Protein 4PYS (pdb70)

Solvent-accessible surface area: 36591 Å² total

Organism: Bacteroides fragilis (strain ATCC 25285 / DSM 2151 / CCUG 4856 / JCM 11019 / LMG 10263 / NCTC 9343 / Onslow / VPI 2553 / EN-2) (NCBI:txid272559)

Sequence (951 aa):
GQIIPTPGKIERADGRLRLQGKIRYAEESPGSFIRLFYEKLVPESAVEWCKEEVNSHISWKKDVTLPTEGYRIRVTPERIIVEAADDAGFIYAIQSLRQWNTGEERGLIFPCVEITDFPRVKWRSFLDSGRQYQKVSTIKKYIDASLKNYFHWHLTEGLGWRIEIKRYPFLTRIGAFVGQGPEQQGFYSQEEVKEIIGYAADRGITVVPEIDPGHAEAALNAYPRLGCFNVAVKVPQNIFCAGKDSTLIFLKNVLDEVCRFPSAYIHLGGDPKGNWDKCPDCRSRIEKEKLKDSHDLQLWFSARADYLKQKGRKAIFWGDVIYKDGYSLPDNVVIQWWNWRGHRDLALKNAVRHNYPVICGTNYYTYLNFPLTPWKGYTQARTFDLEDVYLRNPSYRPREENPLILGSSALWTDDGVTESIDRRVFPRILALAEQWHSSGNPENFDEFYGKVLSKQLWFEQQGYSFGPALKEDAGTNYKWDGQIIPTPGKIERADGRLRLQGKIRYAEESPGSFIRLFYEKLVPESAVEWCKEEVNSHISWKKDVTLPTEGYRIRVTPERIIVEAADDAGFIYAIQSLRQWNTGEERGLIFPCVEITDFPRVKWRSFLDSGRQYQKVSTIKKYIDASLKNYFHWHLTEGLGWRIEIKRRYPFLTRIGAFVGQGPEQQGFYSQEEVKEIIGYAADRGITVVPEIDPGHAEAALNAYPRLGCNVAVKVNIFCAGKDSTLIFLKNVLDEVCRFPSAYIHLGGDEAPKCPDCRSRIEKEKLSHDLQLWFSARADYLKQKGRKAIFWGDVIYKDYSLPDNVVIQWWNWRGHRDLALKNAVRRHNYPVICGTNYYTYLNFPLTPWKGYTQARTFDLEEDVYLRNPSYRPREENPLILGSSALWTDDGVTESIDRRVFPRILALAEQWHSGNPENFDEFYGKVLSSKQLWFEQQGYSFGPALKEDAGTNYKWD

B-factor: mean 38.21, std 19.2, range [13.07, 127.75]

Nearest PDB structures (foldseek):
  4pys-assembly1_A  TM=1.001E+00  e=7.896E-101  Bacteroides fragilis NCTC 9343
  4pys-assembly2_B  TM=9.765E-01  e=1.147E-92  Bacteroides fragilis NCTC 9343
  2gjx-assembly1_B  TM=8.199E-01  e=4.582E-27  Homo sapiens
  2gjx-assembly2_C  TM=8.052E-01  e=5.149E-27  Homo sapiens
  3lmy-assembly1_A-2  TM=8.024E-01  e=1.100E-26  Homo sapiens

CATH classification: 3.30.379.10 (+1 more: 3.20.20.80)

Radius of gyration: 35.49 Å; Cα contacts (8 Å, |Δi|>4): 2015; chains: 2; bounding box: 105×66×89 Å

Foldseek 3Di:
DPAALHFQDKFFDADKAFDDAAFEEEPDDLVQQVVVCCVQANPPVRYDYDPDPVPGQEYEEEDCVADVLKWKWFGDNRHIYIYYNDNSVVLLVSRRLSVQFPPPDPHGMHGGMITTGFFLFQDEEEAACALANDDLVLLLLVLVSLLRAEYEYEQAALLARAEAQPVQRLLQVQLQDLHDDPRSHHHQYVVSVVVVCSSNSNSRYQYAYEAELPRCNSVCCSPVPQALDNDHGRRPVGGGQLLDPVNLVVVLSRVVVVVCSVDLEYEHALADCPRLQPRPSNVVVCVVVVFDDSLLSSVVSQQSCVSSVVVNHAYEYELNSQLDDTDAHDQSYAYEYEACVVPNCSSVVRCVVNVHAYEDQYLQPQALQQDQADDVPRHPSRHDAQCRCQPPGPLLDLPDDDVSHRHYHYYHCPPHNHSVRLQSCPPNVNSSSSSSHHPDDDDPVRVVVVCVVCVVVVVVSPGDYHAHHSVSCPDDRDPD/DLAALHFQDKFFDADKAFDDAAFEEEPDDLVQQCVLCCVQANPPVRYDYDPDPVPGQEYEEEDCVADALKWKWFGDNRHIYIYDNDSSVVLLVSRRLSSQFPVPDPHGMHGGMITIGFFLFQDEEEAACAQFNDDLVLVLLVLLSLLRAEYEYEQAALLARAEAQPVQRLNQVQLQDLHDDPRSHHHAYPVSVVVSCSSSSNSRYQYAYEDELPRCNSVCCSPVVLALNDHGRSHGGQLLDVVNVVVVLSRVVVVVCSVDLEYEHELADHDDHDSQVVVCVVVVHVLLSSLVSQQVCVSSVVVNHAYEYELNNQLDDRDHDQSYAYEDEACLVVNCSSVVRCVVVVHAYEDQYQFPQALLQDQADDVPRHNSNHDFQCRLQPPRSQLDLPDDDVSHRHYHYYHCPPHNHSVRLQSCPPNVNSSSSSSYHDDDDDPVVVVVVCVVCVVVVVVSPGDYHDHHSVRCPDDRDPD

InterPro domains:
  IPR015882 Beta-hexosaminidase, bacterial type, N-terminal [PF02838] (23-138)
  IPR015883 Beta-hexosaminidase, catalytic domain [PF00728] (143-475)
  IPR017853 Glycoside hydrolase superfamily [SSF51445] (143-489)
  IPR025705 Beta-hexosaminidase [PR00738] (101-121)
  IPR025705 Beta-hexosaminidase [PR00738] (136-153)
  IPR025705 Beta-hexosaminidase [PR00738] (165-186)
  IPR025705 Beta-hexosaminidase [PR00738] (224-241)
  IPR025705 Beta-hexosaminidase [PR00738] (271-289)
  IPR025705 Beta-hexosaminidase [PR00738] (293-306)
  IPR025705 Beta-hexosaminidase [PR00738] (440-456)
  IPR025705 Beta-hexosaminidase [PR00738] (458-475)
  IPR025705 Beta-hexosaminidase [PTHR22600] (88-505)
  IPR029018 Beta-hexosaminidase-like, domain 2 [G3DSA:3.30.379.10] (14-140)
  IPR029018 Beta-hexosaminidase-like, domain 2 [SSF55545] (23-141)

Secondary structure (DSSP, 8-state):
-------SEEEEEEEEEEE-SSB--BSS--TTTHHHHHHHT--GGGB---SSGGG-SEEEEE-TTSPTT-EEEEE-SS-EEEEESSHHHHHHHHHHHHHHS--SSSSEEEEEEEEEE--SSS--B--B-SSS---HHHHHHHH------EEEEE-EETTEE-B--TT-THHHHTTTS---STT----B-HHHHHHHHHHHHTTT-EEEEE----S-HHHHHH-GGGSSSS---PPP-----TT-HHHHHHHHHHHHHHH----SEEE------TTGGG-HHHHHHHHHTT--SHHHHHHHHHH--HHHHHTT-EEEEEGGGGSS--SPPPTTEEEEE--HHHHTTHHHHHHHHTT--EEE--HHHHBTTS-SS-BTTB-GGG---HHHHHHH-TT---S---TTB----B---TTT-----HHHHTTHHHHHHH----S----HHHHHHHHHHHHHHHHHTT-----SSHHHH-SS----/-------SEEEEEEEEEEE-SSB--BSS--HHHHHHHHHHTS-GGGB---SSGGG-SEEEEE-TTSPTT-EEEEE-SS-EEEEESSHHHHHHHHHHHHHHS--SSSSEEEEEEEEEE--SSS--B--B-SSS---HHHHHHHH------EEEEE-EETTEE-B--TT-THHHHTTTS---STT----B-HHHHHHHHHHHHTTT-EEEEE----S-HHHHHH-GGG------------TT-HHHHHHHHHHHHHHH----SEEE---------TTGGGHHHHTT--HHHHHHHHH--HHHHHTT-EEEEEGGGGS------TTEEEEE--HHHHTTHHHHHHHHTT--EEE--HHHHBTTS-SS-BTTB-GGG---HHHHHHH-TT--TT---TTB----B---TTT-----HHHHTTHHHHHHH----SS---HHHHHHHHHHHHHHHHHTT-----SSHHHHTTT----

Structure (mmCIF, N/CA/C/O backbone):
data_4PYS
#
_entry.id   4PYS
#
_cell.length_a   96.820
_cell.length_b   96.820
_cell.length_c   315.967
_cell.angle_alpha   90.00
_cell.angle_beta   90.00
_cell.angle_gamma   90.00
#
_symmetry.space_group_name_H-M   'P 41 21 2'
#
loop_
_entity.id
_entity.type
_entity.pdbx_description
1 polymer beta-N-acetylhexosaminidase
2 non-polymer 'ZINC ION'
3 non-polymer GLYCEROL
4 non-polymer 'FORMIC ACID'
5 water water
#
loop_
_atom_site.group_PDB
_atom_site.id
_atom_site.type_symbol
_atom_site.label_atom_id
_atom_site.label_alt_id
_atom_site.label_comp_id
_atom_site.label_asym_id
_atom_site.label_entity_id
_atom_site.label_seq_id
_atom_site.pdbx_PDB_ins_code
_atom_site.Cartn_x
_atom_site.Cartn_y
_atom_site.Cartn_z
_atom_site.occupancy
_atom_site.B_iso_or_equiv
_atom_site.auth_seq_id
_atom_site.auth_comp_id
_atom_site.auth_asym_id
_atom_site.auth_atom_id
_atom_site.pdbx_PDB_model_num
ATOM 1 N N . GLY A 1 8 ? 50.858 -27.976 18.036 1.00 47.24 20 GLY A N 1
ATOM 2 C CA . GLY A 1 8 ? 52.210 -27.606 18.407 1.00 59.33 20 GLY A CA 1
ATOM 3 C C . GLY A 1 8 ? 52.958 -28.818 18.912 1.00 71.85 20 GLY A C 1
ATOM 4 O O . GLY A 1 8 ? 53.479 -29.618 18.132 1.00 74.64 20 GLY A O 1
ATOM 5 N N . GLN A 1 9 ? 53.008 -28.954 20.230 1.00 73.47 21 GLN A N 1
ATOM 6 C CA . GLN A 1 9 ? 53.567 -30.148 20.839 1.00 58.03 21 GLN A CA 1
ATOM 7 C C . GLN A 1 9 ? 52.472 -31.192 21.069 1.00 32.33 21 GLN A C 1
ATOM 8 O O . GLN A 1 9 ? 52.325 -32.129 20.287 1.00 37.99 21 GLN A O 1
ATOM 14 N N . ILE A 1 10 ? 51.692 -31.029 22.133 1.00 25.71 22 ILE A N 1
ATOM 15 C CA . ILE A 1 10 ? 50.759 -32.071 22.538 1.00 24.71 22 ILE A CA 1
ATOM 16 C C . ILE A 1 10 ? 49.410 -31.536 22.986 1.00 24.29 22 ILE A C 1
ATOM 17 O O . ILE A 1 10 ? 49.271 -30.373 23.381 1.00 24.51 22 ILE A O 1
ATOM 22 N N . ILE A 1 11 ? 48.417 -32.411 22.938 1.00 21.48 23 ILE A N 1
ATOM 23 C CA . ILE A 1 11 ? 47.075 -32.085 23.401 1.00 18.46 23 ILE A CA 1
ATOM 24 C C . ILE A 1 11 ? 46.702 -33.046 24.531 1.00 20.92 23 ILE A C 1
ATOM 25 O O . ILE A 1 11 ? 46.915 -34.258 24.401 1.00 22.08 23 ILE A O 1
ATOM 38 N N . PRO A 1 13 ? 43.374 -34.127 27.128 1.00 16.62 25 PRO A N 1
ATOM 39 C CA . PRO A 1 13 ? 43.728 -35.550 27.078 1.00 19.54 25 PRO A CA 1
ATOM 40 C C . PRO A 1 13 ? 44.132 -35.972 25.663 1.00 21.93 25 PRO A C 1
ATOM 41 O O . PRO A 1 13 ? 43.796 -35.297 24.685 1.00 19.47 25 PRO A O 1
ATOM 45 N N . THR A 1 14 ? 44.859 -37.073 25.571 1.00 19.14 26 THR A N 1
ATOM 46 C CA . THR A 1 14 ? 45.480 -37.512 24.311 1.00 19.53 26 THR A CA 1
ATOM 47 C C . THR A 1 14 ? 44.428 -37.837 23.272 1.00 22.55 26 THR A C 1
ATOM 48 O O . THR A 1 14 ? 43.520 -38.629 23.551 1.00 21.97 26 THR A O 1
ATOM 52 N N . PRO A 1 15 ? 44.534 -37.231 22.071 1.00 20.52 27 PRO A N 1
ATOM 53 C CA . PRO A 1 15 ? 43.574 -37.572 21.009 1.00 17.78 27 PRO A CA 1
ATOM 54 C C . PRO A 1 15 ? 43.767 -38.999 20.525 1.00 20.74 27 PRO A C 1
ATOM 55 O O . PRO A 1 15 ? 44.877 -39.549 20.614 1.00 21.36 27 PRO A O 1
ATOM 59 N N . GLY A 1 16 ? 42.699 -39.583 19.993 1.00 23.98 28 GLY A N 1
ATOM 60 C CA . GLY A 1 16 ? 42.744 -40.951 19.515 1.00 23.83 28 GLY A CA 1
ATOM 61 C C . GLY A 1 16 ? 43.706 -41.139 18.367 1.00 27.11 28 GLY A C 1
ATOM 62 O O . GLY A 1 16 ? 44.414 -42.148 18.308 1.00 25.41 28 GLY A O 1
ATOM 63 N N . LYS A 1 17 ? 43.749 -40.183 17.445 1.00 22.93 29 LYS A N 1
ATOM 64 C CA . LYS A 1 17 ? 44.704 -40.280 16.343 1.00 23.08 29 LYS A CA 1
ATOM 65 C C . LYS A 1 17 ? 45.234 -38.918 15.940 1.00 30.46 29 LYS A C 1
ATOM 66 O O . LYS A 1 17 ? 44.459 -37.987 15.715 1.00 28.86 29 LYS A O 1
ATOM 72 N N . ILE A 1 18 ? 46.559 -38.803 15.858 1.00 27.52 30 ILE A N 1
ATOM 73 C CA . ILE A 1 18 ? 47.201 -37.571 15.411 1.00 23.92 30 ILE A CA 1
ATOM 74 C C . ILE A 1 18 ? 48.210 -37.910 14.344 1.00 32.30 30 ILE A C 1
ATOM 75 O O . ILE A 1 18 ? 49.125 -38.695 14.589 1.00 34.08 30 ILE A O 1
ATOM 80 N N . GLU A 1 19 ? 48.052 -37.320 13.165 1.00 29.04 31 GLU A N 1
ATOM 81 C CA . GLU A 1 19 ? 48.988 -37.562 12.063 1.00 34.68 31 GLU A CA 1
ATOM 82 C C . GLU A 1 19 ? 49.602 -36.251 11.598 1.00 36.12 31 GLU A C 1
ATOM 83 O O . GLU A 1 19 ? 48.943 -35.466 10.914 1.00 33.93 31 GLU A O 1
ATOM 89 N N . ARG A 1 20 ? 50.857 -36.017 11.972 1.00 41.89 32 ARG A N 1
ATOM 90 C CA . ARG A 1 20 ? 51.563 -34.795 11.599 1.00 46.56 32 ARG A CA 1
ATOM 91 C C . ARG A 1 20 ? 51.812 -34.739 10.099 1.00 43.59 32 ARG A C 1
ATOM 92 O O . ARG A 1 20 ? 52.024 -35.768 9.455 1.00 44.56 32 ARG A O 1
ATOM 100 N N . ALA A 1 21 ? 51.775 -33.535 9.540 1.00 42.35 33 ALA A N 1
ATOM 101 C CA . ALA A 1 21 ? 52.186 -33.328 8.152 1.00 40.29 33 ALA A CA 1
ATOM 102 C C . ALA A 1 21 ? 53.187 -32.182 8.093 1.00 38.99 33 ALA A C 1
ATOM 103 O O . ALA A 1 21 ? 53.347 -31.436 9.058 1.00 42.54 33 ALA A O 1
ATOM 105 N N . ASP A 1 22 ? 53.868 -32.042 6.963 1.00 49.79 34 ASP A N 1
ATOM 106 C CA . ASP A 1 22 ? 54.856 -30.979 6.823 1.00 50.85 34 ASP A CA 1
ATOM 107 C C . ASP A 1 22 ? 54.207 -29.594 6.829 1.00 45.38 34 ASP A C 1
ATOM 108 O O . ASP A 1 22 ? 53.107 -29.404 6.306 1.00 47.56 34 ASP A O 1
ATOM 110 N N . GLY A 1 23 ? 54.893 -28.631 7.433 1.00 47.98 35 GLY A N 1
ATOM 111 C CA . GLY A 1 23 ? 54.479 -27.247 7.338 1.00 50.16 35 GLY A CA 1
ATOM 112 C C . GLY A 1 23 ? 53.670 -26.753 8.515 1.00 46.75 35 GLY A C 1
ATOM 113 O O . GLY A 1 23 ? 53.458 -27.467 9.502 1.00 42.65 35 GLY A O 1
ATOM 114 N N . ARG A 1 24 ? 53.221 -25.510 8.408 1.00 40.13 36 ARG A N 1
ATOM 115 C CA . ARG A 1 24 ? 52.390 -24.917 9.446 1.00 34.94 36 ARG A CA 1
ATOM 116 C C . ARG A 1 24 ? 51.510 -23.852 8.826 1.00 40.56 36 ARG A C 1
ATOM 117 O O . ARG A 1 24 ? 51.820 -23.320 7.755 1.00 45.74 36 ARG A O 1
ATOM 125 N N . LEU A 1 25 ? 50.404 -23.556 9.494 1.00 35.62 37 LEU A N 1
ATOM 126 C CA . LEU A 1 25 ? 49.492 -22.516 9.043 1.00 33.18 37 LEU A CA 1
ATOM 127 C C . LEU A 1 25 ? 49.525 -21.375 10.040 1.00 38.27 37 LEU A C 1
ATOM 128 O O . LEU A 1 25 ? 49.239 -21.571 11.222 1.00 35.30 37 LEU A O 1
ATOM 133 N N . ARG A 1 26 ? 49.882 -20.185 9.571 1.00 38.82 38 ARG A N 1
ATOM 134 C CA . ARG A 1 26 ? 49.868 -19.013 10.438 1.00 41.10 38 ARG A CA 1
ATOM 135 C C . ARG A 1 26 ? 48.625 -18.180 10.161 1.00 40.65 38 ARG A C 1
ATOM 136 O O . ARG A 1 26 ? 48.355 -17.816 9.015 1.00 45.50 38 ARG A O 1
ATOM 144 N N . LEU A 1 27 ? 47.866 -17.896 11.215 1.00 42.21 39 LEU A N 1
ATOM 145 C CA . LEU A 1 27 ? 46.690 -17.045 11.109 1.00 43.73 39 LEU A CA 1
ATOM 146 C C . LEU A 1 27 ? 46.887 -15.789 11.940 1.00 50.23 39 LEU A C 1
ATOM 147 O O . LEU A 1 27 ? 46.809 -15.825 13.171 1.00 52.66 39 LEU A O 1
ATOM 152 N N . GLN A 1 28 ? 47.142 -14.684 11.253 1.00 51.75 40 GLN A N 1
ATOM 153 C CA . GLN A 1 28 ? 47.253 -13.381 11.895 1.00 61.00 40 GLN A CA 1
ATOM 154 C C . GLN A 1 28 ? 46.432 -12.372 11.103 1.00 64.54 40 GLN A C 1
ATOM 155 O O . GLN A 1 28 ? 46.403 -12.412 9.873 1.00 72.80 40 GLN A O 1
ATOM 157 N N . GLY A 1 29 ? 45.755 -11.476 11.810 1.00 63.21 41 GLY A N 1
ATOM 158 C CA . GLY A 1 29 ? 44.916 -10.486 11.161 1.00 62.09 41 GLY A CA 1
ATOM 159 C C . GLY A 1 29 ? 43.461 -10.899 11.125 1.00 55.45 41 GLY A C 1
ATOM 160 O O . GLY A 1 29 ? 42.997 -11.635 11.995 1.00 55.23 41 GLY A O 1
ATOM 161 N N . LYS A 1 30 ? 42.738 -10.417 10.119 1.00 51.40 42 LYS A N 1
ATOM 162 C CA . LYS A 1 30 ? 41.337 -10.783 9.951 1.00 53.01 42 LYS A CA 1
ATOM 163 C C . LYS A 1 30 ? 41.230 -12.219 9.448 1.00 49.41 42 LYS A C 1
ATOM 164 O O . LYS A 1 30 ? 41.819 -12.581 8.431 1.00 54.66 42 LYS A O 1
ATOM 169 N N . ILE A 1 31 ? 40.478 -13.035 10.172 1.00 40.54 43 ILE A N 1
ATOM 170 C CA . ILE A 1 31 ? 40.362 -14.444 9.838 1.00 39.52 43 ILE A CA 1
ATOM 171 C C . ILE A 1 31 ? 38.996 -14.747 9.248 1.00 43.62 43 ILE A C 1
ATOM 172 O O . ILE A 1 31 ? 37.965 -14.544 9.891 1.00 43.03 43 ILE A O 1
ATOM 177 N N . ARG A 1 32 ? 39.000 -15.207 8.002 1.00 40.61 44 ARG A N 1
ATOM 178 C CA . ARG A 1 32 ? 37.767 -15.527 7.306 1.00 33.59 44 ARG A CA 1
ATOM 179 C C . ARG A 1 32 ? 37.308 -16.930 7.680 1.00 35.02 44 ARG A C 1
ATOM 180 O O . ARG A 1 32 ? 38.104 -17.874 7.689 1.00 36.72 44 ARG A O 1
ATOM 196 N N . TYR A 1 34 ? 33.926 -19.972 7.625 1.00 32.21 46 TYR A N 1
ATOM 197 C CA . TYR A 1 34 ? 32.702 -20.464 7.011 1.00 33.34 46 TYR A CA 1
ATOM 198 C C . TYR A 1 34 ? 32.096 -21.519 7.919 1.00 30.13 46 TYR A C 1
ATOM 199 O O . TYR A 1 34 ? 32.815 -22.381 8.442 1.00 29.12 46 TYR A O 1
ATOM 208 N N . ALA A 1 35 ? 30.781 -21.468 8.114 1.00 33.37 47 ALA A N 1
ATOM 209 C CA . ALA A 1 35 ? 30.106 -22.539 8.855 1.00 32.02 47 ALA A CA 1
ATOM 210 C C . ALA A 1 35 ? 28.933 -23.084 8.055 1.00 32.56 47 ALA A C 1
ATOM 211 O O . ALA A 1 35 ? 28.152 -22.325 7.481 1.00 35.86 47 ALA A O 1
ATOM 213 N N . GLU A 1 36 ? 28.821 -24.409 8.020 1.00 30.66 48 GLU A N 1
ATOM 214 C CA . GLU A 1 36 ? 27.778 -25.076 7.246 1.00 32.97 48 GLU A CA 1
ATOM 215 C C . GLU A 1 36 ? 26.414 -24.806 7.868 1.00 38.02 48 GLU A C 1
ATOM 216 O O . GLU A 1 36 ? 25.437 -24.516 7.174 1.00 40.21 48 GLU A O 1
ATOM 222 N N . GLU A 1 37 ? 26.361 -24.919 9.190 1.00 35.82 49 GLU A N 1
ATOM 223 C CA . GLU A 1 37 ? 25.161 -24.611 9.959 1.00 45.85 49 GLU A CA 1
ATOM 224 C C . GLU A 1 37 ? 25.466 -23.449 10.898 1.00 44.36 49 GLU A C 1
ATOM 225 O O . GLU A 1 37 ? 26.629 -23.099 11.095 1.00 36.96 49 GLU A O 1
ATOM 231 N N . SER A 1 38 ? 24.422 -22.860 11.477 1.00 46.76 50 SER A N 1
ATOM 232 C CA . SER A 1 38 ? 24.587 -21.816 12.488 1.00 46.23 50 SER A CA 1
ATOM 233 C C . SER A 1 38 ? 25.585 -22.226 13.566 1.00 42.28 50 SER A C 1
ATOM 234 O O . SER A 1 38 ? 25.425 -23.266 14.214 1.00 48.30 50 SER A O 1
ATOM 237 N N . PRO A 1 39 ? 26.639 -21.418 13.743 1.00 34.43 51 PRO A N 1
ATOM 238 C CA . PRO A 1 39 ? 27.729 -21.708 14.676 1.00 36.25 51 PRO A CA 1
ATOM 239 C C . PRO A 1 39 ? 27.433 -21.192 16.077 1.00 41.79 51 PRO A C 1
ATOM 240 O O . PRO A 1 39 ? 28.310 -21.243 16.941 1.00 34.58 51 PRO A O 1
ATOM 244 N N . GLY A 1 40 ? 26.210 -20.713 16.291 1.00 41.91 52 GLY A N 1
ATOM 245 C CA . GLY A 1 40 ? 25.831 -20.065 17.537 1.00 39.93 52 GLY A CA 1
ATOM 246 C C . GLY A 1 40 ? 26.152 -20.788 18.837 1.00 40.39 52 GLY A C 1
ATOM 247 O O . GLY A 1 40 ? 26.415 -20.152 19.860 1.00 42.72 52 GLY A O 1
ATOM 248 N N . SER A 1 41 ? 26.145 -22.115 18.814 1.00 39.78 53 SER A N 1
ATOM 249 C CA . SER A 1 41 ? 26.281 -22.883 20.049 1.00 49.09 53 SER A CA 1
ATOM 250 C C . SER A 1 41 ? 27.726 -23.027 20.531 1.00 46.57 53 SER A C 1
ATOM 251 O O . SER A 1 41 ? 27.975 -23.148 21.730 1.00 50.99 53 SER A O 1
ATOM 254 N N . PHE A 1 42 ? 28.676 -23.042 19.598 1.00 38.40 54 PHE A N 1
ATOM 255 C CA . PHE A 1 42 ? 30.077 -23.237 19.966 1.00 41.60 54 PHE A CA 1
ATOM 256 C C . PHE A 1 42 ? 30.924 -21.987 19.791 1.00 44.51 54 PHE A C 1
ATOM 257 O O . PHE A 1 42 ? 32.048 -21.911 20.292 1.00 42.29 54 PHE A O 1
ATOM 265 N N . ILE A 1 43 ? 30.383 -20.996 19.097 1.00 39.20 55 ILE A N 1
ATOM 266 C CA . ILE A 1 43 ? 31.203 -19.881 18.654 1.00 43.06 55 ILE A CA 1
ATOM 267 C C . ILE A 1 43 ? 31.643 -18.921 19.770 1.00 45.52 55 ILE A C 1
ATOM 268 O O . ILE A 1 43 ? 32.691 -18.286 19.659 1.00 39.33 55 ILE A O 1
ATOM 273 N N . ARG A 1 44 ? 30.859 -18.811 20.840 1.00 38.73 56 ARG A N 1
ATOM 274 C CA . ARG A 1 44 ? 31.256 -17.955 21.953 1.00 35.63 56 ARG A CA 1
ATOM 275 C C . ARG A 1 44 ? 32.557 -18.456 22.595 1.00 31.83 56 ARG A C 1
ATOM 276 O O . ARG A 1 44 ? 33.398 -17.657 23.024 1.00 36.44 56 ARG A O 1
ATOM 284 N N . LEU A 1 45 ? 32.734 -19.773 22.630 1.00 26.19 57 LEU A N 1
ATOM 285 C CA . LEU A 1 45 ? 33.966 -20.352 23.174 1.00 25.83 57 LEU A CA 1
ATOM 286 C C . LEU A 1 45 ? 35.156 -20.051 22.268 1.00 28.86 57 LEU A C 1
ATOM 287 O O . LEU A 1 45 ? 36.257 -19.754 22.743 1.00 25.36 57 LEU A O 1
ATOM 292 N N . PHE A 1 46 ? 34.932 -20.135 20.961 1.00 28.43 58 PHE A N 1
ATOM 293 C CA . PHE A 1 46 ? 35.975 -19.814 19.995 1.00 26.88 58 PHE A CA 1
ATOM 294 C C . PHE A 1 46 ? 36.416 -18.357 20.140 1.00 23.73 58 PHE A C 1
ATOM 295 O O . PHE A 1 46 ? 37.616 -18.057 20.142 1.00 26.28 58 PHE A O 1
ATOM 303 N N . TYR A 1 47 ? 35.453 -17.445 20.254 1.00 25.75 59 TYR A N 1
ATOM 304 C CA . TYR A 1 47 ? 35.780 -16.024 20.388 1.00 30.15 59 TYR A CA 1
ATOM 305 C C . TYR A 1 47 ? 36.551 -15.753 21.680 1.00 31.00 59 TYR A C 1
ATOM 306 O O . TYR A 1 47 ? 37.423 -14.887 21.741 1.00 29.71 59 TYR A O 1
ATOM 315 N N . GLU A 1 48 ? 36.223 -16.502 22.719 1.00 25.59 60 GLU A N 1
ATOM 316 C CA . GLU A 1 48 ? 36.850 -16.307 24.016 1.00 29.09 60 GLU A CA 1
ATOM 317 C C . GLU A 1 48 ? 38.273 -16.870 24.089 1.00 30.80 60 GLU A C 1
ATOM 318 O O . GLU A 1 48 ? 39.144 -16.292 24.747 1.00 31.27 60 GLU A O 1
ATOM 324 N N . LYS A 1 49 ? 38.514 -17.988 23.412 1.00 23.19 61 LYS A N 1
ATOM 325 C CA . LYS A 1 49 ? 39.748 -18.745 23.632 1.00 25.74 61 LYS A CA 1
ATOM 326 C C . LYS A 1 49 ? 40.756 -18.644 22.490 1.00 32.21 61 LYS A C 1
ATOM 327 O O . LYS A 1 49 ? 41.953 -18.846 22.702 1.00 31.82 61 LYS A O 1
ATOM 333 N N . LEU A 1 50 ? 40.280 -18.325 21.287 1.00 25.32 62 LEU A N 1
ATOM 334 C CA . LEU A 1 50 ? 41.137 -18.377 20.097 1.00 24.87 62 LEU A CA 1
ATOM 335 C C . LEU A 1 50 ? 41.240 -17.057 19.327 1.00 33.63 62 LEU A C 1
ATOM 336 O O . LEU A 1 50 ? 42.320 -16.468 19.238 1.00 34.42 62 LEU A O 1
ATOM 341 N N . VAL A 1 51 ? 40.124 -16.606 18.758 1.00 29.97 63 VAL A N 1
ATOM 342 C CA . VAL A 1 51 ? 40.112 -15.386 17.943 1.00 33.54 63 VAL A CA 1
ATOM 343 C C . VAL A 1 51 ? 38.902 -14.546 18.311 1.00 31.44 63 VAL A C 1
ATOM 344 O O . VAL A 1 51 ? 37.772 -15.019 18.189 1.00 35.38 63 VAL A O 1
ATOM 348 N N . PRO A 1 52 ? 39.130 -13.292 18.736 1.00 36.34 64 PRO A N 1
ATOM 349 C CA . PRO A 1 52 ? 38.030 -12.388 19.093 1.00 34.79 64 PRO A CA 1
ATOM 350 C C . PRO A 1 52 ? 37.100 -12.169 17.908 1.00 37.52 64 PRO A C 1
ATOM 351 O O . PRO A 1 52 ? 37.584 -12.089 16.779 1.00 34.03 64 PRO A O 1
ATOM 355 N N . GLU A 1 53 ? 35.802 -12.037 18.159 1.00 37.00 65 GLU A N 1
ATOM 356 C CA . GLU A 1 53 ? 34.836 -11.787 17.090 1.00 40.29 65 GLU A CA 1
ATOM 357 C C . GLU A 1 53 ? 35.224 -10.599 16.197 1.00 42.01 65 GLU A C 1
ATOM 358 O O . GLU A 1 53 ? 34.922 -10.588 15.000 1.00 43.83 65 GLU A O 1
ATOM 364 N N . SER A 1 54 ? 35.914 -9.613 16.767 1.00 39.91 66 SER A N 1
ATOM 365 C CA . SER A 1 54 ? 36.302 -8.421 16.013 1.00 47.08 66 SER A CA 1
ATOM 366 C C . SER A 1 54 ? 37.275 -8.755 14.883 1.00 48.03 66 SER A C 1
ATOM 367 O O . SER A 1 54 ? 37.405 -7.994 13.924 1.00 45.71 66 SER A O 1
ATOM 370 N N . ALA A 1 55 ? 37.957 -9.892 15.004 1.00 42.81 67 ALA A N 1
ATOM 371 C CA . ALA A 1 55 ? 38.947 -10.305 14.011 1.00 46.11 67 ALA A CA 1
ATOM 372 C C . ALA A 1 55 ? 38.400 -11.345 13.033 1.00 45.79 67 ALA A C 1
ATOM 373 O O . ALA A 1 55 ? 39.111 -11.779 12.121 1.00 47.53 67 ALA A O 1
ATOM 375 N N . VAL A 1 56 ? 37.145 -11.743 13.227 1.00 37.87 68 VAL A N 1
ATOM 376 C CA . VAL A 1 56 ? 36.513 -12.762 12.386 1.00 38.68 68 VAL A CA 1
ATOM 377 C C . VAL A 1 56 ? 35.629 -12.156 11.289 1.00 39.93 68 VAL A C 1
ATOM 378 O O . VAL A 1 56 ? 34.834 -11.252 11.550 1.00 41.11 68 VAL A O 1
ATOM 382 N N . GLU A 1 57 ? 35.796 -12.643 10.059 1.00 38.71 69 GLU A N 1
ATOM 383 C CA . GLU A 1 57 ? 34.931 -12.276 8.936 1.00 41.76 69 GLU A CA 1
ATOM 384 C C . GLU A 1 57 ? 34.183 -13.527 8.495 1.00 43.27 69 GLU A C 1
ATOM 385 O O . GLU A 1 57 ? 34.812 -14.493 8.070 1.00 45.94 69 GLU A O 1
ATOM 391 N N . TRP A 1 58 ? 32.857 -13.523 8.579 1.00 46.96 70 TRP A N 1
ATOM 392 C CA . TRP A 1 58 ? 32.091 -14.688 8.135 1.00 45.36 70 TRP A CA 1
ATOM 393 C C . TRP A 1 58 ? 31.866 -14.675 6.626 1.00 49.48 70 TRP A C 1
ATOM 394 O O . TRP A 1 58 ? 31.330 -13.716 6.070 1.00 46.92 70 TRP A O 1
ATOM 405 N N . CYS A 1 59 ? 32.307 -15.748 5.975 1.00 46.96 71 CYS A N 1
ATOM 406 C CA . CYS A 1 59 ? 32.272 -15.862 4.518 1.00 52.40 71 CYS A CA 1
ATOM 407 C C . CYS A 1 59 ? 31.077 -16.667 4.047 1.00 52.75 71 CYS A C 1
ATOM 408 O O . CYS A 1 59 ? 30.654 -17.616 4.712 1.00 57.29 71 CYS A O 1
ATOM 411 N N . LYS A 1 60 ? 30.547 -16.303 2.886 1.00 52.18 72 LYS A N 1
ATOM 412 C CA . LYS A 1 60 ? 29.480 -17.085 2.280 1.00 57.72 72 LYS A CA 1
ATOM 413 C C . LYS A 1 60 ? 30.065 -18.267 1.507 1.00 52.60 72 LYS A C 1
ATOM 414 O O . LYS A 1 60 ? 29.466 -19.343 1.457 1.00 54.13 72 LYS A O 1
ATOM 418 N N . GLU A 1 61 ? 31.235 -18.060 0.907 1.00 51.12 73 GLU A N 1
ATOM 419 C CA . GLU A 1 61 ? 31.899 -19.104 0.126 1.00 53.49 73 GLU A CA 1
ATOM 420 C C . GLU A 1 61 ? 33.016 -19.771 0.919 1.00 49.93 73 GLU A C 1
ATOM 421 O O . GLU A 1 61 ? 33.980 -19.112 1.315 1.00 53.43 73 GLU A O 1
ATOM 427 N N . GLU A 1 62 ? 32.889 -21.076 1.147 1.00 43.50 74 GLU A N 1
ATOM 428 C CA . GLU A 1 62 ? 33.864 -21.804 1.958 1.00 40.54 74 GLU A CA 1
ATOM 429 C C . GLU A 1 62 ? 35.288 -21.698 1.413 1.00 37.65 74 GLU A C 1
ATOM 430 O O . GLU A 1 62 ? 36.251 -21.619 2.183 1.00 39.76 74 GLU A O 1
ATOM 436 N N . VAL A 1 63 ? 35.415 -21.691 0.088 1.00 40.56 75 VAL A N 1
ATOM 437 C CA . VAL A 1 63 ? 36.726 -21.731 -0.549 1.00 47.59 75 VAL A CA 1
ATOM 438 C C . VAL A 1 63 ? 37.592 -20.532 -0.134 1.00 52.70 75 VAL A C 1
ATOM 439 O O . VAL A 1 63 ? 38.819 -20.635 -0.063 1.00 50.73 75 VAL A O 1
ATOM 443 N N . ASN A 1 64 ? 36.943 -19.412 0.178 1.00 46.84 76 ASN A N 1
ATOM 444 C CA . ASN A 1 64 ? 37.650 -18.198 0.580 1.00 44.19 76 ASN A CA 1
ATOM 445 C C . ASN A 1 64 ? 37.955 -18.105 2.069 1.00 47.50 76 ASN A C 1
ATOM 446 O O . ASN A 1 64 ? 38.586 -17.145 2.517 1.00 52.84 76 ASN A O 1
ATOM 451 N N . SER A 1 65 ? 37.501 -19.090 2.834 1.00 38.16 77 SER A N 1
ATOM 452 C CA . SER A 1 65 ? 37.702 -19.078 4.281 1.00 36.11 77 SER A CA 1
ATOM 453 C C . SER A 1 65 ? 39.047 -19.695 4.686 1.00 36.95 77 SER A C 1
ATOM 454 O O . SER A 1 65 ? 39.623 -20.494 3.943 1.00 43.87 77 SER A O 1
ATOM 457 N N . HIS A 1 66 ? 39.548 -19.282 5.848 1.00 35.34 78 HIS A N 1
ATOM 458 C CA . HIS A 1 66 ? 40.747 -19.841 6.472 1.00 33.96 78 HIS A CA 1
ATOM 459 C C . HIS A 1 66 ? 40.364 -21.015 7.364 1.00 32.23 78 HIS A C 1
ATOM 460 O O . HIS A 1 66 ? 41.149 -21.945 7.568 1.00 34.49 78 HIS A O 1
ATOM 467 N N . ILE A 1 67 ? 39.172 -20.937 7.944 1.00 30.08 79 ILE A N 1
ATOM 468 C CA . ILE A 1 67 ? 38.672 -21.996 8.815 1.00 25.26 79 ILE A CA 1
ATOM 469 C C . ILE A 1 67 ? 37.234 -22.304 8.448 1.00 33.63 79 ILE A C 1
ATOM 470 O O . ILE A 1 67 ? 36.417 -21.394 8.350 1.00 32.00 79 ILE A O 1
ATOM 475 N N . SER A 1 68 ? 36.919 -23.576 8.221 1.00 28.69 80 SER A N 1
ATOM 476 C CA . SER A 1 68 ? 35.527 -23.954 8.010 1.00 31.89 80 SER A CA 1
ATOM 477 C C . SER A 1 68 ? 35.057 -24.958 9.050 1.00 28.14 80 SER A C 1
ATOM 478 O O . SER A 1 68 ? 35.834 -25.770 9.566 1.00 27.65 80 SER A O 1
ATOM 481 N N . TRP A 1 69 ? 33.778 -24.865 9.376 1.00 24.03 81 TRP A N 1
ATOM 482 C CA . TRP A 1 69 ? 33.175 -25.678 10.421 1.00 23.95 81 TRP A CA 1
ATOM 483 C C . TRP A 1 69 ? 32.090 -26.499 9.749 1.00 28.77 81 TRP A C 1
ATOM 484 O O . TRP A 1 69 ? 31.061 -25.956 9.340 1.00 29.30 81 TRP A O 1
ATOM 495 N N . LYS A 1 70 ? 32.335 -27.798 9.595 1.00 24.92 82 LYS A N 1
ATOM 496 C CA . LYS A 1 70 ? 31.473 -28.632 8.764 1.00 24.47 82 LYS A CA 1
ATOM 497 C C . LYS A 1 70 ? 30.910 -29.805 9.548 1.00 26.01 82 LYS A C 1
ATOM 498 O O . LYS A 1 70 ? 31.540 -30.305 10.463 1.00 28.46 82 LYS A O 1
ATOM 504 N N . LYS A 1 71 ? 29.721 -30.251 9.177 1.00 26.69 83 LYS A N 1
ATOM 505 C CA . LYS A 1 71 ? 29.150 -31.415 9.822 1.00 25.98 83 LYS A CA 1
ATOM 506 C C . LYS A 1 71 ? 29.621 -32.685 9.110 1.00 26.82 83 LYS A C 1
ATOM 507 O O . LYS A 1 71 ? 29.647 -32.746 7.874 1.00 31.06 83 LYS A O 1
ATOM 512 N N . ASP A 1 72 ? 30.007 -33.687 9.891 1.00 29.62 84 ASP A N 1
ATOM 513 C CA . ASP A 1 72 ? 30.262 -35.012 9.343 1.00 28.74 84 ASP A CA 1
ATOM 514 C C . ASP A 1 72 ? 29.417 -36.003 10.137 1.00 25.01 84 ASP A C 1
ATOM 515 O O . ASP A 1 72 ? 29.770 -36.355 11.273 1.00 27.36 84 ASP A O 1
ATOM 520 N N . VAL A 1 73 ? 28.314 -36.445 9.536 1.00 28.00 85 VAL A N 1
ATOM 521 C CA . VAL A 1 73 ? 27.377 -37.347 10.205 1.00 31.69 85 VAL A CA 1
ATOM 522 C C . VAL A 1 73 ? 27.954 -38.733 10.476 1.00 33.89 85 VAL A C 1
ATOM 523 O O . VAL A 1 73 ? 27.347 -39.509 11.209 1.00 32.02 85 VAL A O 1
ATOM 527 N N . THR A 1 74 ? 29.118 -39.043 9.901 1.00 27.71 86 THR A N 1
ATOM 528 C CA . THR A 1 74 ? 29.707 -40.369 10.093 1.00 28.28 86 THR A CA 1
ATOM 529 C C . THR A 1 74 ? 30.585 -40.442 11.341 1.00 27.72 86 THR A C 1
ATOM 530 O O . THR A 1 74 ? 31.038 -41.520 11.707 1.00 28.48 86 THR A O 1
ATOM 534 N N . LEU A 1 75 ? 30.817 -39.305 11.992 1.00 23.25 87 LEU A N 1
ATOM 535 C CA . LEU A 1 75 ? 31.608 -39.278 13.216 1.00 21.52 87 LEU A CA 1
ATOM 536 C C . LEU A 1 75 ? 30.734 -39.753 14.377 1.00 25.30 87 LEU A C 1
ATOM 537 O O . LEU A 1 75 ? 29.510 -39.626 14.325 1.00 27.29 87 LEU A O 1
ATOM 542 N N . PRO A 1 76 ? 31.357 -40.322 15.419 1.00 27.16 88 PRO A N 1
ATOM 543 C CA . PRO A 1 76 ? 30.606 -40.708 16.619 1.00 27.83 88 PRO A CA 1
ATOM 544 C C . PRO A 1 76 ? 30.150 -39.472 17.364 1.00 29.92 88 PRO A C 1
ATOM 545 O O . PRO A 1 76 ? 30.681 -38.379 17.132 1.00 24.73 88 PRO A O 1
ATOM 549 N N . THR A 1 77 ? 29.195 -39.650 18.269 1.00 27.08 89 THR A N 1
ATOM 550 C CA . THR A 1 77 ? 28.768 -38.579 19.157 1.00 24.54 89 THR A CA 1
ATOM 551 C C . THR A 1 77 ? 29.975 -37.998 19.874 1.00 21.71 89 THR A C 1
ATOM 552 O O . THR A 1 77 ? 30.866 -38.740 20.311 1.00 24.89 89 THR A O 1
ATOM 556 N N . GLU A 1 78 ? 29.991 -36.674 19.960 1.00 19.09 90 GLU A N 1
ATOM 557 C CA . GLU A 1 78 ? 31.064 -35.899 20.574 1.00 19.08 90 GLU A CA 1
ATOM 558 C C . GLU A 1 78 ? 32.408 -35.976 19.846 1.00 19.45 90 GLU A C 1
ATOM 559 O O . GLU A 1 78 ? 33.408 -35.450 20.343 1.00 21.54 90 GLU A O 1
ATOM 565 N N . GLY A 1 79 ? 32.440 -36.616 18.683 1.00 21.10 91 GLY A N 1
ATOM 566 C CA . GLY A 1 79 ? 33.699 -36.764 17.963 1.00 19.70 91 GLY A CA 1
ATOM 567 C C . GLY A 1 79 ? 33.979 -35.604 17.029 1.00 23.93 91 GLY A C 1
ATOM 568 O O . GLY A 1 79 ? 33.070 -34.873 16.649 1.00 20.10 91 GLY A O 1
ATOM 569 N N . TYR A 1 80 ? 35.240 -35.429 16.646 1.00 19.14 92 TYR A N 1
ATOM 570 C CA . TYR A 1 80 ? 35.571 -34.376 15.693 1.00 20.87 92 TYR A CA 1
ATOM 571 C C . TYR A 1 80 ? 36.764 -34.791 14.850 1.00 21.20 92 TYR A C 1
ATOM 572 O O . TYR A 1 80 ? 37.469 -35.757 15.176 1.00 20.27 92 TYR A O 1
ATOM 581 N N . ARG A 1 81 ? 36.980 -34.063 13.761 1.00 18.85 93 ARG A N 1
ATOM 582 C CA . ARG A 1 81 ? 38.193 -34.214 12.976 1.00 20.65 93 ARG A CA 1
ATOM 583 C C . ARG A 1 81 ? 38.701 -32.812 12.689 1.00 26.54 93 ARG A C 1
ATOM 584 O O . ARG A 1 81 ? 37.913 -31.905 12.390 1.00 27.04 93 ARG A O 1
ATOM 592 N N . ILE A 1 82 ? 40.010 -32.629 12.816 1.00 20.40 94 ILE A N 1
ATOM 593 C CA . ILE A 1 82 ? 40.642 -31.363 12.457 1.00 19.46 94 ILE A CA 1
ATOM 594 C C . ILE A 1 82 ? 41.666 -31.651 11.384 1.00 21.13 94 ILE A C 1
ATOM 595 O O . ILE A 1 82 ? 42.495 -32.542 11.563 1.00 24.43 94 ILE A O 1
ATOM 600 N N . ARG A 1 83 ? 41.612 -30.927 10.267 1.00 23.18 95 ARG A N 1
ATOM 601 C CA . ARG A 1 83 ? 42.690 -30.984 9.283 1.00 24.16 95 ARG A CA 1
ATOM 602 C C . ARG A 1 83 ? 43.270 -29.597 9.139 1.00 25.90 95 ARG A C 1
ATOM 603 O O . ARG A 1 83 ? 42.563 -28.664 8.749 1.00 27.43 95 ARG A O 1
ATOM 611 N N . VAL A 1 84 ? 44.546 -29.455 9.485 1.00 27.91 96 VAL A N 1
ATOM 612 C CA . VAL A 1 84 ? 45.273 -28.212 9.243 1.00 24.98 96 VAL A CA 1
ATOM 613 C C . VAL A 1 84 ? 46.175 -28.430 8.040 1.00 30.15 96 VAL A C 1
ATOM 614 O O . VAL A 1 84 ? 47.026 -29.321 8.063 1.00 29.39 96 VAL A O 1
ATOM 618 N N . THR A 1 85 ? 45.971 -27.640 6.983 1.00 29.56 97 THR A N 1
ATOM 619 C CA . THR A 1 85 ? 46.825 -27.682 5.801 1.00 32.15 97 THR A CA 1
ATOM 620 C C . THR A 1 85 ? 47.542 -26.338 5.718 1.00 36.29 97 THR A C 1
ATOM 621 O O . THR A 1 85 ? 47.233 -25.436 6.502 1.00 34.02 97 THR A O 1
ATOM 625 N N . PRO A 1 86 ? 48.520 -26.195 4.799 1.00 41.35 98 PRO A N 1
ATOM 626 C CA . PRO A 1 86 ? 49.154 -24.878 4.664 1.00 42.88 98 PRO A CA 1
ATOM 627 C C . PRO A 1 86 ? 48.200 -23.779 4.180 1.00 40.74 98 PRO A C 1
ATOM 628 O O . PRO A 1 86 ? 48.568 -22.609 4.230 1.00 46.05 98 PRO A O 1
ATOM 632 N N . GLU A 1 87 ? 47.002 -24.147 3.727 1.00 41.35 99 GLU A N 1
ATOM 633 C CA . GLU A 1 87 ? 46.043 -23.162 3.223 1.00 41.13 99 GLU A CA 1
ATOM 634 C C . GLU A 1 87 ? 44.859 -22.879 4.147 1.00 38.02 99 GLU A C 1
ATOM 635 O O . GLU A 1 87 ? 44.333 -21.768 4.156 1.00 40.70 99 GLU A O 1
ATOM 637 N N . ARG A 1 88 ? 44.433 -23.870 4.925 1.00 37.05 100 ARG A N 1
ATOM 638 C CA . ARG A 1 88 ? 43.206 -23.714 5.702 1.00 29.31 100 ARG A CA 1
ATOM 639 C C . ARG A 1 88 ? 43.095 -24.736 6.821 1.00 30.51 100 ARG A C 1
ATOM 640 O O . ARG A 1 88 ? 43.891 -25.672 6.905 1.00 32.41 100 ARG A O 1
ATOM 648 N N . ILE A 1 89 ? 42.106 -24.527 7.688 1.00 27.95 101 ILE A N 1
ATOM 649 C CA . ILE A 1 89 ? 41.709 -25.521 8.668 1.00 25.37 101 ILE A CA 1
ATOM 650 C C . ILE A 1 89 ? 40.299 -25.962 8.337 1.00 27.82 101 ILE A C 1
ATOM 651 O O . ILE A 1 89 ? 39.427 -25.132 8.073 1.00 33.23 101 ILE A O 1
ATOM 656 N N . ILE A 1 90 ? 40.086 -27.268 8.319 1.00 25.41 102 ILE A N 1
ATOM 657 C CA . ILE A 1 90 ? 38.741 -27.806 8.205 1.00 25.99 102 ILE A CA 1
ATOM 658 C C . ILE A 1 90 ? 38.426 -28.539 9.485 1.00 25.36 102 ILE A C 1
ATOM 659 O O . ILE A 1 90 ? 39.116 -29.499 9.843 1.00 25.22 102 ILE A O 1
ATOM 664 N N . VAL A 1 91 ? 37.394 -28.080 10.182 1.00 25.69 103 VAL A N 1
ATOM 665 C CA . VAL A 1 91 ? 36.964 -28.730 11.411 1.00 22.21 103 VAL A CA 1
ATOM 666 C C . VAL A 1 91 ? 35.642 -29.418 11.131 1.00 25.16 103 VAL A C 1
ATOM 667 O O . VAL A 1 91 ? 34.702 -28.793 10.637 1.00 26.40 103 VAL A O 1
ATOM 671 N N . GLU A 1 92 ? 35.570 -30.708 11.433 1.00 20.93 104 GLU A N 1
ATOM 672 C CA . GLU A 1 92 ? 34.328 -31.452 11.248 1.00 22.10 104 GLU A CA 1
ATOM 673 C C . GLU A 1 92 ? 33.866 -32.043 12.565 1.00 20.09 104 GLU A C 1
ATOM 674 O O . GLU A 1 92 ? 34.692 -32.447 13.381 1.00 22.65 104 GLU A O 1
ATOM 680 N N . ALA A 1 93 ? 32.549 -32.107 12.759 1.00 20.47 105 ALA A N 1
ATOM 681 C CA . ALA A 1 93 ? 31.982 -32.722 13.960 1.00 20.25 105 ALA A CA 1
ATOM 682 C C . ALA A 1 93 ? 30.606 -33.279 13.655 1.00 25.06 105 ALA A C 1
ATOM 683 O O . ALA A 1 93 ? 29.956 -32.841 12.711 1.00 24.06 105 ALA A O 1
ATOM 685 N N . ALA A 1 94 ? 30.142 -34.248 14.443 1.00 24.19 106 ALA A N 1
ATOM 686 C CA . ALA A 1 94 ? 28.778 -34.743 14.233 1.00 31.44 106 ALA A CA 1
ATOM 687 C C . ALA A 1 94 ? 27.751 -33.918 14.996 1.00 28.18 106 ALA A C 1
ATOM 688 O O . ALA A 1 94 ? 26.563 -33.937 14.674 1.00 31.43 106 ALA A O 1
ATOM 690 N N . ASP A 1 95 ? 28.208 -33.198 16.012 1.00 26.20 107 ASP A N 1
ATOM 691 C CA . ASP A 1 95 ? 27.302 -32.422 16.861 1.00 29.16 107 ASP A CA 1
ATOM 692 C C . ASP A 1 95 ? 28.053 -31.257 17.493 1.00 29.58 107 ASP A C 1
ATOM 693 O O . ASP A 1 95 ? 29.268 -31.141 17.344 1.00 23.87 107 ASP A O 1
ATOM 698 N N . ASP A 1 96 ? 27.347 -30.386 18.209 1.00 27.22 108 ASP A N 1
ATOM 699 C CA . ASP A 1 96 ? 28.010 -29.216 18.787 1.00 24.51 108 ASP A CA 1
ATOM 700 C C . ASP A 1 96 ? 29.107 -29.571 19.786 1.00 22.09 108 ASP A C 1
ATOM 701 O O . ASP A 1 96 ? 30.103 -28.866 19.883 1.00 23.34 108 ASP A O 1
ATOM 706 N N . ALA A 1 97 ? 28.929 -30.654 20.539 1.00 19.52 109 ALA A N 1
ATOM 707 C CA . ALA A 1 97 ? 29.959 -31.086 21.491 1.00 21.06 109 ALA A CA 1
ATOM 708 C C . ALA A 1 97 ? 31.289 -31.326 20.786 1.00 22.22 109 ALA A C 1
ATOM 709 O O . ALA A 1 97 ? 32.353 -30.925 21.271 1.00 19.47 109 ALA A O 1
ATOM 711 N N . GLY A 1 98 ? 31.227 -31.990 19.639 1.00 20.54 110 GLY A N 1
ATOM 712 C CA . GLY A 1 98 ? 32.422 -32.216 18.842 1.00 19.66 110 GLY A CA 1
ATOM 713 C C . GLY A 1 98 ? 33.142 -30.935 18.475 1.00 20.89 110 GLY A C 1
ATOM 714 O O . GLY A 1 98 ? 34.363 -30.873 18.546 1.00 19.10 110 GLY A O 1
ATOM 715 N N . PHE A 1 99 ? 32.395 -29.898 18.091 1.00 19.33 111 PHE A N 1
ATOM 716 C CA . PHE A 1 99 ? 33.026 -28.627 17.740 1.00 20.24 111 PHE A CA 1
ATOM 717 C C . PHE A 1 99 ? 33.700 -27.998 18.953 1.00 21.58 111 PHE A C 1
ATOM 718 O O . PHE A 1 99 ? 34.768 -27.398 18.851 1.00 18.77 111 PHE A O 1
ATOM 726 N N . ILE A 1 100 ? 33.068 -28.122 20.107 1.00 19.91 112 ILE A N 1
ATOM 727 C CA . ILE A 1 100 ? 33.657 -27.584 21.328 1.00 17.66 112 ILE A CA 1
ATOM 728 C C . ILE A 1 100 ? 34.960 -28.300 21.670 1.00 17.17 112 ILE A C 1
ATOM 729 O O . ILE A 1 100 ? 35.969 -27.670 22.015 1.00 18.26 112 ILE A O 1
ATOM 734 N N . TYR A 1 101 ? 34.961 -29.616 21.530 1.00 17.06 113 TYR A N 1
ATOM 735 C CA . TYR A 1 101 ? 36.172 -30.359 21.829 1.00 16.79 113 TYR A CA 1
ATOM 736 C C . TYR A 1 101 ? 37.254 -30.089 20.792 1.00 19.45 113 TYR A C 1
ATOM 737 O O . TYR A 1 101 ? 38.435 -30.027 21.137 1.00 17.22 113 TYR A O 1
ATOM 746 N N . ALA A 1 102 ? 36.866 -29.902 19.531 1.00 18.95 114 ALA A N 1
ATOM 747 C CA . ALA A 1 102 ? 37.845 -29.472 18.523 1.00 18.99 114 ALA A CA 1
ATOM 748 C C . ALA A 1 102 ? 38.477 -28.137 18.905 1.00 19.25 114 ALA A C 1
ATOM 749 O O . ALA A 1 102 ? 39.679 -27.937 18.734 1.00 18.08 114 ALA A O 1
ATOM 751 N N . ILE A 1 103 ? 37.661 -27.212 19.412 1.00 17.74 115 ILE A N 1
ATOM 752 C CA . ILE A 1 103 ? 38.173 -25.923 19.856 1.00 15.15 115 ILE A CA 1
ATOM 753 C C . ILE A 1 103 ? 39.151 -26.107 21.004 1.00 19.47 115 ILE A C 1
ATOM 754 O O . ILE A 1 103 ? 40.185 -25.454 21.036 1.00 19.73 115 ILE A O 1
ATOM 759 N N . GLN A 1 104 ? 38.845 -27.006 21.933 1.00 18.94 116 GLN A N 1
ATOM 760 C CA . GLN A 1 104 ? 39.767 -27.245 23.043 1.00 19.83 116 GLN A CA 1
ATOM 761 C C . GLN A 1 104 ? 41.097 -27.804 22.524 1.00 20.77 116 GLN A C 1
ATOM 762 O O . GLN A 1 104 ? 42.160 -27.464 23.032 1.00 20.57 116 GLN A O 1
ATOM 768 N N . SER A 1 105 ? 41.046 -28.664 21.511 1.00 18.77 117 SER A N 1
ATOM 769 C CA . SER A 1 105 ? 42.292 -29.160 20.923 1.00 17.66 117 SER A CA 1
ATOM 770 C C . SER A 1 105 ? 43.076 -28.060 20.192 1.00 20.41 117 SER A C 1
ATOM 771 O O . SER A 1 105 ? 44.304 -27.996 20.303 1.00 22.51 117 SER A O 1
ATOM 774 N N . LEU A 1 106 ? 42.378 -27.204 19.449 1.00 20.42 118 LEU A N 1
ATOM 775 C CA . LEU A 1 106 ? 43.040 -26.102 18.746 1.00 19.59 118 LEU A CA 1
ATOM 776 C C . LEU A 1 106 ? 43.743 -25.177 19.738 1.00 20.76 118 LEU A C 1
ATOM 777 O O . LEU A 1 106 ? 44.832 -24.666 19.458 1.00 20.62 118 LEU A O 1
ATOM 782 N N . ARG A 1 107 ? 43.126 -24.956 20.900 1.00 20.74 119 ARG A N 1
ATOM 783 C CA . ARG A 1 107 ? 43.745 -24.135 21.948 1.00 22.75 119 ARG A CA 1
ATOM 784 C C . ARG A 1 107 ? 45.134 -24.635 22.303 1.00 23.93 119 ARG A C 1
ATOM 785 O O . ARG A 1 107 ? 46.068 -23.844 22.464 1.00 23.45 119 ARG A O 1
ATOM 793 N N . GLN A 1 108 ? 45.258 -25.955 22.451 1.00 20.51 120 GLN A N 1
ATOM 794 C CA . GLN A 1 108 ? 46.524 -26.568 22.836 1.00 21.45 120 GLN A CA 1
ATOM 795 C C . GLN A 1 108 ? 47.458 -26.816 21.660 1.00 22.88 120 GLN A C 1
ATOM 796 O O . GLN A 1 108 ? 48.659 -26.988 21.851 1.00 24.63 120 GLN A O 1
ATOM 802 N N . TRP A 1 109 ? 46.914 -26.834 20.448 1.00 24.00 121 TRP A N 1
ATOM 803 C CA . TRP A 1 109 ? 47.717 -27.134 19.275 1.00 19.65 121 TRP A CA 1
ATOM 804 C C . TRP A 1 109 ? 48.446 -25.887 18.760 1.00 26.47 121 TRP A C 1
ATOM 805 O O . TRP A 1 109 ? 49.495 -25.991 18.135 1.00 28.55 121 TRP A O 1
ATOM 816 N N . ASN A 1 110 ? 47.881 -24.713 19.028 1.00 23.28 122 ASN A N 1
ATOM 817 C CA . ASN A 1 110 ? 48.548 -23.450 18.724 1.00 24.36 122 ASN A CA 1
ATOM 818 C C . ASN A 1 110 ? 49.931 -23.418 19.382 1.00 29.57 122 ASN A C 1
ATOM 819 O O . ASN A 1 110 ? 50.051 -23.705 20.578 1.00 27.54 122 ASN A O 1
ATOM 824 N N . THR A 1 111 ? 50.975 -23.089 18.619 1.00 30.12 123 THR A N 1
ATOM 825 C CA . THR A 1 111 ? 52.331 -23.134 19.171 1.00 40.19 123 THR A CA 1
ATOM 826 C C . THR A 1 111 ? 52.572 -22.034 20.204 1.00 54.03 123 THR A C 1
ATOM 827 O O . THR A 1 111 ? 53.353 -22.211 21.145 1.00 51.77 123 THR A O 1
ATOM 831 N N . GLY A 1 112 ? 51.912 -20.893 20.020 1.00 54.08 124 GLY A N 1
ATOM 832 C CA . GLY A 1 112 ? 52.136 -19.745 20.883 1.00 54.95 124 GLY A CA 1
ATOM 833 C C . GLY A 1 112 ? 53.513 -19.137 20.662 1.00 61.45 124 GLY A C 1
ATOM 834 O O . GLY A 1 112 ? 54.016 -18.396 21.506 1.00 67.54 124 GLY A O 1
ATOM 835 N N . GLU A 1 113 ? 54.123 -19.460 19.523 1.00 63.17 125 GLU A N 1
ATOM 836 C CA . GLU A 1 113 ? 55.446 -18.943 19.167 1.00 72.35 125 GLU A CA 1
ATOM 837 C C . GLU A 1 113 ? 55.395 -17.455 18.852 1.00 80.70 125 GLU A C 1
ATOM 838 O O . GLU A 1 113 ? 56.387 -16.739 19.016 1.00 84.46 125 GLU A O 1
ATOM 844 N N . GLU A 1 114 ? 54.241 -17.002 18.372 1.00 78.58 126 GLU A N 1
ATOM 845 C CA . GLU A 1 114 ? 54.072 -15.618 17.953 1.00 77.95 126 GLU A CA 1
ATOM 846 C C . GLU A 1 114 ? 52.704 -15.085 18.356 1.00 75.05 126 GLU A C 1
ATOM 847 O O . GLU A 1 114 ? 51.916 -15.779 19.006 1.00 63.51 126 GLU A O 1
ATOM 853 N N . ARG A 1 115 ? 52.438 -13.840 17.970 1.00 78.19 127 ARG A N 1
ATOM 854 C CA . ARG A 1 115 ? 51.106 -13.266 18.080 1.00 76.30 127 ARG A CA 1
ATOM 855 C C . ARG A 1 115 ? 50.210 -13.983 17.082 1.00 71.27 127 ARG A C 1
ATOM 856 O O . ARG A 1 115 ? 50.694 -14.555 16.102 1.00 70.16 127 ARG A O 1
ATOM 858 N N . GLY A 1 116 ? 48.906 -13.953 17.326 1.00 65.55 128 GLY A N 1
ATOM 859 C CA . GLY A 1 116 ? 47.978 -14.688 16.492 1.00 60.44 128 GLY A CA 1
ATOM 860 C C . GLY A 1 116 ? 48.114 -16.181 16.716 1.00 56.46 128 GLY A C 1
ATOM 861 O O . GLY A 1 116 ? 48.535 -16.627 17.786 1.00 60.54 128 GLY A O 1
ATOM 862 N N . LEU A 1 117 ? 47.768 -16.957 15.696 1.00 46.15 129 LEU A N 1
ATOM 863 C CA . LEU A 1 117 ? 47.737 -18.405 15.815 1.00 36.86 129 LEU A CA 1
ATOM 864 C C . LEU A 1 117 ? 48.718 -19.057 14.846 1.00 35.83 129 LEU A C 1
ATOM 865 O O . LEU A 1 117 ? 48.888 -18.598 13.714 1.00 37.89 129 LEU A O 1
ATOM 870 N N . ILE A 1 118 ? 49.381 -20.113 15.306 1.00 32.31 130 ILE A N 1
ATOM 871 C CA . ILE A 1 118 ? 50.278 -20.886 14.454 1.00 30.77 130 ILE A CA 1
ATOM 872 C C . ILE A 1 118 ? 49.976 -22.348 14.689 1.00 33.86 130 ILE A C 1
ATOM 873 O O . ILE A 1 118 ? 50.123 -22.842 15.814 1.00 32.98 130 ILE A O 1
ATOM 878 N N . PHE A 1 119 ? 49.535 -23.030 13.635 1.00 30.61 131 PHE A N 1
ATOM 879 C CA . PHE A 1 119 ? 49.116 -24.422 13.747 1.00 30.38 131 PHE A CA 1
ATOM 880 C C . PHE A 1 119 ? 49.947 -25.320 12.846 1.00 31.27 131 PHE A C 1
ATOM 881 O O . PHE A 1 119 ? 49.889 -25.195 11.621 1.00 32.86 131 PHE A O 1
ATOM 889 N N . PRO A 1 120 ? 50.719 -26.239 13.444 1.00 31.77 132 PRO A N 1
ATOM 890 C CA . PRO A 1 120 ? 51.457 -27.189 12.600 1.00 32.75 132 PRO A CA 1
ATOM 891 C C . PRO A 1 120 ? 50.471 -28.032 11.817 1.00 32.00 132 PRO A C 1
ATOM 892 O O . PRO A 1 120 ? 49.409 -28.365 12.344 1.00 27.70 132 PRO A O 1
ATOM 896 N N . CYS A 1 121 ? 50.788 -28.351 10.571 1.00 29.23 133 CYS A N 1
ATOM 897 C CA . CYS A 1 121 ? 49.868 -29.142 9.765 1.00 32.88 133 CYS A CA 1
ATOM 898 C C . CYS A 1 121 ? 49.662 -30.517 10.391 1.00 34.89 133 CYS A C 1
ATOM 899 O O . CYS A 1 121 ? 50.591 -31.099 10.964 1.00 30.80 133 CYS A O 1
ATOM 902 N N . VAL A 1 122 ? 48.437 -31.024 10.302 1.00 29.88 134 VAL A N 1
ATOM 903 C CA . VAL A 1 122 ? 48.062 -32.211 11.061 1.00 30.94 134 VAL A CA 1
ATOM 904 C C . VAL A 1 122 ? 46.683 -32.693 10.635 1.00 29.70 134 VAL A C 1
ATOM 905 O O . VAL A 1 122 ? 45.885 -31.927 10.089 1.00 28.31 134 VAL A O 1
ATOM 909 N N . GLU A 1 123 ? 46.418 -33.977 10.845 1.00 26.46 135 GLU A N 1
ATOM 910 C CA . GLU A 1 123 ? 45.046 -34.456 10.883 1.00 24.16 135 GLU A CA 1
ATOM 911 C C . GLU A 1 123 ? 44.813 -35.137 12.223 1.00 25.86 135 GLU A C 1
ATOM 912 O O . GLU A 1 123 ? 45.537 -36.064 12.599 1.00 27.29 135 GLU A O 1
ATOM 918 N N . ILE A 1 124 ? 43.819 -34.649 12.952 1.00 22.69 136 ILE A N 1
ATOM 919 C CA . ILE A 1 124 ? 43.463 -35.200 14.251 1.00 20.51 136 ILE A CA 1
ATOM 920 C C . ILE A 1 124 ? 42.053 -35.754 14.140 1.00 24.52 136 ILE A C 1
ATOM 921 O O . ILE A 1 124 ? 41.154 -35.061 13.658 1.00 23.90 136 ILE A O 1
ATOM 926 N N . THR A 1 125 ? 41.871 -37.007 14.553 1.00 22.82 137 THR A N 1
ATOM 927 C CA . THR A 1 125 ? 40.552 -37.628 14.583 1.00 22.17 137 THR A CA 1
ATOM 928 C C . THR A 1 125 ? 40.352 -38.119 15.998 1.00 20.78 137 THR A C 1
ATOM 929 O O . THR A 1 125 ? 41.218 -38.830 16.536 1.00 20.98 137 THR A O 1
ATOM 933 N N . ASP A 1 126 ? 39.234 -37.756 16.621 1.00 20.21 138 ASP A N 1
ATOM 934 C CA . ASP A 1 126 ? 39.176 -37.885 18.079 1.00 19.02 138 ASP A CA 1
ATOM 935 C C . ASP A 1 126 ? 37.725 -38.039 18.563 1.00 21.77 138 ASP A C 1
ATOM 936 O O . ASP A 1 126 ? 36.795 -37.474 17.981 1.00 23.02 138 ASP A O 1
ATOM 941 N N . PHE A 1 127 ? 37.538 -38.845 19.605 1.00 19.26 139 PHE A N 1
ATOM 942 C CA . PHE A 1 127 ? 36.228 -39.072 20.200 1.00 17.73 139 PHE A CA 1
ATOM 943 C C . PHE A 1 127 ? 36.418 -39.745 21.564 1.00 18.61 139 PHE A C 1
ATOM 944 O O . PHE A 1 127 ? 37.443 -40.421 21.785 1.00 18.82 139 PHE A O 1
ATOM 952 N N . PRO A 1 128 ? 35.437 -39.583 22.476 1.00 19.34 140 PRO A N 1
ATOM 953 C CA . PRO A 1 128 ? 35.634 -40.045 23.862 1.00 17.40 140 PRO A CA 1
ATOM 954 C C . PRO A 1 128 ? 35.464 -41.531 24.069 1.00 19.79 140 PRO A C 1
ATOM 955 O O . PRO A 1 128 ? 34.613 -42.181 23.429 1.00 18.92 140 PRO A O 1
ATOM 959 N N . ARG A 1 129 ? 36.269 -42.068 24.978 1.00 17.58 141 ARG A N 1
ATOM 960 C CA . ARG A 1 129 ? 36.185 -43.470 25.328 1.00 17.25 141 ARG A CA 1
ATOM 961 C C . ARG A 1 129 ? 34.867 -43.807 26.002 1.00 17.70 141 ARG A C 1
ATOM 962 O O . ARG A 1 129 ? 34.261 -44.855 25.691 1.00 19.35 141 ARG A O 1
ATOM 970 N N . VAL A 1 130 ? 34.415 -42.940 26.911 1.00 18.36 142 VAL A N 1
ATOM 971 C CA . VAL A 1 130 ? 33.151 -43.175 27.626 1.00 18.38 142 VAL A CA 1
ATOM 972 C C . VAL A 1 130 ? 32.216 -41.979 27.549 1.00 17.29 142 VAL A C 1
ATOM 973 O O . VAL A 1 130 ? 32.663 -40.852 27.355 1.00 18.24 142 VAL A O 1
ATOM 977 N N . LYS A 1 131 ? 30.919 -42.245 27.738 1.00 17.98 143 LYS A N 1
ATOM 978 C CA . LYS A 1 131 ? 29.869 -41.249 27.495 1.00 20.14 143 LYS A CA 1
ATOM 979 C C . LYS A 1 131 ? 29.667 -40.298 28.662 1.00 21.11 143 LYS A C 1
ATOM 980 O O . LYS A 1 131 ? 29.162 -39.179 28.483 1.00 22.16 143 LYS A O 1
ATOM 984 N N . TRP A 1 132 ? 30.034 -40.741 29.860 1.00 17.15 144 TRP A N 1
ATOM 985 C CA . TRP A 1 132 ? 29.876 -39.903 31.048 1.00 15.13 144 TRP A CA 1
ATOM 986 C C . TRP A 1 132 ? 31.250 -39.540 31.587 1.00 17.75 144 TRP A C 1
ATOM 987 O O . TRP A 1 132 ? 32.019 -40.428 31.967 1.00 16.32 144 TRP A O 1
ATOM 998 N N . ARG A 1 133 ? 31.553 -38.243 31.623 1.00 17.44 145 ARG A N 1
ATOM 999 C CA . ARG A 1 133 ? 32.867 -37.742 32.055 1.00 17.04 145 ARG A CA 1
ATOM 1000 C C . ARG A 1 133 ? 32.608 -36.512 32.914 1.00 16.41 145 ARG A C 1
ATOM 1001 O O . ARG A 1 133 ? 32.310 -35.438 32.376 1.00 17.74 145 ARG A O 1
ATOM 1009 N N . SER A 1 134 ? 32.685 -36.649 34.244 1.00 16.78 146 SER A N 1
ATOM 1010 C CA . SER A 1 134 ? 32.237 -35.540 35.110 1.00 15.41 146 SER A CA 1
ATOM 1011 C C . SER A 1 134 ? 33.241 -35.128 36.169 1.00 16.03 146 SER A C 1
ATOM 1012 O O . SER A 1 134 ? 34.118 -35.906 36.561 1.00 18.81 146 SER A O 1
ATOM 1015 N N . PHE A 1 135 ? 33.084 -33.885 36.625 1.00 18.56 147 PHE A N 1
ATOM 1016 C CA . PHE A 1 135 ? 33.820 -33.375 37.775 1.00 17.48 147 PHE A CA 1
ATOM 1017 C C . PHE A 1 135 ? 32.775 -32.839 38.734 1.00 17.59 147 PHE A C 1
ATOM 1018 O O . PHE A 1 135 ? 31.865 -32.128 38.313 1.00 16.15 147 PHE A O 1
ATOM 1034 N N . LEU A 1 137 ? 32.005 -30.623 42.297 1.00 18.78 149 LEU A N 1
ATOM 1035 C CA . LEU A 1 137 ? 32.516 -29.694 43.307 1.00 20.90 149 LEU A CA 1
ATOM 1036 C C . LEU A 1 137 ? 31.519 -29.618 44.447 1.00 22.86 149 LEU A C 1
ATOM 1037 O O . LEU A 1 137 ? 30.312 -29.500 44.214 1.00 20.03 149 LEU A O 1
ATOM 1042 N N . ASP A 1 138 ? 32.034 -29.711 45.668 1.00 23.01 150 ASP A N 1
ATOM 1043 C CA . ASP A 1 138 ? 31.236 -29.617 46.887 1.00 26.24 150 ASP A CA 1
ATOM 1044 C C . ASP A 1 138 ? 31.051 -28.145 47.226 1.00 27.41 150 ASP A C 1
ATOM 1045 O O . ASP A 1 138 ? 31.946 -27.513 47.797 1.00 24.53 150 ASP A O 1
ATOM 1050 N N . SER A 1 139 ? 29.893 -27.608 46.844 1.00 21.20 151 SER A N 1
ATOM 1051 C CA . SER A 1 139 ? 29.482 -26.257 47.205 1.00 21.75 151 SER A CA 1
ATOM 1052 C C . SER A 1 139 ? 28.487 -26.308 48.357 1.00 26.78 151 SER A C 1
ATOM 1053 O O . SER A 1 139 ? 27.786 -25.341 48.605 1.00 31.66 151 SER A O 1
ATOM 1056 N N . GLY A 1 140 ? 28.398 -27.437 49.052 1.00 25.06 152 GLY A N 1
ATOM 1057 C CA . GLY A 1 140 ? 27.532 -27.502 50.222 1.00 25.90 152 GLY A CA 1
ATOM 1058 C C . GLY A 1 140 ? 28.295 -27.090 51.475 1.00 26.40 152 GLY A C 1
ATOM 1059 O O . GLY A 1 140 ? 27.871 -26.201 52.224 1.00 27.19 152 GLY A O 1
ATOM 1060 N N . ARG A 1 141 ? 29.440 -27.728 51.703 1.00 25.89 153 ARG A N 1
ATOM 1061 C CA . ARG A 1 141 ? 30.235 -27.442 52.906 1.00 26.98 153 ARG A CA 1
ATOM 1062 C C . ARG A 1 141 ? 30.935 -26.093 52.838 1.00 28.15 153 ARG A C 1
ATOM 1063 O O . ARG A 1 141 ? 31.226 -25.469 53.872 1.00 30.28 153 ARG A O 1
ATOM 1071 N N . GLN A 1 142 ? 31.231 -25.668 51.618 1.00 27.01 154 GLN A N 1
ATOM 1072 C CA . GLN A 1 142 ? 31.924 -24.411 51.375 1.00 28.71 154 GLN A CA 1
ATOM 1073 C C . GLN A 1 142 ? 31.189 -23.666 50.272 1.00 29.08 154 GLN A C 1
ATOM 1074 O O . GLN A 1 142 ? 30.637 -24.280 49.367 1.00 33.07 154 GLN A O 1
ATOM 1080 N N . TYR A 1 143 ? 31.166 -22.342 50.356 1.00 23.95 155 TYR A N 1
ATOM 1081 C CA . TYR A 1 143 ? 30.643 -21.521 49.268 1.00 22.83 155 TYR A CA 1
ATOM 1082 C C . TYR A 1 143 ? 31.800 -21.046 48.398 1.00 26.32 155 TYR A C 1
ATOM 1083 O O . TYR A 1 143 ? 32.791 -20.531 48.919 1.00 27.27 155 TYR A O 1
ATOM 1092 N N . GLN A 1 144 ? 31.693 -21.252 47.085 1.00 25.91 156 GLN A N 1
ATOM 1093 C CA . GLN A 1 144 ? 32.644 -20.661 46.149 1.00 25.89 156 GLN A CA 1
ATOM 1094 C C . GLN A 1 144 ? 31.938 -19.588 45.341 1.00 23.62 156 GLN A C 1
ATOM 1095 O O . GLN A 1 144 ? 30.786 -19.780 44.920 1.00 27.65 156 GLN A O 1
ATOM 1101 N N . LYS A 1 145 ? 32.616 -18.471 45.091 1.00 24.12 157 LYS A N 1
ATOM 1102 C CA . LYS A 1 145 ? 31.981 -17.415 44.302 1.00 28.26 157 LYS A CA 1
ATOM 1103 C C . LYS A 1 145 ? 31.674 -17.863 42.882 1.00 29.18 157 LYS A C 1
ATOM 1104 O O . LYS A 1 145 ? 32.240 -18.842 42.388 1.00 24.94 157 LYS A O 1
ATOM 1110 N N . VAL A 1 146 ? 30.752 -17.159 42.238 1.00 26.76 158 VAL A N 1
ATOM 1111 C CA . VAL A 1 146 ? 30.311 -17.548 40.900 1.00 25.69 158 VAL A CA 1
ATOM 1112 C C . VAL A 1 146 ? 31.479 -17.656 39.922 1.00 26.16 158 VAL A C 1
ATOM 1113 O O . VAL A 1 146 ? 31.530 -18.593 39.122 1.00 22.26 158 VAL A O 1
ATOM 1117 N N . SER A 1 147 ? 32.427 -16.723 39.994 1.00 28.36 159 SER A N 1
ATOM 1118 C CA . SER A 1 147 ? 33.573 -16.777 39.073 1.00 28.32 159 SER A CA 1
ATOM 1119 C C . SER A 1 147 ? 34.409 -18.040 39.281 1.00 27.91 159 SER A C 1
ATOM 1120 O O . SER A 1 147 ? 35.056 -18.529 38.353 1.00 25.62 159 SER A O 1
ATOM 1123 N N . THR A 1 148 ? 34.391 -18.571 40.501 1.00 21.87 160 THR A N 1
ATOM 1124 C CA . THR A 1 148 ? 35.120 -19.802 40.814 1.00 22.09 160 THR A CA 1
ATOM 1125 C C . THR A 1 148 ? 34.371 -21.036 40.326 1.00 22.03 160 THR A C 1
ATOM 1126 O O . THR A 1 148 ? 34.983 -21.978 39.818 1.00 21.64 160 THR A O 1
ATOM 1130 N N . ILE A 1 149 ? 33.046 -21.038 40.460 1.00 19.45 161 ILE A N 1
ATOM 1131 C CA . ILE A 1 149 ? 32.256 -22.093 39.832 1.00 18.41 161 ILE A CA 1
ATOM 1132 C C . ILE A 1 149 ? 32.542 -22.111 38.326 1.00 21.36 161 ILE A C 1
ATOM 1133 O O . ILE A 1 149 ? 32.775 -23.171 37.735 1.00 18.98 161 ILE A O 1
ATOM 1138 N N . LYS A 1 150 ? 32.558 -20.935 37.702 1.00 21.56 162 LYS A N 1
ATOM 1139 C CA . LYS A 1 150 ? 32.856 -20.860 36.264 1.00 20.41 162 LYS A CA 1
ATOM 1140 C C . LYS A 1 150 ? 34.240 -21.406 35.932 1.00 20.50 162 LYS A C 1
ATOM 1141 O O . LYS A 1 150 ? 34.413 -22.081 34.920 1.00 20.75 162 LYS A O 1
ATOM 1147 N N . LYS A 1 151 ? 35.217 -21.127 36.789 1.00 20.18 163 LYS A N 1
ATOM 1148 C CA . LYS A 1 151 ? 36.586 -21.603 36.575 1.00 21.86 163 LYS A CA 1
ATOM 1149 C C . LYS A 1 151 ? 36.645 -23.119 36.459 1.00 18.28 163 LYS A C 1
ATOM 1150 O O . LYS A 1 151 ? 37.373 -23.661 35.621 1.00 17.29 163 LYS A O 1
ATOM 1156 N N . TYR A 1 152 ? 35.870 -23.813 37.284 1.00 19.26 164 TYR A N 1
ATOM 1157 C CA . TYR A 1 152 ? 35.919 -25.277 37.250 1.00 18.49 164 TYR A CA 1
ATOM 1158 C C . TYR A 1 152 ? 35.036 -25.884 36.173 1.00 19.76 164 TYR A C 1
ATOM 1159 O O . TYR A 1 152 ? 35.319 -26.980 35.670 1.00 19.10 164 TYR A O 1
ATOM 1168 N N . ILE A 1 153 ? 33.988 -25.166 35.782 1.00 18.71 165 ILE A N 1
ATOM 1169 C CA . ILE A 1 153 ? 33.231 -25.559 34.594 1.00 18.82 165 ILE A CA 1
ATOM 1170 C C . ILE A 1 153 ? 34.129 -25.405 33.362 1.00 19.10 165 ILE A C 1
ATOM 1171 O O . ILE A 1 153 ? 34.185 -26.282 32.489 1.00 18.67 165 ILE A O 1
ATOM 1176 N N . ASP A 1 154 ? 34.850 -24.290 33.304 1.00 16.74 166 ASP A N 1
ATOM 1177 C CA . ASP A 1 154 ? 35.787 -24.061 32.207 1.00 17.71 166 ASP A CA 1
ATOM 1178 C C . ASP A 1 154 ? 36.864 -25.145 32.196 1.00 21.13 166 ASP A C 1
ATOM 1179 O O . ASP A 1 154 ? 37.257 -25.636 31.128 1.00 19.97 166 ASP A O 1
ATOM 1192 N N . ALA A 1 156 ? 36.527 -28.226 33.270 1.00 18.28 168 ALA A N 1
ATOM 1193 C CA . ALA A 1 156 ? 35.916 -29.480 32.837 1.00 18.10 168 ALA A CA 1
ATOM 1194 C C . ALA A 1 156 ? 35.880 -29.522 31.317 1.00 21.37 168 ALA A C 1
ATOM 1195 O O . ALA A 1 156 ? 36.240 -30.522 30.707 1.00 16.77 168 ALA A O 1
ATOM 1197 N N . SER A 1 157 ? 35.478 -28.416 30.706 1.00 18.78 169 SER A N 1
ATOM 1198 C CA . SER A 1 157 ? 35.419 -28.332 29.240 1.00 17.49 169 SER A CA 1
ATOM 1199 C C . SER A 1 157 ? 36.806 -28.454 28.631 1.00 18.39 169 SER A C 1
ATOM 1200 O O . SER A 1 157 ? 36.998 -29.142 27.622 1.00 19.67 169 SER A O 1
ATOM 1211 N N . LEU A 1 159 ? 39.235 -30.084 29.639 1.00 15.77 171 LEU A N 1
ATOM 1212 C CA . LEU A 1 159 ? 39.731 -31.450 29.754 1.00 14.34 171 LEU A CA 1
ATOM 1213 C C . LEU A 1 159 ? 38.794 -32.425 29.041 1.00 17.97 171 LEU A C 1
ATOM 1214 O O . LEU A 1 159 ? 38.900 -33.646 29.213 1.00 16.06 171 LEU A O 1
ATOM 1219 N N . LYS A 1 160 ? 37.897 -31.863 28.233 1.00 16.01 172 LYS A N 1
ATOM 1220 C CA . LYS A 1 160 ? 36.931 -32.619 27.423 1.00 16.53 172 LYS A CA 1
ATOM 1221 C C . LYS A 1 160 ? 35.913 -33.450 28.221 1.00 15.81 172 LYS A C 1
ATOM 1222 O O . LYS A 1 160 ? 35.379 -34.431 27.721 1.00 15.56 172 LYS A O 1
ATOM 1236 N N . ASN A 1 162 ? 32.098 -33.690 30.082 1.00 15.56 174 ASN A N 1
ATOM 1237 C CA . ASN A 1 162 ? 30.802 -33.205 29.627 1.00 15.31 174 ASN A CA 1
ATOM 1238 C C . ASN A 1 162 ? 29.774 -32.920 30.709 1.00 18.92 174 ASN A C 1
ATOM 1239 O O . ASN A 1 162 ? 28.692 -32.417 30.397 1.00 18.53 174 ASN A O 1
ATOM 1244 N N . TYR A 1 163 ? 30.093 -33.222 31.966 1.00 16.76 175 TYR A N 1
ATOM 1245 C CA . TYR A 1 163 ? 29.166 -32.901 33.053 1.00 16.87 175 TYR A CA 1
ATOM 1246 C C . TYR A 1 163 ? 29.895 -32.227 34.194 1.00 18.91 175 TYR A C 1
ATOM 1247 O O . TYR A 1 163 ? 31.002 -32.614 34.552 1.00 19.79 175 TYR A O 1
ATOM 1256 N N . PHE A 1 164 ? 29.248 -31.230 34.783 1.00 18.79 176 PHE A N 1
ATOM 1257 C CA . PHE A 1 164 ? 29.737 -30.634 36.015 1.00 17.67 176 PHE A CA 1
ATOM 1258 C C . PHE A 1 164 ? 28.688 -30.968 37.060 1.00 22.95 176 PHE A C 1
ATOM 1259 O O . PHE A 1 164 ? 27.533 -30.539 36.958 1.00 21.73 176 PHE A O 1
ATOM 1267 N N . HIS A 1 165 ? 29.087 -31.757 38.050 1.00 18.78 177 HIS A N 1
ATOM 1268 C CA . HIS A 1 165 ? 28.174 -32.230 39.094 1.00 16.15 177 HIS A CA 1
ATOM 1269 C C . HIS A 1 165 ? 28.280 -31.237 40.246 1.00 19.47 177 HIS A C 1
ATOM 1270 O O . HIS A 1 165 ? 29.347 -31.073 40.832 1.00 19.77 177 HIS A O 1
ATOM 1277 N N . TRP A 1 166 ? 27.185 -30.537 40.538 1.00 20.38 178 TRP A N 1
ATOM 1278 C CA . TRP A 1 166 ? 27.220 -29.424 41.481 1.00 20.60 178 TRP A CA 1
ATOM 1279 C C . TRP A 1 166 ? 26.532 -29.850 42.780 1.00 22.98 178 TRP A C 1
ATOM 1280 O O . TRP A 1 166 ? 25.310 -29.947 42.837 1.00 23.24 178 TRP A O 1
ATOM 1291 N N . HIS A 1 167 ? 27.332 -30.136 43.803 1.00 20.90 179 HIS A N 1
ATOM 1292 C CA . HIS A 1 167 ? 26.832 -30.641 45.075 1.00 21.09 179 HIS A CA 1
ATOM 1293 C C . HIS A 1 167 ? 26.423 -29.412 45.873 1.00 23.50 179 HIS A C 1
ATOM 1294 O O . HIS A 1 167 ? 27.268 -28.745 46.470 1.00 26.28 179 HIS A O 1
ATOM 1301 N N . LEU A 1 168 ? 25.124 -29.113 45.864 1.00 24.13 180 LEU A N 1
ATOM 1302 C CA . LEU A 1 168 ? 24.596 -27.825 46.306 1.00 21.90 180 LEU A CA 1
ATOM 1303 C C . LEU A 1 168 ? 24.018 -27.808 47.710 1.00 25.94 180 LEU A C 1
ATOM 1304 O O . LEU A 1 168 ? 23.750 -26.736 48.250 1.00 31.57 180 LEU A O 1
ATOM 1309 N N . THR A 1 169 ? 23.783 -28.978 48.297 1.00 24.95 181 THR A N 1
ATOM 1310 C CA . THR A 1 169 ? 23.132 -29.017 49.603 1.00 27.90 181 THR A CA 1
ATOM 1311 C C . THR A 1 169 ? 23.868 -29.966 50.516 1.00 31.34 181 THR A C 1
ATOM 1312 O O . THR A 1 169 ? 24.305 -31.036 50.095 1.00 30.82 181 THR A O 1
ATOM 1316 N N . GLU A 1 170 ? 24.001 -29.558 51.770 1.00 32.41 182 GLU A N 1
ATOM 1317 C CA . GLU A 1 170 ? 24.728 -30.321 52.773 1.00 30.65 182 GLU A CA 1
ATOM 1318 C C . GLU A 1 170 ? 24.180 -29.906 54.118 1.00 37.36 182 GLU A C 1
ATOM 1319 O O . GLU A 1 170 ? 23.450 -28.908 54.210 1.00 34.14 182 GLU A O 1
ATOM 1325 N N . GLY A 1 171 ? 24.536 -30.645 55.167 1.00 36.83 183 GLY A N 1
ATOM 1326 C CA . GLY A 1 171 ? 24.137 -30.262 56.514 1.00 35.49 183 GLY A CA 1
ATOM 1327 C C . GLY A 1 171 ? 24.670 -28.874 56.845 1.00 42.02 183 GLY A C 1
ATOM 1328 O O . GLY A 1 171 ? 24.026 -28.096 57.541 1.00 42.94 183 GLY A O 1
ATOM 1329 N N . LEU A 1 172 ? 25.845 -28.563 56.302 1.00 40.01 184 LEU A N 1
ATOM 1330 C CA . LEU A 1 172 ? 26.527 -27.304 56.580 1.00 41.29 184 LEU A CA 1
ATOM 1331 C C . LEU A 1 172 ? 26.132 -26.173 55.648 1.00 39.88 184 LEU A C 1
ATOM 1332 O O . LEU A 1 172 ? 26.686 -25.078 55.745 1.00 36.68 184 LEU A O 1
ATOM 1337 N N . GLY A 1 173 ? 25.211 -26.428 54.721 1.00 36.06 185 GLY A N 1
ATOM 1338 C CA . GLY A 1 173 ? 24.824 -25.390 53.784 1.00 32.37 185 GLY A CA 1
ATOM 1339 C C . GLY A 1 173 ? 23.861 -25.840 52.708 1.00 36.44 185 GLY A C 1
ATOM 1340 O O . GLY A 1 173 ? 24.130 -26.792 51.972 1.00 32.99 185 GLY A O 1
ATOM 1341 N N . TRP A 1 174 ? 22.729 -25.152 52.625 1.00 31.38 186 TRP A N 1
ATOM 1342 C CA . TRP A 1 174 ? 21.828 -25.311 51.494 1.00 31.12 186 TRP A CA 1
ATOM 1343 C C . TRP A 1 174 ? 22.060 -24.095 50.615 1.00 30.24 186 TRP A C 1
ATOM 1344 O O . TRP A 1 174 ? 21.770 -22.978 51.030 1.00 33.36 186 TRP A O 1
ATOM 1355 N N . ARG A 1 175 ? 22.581 -24.293 49.410 1.00 27.16 187 ARG A N 1
ATOM 1356 C CA . ARG A 1 175 ? 22.997 -23.141 48.614 1.00 27.60 187 ARG A CA 1
ATOM 1357 C C . ARG A 1 175 ? 22.215 -22.909 47.333 1.00 28.07 187 ARG A C 1
ATOM 1358 O O . ARG A 1 175 ? 22.586 -22.037 46.542 1.00 31.30 187 ARG A O 1
ATOM 1366 N N . ILE A 1 176 ? 21.129 -23.657 47.122 1.00 29.73 188 ILE A N 1
ATOM 1367 C CA . ILE A 1 176 ? 20.347 -23.467 45.903 1.00 26.51 188 ILE A CA 1
ATOM 1368 C C . ILE A 1 176 ? 19.046 -22.748 46.242 1.00 32.19 188 ILE A C 1
ATOM 1369 O O . ILE A 1 176 ? 18.263 -23.224 47.066 1.00 31.52 188 ILE A O 1
ATOM 1374 N N . GLU A 1 177 ? 18.848 -21.570 45.655 1.00 28.87 189 GLU A N 1
ATOM 1375 C CA . GLU A 1 177 ? 17.650 -20.782 45.947 1.00 30.94 189 GLU A CA 1
ATOM 1376 C C . GLU A 1 177 ? 16.394 -21.460 45.413 1.00 31.80 189 GLU A C 1
ATOM 1377 O O . GLU A 1 177 ? 16.333 -21.839 44.236 1.00 31.21 189 GLU A O 1
ATOM 1383 N N . ILE A 1 178 ? 15.403 -21.605 46.292 1.00 33.49 190 ILE A N 1
ATOM 1384 C CA . ILE A 1 178 ? 14.098 -22.161 45.952 1.00 37.75 190 ILE A CA 1
ATOM 1385 C C . ILE A 1 178 ? 13.083 -21.092 46.332 1.00 37.19 190 ILE A C 1
ATOM 1386 O O . ILE A 1 178 ? 12.918 -20.795 47.514 1.00 38.29 190 ILE A O 1
ATOM 1391 N N . LYS A 1 179 ? 12.426 -20.500 45.335 1.00 38.10 191 LYS A N 1
ATOM 1392 C CA . LYS A 1 179 ? 11.556 -19.348 45.567 1.00 40.46 191 LYS A CA 1
ATOM 1393 C C . LYS A 1 179 ? 10.390 -19.683 46.491 1.00 42.62 191 LYS A C 1
ATOM 1394 O O . LYS A 1 179 ? 9.960 -18.849 47.295 1.00 44.43 191 LYS A O 1
ATOM 1400 N N . ARG A 1 180 ? 9.888 -20.906 46.371 1.00 42.55 192 ARG A N 1
ATOM 1401 C CA . ARG A 1 180 ? 8.725 -21.328 47.148 1.00 44.75 192 ARG A CA 1
ATOM 1402 C C . ARG A 1 180 ? 9.057 -21.445 48.631 1.00 44.93 192 ARG A C 1
ATOM 1403 O O . ARG A 1 180 ? 8.186 -21.294 49.481 1.00 47.14 192 ARG A O 1
ATOM 1411 N N . TYR A 1 181 ? 10.324 -21.723 48.927 1.00 42.74 193 TYR A N 1
ATOM 1412 C CA . TYR A 1 181 ? 10.768 -21.877 50.303 1.00 42.81 193 TYR A CA 1
ATOM 1413 C C . TYR A 1 181 ? 12.022 -21.039 50.540 1.00 41.47 193 TYR A C 1
ATOM 1414 O O . TYR A 1 181 ? 13.143 -21.566 50.542 1.00 39.42 193 TYR A O 1
ATOM 1423 N N . PRO A 1 182 ? 11.831 -19.722 50.724 1.00 42.80 194 PRO A N 1
ATOM 1424 C CA . PRO A 1 182 ? 12.919 -18.744 50.841 1.00 41.93 194 PRO A CA 1
ATOM 1425 C C . PRO A 1 182 ? 13.888 -19.041 51.979 1.00 41.11 194 PRO A C 1
ATOM 1426 O O . PRO A 1 182 ? 15.066 -18.716 51.847 1.00 41.25 194 PRO A O 1
ATOM 1430 N N . PHE A 1 183 ? 13.418 -19.655 53.058 1.00 42.21 195 PHE A N 1
ATOM 1431 C CA . PHE A 1 183 ? 14.271 -19.901 54.216 1.00 41.80 195 PHE A CA 1
ATOM 1432 C C . PHE A 1 183 ? 15.385 -20.911 53.936 1.00 44.97 195 PHE A C 1
ATOM 1433 O O . PHE A 1 183 ? 16.377 -20.947 54.662 1.00 38.73 195 PHE A O 1
ATOM 1441 N N . LEU A 1 184 ? 15.218 -21.740 52.908 1.00 38.22 196 LEU A N 1
ATOM 1442 C CA . LEU A 1 184 ? 16.239 -22.745 52.603 1.00 36.09 196 LEU A CA 1
ATOM 1443 C C . LEU A 1 184 ? 17.589 -22.068 52.384 1.00 34.62 196 LEU A C 1
ATOM 1444 O O . LEU A 1 184 ? 18.607 -22.566 52.845 1.00 36.24 196 LEU A O 1
ATOM 1449 N N . THR A 1 185 ? 17.591 -20.920 51.709 1.00 37.63 197 THR A N 1
ATOM 1450 C CA . THR A 1 185 ? 18.833 -20.166 51.514 1.00 36.29 197 THR A CA 1
ATOM 1451 C C . THR A 1 185 ? 19.013 -19.061 52.548 1.00 39.58 197 THR A C 1
ATOM 1452 O O . THR A 1 185 ? 20.110 -18.876 53.069 1.00 38.46 197 THR A O 1
ATOM 1456 N N . ARG A 1 186 ? 17.941 -18.332 52.856 1.00 37.56 198 ARG A N 1
ATOM 1457 C CA . ARG A 1 186 ? 18.054 -17.204 53.770 1.00 38.65 198 ARG A CA 1
ATOM 1458 C C . ARG A 1 186 ? 18.544 -17.628 55.152 1.00 42.25 198 ARG A C 1
ATOM 1459 O O . ARG A 1 186 ? 19.233 -16.870 55.838 1.00 45.93 198 ARG A O 1
ATOM 1467 N N . ILE A 1 187 ? 18.191 -18.841 55.555 1.00 39.82 199 ILE A N 1
ATOM 1468 C CA . ILE A 1 187 ? 18.680 -19.396 56.808 1.00 39.14 199 ILE A CA 1
ATOM 1469 C C . ILE A 1 187 ? 19.739 -20.456 56.524 1.00 44.21 199 ILE A C 1
ATOM 1470 O O . ILE A 1 187 ? 20.834 -20.434 57.091 1.00 42.20 199 ILE A O 1
ATOM 1475 N N . GLY A 1 188 ? 19.413 -21.376 55.620 1.00 39.68 200 GLY A N 1
ATOM 1476 C CA . GLY A 1 188 ? 20.227 -22.561 55.422 1.00 34.27 200 GLY A CA 1
ATOM 1477 C C . GLY A 1 188 ? 21.584 -22.350 54.778 1.00 35.10 200 GLY A C 1
ATOM 1478 O O . GLY A 1 188 ? 22.444 -23.221 54.868 1.00 36.36 200 GLY A O 1
ATOM 1479 N N . ALA A 1 189 ? 21.794 -21.207 54.132 1.00 33.23 201 ALA A N 1
ATOM 1480 C CA . ALA A 1 189 ? 23.095 -20.938 53.505 1.00 31.88 201 ALA A CA 1
ATOM 1481 C C . ALA A 1 189 ? 24.050 -20.177 54.424 1.00 35.18 201 ALA A C 1
ATOM 1482 O O . ALA A 1 189 ? 25.145 -19.782 54.005 1.00 35.07 201 ALA A O 1
ATOM 1484 N N . PHE A 1 190 ? 23.634 -19.980 55.671 1.00 34.49 202 PHE A N 1
ATOM 1485 C CA . PHE A 1 190 ? 24.387 -19.150 56.616 1.00 37.36 202 PHE A CA 1
ATOM 1486 C C . PHE A 1 190 ? 24.576 -19.853 57.960 1.00 40.81 202 PHE A C 1
ATOM 1487 O O . PHE A 1 190 ? 24.971 -19.238 58.944 1.00 43.32 202 PHE A O 1
ATOM 1495 N N . VAL A 1 191 ? 24.307 -21.154 57.988 1.00 38.19 203 VAL A N 1
ATOM 1496 C CA . VAL A 1 191 ? 24.458 -21.926 59.214 1.00 43.92 203 VAL A CA 1
ATOM 1497 C C . VAL A 1 191 ? 25.928 -22.225 59.516 1.00 42.27 203 VAL A C 1
ATOM 1498 O O . VAL A 1 191 ? 26.315 -22.343 60.674 1.00 42.43 203 VAL A O 1
ATOM 1502 N N . GLY A 1 192 ? 26.740 -22.331 58.468 1.00 39.10 204 GLY A N 1
ATOM 1503 C CA . GLY A 1 192 ? 28.172 -22.544 58.624 1.00 39.44 204 GLY A CA 1
ATOM 1504 C C . GLY A 1 192 ? 28.893 -21.310 59.133 1.00 40.83 204 GLY A C 1
ATOM 1505 O O . GLY A 1 192 ? 28.657 -20.198 58.654 1.00 42.80 204 GLY A O 1
ATOM 1506 N N . GLN A 1 193 ? 29.791 -21.511 60.094 1.00 39.94 205 GLN A N 1
ATOM 1507 C CA . GLN A 1 193 ? 30.435 -20.402 60.786 1.00 40.69 205 GLN A CA 1
ATOM 1508 C C . GLN A 1 193 ? 31.899 -20.207 60.404 1.00 43.46 205 GLN A C 1
ATOM 1509 O O . GLN A 1 193 ? 32.552 -19.283 60.891 1.00 41.81 205 GLN A O 1
ATOM 1515 N N . GLY A 1 194 ? 32.426 -21.080 59.557 1.00 42.84 206 GLY A N 1
ATOM 1516 C CA . GLY A 1 194 ? 33.833 -21.000 59.211 1.00 40.87 206 GLY A CA 1
ATOM 1517 C C . GLY A 1 194 ? 34.087 -20.157 57.979 1.00 39.82 206 GLY A C 1
ATOM 1518 O O . GLY A 1 194 ? 33.142 -19.682 57.348 1.00 37.45 206 GLY A O 1
ATOM 1519 N N . PRO A 1 195 ? 35.370 -19.974 57.629 1.00 37.34 207 PRO A N 1
ATOM 1520 C CA . PRO A 1 195 ? 35.790 -19.193 56.464 1.00 38.11 207 PRO A CA 1
ATOM 1521 C C . PRO A 1 195 ? 35.090 -19.654 55.203 1.00 35.24 207 PRO A C 1
ATOM 1522 O O . PRO A 1 195 ? 35.094 -20.852 54.905 1.00 34.28 207 PRO A O 1
ATOM 1526 N N . GLU A 1 196 ? 34.504 -18.708 54.478 1.00 29.98 208 GLU A N 1
ATOM 1527 C CA . GLU A 1 196 ? 33.845 -18.990 53.208 1.00 29.21 208 GLU A CA 1
ATOM 1528 C C . GLU A 1 196 ? 32.709 -20.011 53.316 1.00 29.81 208 GLU A C 1
ATOM 1529 O O . GLU A 1 196 ? 32.447 -20.735 52.365 1.00 29.44 208 GLU A O 1
ATOM 1535 N N . GLN A 1 197 ? 32.018 -20.062 54.457 1.00 29.89 209 GLN A N 1
ATOM 1536 C CA . GLN A 1 197 ? 30.905 -21.008 54.581 1.00 35.45 209 GLN A CA 1
ATOM 1537 C C . GLN A 1 197 ? 29.524 -20.357 54.432 1.00 35.35 209 GLN A C 1
ATOM 1538 O O . GLN A 1 197 ? 28.500 -21.023 54.600 1.00 34.05 209 GLN A O 1
ATOM 1544 N N . GLN A 1 198 ? 29.498 -19.071 54.087 1.00 31.89 210 GLN A N 1
ATOM 1545 C CA . GLN A 1 198 ? 28.236 -18.332 53.986 1.00 34.01 210 GLN A CA 1
ATOM 1546 C C . GLN A 1 198 ? 27.958 -17.911 52.546 1.00 35.82 210 GLN A C 1
ATOM 1547 O O . GLN A 1 198 ? 28.849 -17.421 51.853 1.00 34.77 210 GLN A O 1
ATOM 1553 N N . GLY A 1 199 ? 26.724 -18.116 52.090 1.00 36.23 211 GLY A N 1
ATOM 1554 C CA . GLY A 1 199 ? 26.324 -17.630 50.781 1.00 31.21 211 GLY A CA 1
ATOM 1555 C C . GLY A 1 199 ? 25.575 -18.660 49.966 1.00 32.96 211 GLY A C 1
ATOM 1556 O O . GLY A 1 199 ? 25.658 -19.855 50.250 1.00 29.45 211 GLY A O 1
ATOM 1557 N N . PHE A 1 200 ? 24.859 -18.205 48.941 1.00 30.56 212 PHE A N 1
ATOM 1558 C CA . PHE A 1 200 ? 24.098 -19.125 48.097 1.00 31.00 212 PHE A CA 1
ATOM 1559 C C . PHE A 1 200 ? 24.056 -18.648 46.660 1.00 31.95 212 PHE A C 1
ATOM 1560 O O . PHE A 1 200 ? 24.463 -17.522 46.353 1.00 32.35 212 PHE A O 1
ATOM 1568 N N . TYR A 1 201 ? 23.550 -19.511 45.787 1.00 25.76 213 TYR A N 1
ATOM 1569 C CA . TYR A 1 201 ? 23.394 -19.197 44.377 1.00 29.34 213 TYR A CA 1
ATOM 1570 C C . TYR A 1 201 ? 21.924 -18.882 44.109 1.00 33.94 213 TYR A C 1
ATOM 1571 O O . TYR A 1 201 ? 21.047 -19.727 44.312 1.00 32.22 213 TYR A O 1
ATOM 1580 N N . SER A 1 202 ? 21.656 -17.647 43.700 1.00 30.30 214 SER A N 1
ATOM 1581 C CA . SER A 1 202 ? 20.288 -17.225 43.409 1.00 33.89 214 SER A CA 1
ATOM 1582 C C . SER A 1 202 ? 19.865 -17.868 42.099 1.00 34.15 214 SER A C 1
ATOM 1583 O O . SER A 1 202 ? 20.705 -18.383 41.360 1.00 29.53 214 SER A O 1
ATOM 1586 N N . GLN A 1 203 ? 18.571 -17.840 41.793 1.00 30.73 215 GLN A N 1
ATOM 1587 C CA . GLN A 1 203 ? 18.121 -18.450 40.550 1.00 34.53 215 GLN A CA 1
ATOM 1588 C C . GLN A 1 203 ? 18.718 -17.726 39.339 1.00 30.33 215 GLN A C 1
ATOM 1589 O O . GLN A 1 203 ? 19.013 -18.356 38.323 1.00 31.96 215 GLN A O 1
ATOM 1595 N N . GLU A 1 204 ? 18.928 -16.415 39.475 1.00 32.60 216 GLU A N 1
ATOM 1596 C CA . GLU A 1 204 ? 19.570 -15.614 38.427 1.00 31.55 216 GLU A CA 1
ATOM 1597 C C . GLU A 1 204 ? 21.010 -16.052 38.176 1.00 31.98 216 GLU A C 1
ATOM 1598 O O . GLU A 1 204 ? 21.432 -16.206 37.030 1.00 34.01 216 GLU A O 1
ATOM 1604 N N . GLU A 1 205 ? 21.767 -16.233 39.252 1.00 31.25 217 GLU A N 1
ATOM 1605 C CA . GLU A 1 205 ? 23.138 -16.743 39.143 1.00 30.84 217 GLU A CA 1
ATOM 1606 C C . GLU A 1 205 ? 23.196 -18.141 38.517 1.00 32.42 217 GLU A C 1
ATOM 1607 O O . GLU A 1 205 ? 24.091 -18.442 37.720 1.00 29.38 217 GLU A O 1
ATOM 1613 N N . VAL A 1 206 ? 22.249 -19.001 38.878 1.00 29.53 218 VAL A N 1
ATOM 1614 C CA . VAL A 1 206 ? 22.182 -20.331 38.286 1.00 27.96 218 VAL A CA 1
ATOM 1615 C C . VAL A 1 206 ? 21.943 -20.230 36.787 1.00 29.90 218 VAL A C 1
ATOM 1616 O O . VAL A 1 206 ? 22.568 -20.945 36.013 1.00 28.21 218 VAL A O 1
ATOM 1620 N N . LYS A 1 207 ? 21.054 -19.324 36.381 1.00 31.51 219 LYS A N 1
ATOM 1621 C CA . LYS A 1 207 ? 20.792 -19.113 34.960 1.00 33.01 219 LYS A CA 1
ATOM 1622 C C . LYS A 1 207 ? 22.071 -18.700 34.230 1.00 35.04 219 LYS A C 1
ATOM 1623 O O . LYS A 1 207 ? 22.346 -19.186 33.133 1.00 34.40 219 LYS A O 1
ATOM 1629 N N . GLU A 1 208 ? 22.845 -17.809 34.845 1.00 35.84 220 GLU A N 1
ATOM 1630 C CA . GLU A 1 208 ? 24.127 -17.370 34.283 1.00 30.17 220 GLU A CA 1
ATOM 1631 C C . GLU A 1 208 ? 25.082 -18.557 34.141 1.00 29.95 220 GLU A C 1
ATOM 1632 O O . GLU A 1 208 ? 25.716 -18.744 33.102 1.00 30.98 220 GLU A O 1
ATOM 1638 N N . ILE A 1 209 ? 25.181 -19.354 35.198 1.00 25.19 221 ILE A N 1
ATOM 1639 C CA . ILE A 1 209 ? 26.057 -20.530 35.206 1.00 21.16 221 ILE A CA 1
ATOM 1640 C C . ILE A 1 209 ? 25.652 -21.573 34.170 1.00 29.20 221 ILE A C 1
ATOM 1641 O O . ILE A 1 209 ? 26.505 -22.139 33.470 1.00 26.78 221 ILE A O 1
ATOM 1646 N N . ILE A 1 210 ? 24.350 -21.819 34.046 1.00 28.19 222 ILE A N 1
ATOM 1647 C CA . ILE A 1 210 ? 23.868 -22.763 33.039 1.00 26.91 222 ILE A CA 1
ATOM 1648 C C . ILE A 1 210 ? 24.221 -22.305 31.625 1.00 27.47 222 ILE A C 1
ATOM 1649 O O . ILE A 1 210 ? 24.604 -23.117 30.784 1.00 28.03 222 ILE A O 1
ATOM 1654 N N . GLY A 1 211 ? 24.083 -21.006 31.365 1.00 28.76 223 GLY A N 1
ATOM 1655 C CA . GLY A 1 211 ? 24.396 -20.465 30.054 1.00 31.88 223 GLY A CA 1
ATOM 1656 C C . GLY A 1 211 ? 25.885 -20.554 29.776 1.00 29.52 223 GLY A C 1
ATOM 1657 O O . GLY A 1 211 ? 26.305 -20.928 28.677 1.00 33.83 223 GLY A O 1
ATOM 1658 N N . TYR A 1 212 ? 26.690 -20.222 30.778 1.00 28.00 224 TYR A N 1
ATOM 1659 C CA . TYR A 1 212 ? 28.151 -20.301 30.658 1.00 28.06 224 TYR A CA 1
ATOM 1660 C C . TYR A 1 212 ? 28.596 -21.723 30.345 1.00 27.74 224 TYR A C 1
ATOM 1661 O O . TYR A 1 212 ? 29.450 -21.969 29.479 1.00 23.71 224 TYR A O 1
ATOM 1670 N N . ALA A 1 213 ? 28.003 -22.673 31.053 1.00 24.31 225 ALA A N 1
ATOM 1671 C CA . ALA A 1 213 ? 28.342 -24.074 30.858 1.00 24.48 225 ALA A CA 1
ATOM 1672 C C . ALA A 1 213 ? 27.937 -24.542 29.463 1.00 25.65 225 ALA A C 1
ATOM 1673 O O . ALA A 1 213 ? 28.704 -25.222 28.792 1.00 22.68 225 ALA A O 1
ATOM 1675 N N . ALA A 1 214 ? 26.732 -24.178 29.034 1.00 26.76 226 ALA A N 1
ATOM 1676 C CA . ALA A 1 214 ? 26.235 -24.594 27.722 1.00 29.95 226 ALA A CA 1
ATOM 1677 C C . ALA A 1 214 ? 27.164 -24.130 26.601 1.00 29.45 226 ALA A C 1
ATOM 1678 O O . ALA A 1 214 ? 27.383 -24.861 25.634 1.00 32.26 226 ALA A O 1
ATOM 1680 N N . ASP A 1 215 ? 27.721 -22.926 26.747 1.00 25.29 227 ASP A N 1
ATOM 1681 C CA . ASP A 1 215 ? 28.634 -22.375 25.746 1.00 28.35 227 ASP A CA 1
ATOM 1682 C C . ASP A 1 215 ? 29.912 -23.184 25.629 1.00 28.73 227 ASP A C 1
ATOM 1683 O O . ASP A 1 215 ? 30.649 -23.054 24.650 1.00 32.52 227 ASP A O 1
ATOM 1688 N N . ARG A 1 216 ? 30.200 -24.006 26.628 1.00 26.20 228 ARG A N 1
ATOM 1689 C CA . ARG A 1 216 ? 31.399 -24.832 26.553 1.00 22.67 228 ARG A CA 1
ATOM 1690 C C . ARG A 1 216 ? 31.114 -26.329 26.693 1.00 23.98 228 ARG A C 1
ATOM 1691 O O . ARG A 1 216 ? 31.969 -27.107 27.114 1.00 22.46 228 ARG A O 1
ATOM 1699 N N . GLY A 1 217 ? 29.905 -26.734 26.307 1.00 32.69 229 GLY A N 1
ATOM 1700 C CA . GLY A 1 217 ? 29.575 -28.144 26.181 1.00 31.59 229 GLY A CA 1
ATOM 1701 C C . GLY A 1 217 ? 29.383 -28.900 27.482 1.00 29.63 229 GLY A C 1
ATOM 1702 O O . GLY A 1 217 ? 29.482 -30.130 27.510 1.00 28.25 229 GLY A O 1
ATOM 1703 N N . ILE A 1 218 ? 29.104 -28.168 28.557 1.00 27.97 230 ILE A N 1
ATOM 1704 C CA . ILE A 1 218 ? 28.972 -28.782 29.880 1.00 25.92 230 ILE A CA 1
ATOM 1705 C C . ILE A 1 218 ? 27.519 -28.784 30.334 1.00 25.41 230 ILE A C 1
ATOM 1706 O O . ILE A 1 218 ? 26.867 -27.744 30.314 1.00 26.23 230 ILE A O 1
ATOM 1711 N N . THR A 1 219 ? 27.023 -29.953 30.737 1.00 24.42 231 THR A N 1
ATOM 1712 C CA . THR A 1 219 ? 25.694 -30.071 31.335 1.00 24.01 231 THR A CA 1
ATOM 1713 C C . THR A 1 219 ? 25.869 -30.021 32.847 1.00 24.80 231 THR A C 1
ATOM 1714 O O . THR A 1 219 ? 26.692 -30.747 33.401 1.00 22.00 231 THR A O 1
ATOM 1718 N N . VAL A 1 220 ? 25.125 -29.148 33.512 1.00 22.72 232 VAL A N 1
ATOM 1719 C CA . VAL A 1 220 ? 25.260 -28.998 34.965 1.00 22.85 232 VAL A CA 1
ATOM 1720 C C . VAL A 1 220 ? 24.248 -29.898 35.671 1.00 24.61 232 VAL A C 1
ATOM 1721 O O . VAL A 1 220 ? 23.048 -29.721 35.523 1.00 24.76 232 VAL A O 1
ATOM 1725 N N . VAL A 1 221 ? 24.753 -30.872 36.420 1.00 23.97 233 VAL A N 1
ATOM 1726 C CA . VAL A 1 221 ? 23.920 -31.847 37.117 1.00 21.19 233 VAL A CA 1
ATOM 1727 C C . VAL A 1 221 ? 23.813 -31.406 38.576 1.00 22.63 233 VAL A C 1
ATOM 1728 O O . VAL A 1 221 ? 24.782 -31.480 39.314 1.00 21.56 233 VAL A O 1
ATOM 1732 N N . PRO A 1 222 ? 22.632 -30.931 38.993 1.00 23.15 234 PRO A N 1
ATOM 1733 C CA . PRO A 1 222 ? 22.520 -30.517 40.396 1.00 24.21 234 PRO A CA 1
ATOM 1734 C C . PRO A 1 222 ? 22.355 -31.720 41.315 1.00 25.99 234 PRO A C 1
ATOM 1735 O O . PRO A 1 222 ? 21.737 -32.719 40.913 1.00 23.51 234 PRO A O 1
ATOM 1739 N N . GLU A 1 223 ? 22.885 -31.628 42.530 1.00 23.94 235 GLU A N 1
ATOM 1740 C CA . GLU A 1 223 ? 22.592 -32.643 43.546 1.00 24.52 235 GLU A CA 1
ATOM 1741 C C . GLU A 1 223 ? 21.824 -32.012 44.709 1.00 24.71 235 GLU A C 1
ATOM 1742 O O . GLU A 1 223 ? 22.315 -31.093 45.366 1.00 27.04 235 GLU A O 1
ATOM 1748 N N . ILE A 1 224 ? 20.620 -32.516 44.938 1.00 25.36 236 ILE A N 1
ATOM 1749 C CA . ILE A 1 224 ? 19.812 -32.106 46.077 1.00 27.35 236 ILE A CA 1
ATOM 1750 C C . ILE A 1 224 ? 19.752 -33.317 46.992 1.00 29.56 236 ILE A C 1
ATOM 1751 O O . ILE A 1 224 ? 19.071 -34.297 46.684 1.00 28.71 236 ILE A O 1
ATOM 1756 N N . ASP A 1 225 ? 20.465 -33.253 48.111 1.00 29.66 237 ASP A N 1
ATOM 1757 C CA . ASP A 1 225 ? 20.577 -34.400 49.004 1.00 33.47 237 ASP A CA 1
ATOM 1758 C C . ASP A 1 225 ? 19.339 -34.646 49.843 1.00 41.58 237 ASP A C 1
ATOM 1759 O O . ASP A 1 225 ? 18.822 -33.745 50.501 1.00 39.29 237 ASP A O 1
ATOM 1772 N N . PRO A 1 227 ? 17.446 -38.370 51.904 1.00 43.80 239 PRO A N 1
ATOM 1773 C CA . PRO A 1 227 ? 16.811 -37.653 53.018 1.00 43.92 239 PRO A CA 1
ATOM 1774 C C . PRO A 1 227 ? 17.831 -37.095 54.005 1.00 45.14 239 PRO A C 1
ATOM 1775 O O . PRO A 1 227 ? 17.464 -36.301 54.874 1.00 48.94 239 PRO A O 1
ATOM 1779 N N . GLY A 1 228 ? 19.091 -37.501 53.868 1.00 45.05 240 GLY A N 1
ATOM 1780 C CA . GLY A 1 228 ? 20.141 -37.058 54.771 1.00 46.71 240 GLY A CA 1
ATOM 1781 C C . GLY A 1 228 ? 20.738 -35.737 54.325 1.00 45.54 240 GLY A C 1
ATOM 1782 O O . GLY A 1 228 ? 20.264 -35.143 53.355 1.00 42.42 240 GLY A O 1
ATOM 1783 N N . HIS A 1 229 ? 21.772 -35.278 55.030 1.00 45.62 241 HIS A N 1
ATOM 1784 C CA . HIS A 1 229 ? 22.382 -33.973 54.762 1.00 45.09 241 HIS A CA 1
ATOM 1785 C C . HIS A 1 229 ? 21.337 -32.855 54.757 1.00 46.09 241 HIS A C 1
ATOM 1786 O O . HIS A 1 229 ? 21.351 -31.975 53.897 1.00 50.89 241 HIS A O 1
ATOM 1793 N N . ALA A 1 230 ? 20.435 -32.902 55.731 1.00 48.91 242 ALA A N 1
ATOM 1794 C CA . ALA A 1 230 ? 19.268 -32.026 55.739 1.00 53.08 242 ALA A CA 1
ATOM 1795 C C . ALA A 1 230 ? 19.315 -30.962 56.832 1.00 53.75 242 ALA A C 1
ATOM 1796 O O . ALA A 1 230 ? 18.432 -30.108 56.894 1.00 52.29 242 ALA A O 1
ATOM 1798 N N . GLU A 1 231 ? 20.331 -31.025 57.691 1.00 50.06 243 GLU A N 1
ATOM 1799 C CA . GLU A 1 231 ? 20.419 -30.146 58.860 1.00 53.36 243 GLU A CA 1
ATOM 1800 C C . GLU A 1 231 ? 20.153 -28.663 58.558 1.00 52.22 243 GLU A C 1
ATOM 1801 O O . GLU A 1 231 ? 19.397 -28.002 59.274 1.00 54.34 243 GLU A O 1
ATOM 1807 N N . ALA A 1 232 ? 20.768 -28.151 57.495 1.00 49.23 244 ALA A N 1
ATOM 1808 C CA . ALA A 1 232 ? 20.587 -26.755 57.102 1.00 48.41 244 ALA A CA 1
ATOM 1809 C C . ALA A 1 232 ? 19.146 -26.492 56.668 1.00 50.46 244 ALA A C 1
ATOM 1810 O O . ALA A 1 232 ? 18.575 -25.446 56.972 1.00 48.56 244 ALA A O 1
ATOM 1812 N N . ALA A 1 233 ? 18.577 -27.443 55.935 1.00 45.07 245 ALA A N 1
ATOM 1813 C CA . ALA A 1 233 ? 17.187 -27.347 55.499 1.00 45.51 245 ALA A CA 1
ATOM 1814 C C . ALA A 1 233 ? 16.247 -27.412 56.691 1.00 47.55 245 ALA A C 1
ATOM 1815 O O . ALA A 1 233 ? 15.211 -26.741 56.715 1.00 48.25 245 ALA A O 1
ATOM 1817 N N . LEU A 1 234 ? 16.604 -28.228 57.679 1.00 49.91 246 LEU A N 1
ATOM 1818 C CA . LEU A 1 234 ? 15.782 -28.377 58.877 1.00 53.53 246 LEU A CA 1
ATOM 1819 C C . LEU A 1 234 ? 15.822 -27.128 59.748 1.00 56.26 246 LEU A C 1
ATOM 1820 O O . LEU A 1 234 ? 14.876 -26.846 60.485 1.00 58.89 246 LEU A O 1
ATOM 1825 N N . ASN A 1 235 ? 16.921 -26.385 59.663 1.00 55.97 247 ASN A N 1
ATOM 1826 C CA . ASN A 1 235 ? 17.019 -25.090 60.335 1.00 58.58 247 ASN A CA 1
ATOM 1827 C C . ASN A 1 235 ? 16.049 -24.103 59.714 1.00 57.51 247 ASN A C 1
ATOM 1828 O O . ASN A 1 235 ? 15.457 -23.268 60.397 1.00 60.35 247 ASN A O 1
ATOM 1833 N N . ALA A 1 236 ? 15.901 -24.209 58.400 1.00 53.74 248 ALA A N 1
ATOM 1834 C CA . ALA A 1 236 ? 14.968 -23.383 57.662 1.00 55.09 248 ALA A CA 1
ATOM 1835 C C . ALA A 1 236 ? 13.528 -23.779 57.991 1.00 54.11 248 ALA A C 1
ATOM 1836 O O . ALA A 1 236 ? 12.697 -22.922 58.294 1.00 56.18 248 ALA A O 1
ATOM 1838 N N . TYR A 1 237 ? 13.253 -25.081 57.940 1.00 53.25 249 TYR A N 1
ATOM 1839 C CA . TYR A 1 237 ? 11.900 -25.613 58.102 1.00 54.37 249 TYR A CA 1
ATOM 1840 C C . TYR A 1 237 ? 11.862 -26.847 59.007 1.00 56.31 249 TYR A C 1
ATOM 1841 O O . TYR A 1 237 ? 11.824 -27.974 58.517 1.00 54.79 249 TYR A O 1
ATOM 1850 N N . PRO A 1 238 ? 11.857 -26.635 60.334 1.00 60.14 250 PRO A N 1
ATOM 1851 C CA . PRO A 1 238 ? 11.922 -27.726 61.316 1.00 62.86 250 PRO A CA 1
ATOM 1852 C C . PRO A 1 238 ? 10.776 -28.729 61.181 1.00 67.27 250 PRO A C 1
ATOM 1853 O O . PRO A 1 238 ? 10.914 -29.873 61.615 1.00 71.19 250 PRO A O 1
ATOM 1857 N N . ARG A 1 239 ? 9.663 -28.301 60.590 1.00 69.51 251 ARG A N 1
ATOM 1858 C CA . ARG A 1 239 ? 8.504 -29.170 60.390 1.00 63.16 251 ARG A CA 1
ATOM 1859 C C . ARG A 1 239 ? 8.741 -30.234 59.313 1.00 60.08 251 ARG A C 1
ATOM 1860 O O . ARG A 1 239 ? 7.937 -31.150 59.143 1.00 71.93 251 ARG A O 1
ATOM 1868 N N . LEU A 1 240 ? 9.845 -30.099 58.585 1.00 56.89 252 LEU A N 1
ATOM 1869 C CA . LEU A 1 240 ? 10.265 -31.116 57.630 1.00 54.27 252 LEU A CA 1
ATOM 1870 C C . LEU A 1 240 ? 10.833 -32.321 58.357 1.00 66.92 252 LEU A C 1
ATOM 1871 O O . LEU A 1 240 ? 10.926 -33.416 57.795 1.00 66.10 252 LEU A O 1
ATOM 1876 N N . GLY A 1 241 ? 11.251 -32.098 59.597 1.00 67.75 253 GLY A N 1
ATOM 1877 C CA . GLY A 1 241 ? 11.702 -33.176 60.450 1.00 71.52 253 GLY A CA 1
ATOM 1878 C C . GLY A 1 241 ? 10.496 -33.854 61.061 1.00 76.86 253 GLY A C 1
ATOM 1879 O O . GLY A 1 241 ? 9.358 -33.460 60.804 1.00 70.27 253 GLY A O 1
ATOM 1880 N N . CYS A 1 242 ? 10.745 -34.871 61.876 1.00 89.31 254 CYS A N 1
ATOM 1881 C CA . CYS A 1 242 ? 9.672 -35.639 62.499 1.00 100.64 254 CYS A CA 1
ATOM 1882 C C . CYS A 1 242 ? 8.807 -34.776 63.415 1.00 108.15 254 CYS A C 1
ATOM 1883 O O . CYS A 1 242 ? 7.628 -35.068 63.632 1.00 110.19 254 CYS A O 1
ATOM 1886 N N . PHE A 1 243 ? 9.401 -33.714 63.954 1.00 110.25 255 PHE A N 1
ATOM 1887 C CA . PHE A 1 243 ? 8.684 -32.781 64.817 1.00 111.01 255 PHE A CA 1
ATOM 1888 C C . PHE A 1 243 ? 9.167 -31.350 64.588 1.00 104.17 255 PHE A C 1
ATOM 1889 O O . PHE A 1 243 ? 10.291 -31.130 64.133 1.00 104.21 255 PHE A O 1
ATOM 1897 N N . ASN A 1 244 ? 8.312 -30.382 64.906 1.00 97.72 256 ASN A N 1
ATOM 1898 C CA . ASN A 1 244 ? 8.687 -28.972 64.855 1.00 91.19 256 ASN A CA 1
ATOM 1899 C C . ASN A 1 244 ? 9.713 -28.649 65.944 1.00 94.72 256 ASN A C 1
ATOM 1900 O O . ASN A 1 244 ? 9.416 -27.926 66.897 1.00 98.37 256 ASN A O 1
ATOM 1905 N N . VAL A 1 245 ? 10.917 -29.201 65.798 1.00 94.63 257 VAL A N 1
ATOM 1906 C CA . VAL A 1 245 ? 11.987 -29.012 66.775 1.00 98.52 257 VAL A CA 1
ATOM 1907 C C . VAL A 1 245 ? 13.215 -28.371 66.132 1.00 97.05 257 VAL A C 1
ATOM 1908 O O . VAL A 1 245 ? 13.394 -28.434 64.915 1.00 92.53 257 VAL A O 1
ATOM 1912 N N . ALA A 1 246 ? 14.061 -27.759 66.956 1.00 99.84 258 ALA A N 1
ATOM 1913 C CA . ALA A 1 246 ? 15.277 -27.116 66.464 1.00 97.29 258 ALA A CA 1
ATOM 1914 C C . ALA A 1 246 ? 16.404 -28.131 66.272 1.00 97.90 258 ALA A C 1
ATOM 1915 O O . ALA A 1 246 ? 16.383 -29.211 66.862 1.00 100.62 258 ALA A O 1
ATOM 1917 N N . VAL A 1 247 ? 17.389 -27.776 65.451 1.00 95.22 259 VAL A N 1
ATOM 1918 C CA . VAL A 1 247 ? 18.422 -28.726 65.048 1.00 95.55 259 VAL A CA 1
ATOM 1919 C C . VAL A 1 247 ? 19.799 -28.080 64.894 1.00 99.22 259 VAL A C 1
ATOM 1920 O O . VAL A 1 247 ? 19.990 -27.210 64.044 1.00 95.85 259 VAL A O 1
ATOM 1922 N N . LYS A 1 248 ? 20.755 -28.517 65.709 1.00 103.53 260 LYS A N 1
ATOM 1923 C CA . LYS A 1 248 ? 22.130 -28.030 65.608 1.00 102.88 260 LYS A CA 1
ATOM 1924 C C . LYS A 1 248 ? 22.774 -28.436 64.280 1.00 100.93 260 LYS A C 1
ATOM 1925 O O . LYS A 1 248 ? 22.545 -29.539 63.779 1.00 101.33 260 LYS A O 1
ATOM 1927 N N . VAL A 1 249 ? 23.568 -27.533 63.710 1.00 99.48 261 VAL A N 1
ATOM 1928 C CA . VAL A 1 249 ? 24.278 -27.807 62.461 1.00 95.11 261 VAL A CA 1
ATOM 1929 C C . VAL A 1 249 ? 25.727 -28.205 62.749 1.00 99.68 261 VAL A C 1
ATOM 1930 O O . VAL A 1 249 ? 26.470 -27.443 63.371 1.00 93.96 261 VAL A O 1
ATOM 1934 N N . PRO A 1 250 ? 26.127 -29.407 62.298 1.00 107.25 262 PRO A N 1
ATOM 1935 C CA . PRO A 1 250 ? 27.455 -29.981 62.552 1.00 110.35 262 PRO A CA 1
ATOM 1936 C C . PRO A 1 250 ? 28.542 -29.421 61.630 1.00 104.44 262 PRO A C 1
ATOM 1937 O O . PRO A 1 250 ? 28.459 -29.589 60.413 1.00 98.08 262 PRO A O 1
ATOM 1941 N N . GLN A 1 251 ? 29.550 -28.771 62.208 1.00 101.41 263 GLN A N 1
ATOM 1942 C CA . GLN A 1 251 ? 30.639 -28.197 61.417 1.00 95.62 263 GLN A CA 1
ATOM 1943 C C . GLN A 1 251 ? 31.650 -29.267 61.004 1.00 90.57 263 GLN A C 1
ATOM 1944 O O . GLN A 1 251 ? 31.443 -30.460 61.238 1.00 89.54 263 GLN A O 1
ATOM 1950 N N . ASN A 1 257 ? 19.561 -36.032 62.310 1.00 86.89 269 ASN A N 1
ATOM 1951 C CA . ASN A 1 257 ? 18.414 -35.258 61.852 1.00 81.72 269 ASN A CA 1
ATOM 1952 C C . ASN A 1 257 ? 18.313 -35.210 60.337 1.00 74.48 269 ASN A C 1
ATOM 1953 O O . ASN A 1 257 ? 19.108 -34.549 59.671 1.00 73.51 269 ASN A O 1
ATOM 1958 N N . ILE A 1 258 ? 17.324 -35.916 59.802 1.00 70.05 270 ILE A N 1
ATOM 1959 C CA . ILE A 1 258 ? 17.121 -36.004 58.363 1.00 63.81 270 ILE A CA 1
ATOM 1960 C C . ILE A 1 258 ? 15.666 -35.687 58.025 1.00 58.02 270 ILE A C 1
ATOM 1961 O O . ILE A 1 258 ? 14.831 -35.549 58.924 1.00 57.79 270 ILE A O 1
ATOM 1966 N N . PHE A 1 259 ? 15.366 -35.552 56.736 1.00 51.83 271 PHE A N 1
ATOM 1967 C CA . PHE A 1 259 ? 13.986 -35.347 56.306 1.00 52.52 271 PHE A CA 1
ATOM 1968 C C . PHE A 1 259 ? 13.140 -36.545 56.728 1.00 56.56 271 PHE A C 1
ATOM 1969 O O . PHE A 1 259 ? 13.558 -37.691 56.574 1.00 54.48 271 PHE A O 1
ATOM 1977 N N . CYS A 1 260 ? 11.958 -36.278 57.269 1.00 60.80 272 CYS A N 1
ATOM 1978 C CA . CYS A 1 260 ? 11.069 -37.348 57.700 1.00 65.98 272 CYS A CA 1
ATOM 1979 C C . CYS A 1 260 ? 10.320 -37.956 56.511 1.00 69.50 272 CYS A C 1
ATOM 1980 O O . CYS A 1 260 ? 9.449 -37.314 55.928 1.00 71.68 272 CYS A O 1
ATOM 1983 N N . ALA A 1 261 ? 10.649 -39.195 56.154 1.00 68.85 273 ALA A N 1
ATOM 1984 C CA . ALA A 1 261 ? 9.961 -39.872 55.055 1.00 70.18 273 ALA A CA 1
ATOM 1985 C C . ALA A 1 261 ? 8.512 -40.203 55.418 1.00 70.98 273 ALA A C 1
ATOM 1986 O O . ALA A 1 261 ? 7.692 -40.485 54.545 1.00 69.72 273 ALA A O 1
ATOM 1988 N N . GLY A 1 262 ? 8.204 -40.164 56.710 1.00 70.81 274 GLY A N 1
ATOM 1989 C CA . GLY A 1 262 ? 6.879 -40.510 57.189 1.00 77.98 274 GLY A CA 1
ATOM 1990 C C . GLY A 1 262 ? 5.815 -39.458 56.937 1.00 79.37 274 GLY A C 1
ATOM 1991 O O . GLY A 1 262 ? 4.619 -39.766 56.912 1.00 82.70 274 GLY A O 1
ATOM 1992 N N . LYS A 1 263 ? 6.241 -38.214 56.752 1.00 69.47 275 LYS A N 1
ATOM 1993 C CA . LYS A 1 263 ? 5.296 -37.121 56.549 1.00 70.52 275 LYS A CA 1
ATOM 1994 C C . LYS A 1 263 ? 5.068 -36.854 55.069 1.00 64.67 275 LYS A C 1
ATOM 1995 O O . LYS A 1 263 ? 6.014 -36.578 54.335 1.00 56.60 275 LYS A O 1
ATOM 2001 N N . ASP A 1 264 ? 3.811 -36.936 54.636 1.00 62.74 276 ASP A N 1
ATOM 2002 C CA . ASP A 1 264 ? 3.457 -36.624 53.255 1.00 61.47 276 ASP A CA 1
ATOM 2003 C C . ASP A 1 264 ? 3.828 -35.178 52.931 1.00 57.64 276 ASP A C 1
ATOM 2004 O O . ASP A 1 264 ? 4.200 -34.861 51.802 1.00 53.73 276 ASP A O 1
ATOM 2009 N N . SER A 1 265 ? 3.732 -34.306 53.933 1.00 58.89 277 SER A N 1
ATOM 2010 C CA . SER A 1 265 ? 4.146 -32.915 53.775 1.00 60.97 277 SER A CA 1
ATOM 2011 C C . SER A 1 265 ? 5.630 -32.808 53.426 1.00 60.05 277 SER A C 1
ATOM 2012 O O . SER A 1 265 ? 6.038 -31.918 52.678 1.00 57.21 277 SER A O 1
ATOM 2015 N N . THR A 1 266 ? 6.437 -33.726 53.951 1.00 52.51 278 THR A N 1
ATOM 2016 C CA . THR A 1 266 ? 7.859 -33.739 53.618 1.00 50.33 278 THR A CA 1
ATOM 2017 C C . THR A 1 266 ? 8.072 -34.143 52.161 1.00 47.10 278 THR A C 1
ATOM 2018 O O . THR A 1 266 ? 8.804 -33.481 51.430 1.00 44.40 278 THR A O 1
ATOM 2022 N N . LEU A 1 267 ? 7.422 -35.221 51.737 1.00 48.30 279 LEU A N 1
ATOM 2023 C CA . LEU A 1 267 ? 7.509 -35.645 50.340 1.00 46.41 279 LEU A CA 1
ATOM 2024 C C . LEU A 1 267 ? 7.016 -34.549 49.401 1.00 45.09 279 LEU A C 1
ATOM 2025 O O . LEU A 1 267 ? 7.673 -34.227 48.413 1.00 42.62 279 LEU A O 1
ATOM 2030 N N . ILE A 1 268 ? 5.860 -33.973 49.727 1.00 51.15 280 ILE A N 1
ATOM 2031 C CA . ILE A 1 268 ? 5.316 -32.860 48.958 1.00 48.44 280 ILE A CA 1
ATOM 2032 C C . ILE A 1 268 ? 6.284 -31.671 48.910 1.00 44.40 280 ILE A C 1
ATOM 2033 O O . ILE A 1 268 ? 6.484 -31.070 47.852 1.00 42.90 280 ILE A O 1
ATOM 2038 N N . PHE A 1 269 ? 6.896 -31.352 50.047 1.00 44.54 281 PHE A N 1
ATOM 2039 C CA . PHE A 1 269 ? 7.909 -30.304 50.110 1.00 42.80 281 PHE A CA 1
ATOM 2040 C C . PHE A 1 269 ? 9.046 -30.598 49.139 1.00 45.10 281 PHE A C 1
ATOM 2041 O O . PHE A 1 269 ? 9.453 -29.739 48.353 1.00 38.42 281 PHE A O 1
ATOM 2049 N N . LEU A 1 270 ? 9.567 -31.815 49.205 1.00 39.46 282 LEU A N 1
ATOM 2050 C CA . LEU A 1 270 ? 10.731 -32.166 48.402 1.00 37.02 282 LEU A CA 1
ATOM 2051 C C . LEU A 1 270 ? 10.378 -32.220 46.912 1.00 37.04 282 LEU A C 1
ATOM 2052 O O . LEU A 1 270 ? 11.189 -31.850 46.059 1.00 34.04 282 LEU A O 1
ATOM 2057 N N . LYS A 1 271 ? 9.160 -32.652 46.604 1.00 37.69 283 LYS A N 1
ATOM 2058 C CA . LYS A 1 271 ? 8.677 -32.610 45.227 1.00 38.58 283 LYS A CA 1
ATOM 2059 C C . LYS A 1 271 ? 8.599 -31.168 44.715 1.00 37.37 283 LYS A C 1
ATOM 2060 O O . LYS A 1 271 ? 9.015 -30.881 43.590 1.00 36.67 283 LYS A O 1
ATOM 2066 N N . ASN A 1 272 ? 8.077 -30.265 45.544 1.00 40.69 284 ASN A N 1
ATOM 2067 C CA . ASN A 1 272 ? 8.037 -28.847 45.190 1.00 38.46 284 ASN A CA 1
ATOM 2068 C C . ASN A 1 272 ? 9.437 -28.298 44.916 1.00 37.32 284 ASN A C 1
ATOM 2069 O O . ASN A 1 272 ? 9.635 -27.505 43.990 1.00 36.23 284 ASN A O 1
ATOM 2074 N N . VAL A 1 273 ? 10.408 -28.727 45.719 1.00 34.98 285 VAL A N 1
ATOM 2075 C CA . VAL A 1 273 ? 11.797 -28.323 45.502 1.00 33.04 285 VAL A CA 1
ATOM 2076 C C . VAL A 1 273 ? 12.297 -28.843 44.153 1.00 33.61 285 VAL A C 1
ATOM 2077 O O . VAL A 1 273 ? 12.909 -28.109 43.382 1.00 33.44 285 VAL A O 1
ATOM 2081 N N . LEU A 1 274 ? 12.023 -30.107 43.861 1.00 34.14 286 LEU A N 1
ATOM 2082 C CA . LEU A 1 274 ? 12.477 -30.686 42.600 1.00 32.91 286 LEU A CA 1
ATOM 2083 C C . LEU A 1 274 ? 11.785 -30.046 41.393 1.00 31.85 286 LEU A C 1
ATOM 2084 O O . LEU A 1 274 ? 12.361 -29.988 40.300 1.00 34.81 286 LEU A O 1
ATOM 2089 N N . ASP A 1 275 ? 10.558 -29.572 41.589 1.00 33.18 287 ASP A N 1
ATOM 2090 C CA . ASP A 1 275 ? 9.860 -28.826 40.545 1.00 37.13 287 ASP A CA 1
ATOM 2091 C C . ASP A 1 275 ? 10.717 -27.633 40.114 1.00 35.70 287 ASP A C 1
ATOM 2092 O O . ASP A 1 275 ? 10.940 -27.420 38.923 1.00 40.27 287 ASP A O 1
ATOM 2097 N N . GLU A 1 276 ? 11.223 -26.875 41.086 1.00 33.37 288 GLU A N 1
ATOM 2098 C CA . GLU A 1 276 ? 12.033 -25.703 40.770 1.00 33.09 288 GLU A CA 1
ATOM 2099 C C . GLU A 1 276 ? 13.402 -26.086 40.233 1.00 30.94 288 GLU A C 1
ATOM 2100 O O . GLU A 1 276 ? 13.893 -25.477 39.277 1.00 34.23 288 GLU A O 1
ATOM 2106 N N . VAL A 1 277 ? 14.008 -27.101 40.840 1.00 29.37 289 VAL A N 1
ATOM 2107 C CA . VAL A 1 277 ? 15.284 -27.616 40.351 1.00 28.33 289 VAL A CA 1
ATOM 2108 C C . VAL A 1 277 ? 15.189 -28.033 38.882 1.00 32.81 289 VAL A C 1
ATOM 2109 O O . VAL A 1 277 ? 16.087 -27.753 38.088 1.00 31.40 289 VAL A O 1
ATOM 2113 N N . CYS A 1 278 ? 14.095 -28.682 38.505 1.00 29.46 290 CYS A N 1
ATOM 2114 C CA . CYS A 1 278 ? 13.943 -29.095 37.114 1.00 36.02 290 CYS A CA 1
ATOM 2115 C C . CYS A 1 278 ? 13.703 -27.921 36.156 1.00 39.77 290 CYS A C 1
ATOM 2116 O O . CYS A 1 278 ? 14.103 -27.978 34.991 1.00 42.32 290 CYS A O 1
ATOM 2119 N N . ARG A 1 279 ? 13.075 -26.854 36.647 1.00 35.65 291 ARG A N 1
ATOM 2120 C CA . ARG A 1 279 ? 12.882 -25.659 35.830 1.00 37.14 291 ARG A CA 1
ATOM 2121 C C . ARG A 1 279 ? 14.210 -24.966 35.555 1.00 42.06 291 ARG A C 1
ATOM 2122 O O . ARG A 1 279 ? 14.427 -24.440 34.460 1.00 46.04 291 ARG A O 1
ATOM 2138 N N . PHE A 1 281 ? 17.451 -26.351 35.982 1.00 30.90 293 PHE A N 1
ATOM 2139 C CA . PHE A 1 281 ? 18.507 -27.202 35.444 1.00 26.37 293 PHE A CA 1
ATOM 2140 C C . PHE A 1 281 ? 17.930 -28.117 34.372 1.00 33.61 293 PHE A C 1
ATOM 2141 O O . PHE A 1 281 ? 17.244 -29.086 34.690 1.00 33.11 293 PHE A O 1
ATOM 2149 N N . PRO A 1 282 ? 18.211 -27.822 33.094 1.00 34.61 294 PRO A N 1
ATOM 2150 C CA . PRO A 1 282 ? 17.653 -28.651 32.017 1.00 36.62 294 PRO A CA 1
ATOM 2151 C C . PRO A 1 282 ? 18.280 -30.043 31.914 1.00 34.17 294 PRO A C 1
ATOM 2152 O O . PRO A 1 282 ? 17.800 -30.860 31.116 1.00 35.86 294 PRO A O 1
ATOM 2156 N N . SER A 1 283 ? 19.326 -30.301 32.698 1.00 26.89 295 SER A N 1
ATOM 2157 C CA . SER A 1 283 ? 20.009 -31.605 32.732 1.00 26.16 295 SER A CA 1
ATOM 2158 C C . SER A 1 283 ? 19.051 -32.799 32.760 1.00 30.87 295 SER A C 1
ATOM 2159 O O . SER A 1 283 ? 18.129 -32.844 33.563 1.00 31.54 295 SER A O 1
ATOM 2162 N N . ALA A 1 284 ? 19.286 -33.765 31.879 1.00 27.02 296 ALA A N 1
ATOM 2163 C CA . ALA A 1 284 ? 18.511 -34.998 31.861 1.00 30.71 296 ALA A CA 1
ATOM 2164 C C . ALA A 1 284 ? 18.691 -35.795 33.156 1.00 30.14 296 ALA A C 1
ATOM 2165 O O . ALA A 1 284 ? 17.851 -36.647 33.496 1.00 33.71 296 ALA A O 1
ATOM 2167 N N . TYR A 1 285 ? 19.789 -35.518 33.858 1.00 27.60 297 TYR A N 1
ATOM 2168 C CA . TYR A 1 285 ? 20.132 -36.204 35.098 1.00 26.20 297 TYR A CA 1
ATOM 2169 C C . TYR A 1 285 ? 20.043 -35.282 36.313 1.00 23.90 297 TYR A C 1
ATOM 2170 O O . TYR A 1 285 ? 20.600 -34.177 36.316 1.00 27.17 297 TYR A O 1
ATOM 2179 N N . ILE A 1 286 ? 19.378 -35.753 37.361 1.00 27.47 298 ILE A N 1
ATOM 2180 C CA . ILE A 1 286 ? 19.349 -35.020 38.633 1.00 23.89 298 ILE A CA 1
ATOM 2181 C C . ILE A 1 286 ? 19.848 -35.964 39.712 1.00 24.31 298 ILE A C 1
ATOM 2182 O O . ILE A 1 286 ? 19.381 -37.105 39.793 1.00 27.67 298 ILE A O 1
ATOM 2187 N N . HIS A 1 287 ? 20.778 -35.501 40.542 1.00 23.74 299 HIS A N 1
ATOM 2188 C CA . HIS A 1 287 ? 21.376 -36.355 41.563 1.00 24.64 299 HIS A CA 1
ATOM 2189 C C . HIS A 1 287 ? 20.601 -36.139 42.863 1.00 26.53 299 HIS A C 1
ATOM 2190 O O . HIS A 1 287 ? 20.420 -35.001 43.287 1.00 25.16 299 HIS A O 1
ATOM 2197 N N . LEU A 1 288 ? 20.139 -37.217 43.485 1.00 28.43 300 LEU A N 1
ATOM 2198 C CA . LEU A 1 288 ? 19.354 -37.094 44.715 1.00 28.67 300 LEU A CA 1
ATOM 2199 C C . LEU A 1 288 ? 20.118 -37.592 45.941 1.00 30.47 300 LEU A C 1
ATOM 2200 O O . LEU A 1 288 ? 19.529 -37.796 47.003 1.00 32.79 300 LEU A O 1
ATOM 2205 N N . GLY A 1 289 ? 21.428 -37.770 45.806 1.00 29.99 301 GLY A N 1
ATOM 2206 C CA . GLY A 1 289 ? 22.227 -38.284 46.908 1.00 33.92 301 GLY A CA 1
ATOM 2207 C C . GLY A 1 289 ? 21.809 -39.678 47.334 1.00 43.60 301 GLY A C 1
ATOM 2208 O O . GLY A 1 289 ? 21.996 -40.644 46.606 1.00 35.02 301 GLY A O 1
ATOM 2209 N N . GLY A 1 290 ? 21.236 -39.793 48.524 1.00 57.38 302 GLY A N 1
ATOM 2210 C CA . GLY A 1 290 ? 20.709 -41.070 48.963 1.00 68.16 302 GLY A CA 1
ATOM 2211 C C . GLY A 1 290 ? 21.669 -41.902 49.790 1.00 74.70 302 GLY A C 1
ATOM 2212 O O . GLY A 1 290 ? 21.318 -42.994 50.236 1.00 86.37 302 GLY A O 1
ATOM 2213 N N . ASP A 1 291 ? 22.878 -41.394 50.002 1.00 65.04 303 ASP A N 1
ATOM 2214 C CA . ASP A 1 291 ? 23.846 -42.065 50.865 1.00 67.41 303 ASP A CA 1
ATOM 2215 C C . ASP A 1 291 ? 23.290 -42.262 52.277 1.00 74.13 303 ASP A C 1
ATOM 2216 O O . ASP A 1 291 ? 22.270 -41.675 52.649 1.00 75.25 303 ASP A O 1
ATOM 2221 N N . PRO A 1 294 ? 21.952 -42.642 58.220 1.00 85.44 306 PRO A N 1
ATOM 2222 C CA . PRO A 1 294 ? 21.780 -42.278 59.627 1.00 93.42 306 PRO A CA 1
ATOM 2223 C C . PRO A 1 294 ? 20.317 -42.397 60.046 1.00 96.09 306 PRO A C 1
ATOM 2224 O O . PRO A 1 294 ? 19.561 -41.435 59.898 1.00 92.13 306 PRO A O 1
ATOM 2228 N N . LYS A 1 295 ? 19.931 -43.559 60.570 1.00 99.77 307 LYS A N 1
ATOM 2229 C CA . LYS A 1 295 ? 18.524 -43.851 60.847 1.00 99.93 307 LYS A CA 1
ATOM 2230 C C . LYS A 1 295 ? 18.100 -43.601 62.291 1.00 103.23 307 LYS A C 1
ATOM 2231 O O . LYS A 1 295 ? 17.092 -44.144 62.746 1.00 110.16 307 LYS A O 1
ATOM 2237 N N . GLY A 1 296 ? 18.860 -42.766 62.995 1.00 100.88 308 GLY A N 1
ATOM 2238 C CA . GLY A 1 296 ? 18.594 -42.465 64.392 1.00 106.93 308 GLY A CA 1
ATOM 2239 C C . GLY A 1 296 ? 17.205 -41.910 64.652 1.00 109.29 308 GLY A C 1
ATOM 2240 O O . GLY A 1 296 ? 16.496 -42.387 65.541 1.00 109.20 308 GLY A O 1
ATOM 2241 N N . ASN A 1 297 ? 16.815 -40.905 63.870 1.00 112.58 309 ASN A N 1
ATOM 2242 C CA . ASN A 1 297 ? 15.502 -40.275 64.007 1.00 116.12 309 ASN A CA 1
ATOM 2243 C C . ASN A 1 297 ? 14.360 -41.122 63.435 1.00 118.43 309 ASN A C 1
ATOM 2244 O O . ASN A 1 297 ? 13.245 -41.104 63.961 1.00 120.35 309 ASN A O 1
ATOM 2246 N N . TRP A 1 298 ? 14.648 -41.858 62.361 1.00 116.70 310 TRP A N 1
ATOM 2247 C CA . TRP A 1 298 ? 13.662 -42.729 61.713 1.00 114.62 310 TRP A CA 1
ATOM 2248 C C . TRP A 1 298 ? 13.205 -43.880 62.602 1.00 114.50 310 TRP A C 1
ATOM 2249 O O . TRP A 1 298 ? 12.006 -44.129 62.744 1.00 115.37 310 TRP A O 1
ATOM 2260 N N . ASP A 1 299 ? 14.171 -44.569 63.202 1.00 111.65 311 ASP A N 1
ATOM 2261 C CA . ASP A 1 299 ? 13.910 -45.746 64.027 1.00 111.56 311 ASP A CA 1
ATOM 2262 C C . ASP A 1 299 ? 12.956 -45.490 65.199 1.00 114.96 311 ASP A C 1
ATOM 2263 O O . ASP A 1 299 ? 12.470 -46.435 65.825 1.00 120.99 311 ASP A O 1
ATOM 2265 N N . LYS A 1 300 ? 12.686 -44.219 65.491 1.00 112.94 312 LYS A N 1
ATOM 2266 C CA . LYS A 1 300 ? 11.830 -43.864 66.621 1.00 118.70 312 LYS A CA 1
ATOM 2267 C C . LYS A 1 300 ? 10.660 -42.948 66.246 1.00 117.17 312 LYS A C 1
ATOM 2268 O O . LYS A 1 300 ? 9.790 -42.677 67.075 1.00 120.65 312 LYS A O 1
ATOM 2270 N N . CYS A 1 301 ? 10.641 -42.474 65.003 1.00 111.75 313 CYS A N 1
ATOM 2271 C CA . CYS A 1 301 ? 9.578 -41.582 64.541 1.00 110.31 313 CYS A CA 1
ATOM 2272 C C . CYS A 1 301 ? 8.258 -42.314 64.303 1.00 115.59 313 CYS A C 1
ATOM 2273 O O . CYS A 1 301 ? 8.207 -43.260 63.517 1.00 117.44 313 CYS A O 1
ATOM 2276 N N . PRO A 1 302 ? 7.183 -41.872 64.981 1.00 94.15 314 PRO A N 1
ATOM 2277 C CA . PRO A 1 302 ? 5.852 -42.450 64.764 1.00 97.68 314 PRO A CA 1
ATOM 2278 C C . PRO A 1 302 ? 5.418 -42.363 63.301 1.00 98.92 314 PRO A C 1
ATOM 2279 O O . PRO A 1 302 ? 4.701 -43.245 62.837 1.00 101.96 314 PRO A O 1
ATOM 2283 N N . ASP A 1 303 ? 5.857 -41.325 62.591 1.00 95.63 315 ASP A N 1
ATOM 2284 C CA . ASP A 1 303 ? 5.497 -41.149 61.185 1.00 92.03 315 ASP A CA 1
ATOM 2285 C C . ASP A 1 303 ? 6.295 -42.073 60.258 1.00 92.52 315 ASP A C 1
ATOM 2286 O O . ASP A 1 303 ? 5.769 -42.547 59.252 1.00 96.41 315 ASP A O 1
ATOM 2291 N N . CYS A 1 304 ? 7.554 -42.338 60.598 1.00 89.74 316 CYS A N 1
ATOM 2292 C CA . CYS A 1 304 ? 8.379 -43.253 59.804 1.00 84.99 316 CYS A CA 1
ATOM 2293 C C . CYS A 1 304 ? 8.030 -44.726 60.045 1.00 87.80 316 CYS A C 1
ATOM 2294 O O . CYS A 1 304 ? 8.053 -45.536 59.119 1.00 88.54 316 CYS A O 1
ATOM 2297 N N . ARG A 1 305 ? 7.705 -45.066 61.289 1.00 87.60 317 ARG A N 1
ATOM 2298 C CA . ARG A 1 305 ? 7.294 -46.424 61.628 1.00 86.54 317 ARG A CA 1
ATOM 2299 C C . ARG A 1 305 ? 5.897 -46.717 61.083 1.00 91.75 317 ARG A C 1
ATOM 2300 O O . ARG A 1 305 ? 5.584 -47.853 60.721 1.00 95.05 317 ARG A O 1
ATOM 2302 N N . SER A 1 306 ? 5.060 -45.685 61.028 1.00 91.24 318 SER A N 1
ATOM 2303 C CA . SER A 1 306 ? 3.724 -45.809 60.451 1.00 91.99 318 SER A CA 1
ATOM 2304 C C . SER A 1 306 ? 3.813 -46.054 58.946 1.00 84.18 318 SER A C 1
ATOM 2305 O O . SER A 1 306 ? 3.070 -46.865 58.389 1.00 82.46 318 SER A O 1
ATOM 2308 N N . ARG A 1 307 ? 4.733 -45.352 58.294 1.00 76.53 319 ARG A N 1
ATOM 2309 C CA . ARG A 1 307 ? 4.926 -45.498 56.856 1.00 75.04 319 ARG A CA 1
ATOM 2310 C C . ARG A 1 307 ? 5.397 -46.905 56.494 1.00 80.46 319 ARG A C 1
ATOM 2311 O O . ARG A 1 307 ? 4.976 -47.464 55.482 1.00 83.75 319 ARG A O 1
ATOM 2319 N N . ILE A 1 308 ? 6.275 -47.466 57.322 1.00 81.54 320 ILE A N 1
ATOM 2320 C CA . ILE A 1 308 ? 6.771 -48.826 57.119 1.00 81.14 320 ILE A CA 1
ATOM 2321 C C . ILE A 1 308 ? 5.606 -49.814 57.140 1.00 82.99 320 ILE A C 1
ATOM 2322 O O . ILE A 1 308 ? 5.534 -50.726 56.316 1.00 81.20 320 ILE A O 1
ATOM 2327 N N . GLU A 1 309 ? 4.689 -49.603 58.080 1.00 89.05 321 GLU A N 1
ATOM 2328 C CA . GLU A 1 309 ? 3.483 -50.416 58.201 1.00 97.24 321 GLU A CA 1
ATOM 2329 C C . GLU A 1 309 ? 2.616 -50.376 56.943 1.00 97.93 321 GLU A C 1
ATOM 2330 O O . GLU A 1 309 ? 2.308 -51.415 56.355 1.00 101.58 321 GLU A O 1
ATOM 2336 N N . LYS A 1 310 ? 2.221 -49.168 56.547 1.00 93.54 322 LYS A N 1
ATOM 2337 C CA . LYS A 1 310 ? 1.293 -48.961 55.436 1.00 91.67 322 LYS A CA 1
ATOM 2338 C C . LYS A 1 310 ? 1.829 -49.459 54.091 1.00 87.10 322 LYS A C 1
ATOM 2339 O O . LYS A 1 310 ? 1.066 -49.931 53.244 1.00 84.43 322 LYS A O 1
ATOM 2343 N N . GLU A 1 311 ? 3.141 -49.357 53.901 1.00 83.08 323 GLU A N 1
ATOM 2344 C CA . GLU A 1 311 ? 3.750 -49.686 52.617 1.00 80.06 323 GLU A CA 1
ATOM 2345 C C . GLU A 1 311 ? 4.320 -51.104 52.569 1.00 80.06 323 GLU A C 1
ATOM 2346 O O . GLU A 1 311 ? 4.910 -51.501 51.564 1.00 79.79 323 GLU A O 1
ATOM 2352 N N . LYS A 1 312 ? 4.136 -51.858 53.653 1.00 86.14 324 LYS A N 1
ATOM 2353 C CA . LYS A 1 312 ? 4.650 -53.226 53.762 1.00 86.48 324 LYS A CA 1
ATOM 2354 C C . LYS A 1 312 ? 6.168 -53.292 53.578 1.00 82.48 324 LYS A C 1
ATOM 2355 O O . LYS A 1 312 ? 6.684 -54.127 52.832 1.00 83.17 324 LYS A O 1
ATOM 2358 N N . LEU A 1 313 ? 6.873 -52.400 54.266 1.00 78.00 325 LEU A N 1
ATOM 2359 C CA . LEU A 1 313 ? 8.328 -52.351 54.202 1.00 73.00 325 LEU A CA 1
ATOM 2360 C C . LEU A 1 313 ? 8.955 -53.170 55.324 1.00 78.80 325 LEU A C 1
ATOM 2361 O O . LEU A 1 313 ? 8.306 -53.460 56.330 1.00 80.17 325 LEU A O 1
ATOM 2366 N N . LYS A 1 314 ? 10.220 -53.537 55.152 1.00 84.37 326 LYS A N 1
ATOM 2367 C CA . LYS A 1 314 ? 10.919 -54.328 56.159 1.00 91.31 326 LYS A CA 1
ATOM 2368 C C . LYS A 1 314 ? 11.385 -53.482 57.341 1.00 89.88 326 LYS A C 1
ATOM 2369 O O . LYS A 1 314 ? 11.071 -53.782 58.498 1.00 90.32 326 LYS A O 1
ATOM 2375 N N . ASP A 1 315 ? 12.126 -52.419 57.040 1.00 80.56 327 ASP A N 1
ATOM 2376 C CA . ASP A 1 315 ? 12.812 -51.648 58.071 1.00 78.80 327 ASP A CA 1
ATOM 2377 C C . ASP A 1 315 ? 13.147 -50.221 57.630 1.00 78.03 327 ASP A C 1
ATOM 2378 O O . ASP A 1 315 ? 12.703 -49.766 56.573 1.00 75.16 327 ASP A O 1
ATOM 2383 N N . SER A 1 316 ? 13.947 -49.533 58.446 1.00 76.64 328 SER A N 1
ATOM 2384 C CA . SER A 1 316 ? 14.374 -48.158 58.172 1.00 73.88 328 SER A CA 1
ATOM 2385 C C . SER A 1 316 ? 15.093 -48.026 56.833 1.00 72.36 328 SER A C 1
ATOM 2386 O O . SER A 1 316 ? 14.880 -47.062 56.095 1.00 70.97 328 SER A O 1
ATOM 2389 N N . HIS A 1 317 ? 15.949 -48.996 56.527 1.00 68.45 329 HIS A N 1
ATOM 2390 C CA . HIS A 1 317 ? 16.672 -48.991 55.261 1.00 68.24 329 HIS A CA 1
ATOM 2391 C C . HIS A 1 317 ? 15.713 -49.095 54.085 1.00 68.66 329 HIS A C 1
ATOM 2392 O O . HIS A 1 317 ? 15.845 -48.370 53.096 1.00 64.02 329 HIS A O 1
ATOM 2399 N N . ASP A 1 318 ? 14.753 -50.009 54.201 1.00 69.94 330 ASP A N 1
ATOM 2400 C CA . ASP A 1 318 ? 13.766 -50.233 53.153 1.00 71.73 330 ASP A CA 1
ATOM 2401 C C . ASP A 1 318 ? 12.914 -48.979 52.962 1.00 68.34 330 ASP A C 1
ATOM 2402 O O . ASP A 1 318 ? 12.472 -48.677 51.850 1.00 67.30 330 ASP A O 1
ATOM 2407 N N . LEU A 1 319 ? 12.695 -48.251 54.054 1.00 59.06 331 LEU A N 1
ATOM 2408 C CA . LEU A 1 319 ? 12.002 -46.971 53.998 1.00 60.54 331 LEU A CA 1
ATOM 2409 C C . LEU A 1 319 ? 12.766 -45.969 53.135 1.00 60.96 331 LEU A C 1
ATOM 2410 O O . LEU A 1 319 ? 12.167 -45.203 52.374 1.00 59.79 331 LEU A O 1
ATOM 2415 N N . GLN A 1 320 ? 14.089 -45.969 53.256 1.00 57.62 332 GLN A N 1
ATOM 2416 C CA . GLN A 1 320 ? 14.902 -45.041 52.482 1.00 54.06 332 GLN A CA 1
ATOM 2417 C C . GLN A 1 320 ? 14.793 -45.378 50.997 1.00 51.82 332 GLN A C 1
ATOM 2418 O O . GLN A 1 320 ? 14.726 -44.486 50.153 1.00 52.50 332 GLN A O 1
ATOM 2424 N N . LEU A 1 321 ? 14.757 -46.672 50.689 1.00 52.37 333 LEU A N 1
ATOM 2425 C CA . LEU A 1 321 ? 14.533 -47.136 49.322 1.00 54.00 333 LEU A CA 1
ATOM 2426 C C . LEU A 1 321 ? 13.166 -46.691 48.799 1.00 54.17 333 LEU A C 1
ATOM 2427 O O . LEU A 1 321 ? 13.056 -46.188 47.678 1.00 51.66 333 LEU A O 1
ATOM 2432 N N . TRP A 1 322 ? 12.132 -46.891 49.610 1.00 52.53 334 TRP A N 1
ATOM 2433 C CA . TRP A 1 322 ? 10.782 -46.456 49.257 1.00 56.78 334 TRP A CA 1
ATOM 2434 C C . TRP A 1 322 ? 10.763 -44.959 48.980 1.00 59.48 334 TRP A C 1
ATOM 2435 O O . TRP A 1 322 ? 10.220 -44.510 47.971 1.00 56.35 334 TRP A O 1
ATOM 2446 N N . PHE A 1 323 ? 11.368 -44.196 49.884 1.00 55.79 335 PHE A N 1
ATOM 2447 C CA . PHE A 1 323 ? 11.485 -42.757 49.722 1.00 53.42 335 PHE A CA 1
ATOM 2448 C C . PHE A 1 323 ? 12.240 -42.392 48.439 1.00 46.86 335 PHE A C 1
ATOM 2449 O O . PHE A 1 323 ? 11.799 -41.540 47.666 1.00 41.62 335 PHE A O 1
ATOM 2457 N N . SER A 1 324 ? 13.385 -43.030 48.224 1.00 40.40 336 SER A N 1
ATOM 2458 C CA . SER A 1 324 ? 14.174 -42.786 47.027 1.00 40.42 336 SER A CA 1
ATOM 2459 C C . SER A 1 324 ? 13.364 -43.142 45.790 1.00 42.24 336 SER A C 1
ATOM 2460 O O . SER A 1 324 ? 13.427 -42.459 44.772 1.00 38.62 336 SER A O 1
ATOM 2463 N N . ALA A 1 325 ? 12.590 -44.212 45.891 1.00 40.74 337 ALA A N 1
ATOM 2464 C CA . ALA A 1 325 ? 11.743 -44.643 44.787 1.00 44.10 337 ALA A CA 1
ATOM 2465 C C . ALA A 1 325 ? 10.681 -43.595 44.442 1.00 42.57 337 ALA A C 1
ATOM 2466 O O . ALA A 1 325 ? 10.436 -43.320 43.267 1.00 43.25 337 ALA A O 1
ATOM 2468 N N . ARG A 1 326 ? 10.051 -43.017 45.462 1.00 43.69 338 ARG A N 1
ATOM 2469 C CA . ARG A 1 326 ? 9.024 -42.000 45.239 1.00 46.83 338 ARG A CA 1
ATOM 2470 C C . ARG A 1 326 ? 9.595 -40.767 44.537 1.00 42.15 338 ARG A C 1
ATOM 2471 O O . ARG A 1 326 ? 8.960 -40.201 43.644 1.00 42.44 338 ARG A O 1
ATOM 2487 N N . ALA A 1 328 ? 12.443 -40.635 42.712 1.00 36.43 340 ALA A N 1
ATOM 2488 C CA . ALA A 1 328 ? 12.873 -41.023 41.380 1.00 35.53 340 ALA A CA 1
ATOM 2489 C C . ALA A 1 328 ? 11.660 -41.143 40.457 1.00 37.32 340 ALA A C 1
ATOM 2490 O O . ALA A 1 328 ? 11.718 -40.754 39.291 1.00 42.59 340 ALA A O 1
ATOM 2492 N N . ASP A 1 329 ? 10.557 -41.675 40.977 1.00 39.75 341 ASP A N 1
ATOM 2493 C CA . ASP A 1 329 ? 9.348 -41.776 40.165 1.00 41.77 341 ASP A CA 1
ATOM 2494 C C . ASP A 1 329 ? 8.845 -40.393 39.780 1.00 47.00 341 ASP A C 1
ATOM 2495 O O . ASP A 1 329 ? 8.355 -40.189 38.668 1.00 42.09 341 ASP A O 1
ATOM 2500 N N . TYR A 1 330 ? 8.975 -39.443 40.700 1.00 44.12 342 TYR A N 1
ATOM 2501 C CA . TYR A 1 330 ? 8.591 -38.070 40.418 1.00 45.88 342 TYR A CA 1
ATOM 2502 C C . TYR A 1 330 ? 9.445 -37.499 39.288 1.00 38.55 342 TYR A C 1
ATOM 2503 O O . TYR A 1 330 ? 8.928 -36.864 38.361 1.00 39.00 342 TYR A O 1
ATOM 2512 N N . LEU A 1 331 ? 10.752 -37.722 39.379 1.00 36.44 343 LEU A N 1
ATOM 2513 C CA . LEU A 1 331 ? 11.666 -37.274 38.339 1.00 34.53 343 LEU A CA 1
ATOM 2514 C C . LEU A 1 331 ? 11.325 -37.964 37.020 1.00 41.37 343 LEU A C 1
ATOM 2515 O O . LEU A 1 331 ? 11.386 -37.346 35.956 1.00 40.63 343 LEU A O 1
ATOM 2520 N N . LYS A 1 332 ? 10.936 -39.234 37.102 1.00 37.65 344 LYS A N 1
ATOM 2521 C CA . LYS A 1 332 ? 10.571 -39.995 35.910 1.00 45.25 344 LYS A CA 1
ATOM 2522 C C . LYS A 1 332 ? 9.407 -39.352 35.157 1.00 48.11 344 LYS A C 1
ATOM 2523 O O . LYS A 1 332 ? 9.440 -39.251 33.929 1.00 52.20 344 LYS A O 1
ATOM 2529 N N . GLN A 1 333 ? 8.391 -38.899 35.885 1.00 41.02 345 GLN A N 1
ATOM 2530 C CA . GLN A 1 333 ? 7.236 -38.269 35.239 1.00 42.84 345 GLN A CA 1
ATOM 2531 C C . GLN A 1 333 ? 7.598 -36.882 34.701 1.00 46.09 345 GLN A C 1
ATOM 2532 O O . GLN A 1 333 ? 6.857 -36.298 33.918 1.00 50.74 345 GLN A O 1
ATOM 2538 N N . LYS A 1 334 ? 8.757 -36.373 35.111 1.00 47.20 346 LYS A N 1
ATOM 2539 C CA . LYS A 1 334 ? 9.294 -35.126 34.572 1.00 45.88 346 LYS A CA 1
ATOM 2540 C C . LYS A 1 334 ? 10.279 -35.371 33.434 1.00 48.27 346 LYS A C 1
ATOM 2541 O O . LYS A 1 334 ? 10.845 -34.428 32.879 1.00 48.24 346 LYS A O 1
ATOM 2547 N N . GLY A 1 335 ? 10.498 -36.638 33.099 1.00 46.40 347 GLY A N 1
ATOM 2548 C CA . GLY A 1 335 ? 11.414 -36.978 32.023 1.00 40.75 347 GLY A CA 1
ATOM 2549 C C . GLY A 1 335 ? 12.881 -36.918 32.400 1.00 40.37 347 GLY A C 1
ATOM 2550 O O . GLY A 1 335 ? 13.743 -36.825 31.523 1.00 40.50 347 GLY A O 1
ATOM 2551 N N . ARG A 1 336 ? 13.181 -36.983 33.695 1.00 32.62 348 ARG A N 1
ATOM 2552 C CA . ARG A 1 336 ? 14.574 -36.973 34.137 1.00 30.93 348 ARG A CA 1
ATOM 2553 C C . ARG A 1 336 ? 14.983 -38.331 34.694 1.00 31.39 348 ARG A C 1
ATOM 2554 O O . ARG A 1 336 ? 14.131 -39.155 35.056 1.00 35.02 348 ARG A O 1
ATOM 2562 N N . LYS A 1 337 ? 16.287 -38.561 34.726 1.00 29.76 349 LYS A N 1
ATOM 2563 C CA . LYS A 1 337 ? 16.870 -39.718 35.391 1.00 33.60 349 LYS A CA 1
ATOM 2564 C C . LYS A 1 337 ? 17.348 -39.299 36.775 1.00 34.40 349 LYS A C 1
ATOM 2565 O O . LYS A 1 337 ? 17.714 -38.142 36.987 1.00 34.90 349 LYS A O 1
ATOM 2571 N N . ALA A 1 338 ? 17.332 -40.235 37.718 1.00 31.70 350 ALA A N 1
ATOM 2572 C CA . ALA A 1 338 ? 17.704 -39.932 39.098 1.00 29.96 350 ALA A CA 1
ATOM 2573 C C . ALA A 1 338 ? 18.985 -40.658 39.468 1.00 28.08 350 ALA A C 1
ATOM 2574 O O . ALA A 1 338 ? 19.048 -41.889 39.378 1.00 30.52 350 ALA A O 1
ATOM 2576 N N . ILE A 1 339 ? 20.008 -39.914 39.890 1.00 25.48 351 ILE A N 1
ATOM 2577 C CA . ILE A 1 339 ? 21.255 -40.545 40.306 1.00 23.52 351 ILE A CA 1
ATOM 2578 C C . ILE A 1 339 ? 21.283 -40.647 41.827 1.00 28.40 351 ILE A C 1
ATOM 2579 O O . ILE A 1 339 ? 20.925 -39.693 42.517 1.00 27.22 351 ILE A O 1
ATOM 2584 N N . PHE A 1 340 ? 21.709 -41.799 42.341 1.00 25.81 352 PHE A N 1
ATOM 2585 C CA . PHE A 1 340 ? 21.853 -41.997 43.782 1.00 28.10 352 PHE A CA 1
ATOM 2586 C C . PHE A 1 340 ? 23.256 -42.496 44.068 1.00 32.01 352 PHE A C 1
ATOM 2587 O O . PHE A 1 340 ? 23.825 -43.216 43.254 1.00 23.72 352 PHE A O 1
ATOM 2595 N N . TRP A 1 341 ? 23.814 -42.142 45.222 1.00 27.60 353 TRP A N 1
ATOM 2596 C CA . TRP A 1 341 ? 25.064 -42.771 45.654 1.00 29.74 353 TRP A CA 1
ATOM 2597 C C . TRP A 1 341 ? 24.835 -44.267 45.880 1.00 29.05 353 TRP A C 1
ATOM 2598 O O . TRP A 1 341 ? 23.742 -44.678 46.259 1.00 31.84 353 TRP A O 1
ATOM 2609 N N . GLY A 1 342 ? 25.865 -45.080 45.649 1.00 26.54 354 GLY A N 1
ATOM 2610 C CA . GLY A 1 342 ? 25.705 -46.527 45.667 1.00 33.72 354 GLY A CA 1
ATOM 2611 C C . GLY A 1 342 ? 25.297 -47.174 46.987 1.00 36.57 354 GLY A C 1
ATOM 2612 O O . GLY A 1 342 ? 24.834 -48.320 46.979 1.00 39.29 354 GLY A O 1
ATOM 2613 N N . ASP A 1 343 ? 25.472 -46.467 48.109 1.00 34.59 355 ASP A N 1
ATOM 2614 C CA . ASP A 1 343 ? 25.047 -46.966 49.434 1.00 38.71 355 ASP A CA 1
ATOM 2615 C C . ASP A 1 343 ? 23.647 -47.537 49.399 1.00 49.29 355 ASP A C 1
ATOM 2616 O O . ASP A 1 343 ? 23.337 -48.535 50.059 1.00 48.82 355 ASP A O 1
ATOM 2621 N N . VAL A 1 344 ? 22.797 -46.839 48.656 1.00 50.87 356 VAL A N 1
ATOM 2622 C CA . VAL A 1 344 ? 21.364 -47.108 48.572 1.00 54.28 356 VAL A CA 1
ATOM 2623 C C . VAL A 1 344 ? 21.057 -48.575 48.309 1.00 53.24 356 VAL A C 1
ATOM 2624 O O . VAL A 1 344 ? 20.069 -49.123 48.820 1.00 52.15 356 VAL A O 1
ATOM 2628 N N . ILE A 1 345 ? 21.930 -49.210 47.532 1.00 48.18 357 ILE A N 1
ATOM 2629 C CA . ILE A 1 345 ? 21.683 -50.555 47.035 1.00 51.37 357 ILE A CA 1
ATOM 2630 C C . ILE A 1 345 ? 22.684 -51.598 47.544 1.00 45.55 357 ILE A C 1
ATOM 2631 O O . ILE A 1 345 ? 22.880 -52.646 46.915 1.00 47.58 357 ILE A O 1
ATOM 2636 N N . TYR A 1 346 ? 23.304 -51.319 48.689 1.00 42.88 358 TYR A N 1
ATOM 2637 C CA . TYR A 1 346 ? 24.158 -52.312 49.339 1.00 44.68 358 TYR A CA 1
ATOM 2638 C C . TYR A 1 346 ? 23.310 -53.516 49.709 1.00 42.86 358 TYR A C 1
ATOM 2639 O O . TYR A 1 346 ? 23.742 -54.660 49.569 1.00 45.22 358 TYR A O 1
ATOM 2648 N N . LYS A 1 347 ? 22.092 -53.244 50.168 1.00 47.64 359 LYS A N 1
ATOM 2649 C CA . LYS A 1 347 ? 21.151 -54.295 50.535 1.00 50.10 359 LYS A CA 1
ATOM 2650 C C . LYS A 1 347 ? 19.935 -54.256 49.619 1.00 52.68 359 LYS A C 1
ATOM 2651 O O . LYS A 1 347 ? 19.424 -53.183 49.294 1.00 59.95 359 LYS A O 1
ATOM 2654 N N . ASP A 1 348 ? 19.477 -55.429 49.200 1.00 59.42 360 ASP A N 1
ATOM 2655 C CA . ASP A 1 348 ? 18.284 -55.526 48.369 1.00 68.50 360 ASP A CA 1
ATOM 2656 C C . ASP A 1 348 ? 17.057 -55.080 49.159 1.00 73.54 360 ASP A C 1
ATOM 2657 O O . ASP A 1 348 ? 17.086 -55.019 50.388 1.00 68.60 360 ASP A O 1
ATOM 2662 N N . GLY A 1 349 ? 15.981 -54.759 48.452 1.00 75.44 361 GLY A N 1
ATOM 2663 C CA . GLY A 1 349 ? 14.755 -54.341 49.104 1.00 78.31 361 GLY A CA 1
ATOM 2664 C C . GLY A 1 349 ? 13.794 -53.741 48.106 1.00 76.16 361 GLY A C 1
ATOM 2665 O O . GLY A 1 349 ? 13.721 -54.201 46.963 1.00 71.48 361 GLY A O 1
ATOM 2666 N N . TYR A 1 350 ? 13.062 -52.717 48.540 1.00 77.89 362 TYR A N 1
ATOM 2667 C CA . TYR A 1 350 ? 12.110 -52.019 47.683 1.00 74.00 362 TYR A CA 1
ATOM 2668 C C . TYR A 1 350 ? 12.790 -51.631 46.379 1.00 71.74 362 TYR A C 1
ATOM 2669 O O . TYR A 1 350 ? 13.855 -51.014 46.386 1.00 64.68 362 TYR A O 1
ATOM 2678 N N . SER A 1 351 ? 12.191 -52.017 45.259 1.00 73.79 363 SER A N 1
ATOM 2679 C CA . SER A 1 351 ? 12.865 -51.846 43.981 1.00 74.18 363 SER A CA 1
ATOM 2680 C C . SER A 1 351 ? 12.738 -50.438 43.413 1.00 68.03 363 SER A C 1
ATOM 2681 O O . SER A 1 351 ? 11.660 -49.840 43.403 1.00 70.02 363 SER A O 1
ATOM 2684 N N . LEU A 1 352 ? 13.866 -49.925 42.941 1.00 63.35 364 LEU A N 1
ATOM 2685 C CA . LEU A 1 352 ? 13.948 -48.588 42.383 1.00 52.23 364 LEU A CA 1
ATOM 2686 C C . LEU A 1 352 ? 13.515 -48.595 40.923 1.00 54.46 364 LEU A C 1
ATOM 2687 O O . LEU A 1 352 ? 13.770 -49.563 40.206 1.00 57.15 364 LEU A O 1
ATOM 2692 N N . PRO A 1 353 ? 12.852 -47.513 40.480 1.00 50.99 365 PRO A N 1
ATOM 2693 C CA . PRO A 1 353 ? 12.320 -47.408 39.112 1.00 49.53 365 PRO A CA 1
ATOM 2694 C C . PRO A 1 353 ? 13.408 -47.377 38.035 1.00 46.72 365 PRO A C 1
ATOM 2695 O O . PRO A 1 353 ? 14.589 -47.220 38.353 1.00 42.36 365 PRO A O 1
ATOM 2699 N N . ASP A 1 354 ? 13.008 -47.517 36.772 1.00 45.86 366 ASP A N 1
ATOM 2700 C CA . ASP A 1 354 ? 13.969 -47.715 35.676 1.00 42.67 366 ASP A CA 1
ATOM 2701 C C . ASP A 1 354 ? 14.699 -46.463 35.191 1.00 44.01 366 ASP A C 1
ATOM 2702 O O . ASP A 1 354 ? 15.474 -46.531 34.237 1.00 41.20 366 ASP A O 1
ATOM 2707 N N . ASN A 1 355 ? 14.461 -45.322 35.831 1.00 42.45 367 ASN A N 1
ATOM 2708 C CA . ASN A 1 355 ? 15.238 -44.121 35.502 1.00 33.40 367 ASN A CA 1
ATOM 2709 C C . ASN A 1 355 ? 16.378 -43.860 36.485 1.00 31.48 367 ASN A C 1
ATOM 2710 O O . ASN A 1 355 ? 16.988 -42.787 36.470 1.00 36.39 367 ASN A O 1
ATOM 2715 N N . VAL A 1 356 ? 16.659 -44.843 37.335 1.00 33.20 368 VAL A N 1
ATOM 2716 C CA . VAL A 1 356 ? 17.694 -44.708 38.362 1.00 32.98 368 VAL A CA 1
ATOM 2717 C C . VAL A 1 356 ? 19.097 -45.003 37.825 1.00 34.12 368 VAL A C 1
ATOM 2718 O O . VAL A 1 356 ? 19.295 -45.964 37.085 1.00 36.35 368 VAL A O 1
ATOM 2722 N N . VAL A 1 357 ? 20.058 -44.157 38.198 1.00 26.95 369 VAL A N 1
ATOM 2723 C CA . VAL A 1 357 ? 21.473 -44.349 37.883 1.00 26.37 369 VAL A CA 1
ATOM 2724 C C . VAL A 1 357 ? 22.217 -44.407 39.217 1.00 26.53 369 VAL A C 1
ATOM 2725 O O . VAL A 1 357 ? 21.868 -43.680 40.156 1.00 28.98 369 VAL A O 1
ATOM 2729 N N . ILE A 1 358 ? 23.213 -45.284 39.309 1.00 26.35 370 ILE A N 1
ATOM 2730 C CA . ILE A 1 358 ? 23.974 -45.479 40.544 1.00 25.73 370 ILE A CA 1
ATOM 2731 C C . ILE A 1 358 ? 25.394 -44.921 40.437 1.00 26.44 370 ILE A C 1
ATOM 2732 O O . ILE A 1 358 ? 26.131 -45.259 39.510 1.00 26.41 370 ILE A O 1
ATOM 2737 N N . GLN A 1 359 ? 25.787 -44.076 41.386 1.00 21.90 371 GLN A N 1
ATOM 2738 C CA . GLN A 1 359 ? 27.149 -43.558 41.397 1.00 20.72 371 GLN A CA 1
ATOM 2739 C C . GLN A 1 359 ? 27.960 -44.349 42.413 1.00 28.64 371 GLN A C 1
ATOM 2740 O O . GLN A 1 359 ? 27.746 -44.243 43.621 1.00 25.27 371 GLN A O 1
ATOM 2746 N N . TRP A 1 360 ? 28.857 -45.179 41.892 1.00 24.38 372 TRP A N 1
ATOM 2747 C CA . TRP A 1 360 ? 29.647 -46.122 42.678 1.00 26.94 372 TRP A CA 1
ATOM 2748 C C . TRP A 1 360 ? 30.843 -45.384 43.261 1.00 23.36 372 TRP A C 1
ATOM 2749 O O . TRP A 1 360 ? 31.636 -44.811 42.512 1.00 21.71 372 TRP A O 1
ATOM 2760 N N . TRP A 1 361 ? 30.974 -45.374 44.588 1.00 23.07 373 TRP A N 1
ATOM 2761 C CA . TRP A 1 361 ? 31.986 -44.504 45.207 1.00 19.92 373 TRP A CA 1
ATOM 2762 C C . TRP A 1 361 ? 32.849 -45.118 46.318 1.00 23.10 373 TRP A C 1
ATOM 2763 O O . TRP A 1 361 ? 34.020 -44.759 46.450 1.00 25.47 373 TRP A O 1
ATOM 2774 N N . ASN A 1 362 ? 32.291 -46.003 47.140 1.00 24.95 374 ASN A N 1
ATOM 2775 C CA . ASN A 1 362 ? 33.052 -46.434 48.315 1.00 24.57 374 ASN A CA 1
ATOM 2776 C C . ASN A 1 362 ? 33.873 -47.707 48.106 1.00 29.31 374 ASN A C 1
ATOM 2777 O O . ASN A 1 362 ? 33.572 -48.751 48.681 1.00 30.14 374 ASN A O 1
ATOM 2782 N N . TRP A 1 363 ? 34.918 -47.602 47.287 1.00 26.77 375 TRP A N 1
ATOM 2783 C CA . TRP A 1 363 ? 35.851 -48.709 47.079 1.00 25.87 375 TRP A CA 1
ATOM 2784 C C . TRP A 1 363 ? 36.545 -49.084 48.382 1.00 28.78 375 TRP A C 1
ATOM 2785 O O . TRP A 1 363 ? 36.630 -50.266 48.738 1.00 31.96 375 TRP A O 1
ATOM 2796 N N . ARG A 1 364 ? 37.037 -48.073 49.093 1.00 28.83 376 ARG A N 1
ATOM 2797 C CA . ARG A 1 364 ? 37.818 -48.305 50.310 1.00 35.38 376 ARG A CA 1
ATOM 2798 C C . ARG A 1 364 ? 37.044 -49.117 51.340 1.00 41.06 376 ARG A C 1
ATOM 2799 O O . ARG A 1 364 ? 37.584 -50.046 51.948 1.00 39.71 376 ARG A O 1
ATOM 2807 N N . GLY A 1 365 ? 35.765 -48.794 51.509 1.00 35.08 377 GLY A N 1
ATOM 2808 C CA . GLY A 1 365 ? 34.943 -49.490 52.479 1.00 36.16 377 GLY A CA 1
ATOM 2809 C C . GLY A 1 365 ? 34.253 -50.741 51.968 1.00 40.91 377 GLY A C 1
ATOM 2810 O O . GLY A 1 365 ? 34.068 -51.697 52.722 1.00 38.86 377 GLY A O 1
ATOM 2811 N N . HIS A 1 366 ? 33.868 -50.752 50.697 1.00 36.20 378 HIS A N 1
ATOM 2812 C CA . HIS A 1 366 ? 33.021 -51.833 50.199 1.00 34.53 378 HIS A CA 1
ATOM 2813 C C . HIS A 1 366 ? 33.405 -52.381 48.824 1.00 35.22 378 HIS A C 1
ATOM 2814 O O . HIS A 1 366 ? 32.636 -53.145 48.227 1.00 35.65 378 HIS A O 1
ATOM 2821 N N . ARG A 1 367 ? 34.591 -52.005 48.341 1.00 34.08 379 ARG A N 1
ATOM 2822 C CA . ARG A 1 367 ? 35.091 -52.447 47.034 1.00 33.36 379 ARG A CA 1
ATOM 2823 C C . ARG A 1 367 ? 34.056 -52.222 45.929 1.00 32.66 379 ARG A C 1
ATOM 2824 O O . ARG A 1 367 ? 33.565 -51.104 45.752 1.00 29.35 379 ARG A O 1
ATOM 2832 N N . ASP A 1 368 ? 33.693 -53.279 45.208 1.00 34.46 380 ASP A N 1
ATOM 2833 C CA . ASP A 1 368 ? 32.769 -53.130 44.082 1.00 34.47 380 ASP A CA 1
ATOM 2834 C C . ASP A 1 368 ? 31.327 -53.551 44.389 1.00 35.61 380 ASP A C 1
ATOM 2835 O O . ASP A 1 368 ? 30.567 -53.857 43.467 1.00 35.73 380 ASP A O 1
ATOM 2840 N N . LEU A 1 369 ? 30.947 -53.548 45.668 1.00 35.95 381 LEU A N 1
ATOM 2841 C CA . LEU A 1 369 ? 29.598 -53.963 46.065 1.00 39.39 381 LEU A CA 1
ATOM 2842 C C . LEU A 1 369 ? 28.497 -53.229 45.292 1.00 41.37 381 LEU A C 1
ATOM 2843 O O . LEU A 1 369 ? 27.567 -53.854 44.792 1.00 39.65 381 LEU A O 1
ATOM 2848 N N . ALA A 1 370 ? 28.605 -51.908 45.184 1.00 36.00 382 ALA A N 1
ATOM 2849 C CA . ALA A 1 370 ? 27.560 -51.134 44.511 1.00 36.89 382 ALA A CA 1
ATOM 2850 C C . ALA A 1 370 ? 27.522 -51.434 43.022 1.00 35.84 382 ALA A C 1
ATOM 2851 O O . ALA A 1 370 ? 26.448 -51.511 42.416 1.00 36.78 382 ALA A O 1
ATOM 2853 N N . LEU A 1 371 ? 28.700 -51.572 42.431 1.00 31.46 383 LEU A N 1
ATOM 2854 C CA . LEU A 1 371 ? 28.805 -51.949 41.033 1.00 33.66 383 LEU A CA 1
ATOM 2855 C C . LEU A 1 371 ? 28.122 -53.296 40.810 1.00 41.23 383 LEU A C 1
ATOM 2856 O O . LEU A 1 371 ? 27.340 -53.460 39.875 1.00 36.15 383 LEU A O 1
ATOM 2861 N N . LYS A 1 372 ? 28.414 -54.262 41.677 1.00 42.14 384 LYS A N 1
ATOM 2862 C CA . LYS A 1 372 ? 27.826 -55.596 41.546 1.00 42.57 384 LYS A CA 1
ATOM 2863 C C . LYS A 1 372 ? 26.302 -55.605 41.706 1.00 44.88 384 LYS A C 1
ATOM 2864 O O . LYS A 1 372 ? 25.600 -56.298 40.970 1.00 41.94 384 LYS A O 1
ATOM 2870 N N . ASN A 1 373 ? 25.781 -54.841 42.659 1.00 41.37 385 ASN A N 1
ATOM 2871 C CA . ASN A 1 373 ? 24.333 -54.828 42.874 1.00 36.93 385 ASN A CA 1
ATOM 2872 C C . ASN A 1 373 ? 23.589 -54.024 41.812 1.00 37.35 385 ASN A C 1
ATOM 2873 O O . ASN A 1 373 ? 22.447 -54.330 41.472 1.00 43.16 385 ASN A O 1
ATOM 2878 N N . ALA A 1 374 ? 24.244 -52.996 41.284 1.00 35.44 386 ALA A N 1
ATOM 2879 C CA . ALA A 1 374 ? 23.669 -52.235 40.183 1.00 33.63 386 ALA A CA 1
ATOM 2880 C C . ALA A 1 374 ? 23.497 -53.107 38.935 1.00 42.37 386 ALA A C 1
ATOM 2881 O O . ALA A 1 374 ? 22.468 -53.028 38.266 1.00 39.38 386 ALA A O 1
ATOM 2883 N N . VAL A 1 375 ? 24.487 -53.941 38.618 1.00 40.17 387 VAL A N 1
ATOM 2884 C CA . VAL A 1 375 ? 24.338 -54.837 37.468 1.00 48.86 387 VAL A CA 1
ATOM 2885 C C . VAL A 1 375 ? 23.237 -55.891 37.688 1.00 49.18 387 VAL A C 1
ATOM 2886 O O . VAL A 1 375 ? 22.492 -56.204 36.760 1.00 57.07 387 VAL A O 1
ATOM 2890 N N . ARG A 1 376 ? 23.119 -56.414 38.912 1.00 50.23 388 ARG A N 1
ATOM 2891 C CA . ARG A 1 376 ? 22.083 -57.401 39.244 1.00 52.30 388 ARG A CA 1
ATOM 2892 C C . ARG A 1 376 ? 20.690 -56.833 39.028 1.00 49.27 388 ARG A C 1
ATOM 2893 O O . ARG A 1 376 ? 19.758 -57.563 38.706 1.00 54.17 388 ARG A O 1
ATOM 2901 N N . HIS A 1 377 ? 20.556 -55.526 39.225 1.00 42.90 389 HIS A N 1
ATOM 2902 C CA . HIS A 1 377 ? 19.259 -54.859 39.158 1.00 46.53 389 HIS A CA 1
ATOM 2903 C C . HIS A 1 377 ? 19.086 -54.064 37.868 1.00 42.66 389 HIS A C 1
ATOM 2904 O O . HIS A 1 377 ? 18.093 -53.352 37.703 1.00 47.66 389 HIS A O 1
ATOM 2911 N N . ASN A 1 378 ? 20.066 -54.171 36.974 1.00 40.30 390 ASN A N 1
ATOM 2912 C CA . ASN A 1 378 ? 20.033 -53.476 35.684 1.00 46.22 390 ASN A CA 1
ATOM 2913 C C . ASN A 1 378 ? 20.063 -51.940 35.787 1.00 47.54 390 ASN A C 1
ATOM 2914 O O . ASN A 1 378 ? 19.462 -51.254 34.959 1.00 43.32 390 ASN A O 1
ATOM 2919 N N . TYR A 1 379 ? 20.747 -51.407 36.803 1.00 39.74 391 TYR A N 1
ATOM 2920 C CA . TYR A 1 379 ? 20.910 -49.960 36.946 1.00 35.44 391 TYR A CA 1
ATOM 2921 C C . TYR A 1 379 ? 22.199 -49.530 36.259 1.00 33.10 391 TYR A C 1
ATOM 2922 O O . TYR A 1 379 ? 23.249 -50.127 36.493 1.00 34.85 391 TYR A O 1
ATOM 2931 N N . PRO A 1 380 ? 22.137 -48.474 35.430 1.00 29.82 392 PRO A N 1
ATOM 2932 C CA . PRO A 1 380 ? 23.375 -47.885 34.891 1.00 29.34 392 PRO A CA 1
ATOM 2933 C C . PRO A 1 380 ? 24.256 -47.343 36.011 1.00 30.80 392 PRO A C 1
ATOM 2934 O O . PRO A 1 380 ? 23.734 -46.957 37.062 1.00 29.81 392 PRO A O 1
ATOM 2938 N N . VAL A 1 381 ? 25.564 -47.291 35.774 1.00 25.28 393 VAL A N 1
ATOM 2939 C CA . VAL A 1 381 ? 26.542 -46.965 36.813 1.00 24.46 393 VAL A CA 1
ATOM 2940 C C . VAL A 1 381 ? 27.514 -45.896 36.359 1.00 26.13 393 VAL A C 1
ATOM 2941 O O . VAL A 1 381 ? 28.017 -45.945 35.229 1.00 23.96 393 VAL A O 1
ATOM 2945 N N . ILE A 1 382 ? 27.794 -44.943 37.249 1.00 21.54 394 ILE A N 1
ATOM 2946 C CA . ILE A 1 382 ? 28.907 -44.014 37.075 1.00 18.96 394 ILE A CA 1
ATOM 2947 C C . ILE A 1 382 ? 30.022 -44.440 38.025 1.00 23.91 394 ILE A C 1
ATOM 2948 O O . ILE A 1 382 ? 29.772 -44.642 39.221 1.00 21.37 394 ILE A O 1
ATOM 2953 N N . CYS A 1 383 ? 31.237 -44.612 37.499 1.00 19.87 395 CYS A N 1
ATOM 2954 C CA . CYS A 1 383 ? 32.354 -45.080 38.317 1.00 19.39 395 CYS A CA 1
ATOM 2955 C C . CYS A 1 383 ? 33.076 -43.902 38.939 1.00 19.48 395 CYS A C 1
ATOM 2956 O O . CYS A 1 383 ? 33.812 -43.188 38.255 1.00 20.23 395 CYS A O 1
ATOM 2959 N N . GLY A 1 384 ? 32.872 -43.699 40.243 1.00 21.20 396 GLY A N 1
ATOM 2960 C CA . GLY A 1 384 ? 33.466 -42.564 40.932 1.00 20.57 396 GLY A CA 1
ATOM 2961 C C . GLY A 1 384 ? 34.056 -42.955 42.271 1.00 21.33 396 GLY A C 1
ATOM 2962 O O . GLY A 1 384 ? 33.763 -42.337 43.295 1.00 21.05 396 GLY A O 1
ATOM 2963 N N . THR A 1 385 ? 34.910 -43.972 42.259 1.00 19.87 397 THR A N 1
ATOM 2964 C CA . THR A 1 385 ? 35.410 -44.548 43.506 1.00 20.51 397 THR A CA 1
ATOM 2965 C C . THR A 1 385 ? 36.399 -43.636 44.216 1.00 21.98 397 THR A C 1
ATOM 2966 O O . THR A 1 385 ? 37.216 -42.958 43.571 1.00 20.09 397 THR A O 1
ATOM 2970 N N . ASN A 1 386 ? 36.318 -43.612 45.546 1.00 19.81 398 ASN A N 1
ATOM 2971 C CA . ASN A 1 386 ? 37.192 -42.755 46.332 1.00 22.52 398 ASN A CA 1
ATOM 2972 C C . ASN A 1 386 ? 38.667 -43.005 46.048 1.00 21.14 398 ASN A C 1
ATOM 2973 O O . ASN A 1 386 ? 39.410 -42.059 45.766 1.00 20.88 398 ASN A O 1
ATOM 2978 N N . TYR A 1 387 ? 39.087 -44.266 46.103 1.00 21.74 399 TYR A N 1
ATOM 2979 C CA . TYR A 1 387 ? 40.317 -44.668 45.412 1.00 20.38 399 TYR A CA 1
ATOM 2980 C C . TYR A 1 387 ? 39.926 -44.857 43.943 1.00 18.03 399 TYR A C 1
ATOM 2981 O O . TYR A 1 387 ? 39.138 -45.762 43.657 1.00 20.19 399 TYR A O 1
ATOM 2990 N N . TYR A 1 388 ? 40.427 -44.048 43.002 1.00 17.87 400 TYR A N 1
ATOM 2991 C CA . TYR A 1 388 ? 41.290 -42.891 43.239 1.00 16.32 400 TYR A CA 1
ATOM 2992 C C . TYR A 1 388 ? 40.773 -41.701 42.441 1.00 20.03 400 TYR A C 1
ATOM 2993 O O . TYR A 1 388 ? 41.509 -41.080 41.652 1.00 17.52 400 TYR A O 1
ATOM 3002 N N . THR A 1 389 ? 39.496 -41.381 42.639 1.00 19.88 401 THR A N 1
ATOM 3003 C CA . THR A 1 389 ? 38.903 -40.236 41.968 1.00 17.30 401 THR A CA 1
ATOM 3004 C C . THR A 1 389 ? 38.554 -39.111 42.928 1.00 18.19 401 THR A C 1
ATOM 3005 O O . THR A 1 389 ? 38.104 -38.052 42.482 1.00 17.72 401 THR A O 1
ATOM 3009 N N . TYR A 1 390 ? 38.738 -39.329 44.237 1.00 19.28 402 TYR A N 1
ATOM 3010 C CA . TYR A 1 390 ? 38.471 -38.277 45.222 1.00 20.79 402 TYR A CA 1
ATOM 3011 C C . TYR A 1 390 ? 39.687 -37.379 45.410 1.00 21.35 402 TYR A C 1
ATOM 3012 O O . TYR A 1 390 ? 40.579 -37.669 46.213 1.00 20.78 402 TYR A O 1
ATOM 3021 N N . LEU A 1 391 ? 39.710 -36.282 44.664 1.00 18.61 403 LEU A N 1
ATOM 3022 C CA . LEU A 1 391 ? 40.861 -35.380 44.649 1.00 18.30 403 LEU A CA 1
ATOM 3023 C C . LEU A 1 391 ? 41.027 -34.608 45.948 1.00 21.75 403 LEU A C 1
ATOM 3024 O O . LEU A 1 391 ? 42.061 -33.969 46.169 1.00 21.79 403 LEU A O 1
ATOM 3029 N N . ASN A 1 392 ? 40.012 -34.649 46.815 1.00 19.30 404 ASN A N 1
ATOM 3030 C CA . ASN A 1 392 ? 40.179 -34.100 48.155 1.00 21.13 404 ASN A CA 1
ATOM 3031 C C . ASN A 1 392 ? 41.143 -34.925 49.015 1.00 23.09 404 ASN A C 1
ATOM 3032 O O . ASN A 1 392 ? 41.652 -34.435 50.030 1.00 25.81 404 ASN A O 1
ATOM 3037 N N . PHE A 1 393 ? 41.401 -36.173 48.632 1.00 23.30 405 PHE A N 1
ATOM 3038 C CA . PHE A 1 393 ? 42.408 -36.955 49.352 1.00 21.11 405 PHE A CA 1
ATOM 3039 C C . PHE A 1 393 ? 43.743 -36.316 48.988 1.00 21.41 405 PHE A C 1
ATOM 3040 O O . PHE A 1 393 ? 44.082 -36.225 47.804 1.00 25.26 405 PHE A O 1
ATOM 3048 N N . PRO A 1 394 ? 44.495 -35.856 49.989 1.00 23.34 406 PRO A N 1
ATOM 3049 C CA . PRO A 1 394 ? 45.783 -35.213 49.699 1.00 28.11 406 PRO A CA 1
ATOM 3050 C C . PRO A 1 394 ? 46.852 -36.263 49.406 1.00 30.72 406 PRO A C 1
ATOM 3051 O O . PRO A 1 394 ? 46.551 -37.448 49.479 1.00 27.46 406 PRO A O 1
ATOM 3055 N N . LEU A 1 395 ? 48.066 -35.845 49.057 1.00 27.35 407 LEU A N 1
ATOM 3056 C CA . LEU A 1 395 ? 49.144 -36.807 48.808 1.00 28.14 407 LEU A CA 1
ATOM 3057 C C . LEU A 1 395 ? 49.826 -37.260 50.099 1.00 31.22 407 LEU A C 1
ATOM 3058 O O . LEU A 1 395 ? 50.472 -38.315 50.127 1.00 27.83 407 LEU A O 1
ATOM 3063 N N . THR A 1 396 ? 49.703 -36.449 51.151 1.00 28.45 408 THR A N 1
ATOM 3064 C CA . THR A 1 396 ? 50.261 -36.766 52.470 1.00 29.07 408 THR A CA 1
ATOM 3065 C C . THR A 1 396 ? 49.201 -36.350 53.489 1.00 36.57 408 THR A C 1
ATOM 3066 O O . THR A 1 396 ? 48.350 -35.526 53.172 1.00 32.06 408 THR A O 1
ATOM 3070 N N . PRO A 1 397 ? 49.229 -36.931 54.702 1.00 39.56 409 PRO A N 1
ATOM 3071 C CA . PRO A 1 397 ? 48.142 -36.698 55.665 1.00 38.15 409 PRO A CA 1
ATOM 3072 C C . PRO A 1 397 ? 47.887 -35.229 56.013 1.00 35.97 409 PRO A C 1
ATOM 3073 O O . PRO A 1 397 ? 48.823 -34.433 56.119 1.00 34.54 409 PRO A O 1
ATOM 3077 N N . TRP A 1 398 ? 46.614 -34.894 56.202 1.00 37.29 410 TRP A N 1
ATOM 3078 C CA . TRP A 1 398 ? 46.194 -33.535 56.503 1.00 33.46 410 TRP A CA 1
ATOM 3079 C C . TRP A 1 398 ? 44.851 -33.586 57.210 1.00 30.72 410 TRP A C 1
ATOM 3080 O O . TRP A 1 398 ? 43.870 -34.066 56.647 1.00 33.02 410 TRP A O 1
ATOM 3091 N N . LYS A 1 399 ? 44.817 -33.103 58.447 1.00 33.57 411 LYS A N 1
ATOM 3092 C CA . LYS A 1 399 ? 43.593 -33.093 59.255 1.00 40.11 411 LYS A CA 1
ATOM 3093 C C . LYS A 1 399 ? 42.901 -34.456 59.304 1.00 35.17 411 LYS A C 1
ATOM 3094 O O . LYS A 1 399 ? 43.500 -35.438 59.736 1.00 36.83 411 LYS A O 1
ATOM 3100 N N . GLY A 1 400 ? 41.653 -34.514 58.849 1.00 38.49 412 GLY A N 1
ATOM 3101 C CA . GLY A 1 400 ? 40.885 -35.747 58.904 1.00 38.91 412 GLY A CA 1
ATOM 3102 C C . GLY A 1 400 ? 41.333 -36.818 57.921 1.00 40.74 412 GLY A C 1
ATOM 3103 O O . GLY A 1 400 ? 40.895 -37.967 58.010 1.00 35.17 412 GLY A O 1
ATOM 3104 N N . TYR A 1 401 ? 42.198 -36.450 56.980 1.00 33.32 413 TYR A N 1
ATOM 3105 C CA . TYR A 1 401 ? 42.732 -37.420 56.028 1.00 31.01 413 TYR A CA 1
ATOM 3106 C C . TYR A 1 401 ? 44.019 -38.069 56.558 1.00 38.40 413 TYR A C 1
ATOM 3107 O O . TYR A 1 401 ? 45.082 -37.442 56.581 1.00 37.56 413 TYR A O 1
ATOM 3116 N N . THR A 1 402 ? 43.918 -39.319 57.005 1.00 34.83 414 THR A N 1
ATOM 3117 C CA . THR A 1 402 ? 45.101 -40.066 57.435 1.00 35.41 414 THR A CA 1
ATOM 3118 C C . THR A 1 402 ? 45.769 -40.673 56.209 1.00 35.63 414 THR A C 1
ATOM 3119 O O . THR A 1 402 ? 45.335 -40.441 55.086 1.00 32.59 414 THR A O 1
ATOM 3123 N N . GLN A 1 403 ? 46.819 -41.457 56.430 1.00 37.42 415 GLN A N 1
ATOM 3124 C CA . GLN A 1 403 ? 47.515 -42.137 55.338 1.00 37.47 415 GLN A CA 1
ATOM 3125 C C . GLN A 1 403 ? 46.563 -42.935 54.448 1.00 35.57 415 GLN A C 1
ATOM 3126 O O . GLN A 1 403 ? 46.738 -43.005 53.228 1.00 34.19 415 GLN A O 1
ATOM 3132 N N . ALA A 1 404 ? 45.546 -43.529 55.062 1.00 37.57 416 ALA A N 1
ATOM 3133 C CA . ALA A 1 404 ? 44.575 -44.347 54.332 1.00 36.17 416 ALA A CA 1
ATOM 3134 C C . ALA A 1 404 ? 43.772 -43.573 53.279 1.00 34.42 416 ALA A C 1
ATOM 3135 O O . ALA A 1 404 ? 43.261 -44.167 52.322 1.00 34.38 416 ALA A O 1
ATOM 3137 N N . ARG A 1 405 ? 43.638 -42.261 53.457 1.00 28.71 417 ARG A N 1
ATOM 3138 C CA . ARG A 1 405 ? 42.938 -41.448 52.464 1.00 25.94 417 ARG A CA 1
ATOM 3139 C C . ARG A 1 405 ? 43.893 -40.459 51.810 1.00 28.22 417 ARG A C 1
ATOM 3140 O O . ARG A 1 405 ? 43.673 -39.248 51.820 1.00 25.92 417 ARG A O 1
ATOM 3148 N N . THR A 1 406 ? 44.968 -41.007 51.253 1.00 26.78 418 THR A N 1
ATOM 3149 C CA . THR A 1 406 ? 45.913 -40.250 50.446 1.00 24.60 418 THR A CA 1
ATOM 3150 C C . THR A 1 406 ? 46.229 -41.077 49.213 1.00 26.12 418 THR A C 1
ATOM 3151 O O . THR A 1 406 ? 46.129 -42.310 49.253 1.00 28.04 418 THR A O 1
ATOM 3155 N N . PHE A 1 407 ? 46.611 -40.404 48.131 1.00 22.14 419 PHE A N 1
ATOM 3156 C CA . PHE A 1 407 ? 47.135 -41.078 46.936 1.00 23.31 419 PHE A CA 1
ATOM 3157 C C . PHE A 1 407 ? 47.814 -40.090 45.992 1.00 27.21 419 PHE A C 1
ATOM 3158 O O . PHE A 1 407 ? 47.586 -38.881 46.085 1.00 23.72 419 PHE A O 1
ATOM 3166 N N . ASP A 1 408 ? 48.641 -40.593 45.077 1.00 22.65 420 ASP A N 1
ATOM 3167 C CA . ASP A 1 408 ? 49.317 -39.686 44.161 1.00 17.98 420 ASP A CA 1
ATOM 3168 C C . ASP A 1 408 ? 49.043 -39.990 42.692 1.00 20.87 420 ASP A C 1
ATOM 3169 O O . ASP A 1 408 ? 48.151 -40.778 42.359 1.00 20.84 420 ASP A O 1
ATOM 3174 N N . LEU A 1 409 ? 49.804 -39.358 41.808 1.00 19.23 421 LEU A N 1
ATOM 3175 C CA . LEU A 1 409 ? 49.536 -39.465 40.376 1.00 18.65 421 LEU A CA 1
ATOM 3176 C C . LEU A 1 409 ? 49.757 -40.886 39.849 1.00 17.56 421 LEU A C 1
ATOM 3177 O O . LEU A 1 409 ? 49.031 -41.340 38.944 1.00 18.38 421 LEU A O 1
ATOM 3182 N N . GLU A 1 410 ? 50.741 -41.590 40.409 1.00 19.41 422 GLU A N 1
ATOM 3183 C CA . GLU A 1 410 ? 50.954 -42.995 40.055 1.00 19.93 422 GLU A CA 1
ATOM 3184 C C . GLU A 1 410 ? 49.776 -43.865 40.463 1.00 22.77 422 GLU A C 1
ATOM 3185 O O . GLU A 1 410 ? 49.377 -44.753 39.712 1.00 20.96 422 GLU A O 1
ATOM 3191 N N . ASP A 1 411 ? 49.218 -43.631 41.652 1.00 21.26 423 ASP A N 1
ATOM 3192 C CA . ASP A 1 411 ? 48.086 -44.437 42.094 1.00 22.56 423 ASP A CA 1
ATOM 3193 C C . ASP A 1 411 ? 46.905 -44.253 41.150 1.00 20.32 423 ASP A C 1
ATOM 3194 O O . ASP A 1 411 ? 46.288 -45.233 40.718 1.00 21.75 423 ASP A O 1
ATOM 3199 N N . VAL A 1 412 ? 46.579 -43.008 40.820 1.00 17.78 424 VAL A N 1
ATOM 3200 C CA . VAL A 1 412 ? 45.399 -42.799 39.983 1.00 17.49 424 VAL A CA 1
ATOM 3201 C C . VAL A 1 412 ? 45.650 -43.354 38.579 1.00 20.28 424 VAL A C 1
ATOM 3202 O O . VAL A 1 412 ? 44.792 -44.025 38.010 1.00 19.45 424 VAL A O 1
ATOM 3206 N N . TYR A 1 413 ? 46.845 -43.139 38.040 1.00 18.72 425 TYR A N 1
ATOM 3207 C CA . TYR A 1 413 ? 47.113 -43.603 36.679 1.00 18.63 425 TYR A CA 1
ATOM 3208 C C . TYR A 1 413 ? 47.185 -45.124 36.552 1.00 20.73 425 TYR A C 1
ATOM 3209 O O . TYR A 1 413 ? 46.669 -45.701 35.587 1.00 21.07 425 TYR A O 1
ATOM 3218 N N . LEU A 1 414 ? 47.793 -45.780 37.535 1.00 19.47 426 LEU A N 1
ATOM 3219 C CA . LEU A 1 414 ? 48.121 -47.197 37.399 1.00 17.47 426 LEU A CA 1
ATOM 3220 C C . LEU A 1 414 ? 47.122 -48.134 38.075 1.00 23.78 426 LEU A C 1
ATOM 3221 O O . LEU A 1 414 ? 47.065 -49.306 37.723 1.00 21.84 426 LEU A O 1
ATOM 3226 N N . ARG A 1 415 ? 46.359 -47.642 39.056 1.00 18.35 427 ARG A N 1
ATOM 3227 C CA . ARG A 1 415 ? 45.615 -48.565 39.922 1.00 17.12 427 ARG A CA 1
ATOM 3228 C C . ARG A 1 415 ? 44.185 -48.104 40.246 1.00 24.96 427 ARG A C 1
ATOM 3229 O O . ARG A 1 415 ? 43.637 -48.463 41.284 1.00 21.28 427 ARG A O 1
ATOM 3237 N N . ASN A 1 416 ? 43.578 -47.345 39.341 1.00 20.22 428 ASN A N 1
ATOM 3238 C CA . ASN A 1 416 ? 42.244 -46.769 39.590 1.00 17.91 428 ASN A CA 1
ATOM 3239 C C . ASN A 1 416 ? 41.137 -47.776 39.312 1.00 21.69 428 ASN A C 1
ATOM 3240 O O . ASN A 1 416 ? 40.938 -48.169 38.166 1.00 21.61 428 ASN A O 1
ATOM 3245 N N . PRO A 1 417 ? 40.392 -48.182 40.355 1.00 20.05 429 PRO A N 1
ATOM 3246 C CA . PRO A 1 417 ? 39.285 -49.124 40.154 1.00 23.93 429 PRO A CA 1
ATOM 3247 C C . PRO A 1 417 ? 38.221 -48.589 39.196 1.00 22.07 429 PRO A C 1
ATOM 3248 O O . PRO A 1 417 ? 37.500 -49.388 38.588 1.00 23.34 429 PRO A O 1
ATOM 3252 N N . SER A 1 418 ? 38.127 -47.266 39.072 1.00 19.08 430 SER A N 1
ATOM 3253 C CA . SER A 1 418 ? 37.114 -46.658 38.212 1.00 20.98 430 SER A CA 1
ATOM 3254 C C . SER A 1 418 ? 37.503 -46.643 36.733 1.00 21.44 430 SER A C 1
ATOM 3255 O O . SER A 1 418 ? 36.669 -46.367 35.874 1.00 20.04 430 SER A O 1
ATOM 3258 N N . TYR A 1 419 ? 38.758 -46.957 36.436 1.00 19.83 431 TYR A N 1
ATOM 3259 C CA . TYR A 1 419 ? 39.212 -47.036 35.048 1.00 19.65 431 TYR A CA 1
ATOM 3260 C C . TYR A 1 419 ? 39.116 -48.472 34.558 1.00 21.42 431 TYR A C 1
ATOM 3261 O O . TYR A 1 419 ? 39.867 -49.351 35.005 1.00 21.70 431 TYR A O 1
ATOM 3270 N N . ARG A 1 420 ? 38.165 -48.721 33.655 1.00 21.82 432 ARG A N 1
ATOM 3271 C CA . ARG A 1 420 ? 37.879 -50.074 33.194 1.00 23.14 432 ARG A CA 1
ATOM 3272 C C . ARG A 1 420 ? 37.875 -50.098 31.663 1.00 24.03 432 ARG A C 1
ATOM 3273 O O . ARG A 1 420 ? 36.814 -50.135 31.034 1.00 26.59 432 ARG A O 1
ATOM 3281 N N . PRO A 1 421 ? 39.070 -50.073 31.056 1.00 25.77 433 PRO A N 1
ATOM 3282 C CA . PRO A 1 421 ? 39.174 -49.909 29.598 1.00 21.74 433 PRO A CA 1
ATOM 3283 C C . PRO A 1 421 ? 38.555 -51.050 28.773 1.00 33.66 433 PRO A C 1
ATOM 3284 O O . PRO A 1 421 ? 38.303 -50.860 27.581 1.00 43.27 433 PRO A O 1
ATOM 3288 N N . ARG A 1 422 ? 38.312 -52.207 29.379 1.00 30.33 434 ARG A N 1
ATOM 3289 C CA . ARG A 1 422 ? 37.667 -53.297 28.645 1.00 36.11 434 ARG A CA 1
ATOM 3290 C C . ARG A 1 422 ? 36.191 -52.996 28.392 1.00 52.32 434 ARG A C 1
ATOM 3291 O O . ARG A 1 422 ? 35.467 -52.628 29.325 1.00 46.34 434 ARG A O 1
ATOM 3299 N N . GLU A 1 423 ? 35.779 -53.163 27.128 1.00 62.80 435 GLU A N 1
ATOM 3300 C CA . GLU A 1 423 ? 34.464 -52.758 26.590 1.00 67.99 435 GLU A CA 1
ATOM 3301 C C . GLU A 1 423 ? 33.316 -52.794 27.592 1.00 67.31 435 GLU A C 1
ATOM 3302 O O . GLU A 1 423 ? 32.914 -51.749 28.117 1.00 73.74 435 GLU A O 1
ATOM 3304 N N . GLU A 1 424 ? 32.775 -53.993 27.809 1.00 67.77 436 GLU A N 1
ATOM 3305 C CA . GLU A 1 424 ? 31.909 -54.270 28.951 1.00 62.38 436 GLU A CA 1
ATOM 3306 C C . GLU A 1 424 ? 30.446 -53.812 28.766 1.00 60.40 436 GLU A C 1
ATOM 3307 O O . GLU A 1 424 ? 30.111 -53.095 27.819 1.00 62.03 436 GLU A O 1
ATOM 3313 N N . ASN A 1 425 ? 29.587 -54.313 29.650 1.00 48.11 437 ASN A N 1
ATOM 3314 C CA . ASN A 1 425 ? 28.218 -53.858 29.869 1.00 47.79 437 ASN A CA 1
ATOM 3315 C C . ASN A 1 425 ? 27.980 -52.377 29.583 1.00 40.08 437 ASN A C 1
ATOM 3316 O O . ASN A 1 425 ? 28.594 -51.523 30.210 1.00 40.82 437 ASN A O 1
ATOM 3321 N N . PRO A 1 426 ? 27.071 -52.065 28.641 1.00 44.17 438 PRO A N 1
ATOM 3322 C CA . PRO A 1 426 ? 26.744 -50.664 28.332 1.00 40.99 438 PRO A CA 1
ATOM 3323 C C . PRO A 1 426 ? 26.087 -49.939 29.507 1.00 37.04 438 PRO A C 1
ATOM 3324 O O . PRO A 1 426 ? 25.948 -48.713 29.461 1.00 40.83 438 PRO A O 1
ATOM 3328 N N . LEU A 1 427 ? 25.697 -50.686 30.539 1.00 34.81 439 LEU A N 1
ATOM 3329 C CA . LEU A 1 427 ? 25.237 -50.094 31.796 1.00 33.76 439 LEU A CA 1
ATOM 3330 C C . LEU A 1 427 ? 26.303 -49.193 32.432 1.00 29.71 439 LEU A C 1
ATOM 3331 O O . LEU A 1 427 ? 25.972 -48.236 33.143 1.00 32.04 439 LEU A O 1
ATOM 3336 N N . ILE A 1 428 ? 27.575 -49.498 32.201 1.00 30.52 440 ILE A N 1
ATOM 3337 C CA . ILE A 1 428 ? 28.649 -48.657 32.733 1.00 27.68 440 ILE A CA 1
ATOM 3338 C C . ILE A 1 428 ? 28.807 -47.398 31.880 1.00 27.17 440 ILE A C 1
ATOM 3339 O O . ILE A 1 428 ? 29.290 -47.461 30.747 1.00 28.81 440 ILE A O 1
ATOM 3344 N N . LEU A 1 429 ? 28.413 -46.258 32.439 1.00 24.50 441 LEU A N 1
ATOM 3345 C CA . LEU A 1 429 ? 28.286 -45.027 31.670 1.00 24.13 441 LEU A CA 1
ATOM 3346 C C . LEU A 1 429 ? 29.603 -44.296 31.509 1.00 26.85 441 LEU A C 1
ATOM 3347 O O . LEU A 1 429 ? 29.857 -43.684 30.465 1.00 21.18 441 LEU A O 1
ATOM 3352 N N . GLY A 1 430 ? 30.431 -44.332 32.546 1.00 19.28 442 GLY A N 1
ATOM 3353 C CA . GLY A 1 430 ? 31.690 -43.616 32.504 1.00 16.46 442 GLY A CA 1
ATOM 3354 C C . GLY A 1 430 ? 32.239 -43.414 33.896 1.00 23.67 442 GLY A C 1
ATOM 3355 O O . GLY A 1 430 ? 32.006 -44.242 34.785 1.00 21.94 442 GLY A O 1
ATOM 3364 N N . SER A 1 432 ? 33.584 -40.491 37.133 1.00 15.16 444 SER A N 1
ATOM 3365 C CA . SER A 1 432 ? 33.517 -39.164 37.739 1.00 17.18 444 SER A CA 1
ATOM 3366 C C . SER A 1 432 ? 34.793 -38.869 38.507 1.00 19.35 444 SER A C 1
ATOM 3367 O O . SER A 1 432 ? 35.577 -39.776 38.803 1.00 21.35 444 SER A O 1
ATOM 3370 N N . SER A 1 433 ? 34.993 -37.590 38.804 1.00 17.39 445 SER A N 1
ATOM 3371 C CA . SER A 1 433 ? 36.087 -37.134 39.649 1.00 17.58 445 SER A CA 1
ATOM 3372 C C . SER A 1 433 ? 35.424 -36.170 40.620 1.00 20.82 445 SER A C 1
ATOM 3373 O O . SER A 1 433 ? 34.389 -35.578 40.291 1.00 20.55 445 SER A O 1
ATOM 3376 N N . ALA A 1 434 ? 35.985 -36.018 41.817 1.00 19.80 446 ALA A N 1
ATOM 3377 C CA . ALA A 1 434 ? 35.316 -35.192 42.815 1.00 22.82 446 ALA A CA 1
ATOM 3378 C C . ALA A 1 434 ? 36.271 -34.394 43.671 1.00 22.26 446 ALA A C 1
ATOM 3379 O O . ALA A 1 434 ? 37.393 -34.826 43.966 1.00 20.28 446 ALA A O 1
ATOM 3381 N N . LEU A 1 435 ? 35.797 -33.232 44.098 1.00 19.18 447 LEU A N 1
ATOM 3382 C CA . LEU A 1 435 ? 36.538 -32.436 45.062 1.00 19.20 447 LEU A CA 1
ATOM 3383 C C . LEU A 1 435 ? 35.593 -32.085 46.202 1.00 19.92 447 LEU A C 1
ATOM 3384 O O . LEU A 1 435 ? 34.820 -31.124 46.103 1.00 21.36 447 LEU A O 1
ATOM 3389 N N . TRP A 1 436 ? 35.642 -32.871 47.276 1.00 19.60 448 TRP A N 1
ATOM 3390 C CA . TRP A 1 436 ? 34.839 -32.610 48.465 1.00 23.24 448 TRP A CA 1
ATOM 3391 C C . TRP A 1 436 ? 35.561 -31.578 49.311 1.00 24.65 448 TRP A C 1
ATOM 3392 O O . TRP A 1 436 ? 36.782 -31.599 49.412 1.00 24.74 448 TRP A O 1
ATOM 3403 N N . THR A 1 437 ? 34.811 -30.675 49.927 1.00 21.51 449 THR A N 1
ATOM 3404 C CA . THR A 1 437 ? 35.443 -29.587 50.675 1.00 25.40 449 THR A CA 1
ATOM 3405 C C . THR A 1 437 ? 35.423 -29.761 52.198 1.00 25.20 449 THR A C 1
ATOM 3406 O O . THR A 1 437 ? 35.528 -28.781 52.948 1.00 27.77 449 THR A O 1
ATOM 3410 N N . ASP A 1 438 ? 35.324 -31.013 52.653 1.00 26.37 450 ASP A N 1
ATOM 3411 C CA . ASP A 1 438 ? 35.453 -31.341 54.081 1.00 29.88 450 ASP A CA 1
ATOM 3412 C C . ASP A 1 438 ? 36.721 -30.728 54.676 1.00 29.33 450 ASP A C 1
ATOM 3413 O O . ASP A 1 438 ? 37.751 -30.627 53.989 1.00 29.92 450 ASP A O 1
ATOM 3418 N N . ASP A 1 439 ? 36.646 -30.362 55.949 1.00 32.74 451 ASP A N 1
ATOM 3419 C CA . ASP A 1 439 ? 37.794 -29.856 56.713 1.00 35.40 451 ASP A CA 1
ATOM 3420 C C . ASP A 1 439 ? 38.224 -28.444 56.311 1.00 36.00 451 ASP A C 1
ATOM 3421 O O . ASP A 1 439 ? 39.377 -28.067 56.515 1.00 33.41 451 ASP A O 1
ATOM 3426 N N . GLY A 1 440 ? 37.304 -27.669 55.744 1.00 32.23 452 GLY A N 1
ATOM 3427 C CA . GLY A 1 440 ? 37.568 -26.261 55.488 1.00 35.89 452 GLY A CA 1
ATOM 3428 C C . GLY A 1 440 ? 38.451 -25.968 54.287 1.00 32.82 452 GLY A C 1
ATOM 3429 O O . GLY A 1 440 ? 39.331 -25.110 54.362 1.00 32.80 452 GLY A O 1
ATOM 3430 N N . VAL A 1 441 ? 38.216 -26.672 53.183 1.00 28.86 453 VAL A N 1
ATOM 3431 C CA . VAL A 1 441 ? 38.926 -26.396 51.937 1.00 29.12 453 VAL A CA 1
ATOM 3432 C C . VAL A 1 441 ? 38.340 -25.150 51.270 1.00 25.71 453 VAL A C 1
ATOM 3433 O O . VAL A 1 441 ? 37.279 -25.203 50.651 1.00 30.75 453 VAL A O 1
ATOM 3437 N N . THR A 1 442 ? 39.032 -24.026 51.418 1.00 27.20 454 THR A N 1
ATOM 3438 C CA . THR A 1 442 ? 38.588 -22.760 50.857 1.00 25.55 454 THR A CA 1
ATOM 3439 C C . THR A 1 442 ? 39.021 -22.694 49.397 1.00 29.27 454 THR A C 1
ATOM 3440 O O . THR A 1 442 ? 39.711 -23.591 48.916 1.00 26.22 454 THR A O 1
ATOM 3444 N N . GLU A 1 443 ? 38.623 -21.641 48.692 1.00 26.65 455 GLU A N 1
ATOM 3445 C CA . GLU A 1 443 ? 38.881 -21.563 47.247 1.00 33.25 455 GLU A CA 1
ATOM 3446 C C . GLU A 1 443 ? 40.374 -21.630 46.905 1.00 25.43 455 GLU A C 1
ATOM 3447 O O . GLU A 1 443 ? 40.764 -22.243 45.901 1.00 27.32 455 GLU A O 1
ATOM 3453 N N . SER A 1 444 ? 41.195 -20.980 47.725 1.00 28.89 456 SER A N 1
ATOM 3454 C CA . SER A 1 444 ? 42.643 -20.918 47.472 1.00 34.16 456 SER A CA 1
ATOM 3455 C C . SER A 1 444 ? 43.331 -22.274 47.642 1.00 35.73 456 SER A C 1
ATOM 3456 O O . SER A 1 444 ? 44.518 -22.428 47.311 1.00 28.21 456 SER A O 1
ATOM 3467 N N . ILE A 1 446 ? 41.888 -25.239 46.508 1.00 22.19 458 ILE A N 1
ATOM 3468 C CA . ILE A 1 446 ? 41.348 -26.223 45.577 1.00 21.60 458 ILE A CA 1
ATOM 3469 C C . ILE A 1 446 ? 42.358 -26.732 44.539 1.00 21.89 458 ILE A C 1
ATOM 3470 O O . ILE A 1 446 ? 42.519 -27.944 44.379 1.00 19.01 458 ILE A O 1
ATOM 3475 N N . ASP A 1 447 ? 43.029 -25.826 43.829 1.00 25.06 459 ASP A N 1
ATOM 3476 C CA . ASP A 1 447 ? 43.876 -26.247 42.703 1.00 21.21 459 ASP A CA 1
ATOM 3477 C C . ASP A 1 447 ? 44.987 -27.229 43.095 1.00 24.63 459 ASP A C 1
ATOM 3478 O O . ASP A 1 447 ? 45.297 -28.143 42.334 1.00 22.91 459 ASP A O 1
ATOM 3483 N N . ARG A 1 448 ? 45.583 -27.054 44.273 1.00 24.72 460 ARG A N 1
ATOM 3484 C CA . ARG A 1 448 ? 46.724 -27.903 44.642 1.00 22.47 460 ARG A CA 1
ATOM 3485 C C . ARG A 1 448 ? 46.289 -29.341 44.900 1.00 22.30 460 ARG A C 1
ATOM 3486 O O . ARG A 1 448 ? 47.109 -30.262 44.888 1.00 24.05 460 ARG A O 1
ATOM 3494 N N . ARG A 1 449 ? 44.986 -29.538 45.105 1.00 20.38 461 ARG A N 1
ATOM 3495 C CA . ARG A 1 449 ? 44.410 -30.876 45.229 1.00 21.55 461 ARG A CA 1
ATOM 3496 C C . ARG A 1 449 ? 43.976 -31.423 43.867 1.00 20.03 461 ARG A C 1
ATOM 3497 O O . ARG A 1 449 ? 44.170 -32.601 43.547 1.00 18.17 461 ARG A O 1
ATOM 3505 N N . VAL A 1 450 ? 43.374 -30.560 43.062 1.00 16.73 462 VAL A N 1
ATOM 3506 C CA . VAL A 1 450 ? 42.816 -30.979 41.783 1.00 17.13 462 VAL A CA 1
ATOM 3507 C C . VAL A 1 450 ? 43.897 -31.322 40.751 1.00 20.14 462 VAL A C 1
ATOM 3508 O O . VAL A 1 450 ? 43.803 -32.355 40.079 1.00 17.46 462 VAL A O 1
ATOM 3512 N N . PHE A 1 451 ? 44.917 -30.467 40.639 1.00 20.25 463 PHE A N 1
ATOM 3513 C CA . PHE A 1 451 ? 46.009 -30.672 39.666 1.00 19.42 463 PHE A CA 1
ATOM 3514 C C . PHE A 1 451 ? 47.279 -31.158 40.336 1.00 18.30 463 PHE A C 1
ATOM 3515 O O . PHE A 1 451 ? 47.658 -30.635 41.379 1.00 19.54 463 PHE A O 1
ATOM 3523 N N . PRO A 1 452 ? 48.006 -32.093 39.695 1.00 17.95 464 PRO A N 1
ATOM 3524 C CA . PRO A 1 452 ? 47.780 -32.630 38.351 1.00 16.02 464 PRO A CA 1
ATOM 3525 C C . PRO A 1 452 ? 46.945 -33.900 38.300 1.00 18.36 464 PRO A C 1
ATOM 3526 O O . PRO A 1 452 ? 46.760 -34.414 37.216 1.00 16.56 464 PRO A O 1
ATOM 3530 N N . ARG A 1 453 ? 46.459 -34.418 39.419 1.00 18.91 465 ARG A N 1
ATOM 3531 C CA . ARG A 1 453 ? 45.809 -35.727 39.353 1.00 18.72 465 ARG A CA 1
ATOM 3532 C C . ARG A 1 453 ? 44.554 -35.763 38.483 1.00 19.67 465 ARG A C 1
ATOM 3533 O O . ARG A 1 453 ? 44.222 -36.800 37.904 1.00 16.66 465 ARG A O 1
ATOM 3541 N N . ILE A 1 454 ? 43.863 -34.639 38.349 1.00 15.75 466 ILE A N 1
ATOM 3542 C CA . ILE A 1 454 ? 42.690 -34.633 37.452 1.00 15.35 466 ILE A CA 1
ATOM 3543 C C . ILE A 1 454 ? 43.066 -34.924 35.992 1.00 18.92 466 ILE A C 1
ATOM 3544 O O . ILE A 1 454 ? 42.242 -35.385 35.200 1.00 18.46 466 ILE A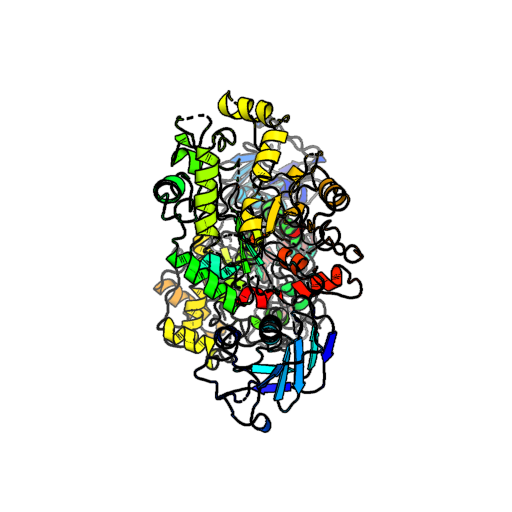 O 1
ATOM 3549 N N . LEU A 1 455 ? 44.321 -34.676 35.627 1.00 15.92 467 LEU A N 1
ATOM 3550 C CA . LEU A 1 455 ? 44.714 -34.919 34.250 1.00 15.00 467 LEU A CA 1
ATOM 3551 C C . LEU A 1 455 ? 44.722 -36.414 33.964 1.00 17.78 467 LEU A C 1
ATOM 3552 O O . LEU A 1 455 ? 44.453 -36.838 32.842 1.00 16.19 467 LEU A O 1
ATOM 3557 N N . ALA A 1 456 ? 45.050 -37.212 34.973 1.00 15.49 468 ALA A N 1
ATOM 3558 C CA . ALA A 1 456 ? 45.054 -38.662 34.791 1.00 16.14 468 ALA A CA 1
ATOM 3559 C C . ALA A 1 456 ? 43.622 -39.156 34.667 1.00 16.76 468 ALA A C 1
ATOM 3560 O O . ALA A 1 456 ? 43.327 -40.040 33.865 1.00 16.74 468 ALA A O 1
ATOM 3562 N N . LEU A 1 457 ? 42.727 -38.567 35.453 1.00 15.76 469 LEU A N 1
ATOM 3563 C CA . LEU A 1 457 ? 41.306 -38.916 35.361 1.00 15.57 469 LEU A CA 1
ATOM 3564 C C . LEU A 1 457 ? 40.734 -38.514 34.007 1.00 14.91 469 LEU A C 1
ATOM 3565 O O . LEU A 1 457 ? 40.018 -39.298 33.376 1.00 15.76 469 LEU A O 1
ATOM 3570 N N . ALA A 1 458 ? 41.053 -37.312 33.537 1.00 14.99 470 ALA A N 1
ATOM 3571 C CA . ALA A 1 458 ? 40.587 -36.871 32.212 1.00 17.02 470 ALA A CA 1
ATOM 3572 C C . ALA A 1 458 ? 41.111 -37.759 31.108 1.00 16.31 470 ALA A C 1
ATOM 3573 O O . ALA A 1 458 ? 40.413 -38.030 30.135 1.00 15.79 470 ALA A O 1
ATOM 3575 N N . GLU A 1 459 ? 42.352 -38.213 31.246 1.00 15.72 471 GLU A N 1
ATOM 3576 C CA . GLU A 1 459 ? 42.942 -39.113 30.245 1.00 15.50 471 GLU A CA 1
ATOM 3577 C C . GLU A 1 459 ? 42.186 -40.445 30.226 1.00 18.30 471 GLU A C 1
ATOM 3578 O O . GLU A 1 459 ? 41.864 -40.993 29.162 1.00 16.85 471 GLU A O 1
ATOM 3584 N N . GLN A 1 460 ? 41.900 -40.975 31.408 1.00 15.36 472 GLN A N 1
ATOM 3585 C CA . GLN A 1 460 ? 41.175 -42.246 31.507 1.00 16.60 472 GLN A CA 1
ATOM 3586 C C . GLN A 1 460 ? 39.756 -42.126 30.961 1.00 17.50 472 GLN A C 1
ATOM 3587 O O . GLN A 1 460 ? 39.234 -43.067 30.355 1.00 20.20 472 GLN A O 1
ATOM 3601 N N . TRP A 1 462 ? 38.699 -39.877 28.580 1.00 17.27 474 TRP A N 1
ATOM 3602 C CA . TRP A 1 462 ? 38.615 -39.534 27.154 1.00 16.01 474 TRP A CA 1
ATOM 3603 C C . TRP A 1 462 ? 39.417 -40.446 26.220 1.00 16.99 474 TRP A C 1
ATOM 3604 O O . TRP A 1 462 ? 38.899 -40.942 25.210 1.00 18.61 474 TRP A O 1
ATOM 3615 N N . HIS A 1 463 ? 40.691 -40.645 26.537 1.00 17.32 475 HIS A N 1
ATOM 3616 C CA . HIS A 1 463 ? 41.606 -41.334 25.619 1.00 15.99 475 HIS A CA 1
ATOM 3617 C C . HIS A 1 463 ? 41.195 -42.794 25.416 1.00 18.91 475 HIS A C 1
ATOM 3618 O O . HIS A 1 463 ? 40.781 -43.468 26.363 1.00 20.67 475 HIS A O 1
ATOM 3625 N N . SER A 1 464 ? 41.287 -43.261 24.179 1.00 20.95 476 SER A N 1
ATOM 3626 C CA A SER A 1 464 ? 41.049 -44.660 23.831 0.54 23.92 476 SER A CA 1
ATOM 3627 C CA B SER A 1 464 ? 41.028 -44.665 23.865 0.46 24.03 476 SER A CA 1
ATOM 3628 C C . SER A 1 464 ? 41.947 -45.567 24.678 1.00 26.30 476 SER A C 1
ATOM 3629 O O . SER A 1 464 ? 43.020 -45.146 25.125 1.00 25.08 476 SER A O 1
ATOM 3634 N N . GLY A 1 465 ? 41.526 -46.813 24.881 1.00 23.45 477 GLY A N 1
ATOM 3635 C CA . GLY A 1 465 ? 42.321 -47.749 25.662 1.00 29.61 477 GLY A CA 1
ATOM 3636 C C . GLY A 1 465 ? 43.499 -48.300 24.873 1.00 26.46 477 GLY A C 1
ATOM 3637 O O . GLY A 1 465 ? 43.558 -49.506 24.614 1.00 26.76 477 GLY A O 1
ATOM 3638 N N . ASN A 1 466 ? 44.398 -47.403 24.454 1.00 24.50 478 ASN A N 1
ATOM 3639 C CA . ASN A 1 466 ? 45.636 -47.756 23.750 1.00 27.38 478 ASN A CA 1
ATOM 3640 C C . ASN A 1 466 ? 46.796 -47.619 24.727 1.00 18.97 478 ASN A C 1
ATOM 3641 O O . ASN A 1 466 ? 46.703 -46.876 25.694 1.00 20.72 478 ASN A O 1
ATOM 3646 N N . PRO A 1 467 ? 47.895 -48.342 24.474 1.00 18.88 479 PRO A N 1
ATOM 3647 C CA . PRO A 1 467 ? 49.014 -48.292 25.418 1.00 18.60 479 PRO A CA 1
ATOM 3648 C C . PRO A 1 467 ? 49.592 -46.886 25.614 1.00 23.23 479 PRO A C 1
ATOM 3649 O O . PRO A 1 467 ? 49.823 -46.155 24.646 1.00 22.42 479 PRO A O 1
ATOM 3653 N N . GLU A 1 468 ? 49.819 -46.536 26.875 1.00 19.28 480 GLU A N 1
ATOM 3654 C CA . GLU A 1 468 ? 50.482 -45.300 27.262 1.00 18.28 480 GLU A CA 1
ATOM 3655 C C . GLU A 1 468 ? 50.970 -45.490 28.691 1.00 23.17 480 GLU A C 1
ATOM 3656 O O . GLU A 1 468 ? 50.163 -45.518 29.625 1.00 20.20 480 GLU A O 1
ATOM 3662 N N . ASN A 1 469 ? 52.277 -45.629 28.882 1.00 20.05 481 ASN A N 1
ATOM 3663 C CA . ASN A 1 469 ? 52.765 -45.919 30.228 1.00 19.19 481 ASN A CA 1
ATOM 3664 C C . ASN A 1 469 ? 52.882 -44.645 31.061 1.00 18.77 481 ASN A C 1
ATOM 3665 O O . ASN A 1 469 ? 52.665 -43.536 30.548 1.00 18.80 481 ASN A O 1
ATOM 3670 N N . PHE A 1 470 ? 53.162 -44.806 32.348 1.00 18.56 482 PHE A N 1
ATOM 3671 C CA . PHE A 1 470 ? 53.135 -43.667 33.248 1.00 20.12 482 PHE A CA 1
ATOM 3672 C C . PHE A 1 470 ? 54.232 -42.688 32.880 1.00 20.99 482 PHE A C 1
ATOM 3673 O O . PHE A 1 470 ? 54.056 -41.474 33.007 1.00 20.67 482 PHE A O 1
ATOM 3681 N N . ASP A 1 471 ? 55.381 -43.211 32.462 1.00 20.34 483 ASP A N 1
ATOM 3682 C CA . ASP A 1 471 ? 56.506 -42.337 32.161 1.00 23.08 483 ASP A CA 1
ATOM 3683 C C . ASP A 1 471 ? 56.131 -41.419 31.002 1.00 21.58 483 ASP A C 1
ATOM 3684 O O . ASP A 1 471 ? 56.428 -40.223 31.031 1.00 21.62 483 ASP A O 1
ATOM 3689 N N . GLU A 1 472 ? 55.464 -41.966 29.985 1.00 19.98 484 GLU A N 1
ATOM 3690 C CA . GLU A 1 472 ? 55.038 -41.132 28.863 1.00 20.14 484 GLU A CA 1
ATOM 3691 C C . GLU A 1 472 ? 53.972 -40.122 29.269 1.00 22.10 484 GLU A C 1
ATOM 3692 O O . GLU A 1 472 ? 54.037 -38.943 28.890 1.00 19.43 484 GLU A O 1
ATOM 3698 N N . PHE A 1 473 ? 52.990 -40.587 30.033 1.00 16.67 485 PHE A N 1
ATOM 3699 C CA . PHE A 1 473 ? 51.919 -39.719 30.492 1.00 18.08 485 PHE A CA 1
ATOM 3700 C C . PHE A 1 473 ? 52.450 -38.595 31.384 1.00 19.43 485 PHE A C 1
ATOM 3701 O O . PHE A 1 473 ? 52.092 -37.433 31.207 1.00 17.58 485 PHE A O 1
ATOM 3709 N N . TYR A 1 474 ? 53.307 -38.939 32.336 1.00 17.90 486 TYR A N 1
ATOM 3710 C CA . TYR A 1 474 ? 53.868 -37.937 33.244 1.00 19.27 486 TYR A CA 1
ATOM 3711 C C . TYR A 1 474 ? 54.720 -36.912 32.478 1.00 22.27 486 TYR A C 1
ATOM 3712 O O . TYR A 1 474 ? 54.723 -35.718 32.800 1.00 19.54 486 TYR A O 1
ATOM 3721 N N . GLY A 1 475 ? 55.439 -37.368 31.455 1.00 22.49 487 GLY A N 1
ATOM 3722 C CA . GLY A 1 475 ? 56.209 -36.457 30.623 1.00 22.76 487 GLY A CA 1
ATOM 3723 C C . GLY A 1 475 ? 55.312 -35.432 29.946 1.00 24.01 487 GLY A C 1
ATOM 3724 O O . GLY A 1 475 ? 55.678 -34.259 29.816 1.00 20.65 487 GLY A O 1
ATOM 3725 N N . LYS A 1 476 ? 54.129 -35.868 29.521 1.00 19.96 488 LYS A N 1
ATOM 3726 C CA . LYS A 1 476 ? 53.164 -34.970 28.893 1.00 18.79 488 LYS A CA 1
ATOM 3727 C C . LYS A 1 476 ? 52.634 -33.964 29.904 1.00 19.49 488 LYS A C 1
ATOM 3728 O O . LYS A 1 476 ? 52.527 -32.778 29.597 1.00 19.09 488 LYS A O 1
ATOM 3734 N N . VAL A 1 477 ? 52.300 -34.445 31.102 1.00 18.17 489 VAL A N 1
ATOM 3735 C CA . VAL A 1 477 ? 51.861 -33.565 32.193 1.00 20.40 489 VAL A CA 1
ATOM 3736 C C . VAL A 1 477 ? 52.881 -32.456 32.436 1.00 22.65 489 VAL A C 1
ATOM 3737 O O . VAL A 1 477 ? 52.542 -31.268 32.485 1.00 21.72 489 VAL A O 1
ATOM 3741 N N . LEU A 1 478 ? 54.143 -32.831 32.563 1.00 18.19 490 LEU A N 1
ATOM 3742 C CA . LEU A 1 478 ? 55.166 -31.828 32.846 1.00 18.75 490 LEU A CA 1
ATOM 3743 C C . LEU A 1 478 ? 55.356 -30.853 31.679 1.00 23.01 490 LEU A C 1
ATOM 3744 O O . LEU A 1 478 ? 55.621 -29.668 31.893 1.00 23.45 490 LEU A O 1
ATOM 3749 N N . SER A 1 479 ? 55.219 -31.349 30.450 1.00 20.23 491 SER A N 1
ATOM 3750 C CA . SER A 1 479 ? 55.409 -30.527 29.259 1.00 23.20 491 SER A CA 1
ATOM 3751 C C . SER A 1 479 ? 54.274 -29.532 29.046 1.00 22.51 491 SER A C 1
ATOM 3752 O O . SER A 1 479 ? 54.471 -28.485 28.419 1.00 24.05 491 SER A O 1
ATOM 3755 N N . LYS A 1 480 ? 53.095 -29.868 29.553 1.00 20.16 492 LYS A N 1
ATOM 3756 C CA . LYS A 1 480 ? 51.929 -29.018 29.371 1.00 20.08 492 LYS A CA 1
ATOM 3757 C C . LYS A 1 480 ? 51.686 -28.131 30.593 1.00 20.87 492 LYS A C 1
ATOM 3758 O O . LYS A 1 480 ? 50.839 -27.233 30.548 1.00 18.70 492 LYS A O 1
ATOM 3764 N N . GLN A 1 481 ? 52.425 -28.376 31.673 1.00 21.25 493 GLN A N 1
ATOM 3765 C CA . GLN A 1 481 ? 52.145 -27.724 32.954 1.00 24.98 493 GLN A CA 1
ATOM 3766 C C . GLN A 1 481 ? 52.063 -26.201 32.882 1.00 19.29 493 GLN A C 1
ATOM 3767 O O . GLN A 1 481 ? 51.099 -25.610 33.388 1.00 22.01 493 GLN A O 1
ATOM 3773 N N . LEU A 1 482 ? 53.064 -25.548 32.291 1.00 20.69 494 LEU A N 1
ATOM 3774 C CA . LEU A 1 482 ? 53.045 -24.090 32.281 1.00 22.48 494 LEU A CA 1
ATOM 3775 C C . LEU A 1 482 ? 51.856 -23.558 31.468 1.00 24.06 494 LEU A C 1
ATOM 3776 O O . LEU A 1 482 ? 51.256 -22.544 31.836 1.00 25.90 494 LEU A O 1
ATOM 3781 N N . TRP A 1 483 ? 51.496 -24.242 30.383 1.00 24.99 495 TRP A N 1
ATOM 3782 C CA . TRP A 1 483 ? 50.308 -23.831 29.624 1.00 23.56 495 TRP A CA 1
ATOM 3783 C C . TRP A 1 483 ? 49.052 -23.885 30.497 1.00 20.01 495 TRP A C 1
ATOM 3784 O O . TRP A 1 483 ? 48.238 -22.964 30.475 1.00 22.08 495 TRP A O 1
ATOM 3795 N N . PHE A 1 484 ? 48.903 -24.951 31.280 1.00 18.49 496 PHE A N 1
ATOM 3796 C CA . PHE A 1 484 ? 47.751 -25.050 32.161 1.00 21.60 496 PHE A CA 1
ATOM 3797 C C . PHE A 1 484 ? 47.799 -23.956 33.210 1.00 24.83 496 PHE A C 1
ATOM 3798 O O . PHE A 1 484 ? 46.770 -23.387 33.575 1.00 23.21 496 PHE A O 1
ATOM 3806 N N . GLU A 1 485 ? 48.990 -23.655 33.705 1.00 20.96 497 GLU A N 1
ATOM 3807 C CA . GLU A 1 485 ? 49.109 -22.591 34.696 1.00 21.50 497 GLU A CA 1
ATOM 3808 C C . GLU A 1 485 ? 48.715 -21.246 34.113 1.00 27.15 497 GLU A C 1
ATOM 3809 O O . GLU A 1 485 ? 48.107 -20.423 34.798 1.00 27.63 497 GLU A O 1
ATOM 3815 N N . GLN A 1 486 ? 49.030 -21.032 32.838 1.00 22.61 498 GLN A N 1
ATOM 3816 C CA . GLN A 1 486 ? 48.673 -19.777 32.182 1.00 23.26 498 GLN A CA 1
ATOM 3817 C C . GLN A 1 486 ? 47.165 -19.655 31.978 1.00 23.89 498 GLN A C 1
ATOM 3818 O O . GLN A 1 486 ? 46.671 -18.550 31.735 1.00 27.98 498 GLN A O 1
ATOM 3824 N N . GLN A 1 487 ? 46.446 -20.774 32.060 1.00 21.87 499 GLN A N 1
ATOM 3825 C CA . GLN A 1 487 ? 44.985 -20.735 31.972 1.00 24.55 499 GLN A CA 1
ATOM 3826 C C . GLN A 1 487 ? 44.369 -20.518 33.349 1.00 30.72 499 GLN A C 1
ATOM 3827 O O . GLN A 1 487 ? 43.145 -20.412 33.469 1.00 27.53 499 GLN A O 1
ATOM 3833 N N . GLY A 1 488 ? 45.214 -20.459 34.381 1.00 28.52 500 GLY A N 1
ATOM 3834 C CA . GLY A 1 488 ? 44.770 -20.135 35.729 1.00 24.90 500 GLY A CA 1
ATOM 3835 C C . GLY A 1 488 ? 44.767 -21.294 36.716 1.00 23.94 500 GLY A C 1
ATOM 3836 O O . GLY A 1 488 ? 44.272 -21.145 37.837 1.00 30.98 500 GLY A O 1
ATOM 3837 N N . TYR A 1 489 ? 45.328 -22.433 36.324 1.00 25.25 501 TYR A N 1
ATOM 3838 C CA . TYR A 1 489 ? 45.289 -23.620 37.179 1.00 22.92 501 TYR A CA 1
ATOM 3839 C C . TYR A 1 489 ? 46.649 -23.942 37.792 1.00 30.61 501 TYR A C 1
ATOM 3840 O O . TYR A 1 489 ? 47.534 -24.458 37.109 1.00 31.90 501 TYR A O 1
ATOM 3849 N N . SER A 1 490 ? 46.790 -23.653 39.084 1.00 26.28 502 SER A N 1
ATOM 3850 C CA . SER A 1 490 ? 48.020 -23.955 39.824 1.00 34.32 502 SER A CA 1
ATOM 3851 C C . SER A 1 490 ? 48.136 -25.456 40.059 1.00 30.85 502 SER A C 1
ATOM 3852 O O . SER A 1 490 ? 47.134 -26.122 40.285 1.00 28.62 502 SER A O 1
ATOM 3855 N N . PHE A 1 491 ? 49.354 -25.988 40.007 1.00 30.28 503 PHE A N 1
ATOM 3856 C CA . PHE A 1 491 ? 49.579 -27.408 40.262 1.00 27.47 503 PHE A CA 1
ATOM 3857 C C . PHE A 1 491 ? 50.007 -27.692 41.696 1.00 30.18 503 PHE A C 1
ATOM 3858 O O . PHE A 1 491 ? 50.830 -26.970 42.249 1.00 30.59 503 PHE A O 1
ATOM 3866 N N . GLY A 1 492 ? 49.470 -28.757 42.286 1.00 21.97 504 GLY A N 1
ATOM 3867 C CA . GLY A 1 492 ? 50.029 -29.275 43.530 1.00 26.57 504 GLY A CA 1
ATOM 3868 C C . GLY A 1 492 ? 51.080 -30.332 43.204 1.00 22.55 504 GLY A C 1
ATOM 3869 O O . GLY A 1 492 ? 51.439 -30.486 42.032 1.00 24.71 504 GLY A O 1
ATOM 3870 N N . PRO A 1 493 ? 51.562 -31.079 44.222 1.00 25.29 505 PRO A N 1
ATOM 3871 C CA . PRO A 1 493 ? 52.583 -32.109 43.964 1.00 23.38 505 PRO A CA 1
ATOM 3872 C C . PRO A 1 493 ? 52.006 -33.295 43.192 1.00 27.42 505 PRO A C 1
ATOM 3873 O O . PRO A 1 493 ? 50.816 -33.611 43.315 1.00 25.05 505 PRO A O 1
ATOM 3877 N N . ALA A 1 494 ? 52.835 -33.922 42.363 1.00 25.35 506 ALA A N 1
ATOM 3878 C CA . ALA A 1 494 ? 52.374 -35.026 41.518 1.00 24.31 506 ALA A CA 1
ATOM 3879 C C . ALA A 1 494 ? 52.648 -36.368 42.177 1.00 27.49 506 ALA A C 1
ATOM 3880 O O . ALA A 1 494 ? 51.787 -37.253 42.224 1.00 23.94 506 ALA A O 1
ATOM 3882 N N . LEU A 1 495 ? 53.875 -36.528 42.651 1.00 26.08 507 LEU A N 1
ATOM 3883 C CA . LEU A 1 495 ? 54.285 -37.768 43.289 1.00 28.96 507 LEU A CA 1
ATOM 3884 C C . LEU A 1 495 ? 54.471 -37.544 44.774 1.00 32.63 507 LEU A C 1
ATOM 3885 O O . LEU A 1 495 ? 54.756 -36.424 45.221 1.00 34.46 507 LEU A O 1
ATOM 3890 N N . LYS A 1 496 ? 54.304 -38.609 45.548 1.00 31.69 508 LYS A N 1
ATOM 3891 C CA . LYS A 1 496 ? 54.386 -38.501 46.996 1.00 35.92 508 LYS A CA 1
ATOM 3892 C C . LYS A 1 496 ? 55.711 -37.833 47.393 1.00 42.71 508 LYS A C 1
ATOM 3893 O O . LYS A 1 496 ? 55.750 -37.026 48.325 1.00 37.95 508 LYS A O 1
ATOM 3897 N N . GLU A 1 497 ? 56.769 -38.131 46.639 1.00 38.41 509 GLU A N 1
ATOM 3898 C CA . GLU A 1 497 ? 58.095 -37.549 46.862 1.00 43.15 509 GLU A CA 1
ATOM 3899 C C . GLU A 1 497 ? 58.141 -36.031 46.657 1.00 45.28 509 GLU A C 1
ATOM 3900 O O . GLU A 1 497 ? 58.900 -35.330 47.338 1.00 47.45 509 GLU A O 1
ATOM 3902 N N . ASP A 1 498 ? 57.355 -35.537 45.703 1.00 39.56 510 ASP A N 1
ATOM 3903 C CA . ASP A 1 498 ? 57.234 -34.100 45.441 1.00 38.51 510 ASP A CA 1
ATOM 3904 C C . ASP A 1 498 ? 56.696 -33.349 46.661 1.00 44.85 510 ASP A C 1
ATOM 3905 O O . ASP A 1 498 ? 56.975 -32.162 46.844 1.00 43.08 510 ASP A O 1
ATOM 3910 N N . ALA A 1 499 ? 55.903 -34.036 47.479 1.00 35.94 511 ALA A N 1
ATOM 3911 C CA . ALA A 1 499 ? 55.212 -33.385 48.593 1.00 34.70 511 ALA A CA 1
ATOM 3912 C C . ALA A 1 499 ? 56.136 -33.155 49.781 1.00 44.20 511 ALA A C 1
ATOM 3913 O O . ALA A 1 499 ? 55.917 -32.250 50.585 1.00 46.89 511 ALA A O 1
ATOM 3915 N N . GLY A 1 500 ? 57.177 -33.972 49.886 1.00 47.20 512 GLY A N 1
ATOM 3916 C CA . GLY A 1 500 ? 58.102 -33.858 50.997 1.00 47.58 512 GLY A CA 1
ATOM 3917 C C . GLY A 1 500 ? 57.442 -34.204 52.315 1.00 53.87 512 GLY A C 1
ATOM 3918 O O . GLY A 1 500 ? 56.427 -34.901 52.353 1.00 55.87 512 GLY A O 1
ATOM 3919 N N . THR A 1 501 ? 58.014 -33.699 53.401 1.00 59.25 513 THR A N 1
ATOM 3920 C CA . THR A 1 501 ? 57.586 -34.084 54.740 1.00 60.51 513 THR A CA 1
ATOM 3921 C C . THR A 1 501 ? 56.549 -33.138 55.342 1.00 57.88 513 THR A C 1
ATOM 3922 O O . THR A 1 501 ? 55.703 -33.558 56.135 1.00 65.57 513 THR A O 1
ATOM 3926 N N . ASN A 1 502 ? 56.619 -31.864 54.970 1.00 49.60 514 ASN A N 1
ATOM 3927 C CA . ASN A 1 502 ? 55.682 -30.874 55.490 1.00 51.59 514 ASN A CA 1
ATOM 3928 C C . ASN A 1 502 ? 55.049 -30.020 54.392 1.00 46.57 514 ASN A C 1
ATOM 3929 O O . ASN A 1 502 ? 55.155 -28.797 54.426 1.00 49.00 514 ASN A O 1
ATOM 3931 N N . TYR A 1 503 ? 54.405 -30.654 53.413 1.00 46.72 515 TYR A N 1
ATOM 3932 C CA . TYR A 1 503 ? 53.705 -29.894 52.376 1.00 38.78 515 TYR A CA 1
ATOM 3933 C C . TYR A 1 503 ? 52.557 -29.090 52.986 1.00 41.45 515 TYR A C 1
ATOM 3934 O O . TYR A 1 503 ? 51.851 -29.569 53.875 1.00 40.05 515 TYR A O 1
ATOM 3943 N N . LYS A 1 504 ? 52.389 -27.857 52.519 1.00 39.90 516 LYS A N 1
ATOM 3944 C CA . LYS A 1 504 ? 51.352 -26.977 53.042 1.00 38.68 516 LYS A CA 1
ATOM 3945 C C . LYS A 1 504 ? 50.039 -27.215 52.297 1.00 33.90 516 LYS A C 1
ATOM 3946 O O . LYS A 1 504 ? 49.884 -26.782 51.157 1.00 33.26 516 LYS A O 1
ATOM 3950 N N . TRP A 1 505 ? 49.098 -27.908 52.929 1.00 30.13 517 TRP A N 1
ATOM 3951 C CA . TRP A 1 505 ? 47.824 -28.214 52.259 1.00 29.63 517 TRP A CA 1
ATOM 3952 C C . TRP A 1 505 ? 46.773 -27.145 52.540 1.00 31.83 517 TRP A C 1
ATOM 3953 O O . TRP A 1 505 ? 45.665 -27.187 52.001 1.00 33.79 517 TRP A O 1
ATOM 3964 N N . ASP A 1 506 ? 47.122 -26.192 53.399 1.00 31.64 518 ASP A N 1
ATOM 3965 C CA . ASP A 1 506 ? 46.195 -25.117 53.728 1.00 33.69 518 ASP A CA 1
ATOM 3966 C C . ASP A 1 506 ? 46.807 -23.732 53.541 1.00 43.21 518 ASP A C 1
ATOM 3967 O O . ASP A 1 506 ? 46.343 -22.763 54.144 1.00 46.37 518 ASP A O 1
ATOM 3973 N N . GLY B 1 8 ? 7.959 -19.700 63.904 1.00 47.46 20 GLY B N 1
ATOM 3974 C CA . GLY B 1 8 ? 6.600 -19.744 63.390 1.00 46.01 20 GLY B CA 1
ATOM 3975 C C . GLY B 1 8 ? 5.558 -19.782 64.494 1.00 42.21 20 GLY B C 1
ATOM 3976 O O . GLY B 1 8 ? 4.406 -20.150 64.262 1.00 36.86 20 GLY B O 1
ATOM 3977 N N . GLN B 1 9 ? 5.969 -19.403 65.701 1.00 41.22 21 GLN B N 1
ATOM 3978 C CA . GLN B 1 9 ? 5.073 -19.383 66.852 1.00 35.61 21 GLN B CA 1
ATOM 3979 C C . GLN B 1 9 ? 4.207 -18.127 66.811 1.00 31.80 21 GLN B C 1
ATOM 3980 O O . GLN B 1 9 ? 4.282 -17.261 67.683 1.00 34.02 21 GLN B O 1
ATOM 3986 N N . ILE B 1 10 ? 3.385 -18.040 65.773 1.00 27.29 22 ILE B N 1
ATOM 3987 C CA . ILE B 1 10 ? 2.476 -16.928 65.586 1.00 25.25 22 ILE B CA 1
ATOM 3988 C C . ILE B 1 10 ? 1.142 -17.482 65.117 1.00 24.10 22 ILE B C 1
ATOM 3989 O O . ILE B 1 10 ? 1.047 -18.644 64.710 1.00 25.84 22 ILE B O 1
ATOM 3994 N N . ILE B 1 11 ? 0.115 -16.639 65.150 1.00 21.70 23 ILE B N 1
ATOM 3995 C CA . ILE B 1 11 ? -1.204 -17.003 64.651 1.00 21.58 23 ILE B CA 1
ATOM 3996 C C . ILE B 1 11 ? -1.539 -16.031 63.540 1.00 23.69 23 ILE B C 1
ATOM 3997 O O . ILE B 1 11 ? -1.256 -14.833 63.670 1.00 21.27 23 ILE B O 1
ATOM 4010 N N . PRO B 1 13 ? -4.881 -14.970 60.941 1.00 17.04 25 PRO B N 1
ATOM 4011 C CA . PRO B 1 13 ? -4.497 -13.552 60.931 1.00 18.58 25 PRO B CA 1
ATOM 4012 C C . PRO B 1 13 ? -4.078 -13.101 62.331 1.00 19.08 25 PRO B C 1
ATOM 4013 O O . PRO B 1 13 ? -4.427 -13.748 63.323 1.00 20.18 25 PRO B O 1
ATOM 4017 N N . THR B 1 14 ? -3.319 -12.023 62.404 1.00 17.57 26 THR B N 1
ATOM 4018 C CA . THR B 1 14 ? -2.697 -11.600 63.651 1.00 17.15 26 THR B CA 1
ATOM 4019 C C . THR B 1 14 ? -3.764 -11.248 64.666 1.00 20.21 26 THR B C 1
ATOM 4020 O O . THR B 1 14 ? -4.672 -10.476 64.363 1.00 20.13 26 THR B O 1
ATOM 4024 N N . PRO B 1 15 ? -3.658 -11.805 65.886 1.00 20.59 27 PRO B N 1
ATOM 4025 C CA . PRO B 1 15 ? -4.608 -11.407 66.934 1.00 22.18 27 PRO B CA 1
ATOM 4026 C C . PRO B 1 15 ? -4.420 -9.952 67.347 1.00 19.69 27 PRO B C 1
ATOM 4027 O O . PRO B 1 15 ? -3.320 -9.380 67.202 1.00 19.51 27 PRO B O 1
ATOM 4031 N N . GLY B 1 16 ? -5.486 -9.355 67.877 1.00 23.77 28 GLY B N 1
ATOM 4032 C CA . GLY B 1 16 ? -5.436 -7.962 68.287 1.00 20.98 28 GLY B CA 1
ATOM 4033 C C . GLY B 1 16 ? -4.491 -7.736 69.447 1.00 23.35 28 GLY B C 1
ATOM 4034 O O . GLY B 1 16 ? -3.781 -6.720 69.492 1.00 24.10 28 GLY B O 1
ATOM 4035 N N . LYS B 1 17 ? -4.478 -8.672 70.395 1.00 20.65 29 LYS B N 1
ATOM 4036 C CA . LYS B 1 17 ? -3.577 -8.560 71.536 1.00 21.59 29 LYS B CA 1
ATOM 4037 C C . LYS B 1 17 ? -3.073 -9.938 71.943 1.00 24.50 29 LYS B C 1
ATOM 4038 O O . LYS B 1 17 ? -3.861 -10.847 72.199 1.00 23.36 29 LYS B O 1
ATOM 4042 N N . ILE B 1 18 ? -1.757 -10.098 71.993 1.00 23.61 30 ILE B N 1
ATOM 4043 C CA . ILE B 1 18 ? -1.201 -11.379 72.404 1.00 22.94 30 ILE B CA 1
ATOM 4044 C C . ILE B 1 18 ? 0.010 -11.122 73.269 1.00 33.26 30 ILE B C 1
ATOM 4045 O O . ILE B 1 18 ? 0.946 -10.432 72.859 1.00 34.13 30 ILE B O 1
ATOM 4050 N N . GLU B 1 19 ? -0.043 -11.622 74.500 1.00 29.44 31 GLU B N 1
ATOM 4051 C CA . GLU B 1 19 ? 1.031 -11.387 75.455 1.00 35.13 31 GLU B CA 1
ATOM 4052 C C . GLU B 1 19 ? 1.510 -12.718 75.998 1.00 39.33 31 GLU B C 1
ATOM 4053 O O . GLU B 1 19 ? 0.775 -13.410 76.707 1.00 34.60 31 GLU B O 1
ATOM 4055 N N . ARG B 1 20 ? 2.741 -13.080 75.654 1.00 38.79 32 ARG B N 1
ATOM 4056 C CA . ARG B 1 20 ? 3.296 -14.352 76.084 1.00 39.38 32 ARG B CA 1
ATOM 4057 C C . ARG B 1 20 ? 3.724 -14.300 77.543 1.00 37.10 32 ARG B C 1
ATOM 4058 O O . ARG B 1 20 ? 4.028 -13.236 78.075 1.00 40.86 32 ARG B O 1
ATOM 4066 N N . ALA B 1 21 ? 3.717 -15.458 78.192 1.00 40.58 33 ALA B N 1
ATOM 4067 C CA . ALA B 1 21 ? 4.166 -15.583 79.573 1.00 40.14 33 ALA B CA 1
ATOM 4068 C C . ALA B 1 21 ? 5.102 -16.779 79.664 1.00 43.34 33 ALA B C 1
ATOM 4069 O O . ALA B 1 21 ? 5.117 -17.630 78.776 1.00 41.54 33 ALA B O 1
ATOM 4071 N N . ASP B 1 22 ? 5.887 -16.854 80.730 1.00 49.01 34 ASP B N 1
ATOM 4072 C CA . ASP B 1 22 ? 6.840 -17.947 80.854 1.00 51.93 34 ASP B CA 1
ATOM 4073 C C . ASP B 1 22 ? 6.149 -19.297 81.010 1.00 46.48 34 ASP B C 1
ATOM 4074 O O . ASP B 1 22 ? 5.073 -19.393 81.605 1.00 43.21 34 ASP B O 1
ATOM 4079 N N . GLY B 1 23 ? 6.769 -20.333 80.455 1.00 46.14 35 GLY B N 1
ATOM 4080 C CA . GLY B 1 23 ? 6.295 -21.690 80.645 1.00 49.51 35 GLY B CA 1
ATOM 4081 C C . GLY B 1 23 ? 5.450 -22.208 79.503 1.00 44.47 35 GLY B C 1
ATOM 4082 O O . GLY B 1 23 ? 5.250 -21.529 78.490 1.00 40.50 35 GLY B O 1
ATOM 4083 N N . ARG B 1 24 ? 4.958 -23.430 79.671 1.00 40.76 36 ARG B N 1
ATOM 4084 C CA . ARG B 1 24 ? 4.091 -24.052 78.681 1.00 37.73 36 ARG B CA 1
ATOM 4085 C C . ARG B 1 24 ? 3.177 -25.068 79.344 1.00 40.65 36 ARG B C 1
ATOM 4086 O O . ARG B 1 24 ? 3.458 -25.556 80.445 1.00 40.54 36 ARG B O 1
ATOM 4094 N N . LEU B 1 25 ? 2.073 -25.373 78.677 1.00 36.52 37 LEU B N 1
ATOM 4095 C CA . LEU B 1 25 ? 1.171 -26.406 79.151 1.00 35.88 37 LEU B CA 1
ATOM 4096 C C . LEU B 1 25 ? 1.223 -27.563 78.181 1.00 35.12 37 LEU B C 1
ATOM 4097 O O . LEU B 1 25 ? 0.969 -27.393 76.988 1.00 35.07 37 LEU B O 1
ATOM 4102 N N . ARG B 1 26 ? 1.555 -28.738 78.695 1.00 39.83 38 ARG B N 1
ATOM 4103 C CA . ARG B 1 26 ? 1.611 -29.936 77.872 1.00 43.40 38 ARG B CA 1
ATOM 4104 C C . ARG B 1 26 ? 0.377 -30.779 78.140 1.00 47.06 38 ARG B C 1
ATOM 4105 O O . ARG B 1 26 ? 0.095 -31.138 79.287 1.00 47.49 38 ARG B O 1
ATOM 4113 N N . LEU B 1 27 ? -0.363 -31.082 77.081 1.00 44.56 39 LEU B N 1
ATOM 4114 C CA . LEU B 1 27 ? -1.557 -31.900 77.204 1.00 46.37 39 LEU B CA 1
ATOM 4115 C C . LEU B 1 27 ? -1.393 -33.191 76.409 1.00 54.17 39 LEU B C 1
ATOM 4116 O O . LEU B 1 27 ? -1.496 -33.200 75.180 1.00 58.42 39 LEU B O 1
ATOM 4121 N N . GLN B 1 28 ? -1.132 -34.277 77.125 1.00 57.18 40 GLN B N 1
ATOM 4122 C CA . GLN B 1 28 ? -0.992 -35.590 76.513 1.00 61.63 40 GLN B CA 1
ATOM 4123 C C . GLN B 1 28 ? -1.863 -36.598 77.255 1.00 61.96 40 GLN B C 1
ATOM 4124 O O . GLN B 1 28 ? -1.944 -36.576 78.483 1.00 69.16 40 GLN B O 1
ATOM 4126 N N . GLY B 1 29 ? -2.522 -37.475 76.505 1.00 66.26 41 GLY B N 1
ATOM 4127 C CA . GLY B 1 29 ? -3.410 -38.464 77.091 1.00 63.93 41 GLY B CA 1
ATOM 4128 C C . GLY B 1 29 ? -4.843 -37.978 77.156 1.00 58.85 41 GLY B C 1
ATOM 4129 O O . GLY B 1 29 ? -5.273 -37.178 76.323 1.00 57.73 41 GLY B O 1
ATOM 4130 N N . LYS B 1 30 ? -5.585 -38.476 78.139 1.00 57.46 42 LYS B N 1
ATOM 4131 C CA . LYS B 1 30 ? -6.943 -38.017 78.385 1.00 59.01 42 LYS B CA 1
ATOM 4132 C C . LYS B 1 30 ? -6.921 -36.530 78.681 1.00 53.84 42 LYS B C 1
ATOM 4133 O O . LYS B 1 30 ? -6.086 -36.060 79.451 1.00 57.07 42 LYS B O 1
ATOM 4139 N N . ILE B 1 31 ? -7.824 -35.783 78.060 1.00 44.78 43 ILE B N 1
ATOM 4140 C CA . ILE B 1 31 ? -7.929 -34.367 78.365 1.00 38.48 43 ILE B CA 1
ATOM 4141 C C . ILE B 1 31 ? -9.287 -34.054 78.977 1.00 42.32 43 ILE B C 1
ATOM 4142 O O . ILE B 1 31 ? -10.332 -34.274 78.363 1.00 44.86 43 ILE B O 1
ATOM 4147 N N . ARG B 1 32 ? -9.258 -33.578 80.216 1.00 43.18 44 ARG B N 1
ATOM 4148 C CA . ARG B 1 32 ? -10.477 -33.235 80.932 1.00 35.33 44 ARG B CA 1
ATOM 4149 C C . ARG B 1 32 ? -10.913 -31.824 80.574 1.00 33.90 44 ARG B C 1
ATOM 4150 O O . ARG B 1 32 ? -10.105 -30.889 80.592 1.00 34.68 44 ARG B O 1
ATOM 4166 N N . TYR B 1 34 ? -14.249 -28.734 80.644 1.00 29.77 46 TYR B N 1
ATOM 4167 C CA . TYR B 1 34 ? -15.458 -28.237 81.285 1.00 29.57 46 TYR B CA 1
ATOM 4168 C C . TYR B 1 34 ? -16.080 -27.191 80.375 1.00 31.09 46 TYR B C 1
ATOM 4169 O O . TYR B 1 34 ? -15.370 -26.362 79.802 1.00 29.30 46 TYR B O 1
ATOM 4178 N N . ALA B 1 35 ? -17.400 -27.224 80.227 1.00 29.87 47 ALA B N 1
ATOM 4179 C CA . ALA B 1 35 ? -18.065 -26.187 79.441 1.00 30.05 47 ALA B CA 1
ATOM 4180 C C . ALA B 1 35 ? -19.228 -25.623 80.234 1.00 36.50 47 ALA B C 1
ATOM 4181 O O . ALA B 1 35 ? -20.014 -26.373 80.819 1.00 36.18 47 ALA B O 1
ATOM 4183 N N . GLU B 1 36 ? -19.322 -24.297 80.258 1.00 32.52 48 GLU B N 1
ATOM 4184 C CA . GLU B 1 36 ? -20.360 -23.605 81.019 1.00 34.75 48 GLU B CA 1
ATOM 4185 C C . GLU B 1 36 ? -21.740 -23.896 80.434 1.00 38.79 48 GLU B C 1
ATOM 4186 O O . GLU B 1 36 ? -22.705 -24.125 81.164 1.00 40.85 48 GLU B O 1
ATOM 4192 N N . GLU B 1 37 ? -21.819 -23.876 79.109 1.00 37.84 49 GLU B N 1
ATOM 4193 C CA . GLU B 1 37 ? -23.042 -24.219 78.388 1.00 49.88 49 GLU B CA 1
ATOM 4194 C C . GLU B 1 37 ? -22.754 -25.374 77.440 1.00 46.31 49 GLU B C 1
ATOM 4195 O O . GLU B 1 37 ? -21.594 -25.703 77.206 1.00 41.30 49 GLU B O 1
ATOM 4201 N N . SER B 1 38 ? -23.806 -25.975 76.887 1.00 47.52 50 SER B N 1
ATOM 4202 C CA . SER B 1 38 ? -23.653 -27.046 75.899 1.00 45.29 50 SER B CA 1
ATOM 4203 C C . SER B 1 38 ? -22.663 -26.672 74.805 1.00 45.23 50 SER B C 1
ATOM 4204 O O . SER B 1 38 ? -22.824 -25.652 74.135 1.00 50.01 50 SER B O 1
ATOM 4207 N N . PRO B 1 39 ? -21.610 -27.485 74.646 1.00 39.91 51 PRO B N 1
ATOM 4208 C CA . PRO B 1 39 ? -20.520 -27.200 73.708 1.00 37.29 51 PRO B CA 1
ATOM 4209 C C . PRO B 1 39 ? -20.814 -27.703 72.298 1.00 40.13 51 PRO B C 1
ATOM 4210 O O . PRO B 1 39 ? -19.992 -27.509 71.406 1.00 35.29 51 PRO B O 1
ATOM 4214 N N . GLY B 1 40 ? -21.975 -28.327 72.104 1.00 44.74 52 GLY B N 1
ATOM 4215 C CA . GLY B 1 40 ? -22.324 -28.927 70.824 1.00 44.90 52 GLY B CA 1
ATOM 4216 C C . GLY B 1 40 ? -22.131 -28.083 69.570 1.00 43.30 52 GLY B C 1
ATOM 4217 O O . GLY B 1 40 ? -21.809 -28.614 68.508 1.00 43.75 52 GLY B O 1
ATOM 4218 N N . SER B 1 41 ? -22.311 -26.771 69.673 1.00 38.28 53 SER B N 1
ATOM 4219 C CA . SER B 1 41 ? -22.292 -25.941 68.466 1.00 48.34 53 SER B CA 1
ATOM 4220 C C . SER B 1 41 ? -20.885 -25.574 67.991 1.00 48.41 53 SER B C 1
ATOM 4221 O O . SER B 1 41 ? -20.694 -25.187 66.833 1.00 54.20 53 SER B O 1
ATOM 4223 N N . PHE B 1 42 ? -19.901 -25.704 68.876 1.00 39.38 54 PHE B N 1
ATOM 4224 C CA . PHE B 1 42 ? -18.520 -25.407 68.501 1.00 43.76 54 PHE B CA 1
ATOM 4225 C C . PHE B 1 42 ? -17.578 -26.594 68.681 1.00 47.60 54 PHE B C 1
ATOM 4226 O O . PHE B 1 42 ? -16.452 -26.576 68.183 1.00 55.05 54 PHE B O 1
ATOM 4234 N N . ILE B 1 43 ? -18.037 -27.629 69.375 1.00 43.28 55 ILE B N 1
ATOM 4235 C CA . ILE B 1 43 ? -17.130 -28.687 69.815 1.00 49.97 55 ILE B CA 1
ATOM 4236 C C . ILE B 1 43 ? -16.613 -29.608 68.702 1.00 54.03 55 ILE B C 1
ATOM 4237 O O . ILE B 1 43 ? -15.461 -30.040 68.752 1.00 57.54 55 ILE B O 1
ATOM 4242 N N . ARG B 1 44 ? -17.448 -29.898 67.705 1.00 45.27 56 ARG B N 1
ATOM 4243 C CA . ARG B 1 44 ? -17.063 -30.818 66.637 1.00 46.19 56 ARG B CA 1
ATOM 4244 C C . ARG B 1 44 ? -15.791 -30.382 65.923 1.00 34.88 56 ARG B C 1
ATOM 4245 O O . ARG B 1 44 ? -14.972 -31.219 65.524 1.00 39.45 56 ARG B O 1
ATOM 4253 N N . LEU B 1 45 ? -15.627 -29.074 65.769 1.00 30.49 57 LEU B N 1
ATOM 4254 C CA . LEU B 1 45 ? -14.408 -28.537 65.170 1.00 29.46 57 LEU B CA 1
ATOM 4255 C C . LEU B 1 45 ? -13.200 -28.837 66.048 1.00 34.32 57 LEU B C 1
ATOM 4256 O O . LEU B 1 45 ? -12.112 -29.126 65.545 1.00 31.30 57 LEU B O 1
ATOM 4261 N N . PHE B 1 46 ? -13.392 -28.773 67.364 1.00 33.66 58 PHE B N 1
ATOM 4262 C CA . PHE B 1 46 ? -12.324 -29.103 68.298 1.00 31.04 58 PHE B CA 1
ATOM 4263 C C . PHE B 1 46 ? -11.928 -30.582 68.179 1.00 29.98 58 PHE B C 1
ATOM 4264 O O . PHE B 1 46 ? -10.741 -30.930 68.202 1.00 30.00 58 PHE B O 1
ATOM 4272 N N . TYR B 1 47 ? -12.923 -31.453 68.053 1.00 28.87 59 TYR B N 1
ATOM 4273 C CA . TYR B 1 47 ? -12.668 -32.889 67.960 1.00 32.12 59 TYR B CA 1
ATOM 4274 C C . TYR B 1 47 ? -11.924 -33.227 66.674 1.00 32.19 59 TYR B C 1
ATOM 4275 O O . TYR B 1 47 ? -11.103 -34.147 66.627 1.00 34.51 59 TYR B O 1
ATOM 4284 N N . GLU B 1 48 ? -12.239 -32.484 65.625 1.00 28.99 60 GLU B N 1
ATOM 4285 C CA . GLU B 1 48 ? -11.683 -32.722 64.302 1.00 30.81 60 GLU B CA 1
ATOM 4286 C C . GLU B 1 48 ? -10.245 -32.211 64.197 1.00 32.00 60 GLU B C 1
ATOM 4287 O O . GLU B 1 48 ? -9.396 -32.846 63.560 1.00 35.55 60 GLU B O 1
ATOM 4293 N N . LYS B 1 49 ? -9.972 -31.077 64.839 1.00 28.28 61 LYS B N 1
ATOM 4294 C CA . LYS B 1 49 ? -8.713 -30.354 64.639 1.00 33.28 61 LYS B CA 1
ATOM 4295 C C . LYS B 1 49 ? -7.693 -30.478 65.780 1.00 38.49 61 LYS B C 1
ATOM 4296 O O . LYS B 1 49 ? -6.495 -30.299 65.550 1.00 38.53 61 LYS B O 1
ATOM 4302 N N . LEU B 1 50 ? -8.156 -30.761 67.000 1.00 31.31 62 LEU B N 1
ATOM 4303 C CA . LEU B 1 50 ? -7.263 -30.738 68.167 1.00 33.93 62 LEU B CA 1
ATOM 4304 C C . LEU B 1 50 ? -7.172 -32.054 68.950 1.00 36.47 62 LEU B C 1
ATOM 4305 O O . LEU B 1 50 ? -6.100 -32.652 69.037 1.00 39.56 62 LEU B O 1
ATOM 4310 N N . VAL B 1 51 ? -8.283 -32.489 69.538 1.00 34.59 63 VAL B N 1
ATOM 4311 C CA . VAL B 1 51 ? -8.306 -33.739 70.304 1.00 36.56 63 VAL B CA 1
ATOM 4312 C C . VAL B 1 51 ? -9.565 -34.525 69.970 1.00 36.61 63 VAL B C 1
ATOM 4313 O O . VAL B 1 51 ? -10.667 -34.004 70.137 1.00 36.16 63 VAL B O 1
ATOM 4317 N N . PRO B 1 52 ? -9.415 -35.791 69.536 1.00 39.09 64 PRO B N 1
ATOM 4318 C CA . PRO B 1 52 ? -10.585 -36.620 69.215 1.00 43.09 64 PRO B CA 1
ATOM 4319 C C . PRO B 1 52 ? -11.497 -36.765 70.422 1.00 42.14 64 PRO B C 1
ATOM 4320 O O . PRO B 1 52 ? -11.006 -36.769 71.547 1.00 40.95 64 PRO B O 1
ATOM 4324 N N . GLU B 1 53 ? -12.799 -36.890 70.192 1.00 46.03 65 GLU B N 1
ATOM 4325 C CA . GLU B 1 53 ? -13.760 -37.050 71.279 1.00 45.63 65 GLU B CA 1
ATOM 4326 C C . GLU B 1 53 ? -13.415 -38.265 72.143 1.00 46.34 65 GLU B C 1
ATOM 4327 O O . GLU B 1 53 ? -13.673 -38.278 73.351 1.00 46.63 65 GLU B O 1
ATOM 4333 N N . SER B 1 54 ? -12.818 -39.280 71.522 1.00 44.29 66 SER B N 1
ATOM 4334 C CA . SER B 1 54 ? -12.411 -40.490 72.238 1.00 47.61 66 SER B CA 1
ATOM 4335 C C . SER B 1 54 ? -11.399 -40.196 73.348 1.00 49.69 66 SER B C 1
ATOM 4336 O O . SER B 1 54 ? -11.270 -40.964 74.304 1.00 51.21 66 SER B O 1
ATOM 4339 N N . ALA B 1 55 ? -10.690 -39.077 73.223 1.00 45.43 67 ALA B N 1
ATOM 4340 C CA . ALA B 1 55 ? -9.642 -38.714 74.174 1.00 46.35 67 ALA B CA 1
ATOM 4341 C C . ALA B 1 55 ? -10.065 -37.580 75.114 1.00 50.79 67 ALA B C 1
ATOM 4342 O O . ALA B 1 55 ? -9.243 -37.056 75.871 1.00 53.94 67 ALA B O 1
ATOM 4344 N N . VAL B 1 56 ? -11.340 -37.203 75.059 1.00 45.80 68 VAL B N 1
ATOM 4345 C CA . VAL B 1 56 ? -11.862 -36.124 75.902 1.00 42.60 68 VAL B CA 1
ATOM 4346 C C . VAL B 1 56 ? -12.738 -36.667 77.020 1.00 42.66 68 VAL B C 1
ATOM 4347 O O . VAL B 1 56 ? -13.588 -37.532 76.787 1.00 43.92 68 VAL B O 1
ATOM 4351 N N . GLU B 1 57 ? -12.509 -36.182 78.240 1.00 40.98 69 GLU B N 1
ATOM 4352 C CA . GLU B 1 57 ? -13.357 -36.516 79.383 1.00 42.56 69 GLU B CA 1
ATOM 4353 C C . GLU B 1 57 ? -14.042 -35.239 79.874 1.00 47.62 69 GLU B C 1
ATOM 4354 O O . GLU B 1 57 ? -13.377 -34.311 80.325 1.00 49.25 69 GLU B O 1
ATOM 4360 N N . TRP B 1 58 ? -15.366 -35.183 79.767 1.00 43.58 70 TRP B N 1
ATOM 4361 C CA . TRP B 1 58 ? -16.104 -34.001 80.199 1.00 44.14 70 TRP B CA 1
ATOM 4362 C C . TRP B 1 58 ? -16.297 -34.013 81.704 1.00 43.56 70 TRP B C 1
ATOM 4363 O O . TRP B 1 58 ? -16.725 -35.017 82.272 1.00 45.98 70 TRP B O 1
ATOM 4374 N N . CYS B 1 59 ? -15.957 -32.893 82.342 1.00 44.26 71 CYS B N 1
ATOM 4375 C CA . CYS B 1 59 ? -15.987 -32.764 83.802 1.00 50.04 71 CYS B CA 1
ATOM 4376 C C . CYS B 1 59 ? -17.174 -31.957 84.310 1.00 49.62 71 CYS B C 1
ATOM 4377 O O . CYS B 1 59 ? -17.562 -30.954 83.711 1.00 55.75 71 CYS B O 1
ATOM 4380 N N . LYS B 1 60 ? -17.725 -32.378 85.439 1.00 50.55 72 LYS B N 1
ATOM 4381 C CA . LYS B 1 60 ? -18.769 -31.610 86.100 1.00 52.14 72 LYS B CA 1
ATOM 4382 C C . LYS B 1 60 ? -18.154 -30.421 86.834 1.00 48.63 72 LYS B C 1
ATOM 4383 O O . LYS B 1 60 ? -18.734 -29.334 86.862 1.00 49.65 72 LYS B O 1
ATOM 4385 N N . GLU B 1 61 ? -16.977 -30.636 87.422 1.00 50.06 73 GLU B N 1
ATOM 4386 C CA . GLU B 1 61 ? -16.285 -29.599 88.191 1.00 50.99 73 GLU B CA 1
ATOM 4387 C 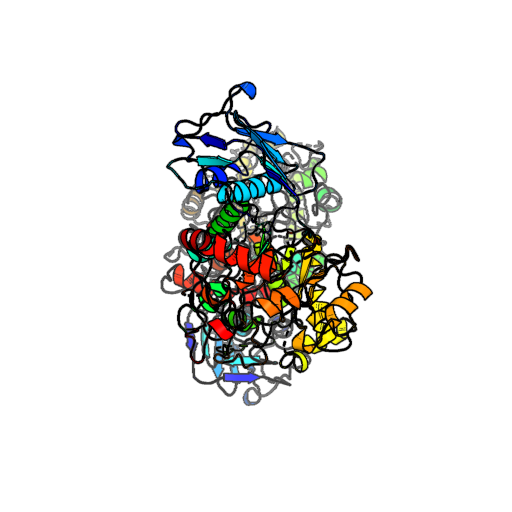C . GLU B 1 61 ? -15.155 -28.950 87.394 1.00 51.30 73 GLU B C 1
ATOM 4388 O O . GLU B 1 61 ? -14.194 -29.614 87.011 1.00 53.84 73 GLU B O 1
ATOM 4390 N N . GLU B 1 62 ? -15.262 -27.645 87.171 1.00 42.56 74 GLU B N 1
ATOM 4391 C CA . GLU B 1 62 ? -14.277 -26.926 86.371 1.00 39.62 74 GLU B CA 1
ATOM 4392 C C . GLU B 1 62 ? -12.852 -27.027 86.926 1.00 39.46 74 GLU B C 1
ATOM 4393 O O . GLU B 1 62 ? -11.882 -27.076 86.163 1.00 40.93 74 GLU B O 1
ATOM 4399 N N . VAL B 1 63 ? -12.723 -27.066 88.249 1.00 37.42 75 VAL B N 1
ATOM 4400 C CA . VAL B 1 63 ? -11.398 -27.060 88.860 1.00 44.28 75 VAL B CA 1
ATOM 4401 C C . VAL B 1 63 ? -10.576 -28.289 88.443 1.00 48.42 75 VAL B C 1
ATOM 4402 O O . VAL B 1 63 ? -9.345 -28.243 88.422 1.00 51.34 75 VAL B O 1
ATOM 4406 N N . ASN B 1 64 ? -11.261 -29.369 88.076 1.00 44.10 76 ASN B N 1
ATOM 4407 C CA . ASN B 1 64 ? -10.588 -30.600 87.673 1.00 45.74 76 ASN B CA 1
ATOM 4408 C C . ASN B 1 64 ? -10.319 -30.698 86.175 1.00 42.69 76 ASN B C 1
ATOM 4409 O O . ASN B 1 64 ? -9.783 -31.700 85.694 1.00 47.74 76 ASN B O 1
ATOM 4414 N N . SER B 1 65 ? -10.696 -29.663 85.437 1.00 37.87 77 SER B N 1
ATOM 4415 C CA . SER B 1 65 ? -10.484 -29.665 83.990 1.00 35.17 77 SER B CA 1
ATOM 4416 C C . SER B 1 65 ? -9.126 -29.079 83.595 1.00 41.78 77 SER B C 1
ATOM 4417 O O . SER B 1 65 ? -8.516 -28.323 84.360 1.00 42.74 77 SER B O 1
ATOM 4420 N N . HIS B 1 66 ? -8.657 -29.461 82.409 1.00 35.29 78 HIS B N 1
ATOM 4421 C CA . HIS B 1 66 ? -7.477 -28.871 81.781 1.00 38.41 78 HIS B CA 1
ATOM 4422 C C . HIS B 1 66 ? -7.877 -27.711 80.875 1.00 34.24 78 HIS B C 1
ATOM 4423 O O . HIS B 1 66 ? -7.085 -26.795 80.629 1.00 31.99 78 HIS B O 1
ATOM 4430 N N . ILE B 1 67 ? -9.084 -27.787 80.320 1.00 31.14 79 ILE B N 1
ATOM 4431 C CA . ILE B 1 67 ? -9.575 -26.744 79.421 1.00 28.58 79 ILE B CA 1
ATOM 4432 C C . ILE B 1 67 ? -11.002 -26.376 79.796 1.00 35.14 79 ILE B C 1
ATOM 4433 O O . ILE B 1 67 ? -11.861 -27.248 79.919 1.00 31.62 79 ILE B O 1
ATOM 4438 N N . SER B 1 68 ? -11.240 -25.080 79.981 1.00 27.28 80 SER B N 1
ATOM 4439 C CA . SER B 1 68 ? -12.561 -24.553 80.320 1.00 30.19 80 SER B CA 1
ATOM 4440 C C . SER B 1 68 ? -13.078 -23.705 79.172 1.00 27.37 80 SER B C 1
ATOM 4441 O O . SER B 1 68 ? -12.324 -22.923 78.583 1.00 29.28 80 SER B O 1
ATOM 4444 N N . TRP B 1 69 ? -14.362 -23.859 78.855 1.00 22.86 81 TRP B N 1
ATOM 4445 C CA . TRP B 1 69 ? -15.010 -23.066 77.815 1.00 27.17 81 TRP B CA 1
ATOM 4446 C C . TRP B 1 69 ? -16.097 -22.254 78.499 1.00 25.63 81 TRP B C 1
ATOM 4447 O O . TRP B 1 69 ? -17.131 -22.800 78.896 1.00 28.85 81 TRP B O 1
ATOM 4458 N N . LYS B 1 70 ? -15.857 -20.954 78.642 1.00 25.73 82 LYS B N 1
ATOM 4459 C CA . LYS B 1 70 ? -16.692 -20.109 79.484 1.00 25.40 82 LYS B CA 1
ATOM 4460 C C . LYS B 1 70 ? -17.248 -18.942 78.698 1.00 25.73 82 LYS B C 1
ATOM 4461 O O . LYS B 1 70 ? -16.607 -18.443 77.789 1.00 24.03 82 LYS B O 1
ATOM 4467 N N . LYS B 1 71 ? -18.439 -18.491 79.068 1.00 26.05 83 LYS B N 1
ATOM 4468 C CA . LYS B 1 71 ? -19.009 -17.320 78.426 1.00 30.07 83 LYS B CA 1
ATOM 4469 C C . LYS B 1 71 ? -18.560 -16.038 79.133 1.00 25.93 83 LYS B C 1
ATOM 4470 O O . LYS B 1 71 ? -18.577 -15.965 80.365 1.00 28.66 83 LYS B O 1
ATOM 4476 N N . ASP B 1 72 ? -18.147 -15.041 78.350 1.00 28.29 84 ASP B N 1
ATOM 4477 C CA . ASP B 1 72 ? -17.863 -13.704 78.870 1.00 29.84 84 ASP B CA 1
ATOM 4478 C C . ASP B 1 72 ? -18.718 -12.729 78.076 1.00 27.77 84 ASP B C 1
ATOM 4479 O O . ASP B 1 72 ? -18.389 -12.402 76.925 1.00 26.22 84 ASP B O 1
ATOM 4484 N N . VAL B 1 73 ? -19.808 -12.266 78.682 1.00 28.28 85 VAL B N 1
ATOM 4485 C CA . VAL B 1 73 ? -20.751 -11.413 77.969 1.00 28.97 85 VAL B CA 1
ATOM 4486 C C . VAL B 1 73 ? -20.193 -10.027 77.675 1.00 31.61 85 VAL B C 1
ATOM 4487 O O . VAL B 1 73 ? -20.812 -9.263 76.931 1.00 31.35 85 VAL B O 1
ATOM 4491 N N . THR B 1 74 ? -19.031 -9.702 78.244 1.00 28.12 86 THR B N 1
ATOM 4492 C CA . THR B 1 74 ? -18.426 -8.389 78.018 1.00 27.56 86 THR B CA 1
ATOM 4493 C C . THR B 1 74 ? -17.582 -8.325 76.738 1.00 28.20 86 THR B C 1
ATOM 4494 O O . THR B 1 74 ? -17.183 -7.233 76.327 1.00 28.68 86 THR B O 1
ATOM 4498 N N . LEU B 1 75 ? -17.316 -9.478 76.116 1.00 23.27 87 LEU B N 1
ATOM 4499 C CA . LEU B 1 75 ? -16.557 -9.531 74.864 1.00 22.77 87 LEU B CA 1
ATOM 4500 C C . LEU B 1 75 ? -17.451 -9.102 73.702 1.00 26.05 87 LEU B C 1
ATOM 4501 O O . LEU B 1 75 ? -18.666 -9.295 73.747 1.00 26.57 87 LEU B O 1
ATOM 4506 N N . PRO B 1 76 ? -16.860 -8.500 72.661 1.00 28.39 88 PRO B N 1
ATOM 4507 C CA . PRO B 1 76 ? -17.676 -8.161 71.490 1.00 30.11 88 PRO B CA 1
ATOM 4508 C C . PRO B 1 76 ? -18.076 -9.397 70.705 1.00 28.96 88 PRO B C 1
ATOM 4509 O O . PRO B 1 76 ? -17.523 -10.482 70.920 1.00 25.99 88 PRO B O 1
ATOM 4513 N N . THR B 1 77 ? -19.039 -9.230 69.802 1.00 25.42 89 THR B N 1
ATOM 4514 C CA . THR B 1 77 ? -19.466 -10.301 68.923 1.00 27.41 89 THR B CA 1
ATOM 4515 C C . THR B 1 77 ? -18.257 -10.886 68.211 1.00 22.68 89 THR B C 1
ATOM 4516 O O . THR B 1 77 ? -17.376 -10.142 67.763 1.00 25.16 89 THR B O 1
ATOM 4520 N N . GLU B 1 78 ? -18.215 -12.213 68.167 1.00 21.05 90 GLU B N 1
ATOM 4521 C CA . GLU B 1 78 ? -17.140 -12.993 67.550 1.00 20.00 90 GLU B CA 1
ATOM 4522 C C . GLU B 1 78 ? -15.807 -12.906 68.281 1.00 21.53 90 GLU B C 1
ATOM 4523 O O . GLU B 1 78 ? -14.811 -13.455 67.805 1.00 22.78 90 GLU B O 1
ATOM 4529 N N . GLY B 1 79 ? -15.775 -12.219 69.418 1.00 20.63 91 GLY B N 1
ATOM 4530 C CA . GLY B 1 79 ? -14.528 -12.081 70.160 1.00 20.63 91 GLY B CA 1
ATOM 4531 C C . GLY B 1 79 ? -14.253 -13.233 71.108 1.00 22.11 91 GLY B C 1
ATOM 4532 O O . GLY B 1 79 ? -15.159 -13.987 71.479 1.00 21.62 91 GLY B O 1
ATOM 4533 N N . TYR B 1 80 ? -12.997 -13.375 71.514 1.00 18.82 92 TYR B N 1
ATOM 4534 C CA . TYR B 1 80 ? -12.647 -14.446 72.438 1.00 18.96 92 TYR B CA 1
ATOM 4535 C C . TYR B 1 80 ? -11.426 -14.048 73.246 1.00 22.19 92 TYR B C 1
ATOM 4536 O O . TYR B 1 80 ? -10.714 -13.096 72.905 1.00 20.59 92 TYR B O 1
ATOM 4545 N N . ARG B 1 81 ? -11.190 -14.775 74.329 1.00 20.59 93 ARG B N 1
ATOM 4546 C CA . ARG B 1 81 ? -9.976 -14.597 75.101 1.00 21.47 93 ARG B CA 1
ATOM 4547 C C . ARG B 1 81 ? -9.446 -15.989 75.386 1.00 21.61 93 ARG B C 1
ATOM 4548 O O . ARG B 1 81 ? -10.216 -16.899 75.693 1.00 26.59 93 ARG B O 1
ATOM 4556 N N . ILE B 1 82 ? -8.140 -16.165 75.248 1.00 21.09 94 ILE B N 1
ATOM 4557 C CA . ILE B 1 82 ? -7.515 -17.424 75.628 1.00 20.37 94 ILE B CA 1
ATOM 4558 C C . ILE B 1 82 ? -6.473 -17.117 76.688 1.00 22.63 94 ILE B C 1
ATOM 4559 O O . ILE B 1 82 ? -5.657 -16.220 76.498 1.00 23.98 94 ILE B O 1
ATOM 4564 N N . ARG B 1 83 ? -6.511 -17.827 77.815 1.00 21.04 95 ARG B N 1
ATOM 4565 C CA . ARG B 1 83 ? -5.420 -17.761 78.779 1.00 23.17 95 ARG B CA 1
ATOM 4566 C C . ARG B 1 83 ? -4.844 -19.156 78.934 1.00 27.15 95 ARG B C 1
ATOM 4567 O O . ARG B 1 83 ? -5.548 -20.073 79.359 1.00 26.70 95 ARG B O 1
ATOM 4575 N N . VAL B 1 84 ? -3.580 -19.326 78.554 1.00 25.49 96 VAL B N 1
ATOM 4576 C CA . VAL B 1 84 ? -2.874 -20.584 78.803 1.00 24.65 96 VAL B CA 1
ATOM 4577 C C . VAL B 1 84 ? -1.939 -20.365 79.977 1.00 29.35 96 VAL B C 1
ATOM 4578 O O . VAL B 1 84 ? -1.062 -19.511 79.904 1.00 28.74 96 VAL B O 1
ATOM 4582 N N . THR B 1 85 ? -2.140 -21.122 81.058 1.00 28.75 97 THR B N 1
ATOM 4583 C CA . THR B 1 85 ? -1.285 -21.059 82.230 1.00 31.43 97 THR B CA 1
ATOM 4584 C C . THR B 1 85 ? -0.625 -22.428 82.365 1.00 36.63 97 THR B C 1
ATOM 4585 O O . THR B 1 85 ? -0.982 -23.352 81.628 1.00 35.95 97 THR B O 1
ATOM 4589 N N . PRO B 1 86 ? 0.360 -22.570 83.276 1.00 36.91 98 PRO B N 1
ATOM 4590 C CA . PRO B 1 86 ? 0.972 -23.899 83.420 1.00 39.52 98 PRO B CA 1
ATOM 4591 C C . PRO B 1 86 ? -0.002 -24.957 83.951 1.00 41.44 98 PRO B C 1
ATOM 4592 O O . PRO B 1 86 ? 0.317 -26.143 83.916 1.00 45.67 98 PRO B O 1
ATOM 4596 N N . GLU B 1 87 ? -1.169 -24.533 84.428 1.00 37.99 99 GLU B N 1
ATOM 4597 C CA . GLU B 1 87 ? -2.141 -25.464 84.995 1.00 41.99 99 GLU B CA 1
ATOM 4598 C C . GLU B 1 87 ? -3.297 -25.822 84.052 1.00 39.81 99 GLU B C 1
ATOM 4599 O O . GLU B 1 87 ? -3.785 -26.951 84.074 1.00 40.21 99 GLU B O 1
ATOM 4601 N N . ARG B 1 88 ? -3.733 -24.871 83.229 1.00 35.33 100 ARG B N 1
ATOM 4602 C CA . ARG B 1 88 ? -4.964 -25.045 82.462 1.00 29.76 100 ARG B CA 1
ATOM 4603 C C . ARG B 1 88 ? -5.095 -24.009 81.358 1.00 28.53 100 ARG B C 1
ATOM 4604 O O . ARG B 1 88 ? -4.338 -23.042 81.307 1.00 28.85 100 ARG B O 1
ATOM 4612 N N . ILE B 1 89 ? -6.057 -24.234 80.467 1.00 27.41 101 ILE B N 1
ATOM 4613 C CA . ILE B 1 89 ? -6.450 -23.237 79.485 1.00 24.62 101 ILE B CA 1
ATOM 4614 C C . ILE B 1 89 ? -7.851 -22.768 79.822 1.00 24.93 101 ILE B C 1
ATOM 4615 O O . ILE B 1 89 ? -8.745 -23.593 80.067 1.00 30.53 101 ILE B O 1
ATOM 4620 N N . ILE B 1 90 ? -8.047 -21.453 79.851 1.00 23.39 102 ILE B N 1
ATOM 4621 C CA . ILE B 1 90 ? -9.394 -20.907 79.952 1.00 26.03 102 ILE B CA 1
ATOM 4622 C C . ILE B 1 90 ? -9.728 -20.172 78.669 1.00 27.25 102 ILE B C 1
ATOM 4623 O O . ILE B 1 90 ? -9.058 -19.198 78.298 1.00 24.21 102 ILE B O 1
ATOM 4628 N N . VAL B 1 91 ? -10.770 -20.645 77.999 1.00 22.27 103 VAL B N 1
ATOM 4629 C CA . VAL B 1 91 ? -11.235 -20.024 76.768 1.00 21.11 103 VAL B CA 1
ATOM 4630 C C . VAL B 1 91 ? -12.555 -19.327 77.058 1.00 24.47 103 VAL B C 1
ATOM 4631 O O . VAL B 1 91 ? -13.478 -19.946 77.586 1.00 24.73 103 VAL B O 1
ATOM 4635 N N . GLU B 1 92 ? -12.633 -18.039 76.730 1.00 23.39 104 GLU B N 1
ATOM 4636 C CA . GLU B 1 92 ? -13.862 -17.268 76.910 1.00 22.77 104 GLU B CA 1
ATOM 4637 C C . GLU B 1 92 ? -14.343 -16.708 75.578 1.00 21.76 104 GLU B C 1
ATOM 4638 O O . GLU B 1 92 ? -13.531 -16.355 74.734 1.00 22.57 104 GLU B O 1
ATOM 4644 N N . ALA B 1 93 ? -15.659 -16.625 75.405 1.00 22.34 105 ALA B N 1
ATOM 4645 C CA . ALA B 1 93 ? -16.259 -16.060 74.195 1.00 24.29 105 ALA B CA 1
ATOM 4646 C C . ALA B 1 93 ? -17.628 -15.508 74.541 1.00 26.35 105 ALA B C 1
ATOM 4647 O O . ALA B 1 93 ? -18.243 -15.933 75.514 1.00 24.02 105 ALA B O 1
ATOM 4649 N N . ALA B 1 94 ? -18.117 -14.569 73.738 1.00 23.90 106 ALA B N 1
ATOM 4650 C CA . ALA B 1 94 ? -19.472 -14.062 73.940 1.00 31.20 106 ALA B CA 1
ATOM 4651 C C . ALA B 1 94 ? -20.493 -14.904 73.195 1.00 32.94 106 ALA B C 1
ATOM 4652 O O . ALA B 1 94 ? -21.681 -14.862 73.513 1.00 32.21 106 ALA B O 1
ATOM 4654 N N . ASP B 1 95 ? -20.028 -15.660 72.203 1.00 28.08 107 ASP B N 1
ATOM 4655 C CA . ASP B 1 95 ? -20.926 -16.456 71.359 1.00 31.56 107 ASP B CA 1
ATOM 4656 C C . ASP B 1 95 ? -20.167 -17.619 70.728 1.00 29.05 107 ASP B C 1
ATOM 4657 O O . ASP B 1 95 ? -18.948 -17.696 70.850 1.00 23.75 107 ASP B O 1
ATOM 4662 N N . ASP B 1 96 ? -20.880 -18.514 70.046 1.00 25.55 108 ASP B N 1
ATOM 4663 C CA . ASP B 1 96 ? -20.247 -19.693 69.448 1.00 24.21 108 ASP B CA 1
ATOM 4664 C C . ASP B 1 96 ? -19.164 -19.339 68.438 1.00 21.37 108 ASP B C 1
ATOM 4665 O O . ASP B 1 96 ? -18.169 -20.045 68.327 1.00 25.19 108 ASP B O 1
ATOM 4670 N N . ALA B 1 97 ? -19.355 -18.254 67.691 1.00 24.50 109 ALA B N 1
ATOM 4671 C CA . ALA B 1 97 ? -18.333 -17.839 66.721 1.00 26.55 109 ALA B CA 1
ATOM 4672 C C . ALA B 1 97 ? -17.003 -17.580 67.415 1.00 23.59 109 ALA B C 1
ATOM 4673 O O . ALA B 1 97 ? -15.944 -17.953 66.903 1.00 20.77 109 ALA B O 1
ATOM 4675 N N . GLY B 1 98 ? -17.058 -16.928 68.576 1.00 21.68 110 GLY B N 1
ATOM 4676 C CA . GLY B 1 98 ? -15.855 -16.667 69.349 1.00 19.45 110 GLY B CA 1
ATOM 4677 C C . GLY B 1 98 ? -15.132 -17.945 69.749 1.00 21.36 110 GLY B C 1
ATOM 4678 O O . GLY B 1 98 ? -13.906 -18.009 69.689 1.00 19.31 110 GLY B O 1
ATOM 4679 N N . PHE B 1 99 ? -15.880 -18.962 70.169 1.00 21.57 111 PHE B N 1
ATOM 4680 C CA . PHE B 1 99 ? -15.259 -20.236 70.541 1.00 18.47 111 PHE B CA 1
ATOM 4681 C C . PHE B 1 99 ? -14.619 -20.880 69.324 1.00 21.26 111 PHE B C 1
ATOM 4682 O O . PHE B 1 99 ? -13.538 -21.469 69.402 1.00 21.65 111 PHE B O 1
ATOM 4690 N N . ILE B 1 100 ? -15.284 -20.772 68.189 1.00 17.97 112 ILE B N 1
ATOM 4691 C CA . ILE B 1 100 ? -14.720 -21.327 66.954 1.00 16.16 112 ILE B CA 1
ATOM 4692 C C . ILE B 1 100 ? -13.414 -20.629 66.576 1.00 17.61 112 ILE B C 1
ATOM 4693 O O . ILE B 1 100 ? -12.422 -21.283 66.227 1.00 18.46 112 ILE B O 1
ATOM 4698 N N . TYR B 1 101 ? -13.375 -19.312 66.693 1.00 18.20 113 TYR B N 1
ATOM 4699 C CA . TYR B 1 101 ? -12.146 -18.614 66.354 1.00 16.71 113 TYR B CA 1
ATOM 4700 C C . TYR B 1 101 ? -11.047 -18.880 67.386 1.00 17.22 113 TYR B C 1
ATOM 4701 O O . TYR B 1 101 ? -9.871 -18.937 67.033 1.00 17.82 113 TYR B O 1
ATOM 4710 N N . ALA B 1 102 ? -11.425 -19.074 68.653 1.00 19.57 114 ALA B N 1
ATOM 4711 C CA . ALA B 1 102 ? -10.445 -19.487 69.659 1.00 17.95 114 ALA B CA 1
ATOM 4712 C C . ALA B 1 102 ? -9.833 -20.826 69.281 1.00 19.80 114 ALA B C 1
ATOM 4713 O O . ALA B 1 102 ? -8.622 -21.031 69.419 1.00 21.03 114 ALA B O 1
ATOM 4715 N N . ILE B 1 103 ? -10.671 -21.745 68.807 1.00 19.09 115 ILE B N 1
ATOM 4716 C CA . ILE B 1 103 ? -10.193 -23.047 68.366 1.00 17.50 115 ILE B CA 1
ATOM 4717 C C . ILE B 1 103 ? -9.202 -22.892 67.214 1.00 19.35 115 ILE B C 1
ATOM 4718 O O . ILE B 1 103 ? -8.156 -23.552 67.198 1.00 20.51 115 ILE B O 1
ATOM 4723 N N . GLN B 1 104 ? -9.508 -22.002 66.273 1.00 18.98 116 GLN B N 1
ATOM 4724 C CA . GLN B 1 104 ? -8.582 -21.740 65.170 1.00 19.00 116 GLN B CA 1
ATOM 4725 C C . GLN B 1 104 ? -7.248 -21.192 65.675 1.00 20.15 116 GLN B C 1
ATOM 4726 O O . GLN B 1 104 ? -6.190 -21.528 65.145 1.00 21.21 116 GLN B O 1
ATOM 4732 N N . SER B 1 105 ? -7.280 -20.360 66.708 1.00 21.64 117 SER B N 1
ATOM 4733 C CA . SER B 1 105 ? -6.025 -19.877 67.277 1.00 20.04 117 SER B CA 1
ATOM 4734 C C . SER B 1 105 ? -5.257 -20.984 67.998 1.00 19.28 117 SER B C 1
ATOM 4735 O O . SER B 1 105 ? -4.031 -21.089 67.860 1.00 22.92 117 SER B O 1
ATOM 4738 N N . LEU B 1 106 ? -5.961 -21.816 68.762 1.00 21.87 118 LEU B N 1
ATOM 4739 C CA . LEU B 1 106 ? -5.292 -22.922 69.448 1.00 23.11 118 LEU B CA 1
ATOM 4740 C C . LEU B 1 106 ? -4.609 -23.868 68.462 1.00 23.73 118 LEU B C 1
ATOM 4741 O O . LEU B 1 106 ? -3.518 -24.387 68.728 1.00 22.75 118 LEU B O 1
ATOM 4746 N N . ARG B 1 107 ? -5.254 -24.096 67.323 1.00 19.24 119 ARG B N 1
ATOM 4747 C CA . ARG B 1 107 ? -4.679 -24.944 66.280 1.00 22.86 119 ARG B CA 1
ATOM 4748 C C . ARG B 1 107 ? -3.291 -24.475 65.895 1.00 23.43 119 ARG B C 1
ATOM 4749 O O . ARG B 1 107 ? -2.380 -25.284 65.708 1.00 24.08 119 ARG B O 1
ATOM 4757 N N . GLN B 1 108 ? -3.144 -23.159 65.754 1.00 22.35 120 GLN B N 1
ATOM 4758 C CA . GLN B 1 108 ? -1.886 -22.578 65.296 1.00 24.50 120 GLN B CA 1
ATOM 4759 C C . GLN B 1 108 ? -0.889 -22.356 66.434 1.00 24.55 120 GLN B C 1
ATOM 4760 O O . GLN B 1 108 ? 0.322 -22.284 66.201 1.00 26.91 120 GLN B O 1
ATOM 4766 N N . TRP B 1 109 ? -1.405 -22.257 67.656 1.00 22.61 121 TRP B N 1
ATOM 4767 C CA . TRP B 1 109 ? -0.587 -21.984 68.848 1.00 21.97 121 TRP B CA 1
ATOM 4768 C C . TRP B 1 109 ? 0.144 -23.231 69.345 1.00 26.37 121 TRP B C 1
ATOM 4769 O O . TRP B 1 109 ? 1.234 -23.147 69.930 1.00 28.21 121 TRP B O 1
ATOM 4780 N N . ASN B 1 110 ? -0.460 -24.394 69.117 1.00 24.21 122 ASN B N 1
ATOM 4781 C CA . ASN B 1 110 ? 0.186 -25.665 69.430 1.00 24.94 122 ASN B CA 1
ATOM 4782 C C . ASN B 1 110 ? 1.554 -25.747 68.748 1.00 31.14 122 ASN B C 1
ATOM 4783 O O . ASN B 1 110 ? 1.664 -25.526 67.540 1.00 31.47 122 ASN B O 1
ATOM 4788 N N . THR B 1 111 ? 2.601 -26.046 69.511 1.00 34.12 123 THR B N 1
ATOM 4789 C CA . THR B 1 111 ? 3.953 -25.982 68.950 1.00 38.57 123 THR B CA 1
ATOM 4790 C C . THR B 1 111 ? 4.245 -27.098 67.952 1.00 51.74 123 THR B C 1
ATOM 4791 O O . THR B 1 111 ? 5.051 -26.924 67.030 1.00 51.19 123 THR B O 1
ATOM 4795 N N . GLY B 1 112 ? 3.600 -28.246 68.139 1.00 54.86 124 GLY B N 1
ATOM 4796 C CA . GLY B 1 112 ? 3.882 -29.408 67.313 1.00 56.21 124 GLY B CA 1
ATOM 4797 C C . GLY B 1 112 ? 5.264 -29.964 67.609 1.00 60.56 124 GLY B C 1
ATOM 4798 O O . GLY B 1 112 ? 5.793 -30.783 66.854 1.00 66.83 124 GLY B O 1
ATOM 4799 N N . GLU B 1 113 ? 5.850 -29.511 68.717 1.00 66.12 125 GLU B N 1
ATOM 4800 C CA . GLU B 1 113 ? 7.187 -29.941 69.131 1.00 70.34 125 GLU B CA 1
ATOM 4801 C C . GLU B 1 113 ? 7.224 -31.427 69.455 1.00 77.21 125 GLU B C 1
ATOM 4802 O O . GLU B 1 113 ? 8.259 -32.081 69.301 1.00 80.44 125 GLU B O 1
ATOM 4808 N N . GLU B 1 114 ? 6.095 -31.948 69.927 1.00 72.74 126 GLU B N 1
ATOM 4809 C CA . GLU B 1 114 ? 5.989 -33.345 70.331 1.00 73.67 126 GLU B CA 1
ATOM 4810 C C . GLU B 1 114 ? 4.607 -33.882 69.968 1.00 73.76 126 GLU B C 1
ATOM 4811 O O . GLU B 1 114 ? 3.805 -33.187 69.339 1.00 67.84 126 GLU B O 1
ATOM 4817 N N . ARG B 1 115 ? 4.332 -35.120 70.368 1.00 77.72 127 ARG B N 1
ATOM 4818 C CA . ARG B 1 115 ? 2.987 -35.673 70.261 1.00 76.21 127 ARG B CA 1
ATOM 4819 C C . ARG B 1 115 ? 2.080 -34.941 71.244 1.00 72.84 127 ARG B C 1
ATOM 4820 O O . ARG B 1 115 ? 2.562 -34.265 72.155 1.00 76.76 127 ARG B O 1
ATOM 4822 N N . GLY B 1 116 ? 0.771 -35.081 71.068 1.00 64.58 128 GLY B N 1
ATOM 4823 C CA . GLY B 1 116 ? -0.175 -34.390 71.923 1.00 60.22 128 GLY B CA 1
ATOM 4824 C C . GLY B 1 116 ? -0.141 -32.896 71.669 1.00 52.78 128 GLY B C 1
ATOM 4825 O O . GLY B 1 116 ? 0.258 -32.457 70.591 1.00 57.15 128 GLY B O 1
ATOM 4826 N N . LEU B 1 117 ? -0.554 -32.112 72.659 1.00 46.53 129 LEU B N 1
ATOM 4827 C CA . LEU B 1 117 ? -0.591 -30.665 72.506 1.00 38.84 129 LEU B CA 1
ATOM 4828 C C . LEU B 1 117 ? 0.410 -29.988 73.436 1.00 38.47 129 LEU B C 1
ATOM 4829 O O . LEU B 1 117 ? 0.572 -30.393 74.587 1.00 41.14 129 LEU B O 1
ATOM 4834 N N . ILE B 1 118 ? 1.090 -28.964 72.927 1.00 35.77 130 ILE B N 1
ATOM 4835 C CA . ILE B 1 118 ? 1.974 -28.143 73.754 1.00 34.66 130 ILE B CA 1
ATOM 4836 C C . ILE B 1 118 ? 1.662 -26.676 73.487 1.00 37.05 130 ILE B C 1
ATOM 4837 O O . ILE B 1 118 ? 1.821 -26.198 72.363 1.00 34.49 130 ILE B O 1
ATOM 4842 N N . PHE B 1 119 ? 1.194 -25.969 74.512 1.00 33.95 131 PHE B N 1
ATOM 4843 C CA . PHE B 1 119 ? 0.828 -24.567 74.355 1.00 29.00 131 PHE B CA 1
ATOM 4844 C C . PHE B 1 119 ? 1.706 -23.686 75.237 1.00 31.40 131 PHE B C 1
ATOM 4845 O O . PHE B 1 119 ? 1.677 -23.814 76.463 1.00 32.00 131 PHE B O 1
ATOM 4853 N N . PRO B 1 120 ? 2.490 -22.784 74.624 1.00 29.87 132 PRO B N 1
ATOM 4854 C CA . PRO B 1 120 ? 3.224 -21.826 75.456 1.00 33.50 132 PRO B CA 1
ATOM 4855 C C . PRO B 1 120 ? 2.245 -20.932 76.207 1.00 32.16 132 PRO B C 1
ATOM 4856 O O . PRO B 1 120 ? 1.188 -20.599 75.672 1.00 30.02 132 PRO B O 1
ATOM 4860 N N . CYS B 1 121 ? 2.584 -20.564 77.437 1.00 28.76 133 CYS B N 1
ATOM 4861 C CA . CYS B 1 121 ? 1.693 -19.724 78.225 1.00 28.73 133 CYS B CA 1
ATOM 4862 C C . CYS B 1 121 ? 1.493 -18.385 77.543 1.00 27.31 133 CYS B C 1
ATOM 4863 O O . CYS B 1 121 ? 2.418 -17.831 76.942 1.00 31.10 133 CYS B O 1
ATOM 4866 N N . VAL B 1 122 ? 0.273 -17.873 77.622 1.00 26.34 134 VAL B N 1
ATOM 4867 C CA . VAL B 1 122 ? -0.090 -16.723 76.813 1.00 26.95 134 VAL B CA 1
ATOM 4868 C C . VAL B 1 122 ? -1.434 -16.199 77.275 1.00 27.68 134 VAL B C 1
ATOM 4869 O O . VAL B 1 122 ? -2.220 -16.932 77.887 1.00 27.28 134 VAL B O 1
ATOM 4873 N N . GLU B 1 123 ? -1.677 -14.921 77.017 1.00 27.85 135 GLU B N 1
ATOM 4874 C CA . GLU B 1 123 ? -3.033 -14.398 77.053 1.00 22.79 135 GLU B CA 1
ATOM 4875 C C . GLU B 1 123 ? -3.307 -13.734 75.718 1.00 21.83 135 GLU B C 1
ATOM 4876 O O . GLU B 1 123 ? -2.562 -12.843 75.290 1.00 25.74 135 GLU B O 1
ATOM 4882 N N . ILE B 1 124 ? -4.363 -14.187 75.058 1.00 19.17 136 ILE B N 1
ATOM 4883 C CA . ILE B 1 124 ? -4.765 -13.628 73.769 1.00 19.42 136 ILE B CA 1
ATOM 4884 C C . ILE B 1 124 ? -6.172 -13.052 73.905 1.00 21.60 136 ILE B C 1
ATOM 4885 O O . ILE B 1 124 ? -7.074 -13.731 74.409 1.00 23.52 136 ILE B O 1
ATOM 4890 N N . THR B 1 125 ? -6.362 -11.805 73.487 1.00 21.71 137 THR B N 1
ATOM 4891 C CA . THR B 1 125 ? -7.699 -11.213 73.451 1.00 19.03 137 THR B CA 1
ATOM 4892 C C . THR B 1 125 ? -7.895 -10.737 72.027 1.00 19.49 137 THR B C 1
ATOM 4893 O O . THR B 1 125 ? -7.065 -9.996 71.501 1.00 20.64 137 THR B O 1
ATOM 4897 N N . ASP B 1 126 ? -8.990 -11.136 71.404 1.00 19.11 138 ASP B N 1
ATOM 4898 C CA . ASP B 1 126 ? -9.042 -11.006 69.953 1.00 16.92 138 ASP B CA 1
ATOM 4899 C C . ASP B 1 126 ? -10.482 -10.840 69.469 1.00 21.33 138 ASP B C 1
ATOM 4900 O O . ASP B 1 126 ? -11.418 -11.400 70.054 1.00 21.88 138 ASP B O 1
ATOM 4905 N N . PHE B 1 127 ? -10.655 -10.028 68.427 1.00 18.10 139 PHE B N 1
ATOM 4906 C CA . PHE B 1 127 ? -11.973 -9.831 67.810 1.00 16.49 139 PHE B CA 1
ATOM 4907 C C . PHE B 1 127 ? -11.802 -9.181 66.440 1.00 20.23 139 PHE B C 1
ATOM 4908 O O . PHE B 1 127 ? -10.770 -8.549 66.179 1.00 18.44 139 PHE B O 1
ATOM 4916 N N . PRO B 1 128 ? -12.807 -9.330 65.556 1.00 17.91 140 PRO B N 1
ATOM 4917 C CA . PRO B 1 128 ? -12.588 -8.897 64.165 1.00 17.21 140 PRO B CA 1
ATOM 4918 C C . PRO B 1 128 ? -12.717 -7.399 63.929 1.00 19.75 140 PRO B C 1
ATOM 4919 O O . PRO B 1 128 ? -13.582 -6.728 64.518 1.00 18.88 140 PRO B O 1
ATOM 4923 N N . ARG B 1 129 ? -11.873 -6.883 63.037 1.00 17.12 141 ARG B N 1
ATOM 4924 C CA . ARG B 1 129 ? -11.961 -5.485 62.630 1.00 16.25 141 ARG B CA 1
ATOM 4925 C C . ARG B 1 129 ? -13.272 -5.136 61.932 1.00 16.19 141 ARG B C 1
ATOM 4926 O O . ARG B 1 129 ? -13.846 -4.069 62.200 1.00 19.22 141 ARG B O 1
ATOM 4934 N N . VAL B 1 130 ? -13.734 -6.001 61.026 1.00 18.06 142 VAL B N 1
ATOM 4935 C CA . VAL B 1 130 ? -14.984 -5.744 60.316 1.00 19.65 142 VAL B CA 1
ATOM 4936 C C . VAL B 1 130 ? -15.933 -6.930 60.428 1.00 18.57 142 VAL B C 1
ATOM 4937 O O . VAL B 1 130 ? -15.493 -8.060 60.618 1.00 17.20 142 VAL B O 1
ATOM 4941 N N . LYS B 1 131 ? -17.229 -6.651 60.278 1.00 17.87 143 LYS B N 1
ATOM 4942 C CA . LYS B 1 131 ? -18.286 -7.642 60.523 1.00 18.59 143 LYS B CA 1
ATOM 4943 C C . LYS B 1 131 ? -18.509 -8.621 59.384 1.00 20.68 143 LYS B C 1
ATOM 4944 O O . LYS B 1 131 ? -19.054 -9.711 59.603 1.00 19.74 143 LYS B O 1
ATOM 4950 N N . TRP B 1 132 ? -18.150 -8.212 58.167 1.00 15.66 144 TRP B N 1
ATOM 4951 C CA . TRP B 1 132 ? -18.316 -9.051 56.978 1.00 15.13 144 TRP B CA 1
ATOM 4952 C C . TRP B 1 132 ? -16.949 -9.465 56.445 1.00 14.27 144 TRP B C 1
ATOM 4953 O O . TRP B 1 132 ? -16.165 -8.621 56.002 1.00 18.21 144 TRP B O 1
ATOM 4964 N N . ARG B 1 133 ? -16.674 -10.771 56.490 1.00 15.03 145 ARG B N 1
ATOM 4965 C CA . ARG B 1 133 ? -15.391 -11.330 56.066 1.00 13.49 145 ARG B CA 1
ATOM 4966 C C . ARG B 1 133 ? -15.678 -12.574 55.224 1.00 17.35 145 ARG B C 1
ATOM 4967 O O . ARG B 1 133 ? -16.013 -13.621 55.770 1.00 18.29 145 ARG B O 1
ATOM 4975 N N . SER B 1 134 ? -15.543 -12.489 53.898 1.00 16.34 146 SER B N 1
ATOM 4976 C CA . SER B 1 134 ? -16.064 -13.592 53.080 1.00 16.96 146 SER B CA 1
ATOM 4977 C C . SER B 1 134 ? -15.097 -14.079 52.020 1.00 18.15 146 SER B C 1
ATOM 4978 O O . SER B 1 134 ? -14.187 -13.357 51.623 1.00 17.23 146 SER B O 1
ATOM 4981 N N . PHE B 1 135 ? -15.327 -15.313 51.562 1.00 16.24 147 PHE B N 1
ATOM 4982 C CA . PHE B 1 135 ? -14.605 -15.876 50.424 1.00 14.79 147 PHE B CA 1
ATOM 4983 C C . PHE B 1 135 ? -15.662 -16.421 49.493 1.00 17.67 147 PHE B C 1
ATOM 4984 O O . PHE B 1 135 ? -16.592 -17.075 49.950 1.00 18.15 147 PHE B O 1
ATOM 5000 N N . LEU B 1 137 ? -16.503 -18.725 45.982 1.00 18.56 149 LEU B N 1
ATOM 5001 C CA . LEU B 1 137 ? -16.028 -19.681 44.980 1.00 19.67 149 LEU B CA 1
ATOM 5002 C C . LEU B 1 137 ? -17.044 -19.761 43.854 1.00 20.97 149 LEU B C 1
ATOM 5003 O O . LEU B 1 137 ? -18.243 -19.872 44.117 1.00 20.97 149 LEU B O 1
ATOM 5008 N N . ASP B 1 138 ? -16.551 -19.696 42.616 1.00 20.16 150 ASP B N 1
ATOM 5009 C CA . ASP B 1 138 ? -17.361 -19.805 41.397 1.00 21.82 150 ASP B CA 1
ATOM 5010 C C . ASP B 1 138 ? -17.597 -21.270 41.081 1.00 23.12 150 ASP B C 1
ATOM 5011 O O . ASP B 1 138 ? -16.746 -21.940 40.473 1.00 24.00 150 ASP B O 1
ATOM 5016 N N . SER B 1 139 ? -18.761 -21.761 41.486 1.00 22.08 151 SER B N 1
ATOM 5017 C CA . SER B 1 139 ? -19.169 -23.118 41.177 1.00 22.39 151 SER B CA 1
ATOM 5018 C C . SER B 1 139 ? -20.186 -23.084 40.049 1.00 27.55 151 SER B C 1
ATOM 5019 O O . SER B 1 139 ? -20.955 -24.017 39.890 1.00 33.67 151 SER B O 1
ATOM 5022 N N . GLY B 1 140 ? -20.198 -22.008 39.269 1.00 23.71 152 GLY B N 1
ATOM 5023 C CA . GLY B 1 140 ? -21.078 -21.947 38.111 1.00 25.18 152 GLY B CA 1
ATOM 5024 C C . GLY B 1 140 ? -20.335 -22.391 36.867 1.00 25.08 152 GLY B C 1
ATOM 5025 O O . GLY B 1 140 ? -20.783 -23.263 36.131 1.00 26.04 152 GLY B O 1
ATOM 5026 N N . ARG B 1 141 ? -19.175 -21.790 36.633 1.00 24.31 153 ARG B N 1
ATOM 5027 C CA . ARG B 1 141 ? -18.395 -22.126 35.450 1.00 25.33 153 ARG B CA 1
ATOM 5028 C C . ARG B 1 141 ? -17.748 -23.501 35.561 1.00 29.36 153 ARG B C 1
ATOM 5029 O O . ARG B 1 141 ? -17.500 -24.169 34.557 1.00 30.41 153 ARG B O 1
ATOM 5037 N N . GLN B 1 142 ? -17.472 -23.910 36.792 1.00 25.47 154 GLN B N 1
ATOM 5038 C CA . GLN B 1 142 ? -16.797 -25.172 37.059 1.00 26.35 154 GLN B CA 1
ATOM 5039 C C . GLN B 1 142 ? -17.533 -25.867 38.185 1.00 27.21 154 GLN B C 1
ATOM 5040 O O . GLN B 1 142 ? -18.076 -25.215 39.073 1.00 31.04 154 GLN B O 1
ATOM 5046 N N . TYR B 1 143 ? -17.566 -27.189 38.146 1.00 24.29 155 TYR B N 1
ATOM 5047 C CA . TYR B 1 143 ? -18.124 -27.947 39.255 1.00 24.48 155 TYR B CA 1
ATOM 5048 C C . TYR B 1 143 ? -16.985 -28.420 40.153 1.00 25.62 155 TYR B C 1
ATOM 5049 O O . TYR B 1 143 ? -16.010 -29.001 39.654 1.00 27.97 155 TYR B O 1
ATOM 5058 N N . GLN B 1 144 ? -17.100 -28.173 41.455 1.00 26.40 156 GLN B N 1
ATOM 5059 C CA . GLN B 1 144 ? -16.174 -28.747 42.437 1.00 24.86 156 GLN B CA 1
ATOM 5060 C C . GLN B 1 144 ? -16.869 -29.815 43.274 1.00 28.70 156 GLN B C 1
ATOM 5061 O O . GLN B 1 144 ? -18.000 -29.614 43.733 1.00 29.00 156 GLN B O 1
ATOM 5067 N N . LYS B 1 145 ? -16.193 -30.947 43.474 1.00 26.30 157 LYS B N 1
ATOM 5068 C CA . LYS B 1 145 ? -16.706 -32.008 44.343 1.00 29.16 157 LYS B CA 1
ATOM 5069 C C . LYS B 1 145 ? -17.081 -31.477 45.726 1.00 24.78 157 LYS B C 1
ATOM 5070 O O . LYS B 1 145 ? -16.528 -30.480 46.195 1.00 23.22 157 LYS B O 1
ATOM 5076 N N . VAL B 1 146 ? -18.032 -32.139 46.379 1.00 22.64 158 VAL B N 1
ATOM 5077 C CA . VAL B 1 146 ? -18.480 -31.701 47.707 1.00 23.97 158 VAL B CA 1
ATOM 5078 C C . VAL B 1 146 ? -17.309 -31.604 48.694 1.00 23.15 158 VAL B C 1
ATOM 5079 O O . VAL B 1 146 ? -17.220 -30.649 49.463 1.00 23.23 158 VAL B O 1
ATOM 5083 N N . SER B 1 147 ? -16.378 -32.557 48.641 1.00 25.83 159 SER B N 1
ATOM 5084 C CA . SER B 1 147 ? -15.215 -32.494 49.538 1.00 26.31 159 SER B CA 1
ATOM 5085 C C . SER B 1 147 ? -14.338 -31.268 49.278 1.00 25.70 159 SER B C 1
ATOM 5086 O O . SER B 1 147 ? -13.669 -30.751 50.179 1.00 24.91 159 SER B O 1
ATOM 5089 N N . THR B 1 148 ? -14.344 -30.789 48.042 1.00 23.05 160 THR B N 1
ATOM 5090 C CA . THR B 1 148 ? -13.588 -29.587 47.703 1.00 21.39 160 THR B CA 1
ATOM 5091 C C . THR B 1 148 ? -14.300 -28.322 48.161 1.00 21.17 160 THR B C 1
ATOM 5092 O O . THR B 1 148 ? -13.665 -27.382 48.635 1.00 21.70 160 THR B O 1
ATOM 5096 N N . ILE B 1 149 ? -15.623 -28.291 48.030 1.00 20.51 161 ILE B N 1
ATOM 5097 C CA . ILE B 1 149 ? -16.379 -27.190 48.614 1.00 19.26 161 ILE B CA 1
ATOM 5098 C C . ILE B 1 149 ? -16.081 -27.100 50.118 1.00 20.15 161 ILE B C 1
ATOM 5099 O O . ILE B 1 149 ? -15.825 -26.017 50.662 1.00 21.23 161 ILE B O 1
ATOM 5104 N N . LYS B 1 150 ? -16.101 -28.243 50.790 1.00 21.67 162 LYS B N 1
ATOM 5105 C CA . LYS B 1 150 ? -15.784 -28.284 52.215 1.00 19.66 162 LYS B CA 1
ATOM 5106 C C . LYS B 1 150 ? -14.371 -27.788 52.518 1.00 21.11 162 LYS B C 1
ATOM 5107 O O . LYS B 1 150 ? -14.161 -27.098 53.521 1.00 20.96 162 LYS B O 1
ATOM 5113 N N . LYS B 1 151 ? -13.410 -28.133 51.661 1.00 21.35 163 LYS B N 1
ATOM 5114 C CA . LYS B 1 151 ? -12.025 -27.681 51.842 1.00 20.97 163 LYS B CA 1
ATOM 5115 C C . LYS B 1 151 ? -11.955 -26.158 51.944 1.00 20.54 163 LYS B C 1
ATOM 5116 O O . LYS B 1 151 ? -11.222 -25.603 52.784 1.00 20.58 163 LYS B O 1
ATOM 5122 N N . TYR B 1 152 ? -12.713 -25.467 51.096 1.00 20.35 164 TYR B N 1
ATOM 5123 C CA . TYR B 1 152 ? -12.637 -24.004 51.094 1.00 17.67 164 TYR B CA 1
ATOM 5124 C C . TYR B 1 152 ? -13.481 -23.354 52.163 1.00 21.08 164 TYR B C 1
ATOM 5125 O O . TYR B 1 152 ? -13.157 -22.258 52.627 1.00 18.74 164 TYR B O 1
ATOM 5134 N N . ILE B 1 153 ? -14.547 -24.028 52.581 1.00 17.52 165 ILE B N 1
ATOM 5135 C CA . ILE B 1 153 ? -15.284 -23.566 53.753 1.00 19.56 165 ILE B CA 1
ATOM 5136 C C . ILE B 1 153 ? -14.395 -23.707 54.986 1.00 21.64 165 ILE B C 1
ATOM 5137 O O . ILE B 1 153 ? -14.352 -22.813 55.854 1.00 18.38 165 ILE B O 1
ATOM 5142 N N . ASP B 1 154 ? -13.695 -24.838 55.069 1.00 18.52 166 ASP B N 1
ATOM 5143 C CA . ASP B 1 154 ? -12.754 -25.078 56.161 1.00 20.17 166 ASP B CA 1
ATOM 5144 C C . ASP B 1 154 ? -11.630 -24.031 56.135 1.00 20.02 166 ASP B C 1
ATOM 5145 O O . ASP B 1 154 ? -11.207 -23.537 57.186 1.00 19.74 166 ASP B O 1
ATOM 5158 N N . ALA B 1 156 ? -11.883 -20.946 54.939 1.00 16.52 168 ALA B N 1
ATOM 5159 C CA . ALA B 1 156 ? -12.463 -19.677 55.385 1.00 18.45 168 ALA B CA 1
ATOM 5160 C C . ALA B 1 156 ? -12.487 -19.590 56.905 1.00 20.08 168 ALA B C 1
ATOM 5161 O O . ALA B 1 156 ? -12.098 -18.575 57.491 1.00 18.89 168 ALA B O 1
ATOM 5163 N N . SER B 1 157 ? -12.943 -20.658 57.552 1.00 16.76 169 SER B N 1
ATOM 5164 C CA . SER B 1 157 ? -12.984 -20.682 59.015 1.00 17.65 169 SER B CA 1
ATOM 5165 C C . SER B 1 157 ? -11.580 -20.568 59.613 1.00 18.65 169 SER B C 1
ATOM 5166 O O . SER B 1 157 ? -11.368 -19.863 60.604 1.00 19.41 169 SER B O 1
ATOM 5177 N N . LEU B 1 159 ? -9.118 -19.032 58.545 1.00 17.64 171 LEU B N 1
ATOM 5178 C CA . LEU B 1 159 ? -8.612 -17.662 58.401 1.00 17.65 171 LEU B CA 1
ATOM 5179 C C . LEU B 1 159 ? -9.545 -16.664 59.096 1.00 18.71 171 LEU B C 1
ATOM 5180 O O . LEU B 1 159 ? -9.404 -15.451 58.937 1.00 18.75 171 LEU B O 1
ATOM 5185 N N . LYS B 1 160 ? -10.466 -17.200 59.897 1.00 17.20 172 LYS B N 1
ATOM 5186 C CA . LYS B 1 160 ? -11.399 -16.429 60.726 1.00 17.90 172 LYS B CA 1
ATOM 5187 C C . LYS B 1 160 ? -12.415 -15.595 59.946 1.00 16.88 172 LYS B C 1
ATOM 5188 O O . LYS B 1 160 ? -12.933 -14.594 60.452 1.00 17.56 172 LYS B O 1
ATOM 5202 N N . ASN B 1 162 ? -16.250 -15.284 58.105 1.00 17.31 174 ASN B N 1
ATOM 5203 C CA . ASN B 1 162 ? -17.546 -15.729 58.610 1.00 16.79 174 ASN B CA 1
ATOM 5204 C C . ASN B 1 162 ? -18.584 -16.021 57.530 1.00 18.64 174 ASN B C 1
ATOM 5205 O O . ASN B 1 162 ? -19.675 -16.511 57.850 1.00 19.00 174 ASN B O 1
ATOM 5210 N N . TYR B 1 163 ? -18.251 -15.738 56.269 1.00 18.71 175 TYR B N 1
ATOM 5211 C CA . TYR B 1 163 ? -19.178 -16.043 55.165 1.00 19.28 175 TYR B CA 1
ATOM 5212 C C . TYR B 1 163 ? -18.483 -16.769 54.029 1.00 17.38 175 TYR B C 1
ATOM 5213 O O . TYR B 1 163 ? -17.359 -16.443 53.659 1.00 19.05 175 TYR B O 1
ATOM 5222 N N . PHE B 1 164 ? -19.182 -17.746 53.454 1.00 18.23 176 PHE B N 1
ATOM 5223 C CA . PHE B 1 164 ? -18.726 -18.398 52.238 1.00 17.64 176 PHE B CA 1
ATOM 5224 C C . PHE B 1 164 ? -19.785 -18.083 51.186 1.00 21.02 176 PHE B C 1
ATOM 5225 O O . PHE B 1 164 ? -20.936 -18.458 51.338 1.00 20.85 176 PHE B O 1
ATOM 5233 N N . HIS B 1 165 ? -19.390 -17.349 50.153 1.00 17.90 177 HIS B N 1
ATOM 5234 C CA . HIS B 1 165 ? -20.312 -16.870 49.128 1.00 19.36 177 HIS B CA 1
ATOM 5235 C C . HIS B 1 165 ? -20.233 -17.887 47.989 1.00 20.67 177 HIS B C 1
ATOM 5236 O O . HIS B 1 165 ? -19.186 -18.076 47.385 1.00 18.71 177 HIS B O 1
ATOM 5243 N N . TRP B 1 166 ? -21.343 -18.572 47.722 1.00 18.67 178 TRP B N 1
ATOM 5244 C CA . TRP B 1 166 ? -21.318 -19.705 46.798 1.00 19.30 178 TRP B CA 1
ATOM 5245 C C . TRP B 1 166 ? -22.020 -19.300 45.510 1.00 19.36 178 TRP B C 1
ATOM 5246 O O . TRP B 1 166 ? -23.241 -19.163 45.481 1.00 20.94 178 TRP B O 1
ATOM 5257 N N . HIS B 1 167 ? -21.221 -19.076 44.473 1.00 19.40 179 HIS B N 1
ATOM 5258 C CA . HIS B 1 167 ? -21.686 -18.578 43.197 1.00 19.37 179 HIS B CA 1
ATOM 5259 C C . HIS B 1 167 ? -22.109 -19.827 42.424 1.00 22.64 179 HIS B C 1
ATOM 5260 O O . HIS B 1 167 ? -21.278 -20.533 41.873 1.00 21.23 179 HIS B O 1
ATOM 5267 N N . LEU B 1 168 ? -23.413 -20.094 42.432 1.00 22.42 180 LEU B N 1
ATOM 5268 C CA . LEU B 1 168 ? -23.969 -21.390 42.027 1.00 23.45 180 LEU B CA 1
ATOM 5269 C C . LEU B 1 168 ? -24.550 -21.431 40.633 1.00 25.78 180 LEU B C 1
ATOM 5270 O O . LEU B 1 168 ? -24.888 -22.510 40.130 1.00 27.82 180 LEU B O 1
ATOM 5275 N N . THR B 1 169 ? -24.713 -20.267 40.012 1.00 22.66 181 THR B N 1
ATOM 5276 C CA . THR B 1 169 ? -25.391 -20.220 38.719 1.00 30.25 181 THR B CA 1
ATOM 5277 C C . THR B 1 169 ? -24.650 -19.300 37.772 1.00 34.86 181 THR B C 1
ATOM 5278 O O . THR B 1 169 ? -24.229 -18.199 38.141 1.00 36.29 181 THR B O 1
ATOM 5282 N N . GLU B 1 170 ? -24.486 -19.770 36.547 1.00 29.52 182 GLU B N 1
ATOM 5283 C CA . GLU B 1 170 ? -23.745 -19.053 35.533 1.00 28.73 182 GLU B CA 1
ATOM 5284 C C . GLU B 1 170 ? -24.294 -19.442 34.183 1.00 34.41 182 GLU B C 1
ATOM 5285 O O . GLU B 1 170 ? -25.136 -20.341 34.089 1.00 31.44 182 GLU B O 1
ATOM 5291 N N . GLY B 1 171 ? -23.823 -18.779 33.132 1.00 29.90 183 GLY B N 1
ATOM 5292 C CA . GLY B 1 171 ? -24.254 -19.149 31.792 1.00 36.52 183 GLY B CA 1
ATOM 5293 C C . GLY B 1 171 ? -23.815 -20.566 31.463 1.00 40.45 183 GLY B C 1
ATOM 5294 O O . GLY B 1 171 ? -24.493 -21.288 30.725 1.00 38.44 183 GLY B O 1
ATOM 5295 N N . LEU B 1 172 ? -22.679 -20.957 32.042 1.00 39.75 184 LEU B N 1
ATOM 5296 C CA . LEU B 1 172 ? -22.040 -22.250 31.786 1.00 39.44 184 LEU B CA 1
ATOM 5297 C C . LEU B 1 172 ? -22.484 -23.349 32.745 1.00 39.00 184 LEU B C 1
ATOM 5298 O O . LEU B 1 172 ? -21.976 -24.471 32.682 1.00 35.64 184 LEU B O 1
ATOM 5303 N N . GLY B 1 173 ? -23.408 -23.037 33.646 1.00 28.74 185 GLY B N 1
ATOM 5304 C CA . GLY B 1 173 ? -23.857 -24.053 34.578 1.00 26.70 185 GLY B CA 1
ATOM 5305 C C . GLY B 1 173 ? -24.756 -23.567 35.686 1.00 25.73 185 GLY B C 1
ATOM 5306 O O . GLY B 1 173 ? -24.418 -22.642 36.432 1.00 30.79 185 GLY B O 1
ATOM 5307 N N . TRP B 1 174 ? -25.899 -24.223 35.810 1.00 26.04 186 TRP B N 1
ATOM 5308 C CA . TRP B 1 174 ? -26.781 -23.981 36.928 1.00 26.06 186 TRP B CA 1
ATOM 5309 C C . TRP B 1 174 ? -26.598 -25.174 37.854 1.00 25.30 186 TRP B C 1
ATOM 5310 O O . TRP B 1 174 ? -26.945 -26.309 37.491 1.00 28.59 186 TRP B O 1
ATOM 5321 N N . ARG B 1 175 ? -26.066 -24.943 39.048 1.00 23.32 187 ARG B N 1
ATOM 5322 C CA . ARG B 1 175 ? -25.676 -26.075 39.880 1.00 22.82 187 ARG B CA 1
ATOM 5323 C C . ARG B 1 175 ? -26.448 -26.268 41.166 1.00 22.35 187 ARG B C 1
ATOM 5324 O O . ARG B 1 175 ? -26.094 -27.142 41.963 1.00 28.34 187 ARG B O 1
ATOM 5332 N N . ILE B 1 176 ? -27.495 -25.474 41.385 1.00 23.09 188 ILE B N 1
ATOM 5333 C CA . ILE B 1 176 ? -28.280 -25.626 42.605 1.00 22.26 188 ILE B CA 1
ATOM 5334 C C . ILE B 1 176 ? -29.615 -26.297 42.307 1.00 26.67 188 ILE B C 1
ATOM 5335 O O . ILE B 1 176 ? -30.429 -25.770 41.544 1.00 25.13 188 ILE B O 1
ATOM 5340 N N . GLU B 1 177 ? -2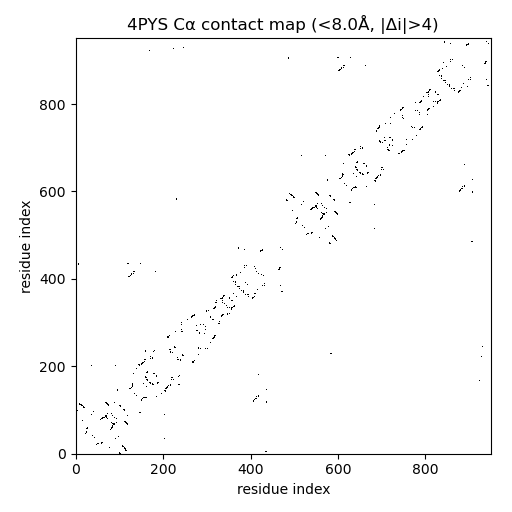9.823 -27.477 42.887 1.00 23.55 189 GLU B N 1
ATOM 5341 C CA . GLU B 1 177 ? -31.051 -28.238 42.647 1.00 26.84 189 GLU B CA 1
ATOM 5342 C C . GLU B 1 177 ? -32.293 -27.495 43.118 1.00 28.39 189 GLU B C 1
ATOM 5343 O O . GLU B 1 177 ? -32.359 -27.049 44.261 1.00 27.66 189 GLU B O 1
ATOM 5349 N N . ILE B 1 178 ? -33.274 -27.362 42.226 1.00 26.11 190 ILE B N 1
ATOM 5350 C CA . ILE B 1 178 ? -34.554 -26.748 42.561 1.00 26.81 190 ILE B CA 1
ATOM 5351 C C . ILE B 1 178 ? -35.595 -27.808 42.230 1.00 28.12 190 ILE B C 1
ATOM 5352 O O . ILE B 1 178 ? -35.774 -28.149 41.064 1.00 29.62 190 ILE B O 1
ATOM 5357 N N . LYS B 1 179 ? -36.268 -28.343 43.248 1.00 28.51 191 LYS B N 1
ATOM 5358 C CA . LYS B 1 179 ? -37.142 -29.507 43.064 1.00 29.81 191 LYS B CA 1
ATOM 5359 C C . LYS B 1 179 ? -38.317 -29.204 42.150 1.00 31.14 191 LYS B C 1
ATOM 5360 O O . LYS B 1 179 ? -38.784 -30.073 41.410 1.00 32.23 1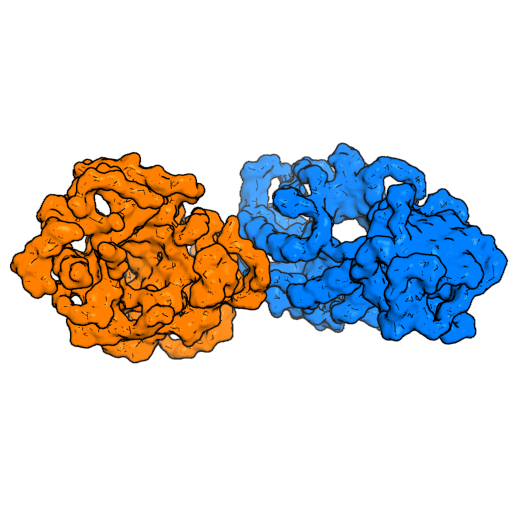91 LYS B O 1
ATOM 5366 N N . ARG B 1 180 ? -38.789 -27.964 42.187 1.00 31.21 192 ARG B N 1
ATOM 5367 C CA A ARG B 1 180 ? -39.918 -27.565 41.361 0.56 34.22 192 ARG B CA 1
ATOM 5368 C CA B ARG B 1 180 ? -39.924 -27.575 41.360 0.44 33.99 192 ARG B CA 1
ATOM 5369 C C . ARG B 1 180 ? -39.574 -27.537 39.876 1.00 33.03 192 ARG B C 1
ATOM 5370 O O . ARG B 1 180 ? -40.421 -27.818 39.030 1.00 34.48 192 ARG B O 1
ATOM 5385 N N . TYR B 1 181 ? -38.324 -27.191 39.571 1.00 31.86 193 TYR B N 1
ATOM 5386 C CA . TYR B 1 181 ? -37.872 -27.049 38.192 1.00 32.28 193 TYR B CA 1
ATOM 5387 C C . TYR B 1 181 ? -36.654 -27.931 37.917 1.00 31.52 193 TYR B C 1
ATOM 5388 O O . TYR B 1 181 ? -35.527 -27.440 37.832 1.00 30.51 193 TYR B O 1
ATOM 5397 N N . PRO B 1 182 ? -36.887 -29.242 37.765 1.00 32.19 194 PRO B N 1
ATOM 5398 C CA . PRO B 1 182 ? -35.802 -30.227 37.668 1.00 32.50 194 PRO B CA 1
ATOM 5399 C C . PRO B 1 182 ? -34.835 -29.969 36.519 1.00 34.09 194 PRO B C 1
ATOM 5400 O O . PRO B 1 182 ? -33.678 -30.359 36.632 1.00 32.29 194 PRO B O 1
ATOM 5404 N N . PHE B 1 183 ? -35.291 -29.358 35.428 1.00 32.76 195 PHE B N 1
ATOM 5405 C CA . PHE B 1 183 ? -34.416 -29.154 34.272 1.00 33.11 195 PHE B CA 1
ATOM 5406 C C . PHE B 1 183 ? -33.275 -28.189 34.561 1.00 31.78 195 PHE B C 1
ATOM 5407 O O . PHE B 1 183 ? -32.229 -28.253 33.906 1.00 31.77 195 PHE B O 1
ATOM 5415 N N . LEU B 1 184 ? -33.465 -27.296 35.527 1.00 30.80 196 LEU B N 1
ATOM 5416 C CA . LEU B 1 184 ? -32.405 -26.341 35.868 1.00 29.60 196 LEU B CA 1
ATOM 5417 C C . LEU B 1 184 ? -31.070 -27.056 36.112 1.00 33.25 196 LEU B C 1
ATOM 5418 O O . LEU B 1 184 ? -30.032 -26.612 35.628 1.00 30.19 196 LEU B O 1
ATOM 5423 N N . THR B 1 185 ? -31.100 -28.175 36.833 1.00 28.32 197 THR B N 1
ATOM 5424 C CA . THR B 1 185 ? -29.883 -28.974 37.028 1.00 27.75 197 THR B CA 1
ATOM 5425 C C . THR B 1 185 ? -29.750 -30.128 36.031 1.00 30.68 197 THR B C 1
ATOM 5426 O O . THR B 1 185 ? -28.661 -30.360 35.491 1.00 33.11 197 THR B O 1
ATOM 5430 N N . ARG B 1 186 ? -30.844 -30.848 35.775 1.00 31.71 198 ARG B N 1
ATOM 5431 C CA . ARG B 1 186 ? -30.757 -32.032 34.906 1.00 31.41 198 ARG B CA 1
ATOM 5432 C C . ARG B 1 186 ? -30.279 -31.690 33.507 1.00 34.34 198 ARG B C 1
ATOM 5433 O O . ARG B 1 186 ? -29.614 -32.497 32.850 1.00 37.26 198 ARG B O 1
ATOM 5441 N N . ILE B 1 187 ? -30.610 -30.484 33.057 1.00 33.51 199 ILE B N 1
ATOM 5442 C CA . ILE B 1 187 ? -30.118 -29.982 31.777 1.00 33.47 199 ILE B CA 1
ATOM 5443 C C . ILE B 1 187 ? -29.012 -28.951 31.998 1.00 32.89 199 ILE B C 1
ATOM 5444 O O . ILE B 1 187 ? -27.921 -29.039 31.416 1.00 34.81 199 ILE B O 1
ATOM 5449 N N . GLY B 1 188 ? -29.281 -27.992 32.877 1.00 34.70 200 GLY B N 1
ATOM 5450 C CA . GLY B 1 188 ? -28.403 -26.843 33.022 1.00 30.72 200 GLY B CA 1
ATOM 5451 C C . GLY B 1 188 ? -27.093 -27.070 33.746 1.00 30.88 200 GLY B C 1
ATOM 5452 O O . GLY B 1 188 ? -26.224 -26.210 33.709 1.00 30.99 200 GLY B O 1
ATOM 5453 N N . ALA B 1 189 ? -26.939 -28.204 34.424 1.00 28.61 201 ALA B N 1
ATOM 5454 C CA . ALA B 1 189 ? -25.658 -28.494 35.080 1.00 27.62 201 ALA B CA 1
ATOM 5455 C C . ALA B 1 189 ? -24.744 -29.344 34.206 1.00 34.99 201 ALA B C 1
ATOM 5456 O O . ALA B 1 189 ? -23.690 -29.801 34.656 1.00 32.90 201 ALA B O 1
ATOM 5458 N N . PHE B 1 190 ? -25.148 -29.547 32.955 1.00 31.12 202 PHE B N 1
ATOM 5459 C CA . PHE B 1 190 ? -24.419 -30.422 32.036 1.00 33.18 202 PHE B CA 1
ATOM 5460 C C . PHE B 1 190 ? -24.204 -29.766 30.675 1.00 42.20 202 PHE B C 1
ATOM 5461 O O . PHE B 1 190 ? -23.821 -30.428 29.712 1.00 40.38 202 PHE B O 1
ATOM 5469 N N . VAL B 1 191 ? -24.442 -28.460 30.599 1.00 35.23 203 VAL B N 1
ATOM 5470 C CA . VAL B 1 191 ? -24.270 -27.730 29.343 1.00 37.90 203 VAL B CA 1
ATOM 5471 C C . VAL B 1 191 ? -22.803 -27.451 29.022 1.00 37.71 203 VAL B C 1
ATOM 5472 O O . VAL B 1 191 ? -22.426 -27.334 27.860 1.00 38.06 203 VAL B O 1
ATOM 5476 N N . GLY B 1 192 ? -21.977 -27.350 30.057 1.00 35.02 204 GLY B N 1
ATOM 5477 C CA . GLY B 1 192 ? -20.555 -27.103 29.875 1.00 35.71 204 GLY B CA 1
ATOM 5478 C C . GLY B 1 192 ? -19.846 -28.338 29.364 1.00 35.18 204 GLY B C 1
ATOM 5479 O O . GLY B 1 192 ? -20.095 -29.445 29.842 1.00 40.16 204 GLY B O 1
ATOM 5480 N N . GLN B 1 193 ? -18.952 -28.144 28.398 1.00 35.31 205 GLN B N 1
ATOM 5481 C CA . GLN B 1 193 ? -18.321 -29.254 27.705 1.00 36.86 205 GLN B CA 1
ATOM 5482 C C . GLN B 1 193 ? -16.875 -29.505 28.103 1.00 39.96 205 GLN B C 1
ATOM 5483 O O . GLN B 1 193 ? -16.265 -30.476 27.648 1.00 40.93 205 GLN B O 1
ATOM 5489 N N . GLY B 1 194 ? -16.314 -28.645 28.944 1.00 36.40 206 GLY B N 1
ATOM 5490 C CA . GLY B 1 194 ? -14.917 -28.792 29.306 1.00 36.82 206 GLY B CA 1
ATOM 5491 C C . GLY B 1 194 ? -14.723 -29.610 30.567 1.00 34.59 206 GLY B C 1
ATOM 5492 O O . GLY B 1 194 ? -15.697 -30.044 31.184 1.00 36.01 206 GLY B O 1
ATOM 5493 N N . PRO B 1 195 ? -13.461 -29.821 30.954 1.00 38.03 207 PRO B N 1
ATOM 5494 C CA . PRO B 1 195 ? -13.097 -30.610 32.136 1.00 37.70 207 PRO B CA 1
ATOM 5495 C C . PRO B 1 195 ? -13.753 -30.079 33.393 1.00 34.31 207 PRO B C 1
ATOM 5496 O O . PRO B 1 195 ? -13.647 -28.878 33.669 1.00 30.41 207 PRO B O 1
ATOM 5500 N N . GLU B 1 196 ? -14.425 -30.961 34.132 1.00 31.08 208 GLU B N 1
ATOM 5501 C CA . GLU B 1 196 ? -15.024 -30.606 35.416 1.00 30.74 208 GLU B CA 1
ATOM 5502 C C . GLU B 1 196 ? -16.130 -29.564 35.283 1.00 30.32 208 GLU B C 1
ATOM 5503 O O . GLU B 1 196 ? -16.368 -28.799 36.210 1.00 29.77 208 GLU B O 1
ATOM 5509 N N . GLN B 1 197 ? -16.823 -29.546 34.144 1.00 29.56 209 GLN B N 1
ATOM 5510 C CA . GLN B 1 197 ? -17.923 -28.594 33.972 1.00 31.10 209 GLN B CA 1
ATOM 5511 C C . GLN B 1 197 ? -19.303 -29.231 34.126 1.00 32.15 209 GLN B C 1
ATOM 5512 O O . GLN B 1 197 ? -20.327 -28.569 33.941 1.00 30.38 209 GLN B O 1
ATOM 5518 N N . GLN B 1 198 ? -19.330 -30.503 34.506 1.00 28.90 210 GLN B N 1
ATOM 5519 C CA . GLN B 1 198 ? -20.597 -31.218 34.655 1.00 28.60 210 GLN B CA 1
ATOM 5520 C C . GLN B 1 198 ? -20.855 -31.595 36.104 1.00 30.81 210 GLN B C 1
ATOM 5521 O O . GLN B 1 198 ? -19.947 -32.046 36.798 1.00 31.53 210 GLN B O 1
ATOM 5527 N N . GLY B 1 199 ? -22.087 -31.400 36.572 1.00 27.55 211 GLY B N 1
ATOM 5528 C CA . GLY B 1 199 ? -22.457 -31.825 37.912 1.00 26.16 211 GLY B CA 1
ATOM 5529 C C . GLY B 1 199 ? -23.224 -30.753 38.663 1.00 26.71 211 GLY B C 1
ATOM 5530 O O . GLY B 1 199 ? -23.154 -29.575 38.315 1.00 25.54 211 GLY B O 1
ATOM 5531 N N . PHE B 1 200 ? -23.958 -31.148 39.697 1.00 24.72 212 PHE B N 1
ATOM 5532 C CA . PHE B 1 200 ? -24.673 -30.169 40.505 1.00 26.87 212 PHE B CA 1
ATOM 5533 C C . PHE B 1 200 ? -24.742 -30.596 41.956 1.00 28.55 212 PHE B C 1
ATOM 5534 O O . PHE B 1 200 ? -24.382 -31.726 42.309 1.00 26.51 212 PHE B O 1
ATOM 5542 N N . TYR B 1 201 ? -25.217 -29.681 42.792 1.00 22.99 213 TYR B N 1
ATOM 5543 C CA . TYR B 1 201 ? -25.399 -29.951 44.211 1.00 22.65 213 TYR B CA 1
ATOM 5544 C C . TYR B 1 201 ? -26.864 -30.243 44.488 1.00 29.26 213 TYR B C 1
ATOM 5545 O O . TYR B 1 201 ? -27.738 -29.406 44.240 1.00 27.41 213 TYR B O 1
ATOM 5554 N N . SER B 1 202 ? -27.124 -31.447 44.983 1.00 24.32 214 SER B N 1
ATOM 5555 C CA . SER B 1 202 ? -28.482 -31.856 45.353 1.00 27.35 214 SER B CA 1
ATOM 5556 C C . SER B 1 202 ? -28.900 -31.151 46.636 1.00 30.19 214 SER B C 1
ATOM 5557 O O . SER B 1 202 ? -28.055 -30.640 47.363 1.00 26.73 214 SER B O 1
ATOM 5560 N N . GLN B 1 203 ? -30.197 -31.120 46.936 1.00 26.73 215 GLN B N 1
ATOM 5561 C CA . GLN B 1 203 ? -30.626 -30.438 48.154 1.00 28.00 215 GLN B CA 1
ATOM 5562 C C . GLN B 1 203 ? -30.079 -31.151 49.394 1.00 24.95 215 GLN B C 1
ATOM 5563 O O . GLN B 1 203 ? -29.782 -30.506 50.399 1.00 29.16 215 GLN B O 1
ATOM 5569 N N . GLU B 1 204 ? -29.924 -32.472 49.303 1.00 28.00 216 GLU B N 1
ATOM 5570 C CA . GLU B 1 204 ? -29.328 -33.249 50.393 1.00 28.51 216 GLU B CA 1
ATOM 5571 C C . GLU B 1 204 ? -27.870 -32.836 50.617 1.00 26.55 216 GLU B C 1
ATOM 5572 O O . GLU B 1 204 ? -27.427 -32.642 51.755 1.00 31.82 216 GLU B O 1
ATOM 5574 N N . GLU B 1 205 ? -27.118 -32.722 49.531 1.00 26.10 217 GLU B N 1
ATOM 5575 C CA . GLU B 1 205 ? -25.729 -32.279 49.632 1.00 25.84 217 GLU B CA 1
ATOM 5576 C C . GLU B 1 205 ? -25.625 -30.865 50.208 1.00 32.25 217 GLU B C 1
ATOM 5577 O O . GLU B 1 205 ? -24.737 -30.576 51.021 1.00 27.83 217 GLU B O 1
ATOM 5583 N N . VAL B 1 206 ? -26.531 -29.981 49.797 1.00 25.79 218 VAL B N 1
ATOM 5584 C CA . VAL B 1 206 ? -26.524 -28.611 50.306 1.00 27.93 218 VAL B CA 1
ATOM 5585 C C . VAL B 1 206 ? -26.755 -28.611 51.817 1.00 28.42 218 VAL B C 1
ATOM 5586 O O . VAL B 1 206 ? -26.076 -27.893 52.555 1.00 25.36 218 VAL B O 1
ATOM 5590 N N . LYS B 1 207 ? -27.687 -29.439 52.276 1.00 28.27 219 LYS B N 1
ATOM 5591 C CA . LYS B 1 207 ? -27.964 -29.548 53.707 1.00 25.78 219 LYS B CA 1
ATOM 5592 C C . LYS B 1 207 ? -26.710 -30.001 54.460 1.00 28.99 219 LYS B C 1
ATOM 5593 O O . LYS B 1 207 ? -26.405 -29.486 55.538 1.00 29.48 219 LYS B O 1
ATOM 5599 N N . GLU B 1 208 ? -25.986 -30.956 53.879 1.00 28.91 220 GLU B N 1
ATOM 5600 C CA . GLU B 1 208 ? -24.731 -31.441 54.460 1.00 30.63 220 GLU B CA 1
ATOM 5601 C C . GLU B 1 208 ? -23.696 -30.316 54.576 1.00 25.47 220 GLU B C 1
ATOM 5602 O O . GLU B 1 208 ? -23.016 -30.176 55.599 1.00 29.80 220 GLU B O 1
ATOM 5608 N N . ILE B 1 209 ? -23.580 -29.523 53.519 1.00 23.17 221 ILE B N 1
ATOM 5609 C CA . ILE B 1 209 ? -22.622 -28.421 53.472 1.00 25.18 221 ILE B CA 1
ATOM 5610 C C . ILE B 1 209 ? -22.995 -27.308 54.457 1.00 30.97 221 ILE B C 1
ATOM 5611 O O . ILE B 1 209 ? -22.126 -26.758 55.147 1.00 23.60 221 ILE B O 1
ATOM 5616 N N . ILE B 1 210 ? -24.285 -26.993 54.558 1.00 23.63 222 ILE B N 1
ATOM 5617 C CA . ILE B 1 210 ? -24.722 -26.002 55.536 1.00 24.92 222 ILE B CA 1
ATOM 5618 C C . ILE B 1 210 ? -24.348 -26.427 56.961 1.00 27.62 222 ILE B C 1
ATOM 5619 O O . ILE B 1 210 ? -23.848 -25.619 57.744 1.00 27.84 222 ILE B O 1
ATOM 5624 N N . GLY B 1 211 ? -24.579 -27.693 57.294 1.00 25.68 223 GLY B N 1
ATOM 5625 C CA . GLY B 1 211 ? -24.244 -28.192 58.622 1.00 28.93 223 GLY B CA 1
ATOM 5626 C C . GLY B 1 211 ? -22.747 -28.150 58.875 1.00 30.35 223 GLY B C 1
ATOM 5627 O O . GLY B 1 211 ? -22.289 -27.759 59.961 1.00 28.53 223 GLY B O 1
ATOM 5628 N N . TYR B 1 212 ? -21.985 -28.559 57.865 1.00 26.22 224 TYR B N 1
ATOM 5629 C CA . TYR B 1 212 ? -20.524 -28.542 57.930 1.00 25.98 224 TYR B CA 1
ATOM 5630 C C . TYR B 1 212 ? -20.020 -27.130 58.152 1.00 25.67 224 TYR B C 1
ATOM 5631 O O . TYR B 1 212 ? -19.145 -26.889 58.987 1.00 23.90 224 TYR B O 1
ATOM 5640 N N . ALA B 1 213 ? -20.569 -26.187 57.395 1.00 21.94 225 ALA B N 1
ATOM 5641 C CA . ALA B 1 213 ? -20.183 -24.794 57.547 1.00 25.21 225 ALA B CA 1
ATOM 5642 C C . ALA B 1 213 ? -20.569 -24.260 58.928 1.00 25.67 225 ALA B C 1
ATOM 5643 O O . ALA B 1 213 ? -19.797 -23.536 59.557 1.00 23.29 225 ALA B O 1
ATOM 5645 N N . ALA B 1 214 ? -21.758 -24.617 59.403 1.00 23.65 226 ALA B N 1
ATOM 5646 C CA . ALA B 1 214 ? -22.223 -24.125 60.700 1.00 25.35 226 ALA B CA 1
ATOM 5647 C C . ALA B 1 214 ? -21.293 -24.549 61.834 1.00 29.94 226 ALA B C 1
ATOM 5648 O O . ALA B 1 214 ? -21.056 -23.782 62.776 1.00 27.65 226 ALA B O 1
ATOM 5650 N N . ASP B 1 215 ? -20.767 -25.770 61.743 1.00 30.44 227 ASP B N 1
ATOM 5651 C CA . ASP B 1 215 ? -19.863 -26.293 62.769 1.00 31.52 227 ASP B CA 1
ATOM 5652 C C . ASP B 1 215 ? -18.568 -25.496 62.807 1.00 28.12 227 ASP B C 1
ATOM 5653 O O . ASP B 1 215 ? -17.779 -25.607 63.754 1.00 33.71 227 ASP B O 1
ATOM 5658 N N . ARG B 1 216 ? -18.370 -24.681 61.776 1.00 23.65 228 ARG B N 1
ATOM 5659 C CA . ARG B 1 216 ? -17.132 -23.952 61.537 1.00 23.75 228 ARG B CA 1
ATOM 5660 C C . ARG B 1 216 ? -17.341 -22.442 61.585 1.00 23.18 228 ARG B C 1
ATOM 5661 O O . ARG B 1 216 ? -16.447 -21.681 61.226 1.00 22.99 228 ARG B O 1
ATOM 5669 N N . GLY B 1 217 ? -18.530 -22.000 61.989 1.00 23.51 229 GLY B N 1
ATOM 5670 C CA . GLY B 1 217 ? -18.780 -20.573 62.124 1.00 24.66 229 GLY B CA 1
ATOM 5671 C C . GLY B 1 217 ? -18.972 -19.854 60.805 1.00 25.77 229 GLY B C 1
ATOM 5672 O O . GLY B 1 217 ? -18.823 -18.633 60.729 1.00 26.59 229 GLY B O 1
ATOM 5673 N N . ILE B 1 218 ? -19.317 -20.609 59.767 1.00 21.49 230 ILE B N 1
ATOM 5674 C CA . ILE B 1 218 ? -19.450 -20.044 58.430 1.00 17.91 230 ILE B CA 1
ATOM 5675 C C . ILE B 1 218 ? -20.908 -20.033 57.986 1.00 22.83 230 ILE B C 1
ATOM 5676 O O . ILE B 1 218 ? -21.580 -21.062 58.062 1.00 23.92 230 ILE B O 1
ATOM 5681 N N . THR B 1 219 ? -21.376 -18.874 57.513 1.00 22.85 231 THR B N 1
ATOM 5682 C CA . THR B 1 219 ? -22.716 -18.745 56.926 1.00 22.46 231 THR B CA 1
ATOM 5683 C C . THR B 1 219 ? -22.566 -18.842 55.425 1.00 21.61 231 THR B C 1
ATOM 5684 O O . THR B 1 219 ? -21.710 -18.183 54.846 1.00 18.90 231 THR B O 1
ATOM 5688 N N . VAL B 1 220 ? -23.371 -19.686 54.781 1.00 20.13 232 VAL B N 1
ATOM 5689 C CA . VAL B 1 220 ? -23.232 -19.885 53.335 1.00 19.11 232 VAL B CA 1
ATOM 5690 C C . VAL B 1 220 ? -24.223 -18.970 52.622 1.00 23.74 232 VAL B C 1
ATOM 5691 O O . VAL B 1 220 ? -25.435 -19.078 52.826 1.00 22.66 232 VAL B O 1
ATOM 5695 N N . VAL B 1 221 ? -23.697 -18.057 51.813 1.00 21.23 233 VAL B N 1
ATOM 5696 C CA . VAL B 1 221 ? -24.506 -17.070 51.112 1.00 22.49 233 VAL B CA 1
ATOM 5697 C C . VAL B 1 221 ? -24.640 -17.532 49.664 1.00 19.19 233 VAL B C 1
ATOM 5698 O O . VAL B 1 221 ? -23.677 -17.492 48.914 1.00 19.57 233 VAL B O 1
ATOM 5702 N N . PRO B 1 222 ? -25.831 -17.981 49.259 1.00 22.10 234 PRO B N 1
ATOM 5703 C CA . PRO B 1 222 ? -25.929 -18.432 47.864 1.00 18.68 234 PRO B CA 1
ATOM 5704 C C . PRO B 1 222 ? -26.095 -17.245 46.916 1.00 21.43 234 PRO B C 1
ATOM 5705 O O . PRO B 1 222 ? -26.680 -16.221 47.320 1.00 21.58 234 PRO B O 1
ATOM 5709 N N . GLU B 1 223 ? -25.603 -17.376 45.686 1.00 19.39 235 GLU B N 1
ATOM 5710 C CA . GLU B 1 223 ? -25.862 -16.373 44.660 1.00 22.83 235 GLU B CA 1
ATOM 5711 C C . GLU B 1 223 ? -26.649 -16.990 43.518 1.00 27.18 235 GLU B C 1
ATOM 5712 O O . GLU B 1 223 ? -26.213 -17.972 42.915 1.00 24.37 235 GLU B O 1
ATOM 5718 N N . ILE B 1 224 ? -27.805 -16.406 43.238 1.00 23.32 236 ILE B N 1
ATOM 5719 C CA . ILE B 1 224 ? -28.646 -16.848 42.133 1.00 24.88 236 ILE B CA 1
ATOM 5720 C C . ILE B 1 224 ? -28.720 -15.668 41.201 1.00 27.43 236 ILE B C 1
ATOM 5721 O O . ILE B 1 224 ? -29.402 -14.685 41.504 1.00 27.35 236 ILE B O 1
ATOM 5726 N N . ASP B 1 225 ? -28.011 -15.754 40.079 1.00 30.29 237 ASP B N 1
ATOM 5727 C CA . ASP B 1 225 ? -27.899 -14.624 39.160 1.00 34.29 237 ASP B CA 1
ATOM 5728 C C . ASP B 1 225 ? -29.116 -14.364 38.298 1.00 42.77 237 ASP B C 1
ATOM 5729 O O . ASP B 1 225 ? -29.658 -15.261 37.637 1.00 40.98 237 ASP B O 1
ATOM 5742 N N . PRO B 1 227 ? -30.842 -10.606 36.129 1.00 49.81 239 PRO B N 1
ATOM 5743 C CA . PRO B 1 227 ? -31.516 -11.343 35.052 1.00 44.68 239 PRO B CA 1
ATOM 5744 C C . PRO B 1 227 ? -30.541 -11.992 34.069 1.00 48.58 239 PRO B C 1
ATOM 5745 O O . PRO B 1 227 ? -30.971 -12.774 33.218 1.00 44.35 239 PRO B O 1
ATOM 5749 N N . GLY B 1 228 ? -29.251 -11.681 34.190 1.00 48.52 240 GLY B N 1
ATOM 5750 C CA . GLY B 1 228 ? -28.246 -12.231 33.292 1.00 47.49 240 GLY B CA 1
ATOM 5751 C C . GLY B 1 228 ? -27.613 -13.506 33.821 1.00 44.25 240 GLY B C 1
ATOM 5752 O O . GLY B 1 228 ? -28.056 -14.038 34.838 1.00 40.94 240 GLY B O 1
ATOM 5753 N N . HIS B 1 229 ? -26.577 -13.992 33.136 1.00 41.83 241 HIS B N 1
ATOM 5754 C CA . HIS B 1 229 ? -25.958 -15.278 33.467 1.00 42.00 241 HIS B CA 1
ATOM 5755 C C . HIS B 1 229 ? -27.029 -16.377 33.522 1.00 47.78 241 HIS B C 1
ATOM 5756 O O . HIS B 1 229 ? -27.075 -17.192 34.445 1.00 48.39 241 HIS B O 1
ATOM 5763 N N . ALA B 1 230 ? -27.881 -16.378 32.502 1.00 50.75 242 ALA B N 1
ATOM 5764 C CA . ALA B 1 230 ? -29.106 -17.170 32.492 1.00 48.90 242 ALA B CA 1
ATOM 5765 C C . ALA B 1 230 ? -29.093 -18.284 31.450 1.00 43.82 242 ALA B C 1
ATOM 5766 O O . ALA B 1 230 ? -30.027 -19.088 31.392 1.00 49.36 242 ALA B O 1
ATOM 5768 N N . GLU B 1 231 ? -28.055 -18.316 30.617 1.00 42.46 243 GLU B N 1
ATOM 5769 C CA . GLU B 1 231 ? -28.023 -19.220 29.466 1.00 45.34 243 GLU B CA 1
ATOM 5770 C C . GLU B 1 231 ? -28.326 -20.682 29.809 1.00 38.47 243 GLU B C 1
ATOM 5771 O O . GLU B 1 231 ? -29.085 -21.339 29.102 1.00 45.13 243 GLU B O 1
ATOM 5777 N N . ALA B 1 232 ? -27.741 -21.183 30.896 1.00 44.52 244 ALA B N 1
ATOM 5778 C CA . ALA B 1 232 ? -27.982 -22.567 31.312 1.00 41.52 244 ALA B CA 1
ATOM 5779 C C . ALA B 1 232 ? -29.444 -22.772 31.707 1.00 42.18 244 ALA B C 1
ATOM 5780 O O . ALA B 1 232 ? -30.054 -23.786 31.363 1.00 38.30 244 ALA B O 1
ATOM 5782 N N . ALA B 1 233 ? -30.002 -21.802 32.427 1.00 42.32 245 ALA B N 1
ATOM 5783 C CA . ALA B 1 233 ? -31.409 -21.857 32.822 1.00 40.03 245 ALA B CA 1
ATOM 5784 C C . ALA B 1 233 ? -32.344 -21.741 31.622 1.00 45.20 245 ALA B C 1
ATOM 5785 O O . ALA B 1 233 ? -33.398 -22.381 31.580 1.00 42.60 245 ALA B O 1
ATOM 5787 N N . LEU B 1 234 ? -31.965 -20.903 30.660 1.00 41.72 246 LEU B N 1
ATOM 5788 C CA . LEU B 1 234 ? -32.753 -20.696 29.452 1.00 44.57 246 LEU B CA 1
ATOM 5789 C C . LEU B 1 234 ? -32.734 -21.932 28.564 1.00 43.04 246 LEU B C 1
ATOM 5790 O O . LEU B 1 234 ? -33.693 -22.202 27.838 1.00 42.36 246 LEU B O 1
ATOM 5795 N N . ASN B 1 235 ? -31.626 -22.667 28.603 1.00 48.07 247 ASN B N 1
ATOM 5796 C CA . ASN B 1 235 ? -31.559 -23.967 27.946 1.00 51.07 247 ASN B CA 1
ATOM 5797 C C . ASN B 1 235 ? -32.597 -24.895 28.538 1.00 46.76 247 ASN B C 1
ATOM 5798 O O . ASN B 1 235 ? -33.316 -25.588 27.821 1.00 52.49 247 ASN B O 1
ATOM 5803 N N . ALA B 1 236 ? -32.663 -24.896 29.865 1.00 41.55 248 ALA B N 1
ATOM 5804 C CA . ALA B 1 236 ? -33.594 -25.748 30.590 1.00 42.90 248 ALA B CA 1
ATOM 5805 C C . ALA B 1 236 ? -35.038 -25.333 30.315 1.00 39.55 248 ALA B C 1
ATOM 5806 O O . ALA B 1 236 ? -35.891 -26.173 30.009 1.00 39.55 248 ALA B O 1
ATOM 5808 N N . TYR B 1 237 ? -35.299 -24.031 30.420 1.00 37.92 249 TYR B N 1
ATOM 5809 C CA . TYR B 1 237 ? -36.647 -23.490 30.271 1.00 39.28 249 TYR B CA 1
ATOM 5810 C C . TYR B 1 237 ? -36.672 -22.289 29.333 1.00 40.88 249 TYR B C 1
ATOM 5811 O O . TYR B 1 237 ? -36.665 -21.145 29.789 1.00 47.48 249 TYR B O 1
ATOM 5820 N N . PRO B 1 238 ? -36.718 -22.548 28.015 1.00 46.45 250 PRO B N 1
ATOM 5821 C CA . PRO B 1 238 ? -36.677 -21.489 27.000 1.00 50.97 250 PRO B CA 1
ATOM 5822 C C . PRO B 1 238 ? -37.784 -20.448 27.158 1.00 56.25 250 PRO B C 1
ATOM 5823 O O . PRO B 1 238 ? -37.595 -19.304 26.749 1.00 58.58 250 PRO B O 1
ATOM 5827 N N . ARG B 1 239 ? -38.915 -20.836 27.742 1.00 55.61 251 ARG B N 1
ATOM 5828 C CA . ARG B 1 239 ? -40.047 -19.922 27.911 1.00 50.84 251 ARG B CA 1
ATOM 5829 C C . ARG B 1 239 ? -39.783 -18.813 28.947 1.00 46.88 251 ARG B C 1
ATOM 5830 O O . ARG B 1 239 ? -40.556 -17.860 29.056 1.00 60.62 251 ARG B O 1
ATOM 5838 N N . LEU B 1 240 ? -38.686 -18.938 29.690 1.00 49.29 252 LEU B N 1
ATOM 5839 C CA . LEU B 1 240 ? -38.239 -17.875 30.590 1.00 51.58 252 LEU B CA 1
ATOM 5840 C C . LEU B 1 240 ? -37.634 -16.720 29.804 1.00 59.83 252 LEU B C 1
ATOM 5841 O O . LEU B 1 240 ? -37.418 -15.633 30.347 1.00 55.87 252 LEU B O 1
ATOM 5846 N N . GLY B 1 241 ? -37.344 -16.969 28.530 1.00 65.31 253 GLY B N 1
ATOM 5847 C CA . GLY B 1 241 ? -36.726 -15.972 27.678 1.00 69.07 253 GLY B CA 1
ATOM 5848 C C . GLY B 1 241 ? -37.744 -15.087 26.994 1.00 70.75 253 GLY B C 1
ATOM 5849 O O . GLY B 1 241 ? -38.951 -15.278 27.146 1.00 66.16 253 GLY B O 1
ATOM 5850 N N . CYS B 1 242 ? -37.247 -14.117 26.233 1.00 79.31 254 CYS B N 1
ATOM 5851 C CA . CYS B 1 242 ? -38.102 -13.149 25.556 1.00 84.70 254 CYS B CA 1
ATOM 5852 C C . CYS B 1 242 ? -38.880 -13.782 24.407 1.00 87.91 254 CYS B C 1
ATOM 5853 O O . CYS B 1 242 ? -40.106 -13.895 24.463 1.00 92.26 254 CYS B O 1
ATOM 5856 N N . ASN B 1 244 ? -39.431 -18.063 23.351 1.00 87.80 256 ASN B N 1
ATOM 5857 C CA . ASN B 1 244 ? -39.320 -19.512 23.472 1.00 84.80 256 ASN B CA 1
ATOM 5858 C C . ASN B 1 244 ? -38.373 -20.100 22.427 1.00 83.34 256 ASN B C 1
ATOM 5859 O O . ASN B 1 244 ? -38.801 -20.835 21.536 1.00 87.28 256 ASN B O 1
ATOM 5864 N N . VAL B 1 245 ? -37.087 -19.767 22.525 1.00 79.61 257 VAL B N 1
ATOM 5865 C CA . VAL B 1 245 ? -36.096 -20.321 21.602 1.00 79.81 257 VAL B CA 1
ATOM 5866 C C . VAL B 1 245 ? -34.918 -20.981 22.314 1.00 81.38 257 VAL B C 1
ATOM 5867 O O . VAL B 1 245 ? -34.650 -20.714 23.490 1.00 78.60 257 VAL B O 1
ATOM 5871 N N . ALA B 1 246 ? -34.218 -21.842 21.578 1.00 85.12 258 ALA B N 1
ATOM 5872 C CA . ALA B 1 246 ? -33.017 -22.507 22.073 1.00 86.03 258 ALA B CA 1
ATOM 5873 C C . ALA B 1 246 ? -31.920 -21.488 22.364 1.00 85.69 258 ALA B C 1
ATOM 5874 O O . ALA B 1 246 ? -31.784 -20.490 21.656 1.00 87.02 258 ALA B O 1
ATOM 5876 N N . VAL B 1 247 ? -31.141 -21.742 23.410 1.00 82.86 259 VAL B N 1
ATOM 5877 C CA . VAL B 1 247 ? -30.067 -20.835 23.798 1.00 82.85 259 VAL B CA 1
ATOM 5878 C C . VAL B 1 247 ? -28.718 -21.556 23.837 1.00 85.77 259 VAL B C 1
ATOM 5879 O O . VAL B 1 247 ? -28.546 -22.524 24.576 1.00 84.71 259 VAL B O 1
ATOM 5883 N N . LYS B 1 248 ? -27.770 -21.084 23.031 1.00 89.48 260 LYS B N 1
ATOM 5884 C CA . LYS B 1 248 ? -26.447 -21.700 22.945 1.00 90.52 260 LYS B CA 1
ATOM 5885 C C . LYS B 1 248 ? -25.533 -21.254 24.087 1.00 91.24 260 LYS B C 1
ATOM 5886 O O . LYS B 1 248 ? -25.296 -20.060 24.267 1.00 95.72 260 LYS B O 1
ATOM 5888 N N . VAL B 1 249 ? -25.018 -22.220 24.847 1.00 88.83 261 VAL B N 1
ATOM 5889 C CA . VAL B 1 249 ? -24.149 -21.941 25.993 1.00 84.34 261 VAL B CA 1
ATOM 5890 C C . VAL B 1 249 ? -22.718 -21.618 25.572 1.00 82.26 261 VAL B C 1
ATOM 5891 O O . VAL B 1 249 ? -22.380 -21.680 24.391 1.00 82.42 261 VAL B O 1
ATOM 5895 N N . ASN B 1 257 ? -29.114 -13.263 25.635 1.00 83.30 269 ASN B N 1
ATOM 5896 C CA . ASN B 1 257 ? -30.101 -14.205 26.154 1.00 82.87 269 ASN B CA 1
ATOM 5897 C C . ASN B 1 257 ? -30.178 -14.213 27.676 1.00 75.65 269 ASN B C 1
ATOM 5898 O O . ASN B 1 257 ? -29.438 -14.933 28.346 1.00 72.46 269 ASN B O 1
ATOM 5903 N N . ILE B 1 258 ? -31.090 -13.412 28.215 1.00 70.86 270 ILE B N 1
ATOM 5904 C CA . ILE B 1 258 ? -31.297 -13.338 29.653 1.00 61.93 270 ILE B CA 1
ATOM 5905 C C . ILE B 1 258 ? -32.749 -13.671 29.986 1.00 54.97 270 ILE B C 1
ATOM 5906 O O . ILE B 1 258 ? -33.584 -13.773 29.081 1.00 50.85 270 ILE B O 1
ATOM 5911 N N . PHE B 1 259 ? -33.043 -13.862 31.273 1.00 54.99 271 PHE B N 1
ATOM 5912 C CA . PHE B 1 259 ? -34.429 -13.989 31.720 1.00 55.08 271 PHE B CA 1
ATOM 5913 C C . PHE B 1 259 ? -35.190 -12.754 31.250 1.00 55.12 271 PHE B C 1
ATOM 5914 O O . PHE B 1 259 ? -34.642 -11.649 31.240 1.00 54.91 271 PHE B O 1
ATOM 5922 N N . CYS B 1 260 ? -36.443 -12.942 30.856 1.00 50.76 272 CYS B N 1
ATOM 5923 C CA . CYS B 1 260 ? -37.276 -11.835 30.388 1.00 57.71 272 CYS B CA 1
ATOM 5924 C C . CYS B 1 260 ? -38.102 -11.233 31.530 1.00 63.30 272 CYS B C 1
ATOM 5925 O O . CYS B 1 260 ? -39.111 -11.805 31.942 1.00 69.63 272 CYS B O 1
ATOM 5928 N N . ALA B 1 261 ? -37.677 -10.075 32.034 1.00 61.74 273 ALA B N 1
ATOM 5929 C CA . ALA B 1 261 ? -38.356 -9.432 33.161 1.00 61.95 273 ALA B CA 1
ATOM 5930 C C . ALA B 1 261 ? -39.700 -8.806 32.774 1.00 67.87 273 ALA B C 1
ATOM 5931 O O . ALA B 1 261 ? -40.433 -8.310 33.630 1.00 70.63 273 ALA B O 1
ATOM 5933 N N . GLY B 1 262 ? -40.016 -8.829 31.483 1.00 67.43 274 GLY B N 1
ATOM 5934 C CA . GLY B 1 262 ? -41.285 -8.310 31.008 1.00 73.97 274 GLY B CA 1
ATOM 5935 C C . GLY B 1 262 ? -42.422 -9.304 31.154 1.00 75.12 274 GLY B C 1
ATOM 5936 O O . GLY B 1 262 ? -43.595 -8.934 31.068 1.00 76.74 274 GLY B O 1
ATOM 5937 N N . LYS B 1 263 ? -42.078 -10.569 31.381 1.00 70.39 275 LYS B N 1
ATOM 5938 C CA . LYS B 1 263 ? -43.083 -11.621 31.530 1.00 69.80 275 LYS B CA 1
ATOM 5939 C C . LYS B 1 263 ? -43.290 -11.993 32.998 1.00 67.15 275 LYS B C 1
ATOM 5940 O O . LYS B 1 263 ? -42.356 -12.437 33.671 1.00 64.69 275 LYS B O 1
ATOM 5946 N N . ASP B 1 264 ? -44.516 -11.805 33.485 1.00 61.74 276 ASP B N 1
ATOM 5947 C CA . ASP B 1 264 ? -44.883 -12.151 34.861 1.00 62.31 276 ASP B CA 1
ATOM 5948 C C . ASP B 1 264 ? -44.525 -13.596 35.212 1.00 60.42 276 ASP B C 1
ATOM 5949 O O . ASP B 1 264 ? -44.136 -13.894 36.343 1.00 56.13 276 ASP B O 1
ATOM 5954 N N . SER B 1 265 ? -44.653 -14.487 34.233 1.00 60.89 277 SER B N 1
ATOM 5955 C CA . SER B 1 265 ? -44.312 -15.894 34.422 1.00 58.55 277 SER B CA 1
ATOM 5956 C C . SER B 1 265 ? -42.838 -16.083 34.787 1.00 55.02 277 SER B C 1
ATOM 5957 O O . SER B 1 265 ? -42.488 -17.002 35.527 1.00 53.99 277 SER B O 1
ATOM 5960 N N . THR B 1 266 ? -41.978 -15.205 34.280 1.00 48.90 278 THR B N 1
ATOM 5961 C CA . THR B 1 266 ? -40.561 -15.251 34.633 1.00 46.73 278 THR B CA 1
ATOM 5962 C C . THR B 1 266 ? -40.350 -14.823 36.083 1.00 40.27 278 THR B C 1
ATOM 5963 O O . THR B 1 266 ? -39.605 -15.464 36.818 1.00 41.62 278 THR B O 1
ATOM 5967 N N . LEU B 1 267 ? -41.011 -13.746 36.498 1.00 49.85 279 LEU B N 1
ATOM 5968 C CA . LEU B 1 267 ? -40.941 -13.320 37.896 1.00 49.92 279 LEU B CA 1
ATOM 5969 C C . LEU B 1 267 ? -41.448 -14.409 38.831 1.00 39.42 279 LEU B C 1
ATOM 5970 O O . LEU B 1 267 ? -40.831 -14.696 39.851 1.00 40.37 279 LEU B O 1
ATOM 5975 N N . ILE B 1 268 ? -42.579 -15.008 38.474 1.00 40.79 280 ILE B N 1
ATOM 5976 C CA . ILE B 1 268 ? -43.147 -16.083 39.267 1.00 40.22 280 ILE B CA 1
ATOM 5977 C C . ILE B 1 268 ? -42.180 -17.261 39.367 1.00 39.69 280 ILE B C 1
ATOM 5978 O O . ILE B 1 268 ? -42.002 -17.834 40.444 1.00 36.90 280 ILE B O 1
ATOM 5983 N N . PHE B 1 269 ? -41.551 -17.604 38.243 1.00 38.05 281 PHE B N 1
ATOM 5984 C CA . PHE B 1 269 ? -40.557 -18.673 38.206 1.00 38.74 281 PHE B CA 1
ATOM 5985 C C . PHE B 1 269 ? -39.436 -18.339 39.174 1.00 39.99 281 PHE B C 1
ATOM 5986 O O . PHE B 1 269 ? -39.038 -19.163 40.000 1.00 33.04 281 PHE B O 1
ATOM 5994 N N . LEU B 1 270 ? -38.921 -17.121 39.075 1.00 34.46 282 LEU B N 1
ATOM 5995 C CA . LEU B 1 270 ? -37.755 -16.763 39.874 1.00 37.31 282 LEU B CA 1
ATOM 5996 C C . LEU B 1 270 ? -38.100 -16.656 41.361 1.00 32.14 282 LEU B C 1
ATOM 5997 O O . LEU B 1 270 ? -37.297 -17.022 42.209 1.00 31.28 282 LEU B O 1
ATOM 6002 N N . LYS B 1 271 ? -39.301 -16.183 41.673 1.00 34.89 283 LYS B N 1
ATOM 6003 C CA . LYS B 1 271 ? -39.769 -16.193 43.057 1.00 33.38 283 LYS B CA 1
ATOM 6004 C C . LYS B 1 271 ? -39.870 -17.619 43.592 1.00 32.59 283 LYS B C 1
ATOM 6005 O O . LYS B 1 271 ? -39.460 -17.889 44.716 1.00 31.53 283 LYS B O 1
ATOM 6011 N N . ASN B 1 272 ? -40.409 -18.533 42.782 1.00 36.19 284 ASN B N 1
ATOM 6012 C CA . ASN B 1 272 ? -40.428 -19.947 43.152 1.00 32.66 284 ASN B CA 1
ATOM 6013 C C . ASN B 1 272 ? -39.031 -20.518 43.413 1.00 32.55 284 ASN B C 1
ATOM 6014 O O . ASN B 1 272 ? -38.828 -21.289 44.354 1.00 30.04 284 ASN B O 1
ATOM 6019 N N . VAL B 1 273 ? -38.063 -20.137 42.584 1.00 30.15 285 VAL B N 1
ATOM 6020 C CA . VAL B 1 273 ? -36.683 -20.545 42.827 1.00 28.49 285 VAL B CA 1
ATOM 6021 C C . VAL B 1 273 ? -36.188 -19.988 44.154 1.00 30.89 285 VAL B C 1
ATOM 6022 O O . VAL B 1 273 ? -35.587 -20.705 44.937 1.00 28.87 285 VAL B O 1
ATOM 6026 N N . LEU B 1 274 ? -36.453 -18.713 44.421 1.00 31.41 286 LEU B N 1
ATOM 6027 C CA . LEU B 1 274 ? -35.969 -18.103 45.661 1.00 28.86 286 LEU B CA 1
ATOM 6028 C C . LEU B 1 274 ? -36.642 -18.690 46.903 1.00 28.33 286 LEU B C 1
ATOM 6029 O O . LEU B 1 274 ? -36.023 -18.748 47.966 1.00 28.36 286 LEU B O 1
ATOM 6034 N N . ASP B 1 275 ? -37.895 -19.122 46.770 1.00 30.87 287 ASP B N 1
ATOM 6035 C CA . ASP B 1 275 ? -38.576 -19.812 47.869 1.00 30.88 287 ASP B CA 1
ATOM 6036 C C . ASP B 1 275 ? -37.765 -21.036 48.308 1.00 31.06 287 ASP B C 1
ATOM 6037 O O . ASP B 1 275 ? -37.534 -21.239 49.501 1.00 33.47 287 ASP B O 1
ATOM 6042 N N . GLU B 1 276 ? -37.319 -21.842 47.348 1.00 27.64 288 GLU B N 1
ATOM 6043 C CA . GLU B 1 276 ? -36.540 -23.029 47.680 1.00 27.78 288 GLU B CA 1
ATOM 6044 C C . GLU B 1 276 ? -35.157 -22.654 48.179 1.00 25.99 288 GLU B C 1
ATOM 6045 O O . GLU B 1 276 ? -34.646 -23.261 49.119 1.00 27.62 288 GLU B O 1
ATOM 6051 N N . VAL B 1 277 ? -34.561 -21.643 47.557 1.00 24.85 289 VAL B N 1
ATOM 6052 C CA . VAL B 1 277 ? -33.252 -21.157 47.993 1.00 23.62 289 VAL B CA 1
ATOM 6053 C C . VAL B 1 277 ? -33.306 -20.675 49.437 1.00 25.93 289 VAL B C 1
ATOM 6054 O O . VAL B 1 277 ? -32.425 -20.999 50.234 1.00 28.40 289 VAL B O 1
ATOM 6058 N N . CYS B 1 278 ? -34.346 -19.931 49.800 1.00 25.93 290 CYS B N 1
ATOM 6059 C CA . CYS B 1 278 ? -34.436 -19.451 51.176 1.00 28.70 290 CYS B CA 1
ATOM 6060 C C . CYS B 1 278 ? -34.721 -20.580 52.164 1.00 31.07 290 CYS B C 1
ATOM 6061 O O . CYS B 1 278 ? -34.319 -20.505 53.329 1.00 32.74 290 CYS B O 1
ATOM 6064 N N . ARG B 1 279 ? -35.395 -21.629 51.700 1.00 31.29 291 ARG B N 1
ATOM 6065 C CA . ARG B 1 279 ? -35.669 -22.780 52.559 1.00 32.89 291 ARG B CA 1
ATOM 6066 C C . ARG B 1 279 ? -34.386 -23.559 52.854 1.00 34.80 291 ARG B C 1
ATOM 6067 O O . ARG B 1 279 ? -34.166 -23.999 53.990 1.00 36.98 291 ARG B O 1
ATOM 6083 N N . PHE B 1 281 ? -31.117 -22.332 52.393 1.00 26.33 293 PHE B N 1
ATOM 6084 C CA . PHE B 1 281 ? -30.016 -21.493 52.882 1.00 22.68 293 PHE B CA 1
ATOM 6085 C C . PHE B 1 281 ? -30.566 -20.519 53.913 1.00 28.66 293 PHE B C 1
ATOM 6086 O O . PHE B 1 281 ? -31.249 -19.554 53.561 1.00 30.55 293 PHE B O 1
ATOM 6094 N N . PRO B 1 282 ? -30.284 -20.771 55.199 1.00 30.56 294 PRO B N 1
ATOM 6095 C CA . PRO B 1 282 ? -30.824 -19.906 56.260 1.00 29.92 294 PRO B CA 1
ATOM 6096 C C . PRO B 1 282 ? -30.167 -18.523 56.350 1.00 29.51 294 PRO B C 1
ATOM 6097 O O . PRO B 1 282 ? -30.617 -17.675 57.130 1.00 30.80 294 PRO B O 1
ATOM 6101 N N . SER B 1 283 ? -29.120 -18.306 55.559 1.00 25.36 295 SER B N 1
ATOM 6102 C CA . SER B 1 283 ? -28.398 -17.025 55.531 1.00 25.82 295 SER B CA 1
ATOM 6103 C C . SER B 1 283 ? -29.325 -15.819 55.460 1.00 24.79 295 SER B C 1
ATOM 6104 O O . SER B 1 283 ? -30.249 -15.781 54.645 1.00 25.96 295 SER B O 1
ATOM 6107 N N . ALA B 1 284 ? -29.072 -14.828 56.309 1.00 27.72 296 ALA B N 1
ATOM 6108 C CA . ALA B 1 284 ? -29.820 -13.574 56.261 1.00 30.48 296 ALA B CA 1
ATOM 6109 C C . ALA B 1 284 ? -29.607 -12.834 54.938 1.00 31.37 296 ALA B C 1
ATOM 6110 O O . ALA B 1 284 ? -30.430 -11.996 54.547 1.00 32.76 296 ALA B O 1
ATOM 6112 N N . TYR B 1 285 ? -28.506 -13.158 54.262 1.00 23.17 297 TYR B N 1
ATOM 6113 C CA . TYR B 1 285 ? -28.120 -12.533 53.003 1.00 25.09 297 TYR B CA 1
ATOM 6114 C C . TYR B 1 285 ? -28.268 -13.500 51.836 1.00 26.22 297 TYR B C 1
ATOM 6115 O O . TYR B 1 285 ? -27.800 -14.642 51.895 1.00 25.34 297 TYR B O 1
ATOM 6124 N N . ILE B 1 286 ? -28.912 -13.034 50.773 1.00 23.44 298 ILE B N 1
ATOM 6125 C CA . ILE B 1 286 ? -28.980 -13.785 49.528 1.00 21.64 298 ILE B CA 1
ATOM 6126 C C . ILE B 1 286 ? -28.451 -12.877 48.436 1.00 21.91 298 ILE B C 1
ATOM 6127 O O . ILE B 1 286 ? -28.904 -11.728 48.309 1.00 23.68 298 ILE B O 1
ATOM 6132 N N . HIS B 1 287 ? -27.519 -13.382 47.631 1.00 21.23 299 HIS B N 1
ATOM 6133 C CA . HIS B 1 287 ? -26.923 -12.578 46.567 1.00 21.63 299 HIS B CA 1
ATOM 6134 C C . HIS B 1 287 ? -27.711 -12.811 45.275 1.00 26.22 299 HIS B C 1
ATOM 6135 O O . HIS B 1 287 ? -27.929 -13.956 44.886 1.00 24.49 299 HIS B O 1
ATOM 6142 N N . LEU B 1 288 ? -28.131 -11.729 44.622 1.00 23.89 300 LEU B N 1
ATOM 6143 C CA . LEU B 1 288 ? -28.923 -11.826 43.396 1.00 25.12 300 LEU B CA 1
ATOM 6144 C C . LEU B 1 288 ? -28.154 -11.377 42.157 1.00 31.61 300 LEU B C 1
ATOM 6145 O O . LEU B 1 288 ? -28.740 -11.209 41.089 1.00 35.33 300 LEU B O 1
ATOM 6150 N N . GLY B 1 289 ? -26.850 -11.172 42.293 1.00 27.61 301 GLY B N 1
ATOM 6151 C CA . GLY B 1 289 ? -26.062 -10.695 41.169 1.00 34.98 301 GLY B CA 1
ATOM 6152 C C . GLY B 1 289 ? -26.461 -9.313 40.689 1.00 37.29 301 GLY B C 1
ATOM 6153 O O . GLY B 1 289 ? -26.233 -8.313 41.364 1.00 34.36 301 GLY B O 1
ATOM 6154 N N . GLY B 1 290 ? -27.051 -9.246 39.507 1.00 41.44 302 GLY B N 1
ATOM 6155 C CA . GLY B 1 290 ? -27.516 -7.976 38.988 1.00 52.07 302 GLY B CA 1
ATOM 6156 C C . GLY B 1 290 ? -26.442 -7.104 38.357 1.00 60.08 302 GLY B C 1
ATOM 6157 O O . GLY B 1 290 ? -26.600 -5.888 38.284 1.00 67.38 302 GLY B O 1
ATOM 6158 N N . ASP B 1 291 ? -25.349 -7.702 37.893 1.00 61.05 303 ASP B N 1
ATOM 6159 C CA . ASP B 1 291 ? -24.380 -6.937 37.110 1.00 68.42 303 ASP B CA 1
ATOM 6160 C C . ASP B 1 291 ? -25.041 -6.548 35.786 1.00 74.20 303 ASP B C 1
ATOM 6161 O O . ASP B 1 291 ? -25.997 -7.202 35.361 1.00 70.03 303 ASP B O 1
ATOM 6166 N N . GLU B 1 292 ? -24.557 -5.484 35.147 1.00 76.53 304 GLU B N 1
ATOM 6167 C CA . GLU B 1 292 ? -25.207 -4.975 33.939 1.00 78.51 304 GLU B CA 1
ATOM 6168 C C . GLU B 1 292 ? -25.322 -6.046 32.850 1.00 79.73 304 GLU B C 1
ATOM 6169 O O . GLU B 1 292 ? -24.339 -6.419 32.213 1.00 78.71 304 GLU B O 1
ATOM 6175 N N . ALA B 1 293 ? -26.538 -6.549 32.666 1.00 80.77 305 ALA B N 1
ATOM 6176 C CA . ALA B 1 293 ? -26.805 -7.580 31.673 1.00 77.70 305 ALA B CA 1
ATOM 6177 C C . ALA B 1 293 ? -26.741 -7.005 30.263 1.00 80.81 305 ALA B C 1
ATOM 6178 O O . ALA B 1 293 ? -27.070 -5.839 30.050 1.00 80.06 305 ALA B O 1
ATOM 6180 N N . PRO B 1 294 ? -26.308 -7.824 29.292 1.00 84.16 306 PRO B N 1
ATOM 6181 C CA . PRO B 1 294 ? -26.304 -7.357 27.903 1.00 86.43 306 PRO B CA 1
ATOM 6182 C C . PRO B 1 294 ? -27.736 -7.235 27.392 1.00 87.03 306 PRO B C 1
ATOM 6183 O O . PRO B 1 294 ? -28.602 -8.000 27.819 1.00 85.15 306 PRO B O 1
ATOM 6187 N N . LYS B 1 295 ? -27.982 -6.276 26.506 1.00 85.16 307 LYS B N 1
ATOM 6188 C CA . LYS B 1 295 ? -29.326 -6.049 25.989 1.00 81.28 307 LYS B CA 1
ATOM 6189 C C . LYS B 1 295 ? -29.369 -6.296 24.484 1.00 82.54 307 LYS B C 1
ATOM 6190 O O . LYS B 1 295 ? -30.428 -6.225 23.861 1.00 88.32 307 LYS B O 1
ATOM 6196 N N . CYS B 1 301 ? -37.377 -6.695 22.110 1.00 100.90 313 CYS B N 1
ATOM 6197 C CA . CYS B 1 301 ? -38.459 -7.400 22.792 1.00 101.45 313 CYS B CA 1
ATOM 6198 C C . CYS B 1 301 ? -39.657 -6.484 23.050 1.00 105.41 313 CYS B C 1
ATOM 6199 O O . CYS B 1 301 ? -39.479 -5.309 23.372 1.00 109.65 313 CYS B O 1
ATOM 6202 N N . PRO B 1 302 ? -40.883 -7.016 22.884 1.00 102.14 314 PRO B N 1
ATOM 6203 C CA . PRO B 1 302 ? -42.109 -6.283 23.228 1.00 100.95 314 PRO B CA 1
ATOM 6204 C C . PRO B 1 302 ? -42.623 -6.605 24.635 1.00 101.08 314 PRO B C 1
ATOM 6205 O O . PRO B 1 302 ? -43.237 -5.742 25.266 1.00 99.55 314 PRO B O 1
ATOM 6209 N N . ASP B 1 303 ? -42.378 -7.825 25.110 1.00 102.44 315 ASP B N 1
ATOM 6210 C CA . ASP B 1 303 ? -42.787 -8.239 26.450 1.00 101.36 315 ASP B CA 1
ATOM 6211 C C . ASP B 1 303 ? -42.063 -7.402 27.499 1.00 101.10 315 ASP B C 1
ATOM 6212 O O . ASP B 1 303 ? -42.664 -6.955 28.477 1.00 101.63 315 ASP B O 1
ATOM 6217 N N . CYS B 1 304 ? -40.769 -7.189 27.278 1.00 100.57 316 CYS B N 1
ATOM 6218 C CA . CYS B 1 304 ? -39.972 -6.311 28.127 1.00 97.70 316 CYS B CA 1
ATOM 6219 C C . CYS B 1 304 ? -40.361 -4.844 27.941 1.00 98.43 316 CYS B C 1
ATOM 6220 O O . CYS B 1 304 ? -40.637 -4.140 28.914 1.00 100.04 316 CYS B O 1
ATOM 6223 N N . ARG B 1 305 ? -40.401 -4.394 26.688 1.00 95.20 317 ARG B N 1
ATOM 6224 C CA . ARG B 1 305 ? -40.717 -2.999 26.366 1.00 94.91 317 ARG B CA 1
ATOM 6225 C C . ARG B 1 305 ? -42.173 -2.613 26.654 1.00 96.60 317 ARG B C 1
ATOM 6226 O O . ARG B 1 305 ? -42.621 -1.530 26.274 1.00 99.40 317 ARG B O 1
ATOM 6228 N N . SER B 1 306 ? -42.907 -3.502 27.317 1.00 95.74 318 SER B N 1
ATOM 6229 C CA . SER B 1 306 ? -44.279 -3.221 27.727 1.00 98.78 318 SER B CA 1
ATOM 6230 C C . SER B 1 306 ? -44.320 -2.924 29.223 1.00 97.56 318 SER B C 1
ATOM 6231 O O . SER B 1 306 ? -45.278 -2.336 29.728 1.00 98.81 318 SER B O 1
ATOM 6234 N N . ARG B 1 307 ? -43.270 -3.344 29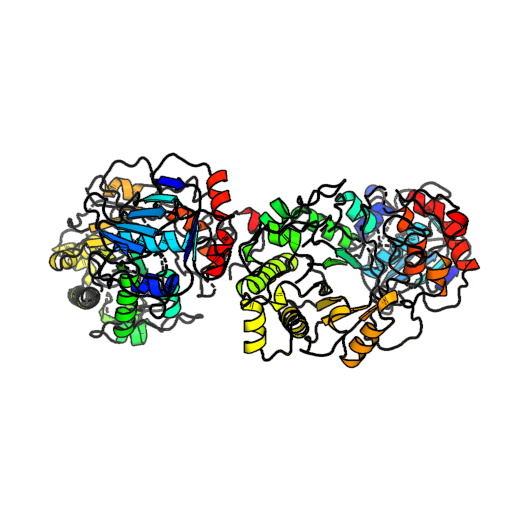.924 1.00 98.48 319 ARG B N 1
ATOM 6235 C CA . ARG B 1 307 ? -43.118 -3.065 31.346 1.00 97.62 319 ARG B CA 1
ATOM 6236 C C . ARG B 1 307 ? -42.536 -1.670 31.523 1.00 99.44 319 ARG B C 1
ATOM 6237 O O . ARG B 1 307 ? -42.869 -0.958 32.472 1.00 102.74 319 ARG B O 1
ATOM 6245 N N . ILE B 1 308 ? -41.655 -1.295 30.599 1.00 97.34 320 ILE B N 1
ATOM 6246 C CA . ILE B 1 308 ? -41.054 0.033 30.580 1.00 96.10 320 ILE B CA 1
ATOM 6247 C C . ILE B 1 308 ? -42.123 1.106 30.381 1.00 100.06 320 ILE B C 1
ATOM 6248 O O . ILE B 1 308 ? -41.941 2.261 30.774 1.00 101.35 320 ILE B O 1
ATOM 6250 N N . GLU B 1 309 ? -43.234 0.714 29.763 1.00 100.48 321 GLU B N 1
ATOM 6251 C CA . GLU B 1 309 ? -44.380 1.599 29.597 1.00 102.33 321 GLU B CA 1
ATOM 6252 C C . GLU B 1 309 ? -45.185 1.699 30.893 1.00 105.41 321 GLU B C 1
ATOM 6253 O O . GLU B 1 309 ? -45.269 2.769 31.501 1.00 107.01 321 GLU B O 1
ATOM 6255 N N . LYS B 1 310 ? -45.756 0.573 31.316 1.00 103.77 322 LYS B N 1
ATOM 6256 C CA . LYS B 1 310 ? -46.649 0.523 32.476 1.00 100.11 322 LYS B CA 1
ATOM 6257 C C . LYS B 1 310 ? -46.026 1.006 33.791 1.00 98.54 322 LYS B C 1
ATOM 6258 O O . LYS B 1 310 ? -46.747 1.375 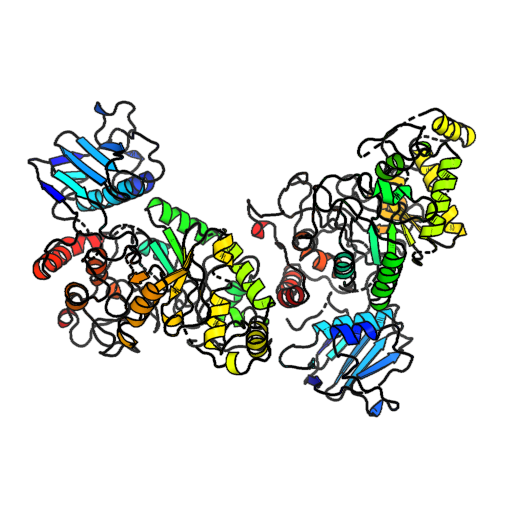34.722 1.00 97.18 322 LYS B O 1
ATOM 6260 N N . GLU B 1 311 ? -44.698 1.002 33.870 1.00 99.08 323 GLU B N 1
ATOM 6261 C CA . GLU B 1 311 ? -44.007 1.412 35.094 1.00 98.89 323 GLU B CA 1
ATOM 6262 C C . GLU B 1 311 ? -43.339 2.786 34.988 1.00 100.65 323 GLU B C 1
ATOM 6263 O O . GLU B 1 311 ? -42.867 3.326 35.991 1.00 98.46 323 GLU B O 1
ATOM 6269 N N . LYS B 1 312 ? -43.310 3.336 33.774 1.00 104.07 324 LYS B N 1
ATOM 6270 C CA . LYS B 1 312 ? -42.694 4.639 33.484 1.00 104.33 324 LYS B CA 1
ATOM 6271 C C . LYS B 1 312 ? -41.175 4.654 33.680 1.00 103.85 324 LYS B C 1
ATOM 6272 O O . LYS B 1 312 ? -40.636 5.512 34.382 1.00 105.77 324 LYS B O 1
ATOM 6274 N N . LEU B 1 313 ? -40.498 3.705 33.038 1.00 101.98 325 LEU B N 1
ATOM 6275 C CA . LEU B 1 313 ? -39.045 3.585 33.108 1.00 97.86 325 LEU B CA 1
ATOM 6276 C C . LEU B 1 313 ? -38.386 4.217 31.883 1.00 100.30 325 LEU B C 1
ATOM 6277 O O . LEU B 1 313 ? -38.796 3.967 30.747 1.00 103.22 325 LEU B O 1
ATOM 6282 N N . SER B 1 316 ? -33.993 0.047 29.300 1.00 83.76 328 SER B N 1
ATOM 6283 C CA . SER B 1 316 ? -33.875 -1.340 29.734 1.00 86.55 328 SER B CA 1
ATOM 6284 C C . SER B 1 316 ? -32.958 -1.459 30.951 1.00 86.20 328 SER B C 1
ATOM 6285 O O . SER B 1 316 ? -33.001 -2.453 31.678 1.00 86.04 328 SER B O 1
ATOM 6288 N N . HIS B 1 317 ? -32.120 -0.448 31.165 1.00 87.04 329 HIS B N 1
ATOM 6289 C CA . HIS B 1 317 ? -31.311 -0.388 32.377 1.00 81.75 329 HIS B CA 1
ATOM 6290 C C . HIS B 1 317 ? -32.234 -0.184 33.572 1.00 80.38 329 HIS B C 1
ATOM 6291 O O . HIS B 1 317 ? -31.988 -0.698 34.666 1.00 77.00 329 HIS B O 1
ATOM 6298 N N . ASP B 1 318 ? -33.304 0.573 33.347 1.00 82.81 330 ASP B N 1
ATOM 6299 C CA . ASP B 1 318 ? -34.316 0.792 34.369 1.00 80.18 330 ASP B CA 1
ATOM 6300 C C . ASP B 1 318 ? -35.230 -0.426 34.492 1.00 73.89 330 ASP B C 1
ATOM 6301 O O . ASP B 1 318 ? -35.820 -0.662 35.548 1.00 72.21 330 ASP B O 1
ATOM 6303 N N . LEU B 1 319 ? -35.351 -1.194 33.410 1.00 69.45 331 LEU B N 1
ATOM 6304 C CA . LEU B 1 319 ? -36.071 -2.460 33.470 1.00 66.67 331 LEU B CA 1
ATOM 6305 C C . LEU B 1 319 ? -35.332 -3.400 34.411 1.00 67.58 331 LEU B C 1
ATOM 6306 O O . LEU B 1 319 ? -35.920 -3.972 35.333 1.00 65.23 331 LEU B O 1
ATOM 6311 N N . GLN B 1 320 ? -34.033 -3.546 34.167 1.00 70.92 332 GLN B N 1
ATOM 6312 C CA . GLN B 1 320 ? -33.165 -4.351 35.013 1.00 63.23 332 GLN B CA 1
ATOM 6313 C C . GLN B 1 320 ? -33.259 -3.901 36.466 1.00 55.87 332 GLN B C 1
ATOM 6314 O O . GLN B 1 320 ? -33.333 -4.721 37.380 1.00 54.65 332 GLN B O 1
ATOM 6320 N N . LEU B 1 321 ? -33.272 -2.590 36.671 1.00 57.89 333 LEU B N 1
ATOM 6321 C CA . LEU B 1 321 ? -33.420 -2.038 38.012 1.00 56.48 333 LEU B CA 1
ATOM 6322 C C . LEU B 1 321 ? -34.809 -2.308 38.594 1.00 57.01 333 LEU B C 1
ATOM 6323 O O . LEU B 1 321 ? -34.935 -2.647 39.772 1.00 59.24 333 LEU B O 1
ATOM 6328 N N . TRP B 1 322 ? -35.845 -2.145 37.775 1.00 58.86 334 TRP B N 1
ATOM 6329 C CA . TRP B 1 322 ? -37.205 -2.476 38.198 1.00 63.43 334 TRP B CA 1
ATOM 6330 C C . TRP B 1 322 ? -37.266 -3.932 38.656 1.00 58.98 334 TRP B C 1
ATOM 6331 O O . TRP B 1 322 ? -37.775 -4.245 39.734 1.00 58.09 334 TRP B O 1
ATOM 6342 N N . PHE B 1 323 ? -36.726 -4.811 37.822 1.00 53.99 335 PHE B N 1
ATOM 6343 C CA . PHE B 1 323 ? -36.690 -6.237 38.108 1.00 52.53 335 PHE B CA 1
ATOM 6344 C C . PHE B 1 323 ? -35.902 -6.544 39.382 1.00 47.94 335 PHE B C 1
ATOM 6345 O O . PHE B 1 323 ? -36.355 -7.314 40.230 1.00 43.13 335 PHE B O 1
ATOM 6353 N N . SER B 1 324 ? -34.724 -5.941 39.520 1.00 47.56 336 SER B N 1
ATOM 6354 C CA . SER B 1 324 ? -33.926 -6.123 40.723 1.00 44.04 336 SER B CA 1
ATOM 6355 C C . SER B 1 324 ? -34.702 -5.693 41.963 1.00 37.07 336 SER B C 1
ATOM 6356 O O . SER B 1 324 ? -34.661 -6.359 42.997 1.00 43.29 336 SER B O 1
ATOM 6359 N N . ALA B 1 325 ? -35.418 -4.581 41.846 1.00 40.51 337 ALA B N 1
ATOM 6360 C CA . ALA B 1 325 ? -36.232 -4.071 42.942 1.00 40.63 337 ALA B CA 1
ATOM 6361 C C . ALA B 1 325 ? -37.342 -5.051 43.347 1.00 41.63 337 ALA B C 1
ATOM 6362 O O . ALA B 1 325 ? -37.561 -5.285 44.537 1.00 42.44 337 ALA B O 1
ATOM 6364 N N . ARG B 1 326 ? -38.046 -5.614 42.366 1.00 40.81 338 ARG B N 1
ATOM 6365 C CA . ARG B 1 326 ? -39.091 -6.597 42.664 1.00 40.78 338 ARG B CA 1
ATOM 6366 C C . ARG B 1 326 ? -38.537 -7.825 43.399 1.00 38.23 338 ARG B C 1
ATOM 6367 O O . ARG B 1 326 ? -39.171 -8.335 44.325 1.00 37.98 338 ARG B O 1
ATOM 6383 N N . ALA B 1 328 ? -35.676 -7.961 45.200 1.00 33.69 340 ALA B N 1
ATOM 6384 C CA . ALA B 1 328 ? -35.250 -7.480 46.509 1.00 36.62 340 ALA B CA 1
ATOM 6385 C C . ALA B 1 328 ? -36.458 -7.319 47.432 1.00 36.54 340 ALA B C 1
ATOM 6386 O O . ALA B 1 328 ? -36.396 -7.683 48.607 1.00 39.19 340 ALA B O 1
ATOM 6388 N N . ASP B 1 329 ? -37.547 -6.765 46.897 1.00 36.32 341 ASP B N 1
ATOM 6389 C CA . ASP B 1 329 ? -38.790 -6.620 47.649 1.00 40.52 341 ASP B CA 1
ATOM 6390 C C . ASP B 1 329 ? -39.287 -7.976 48.128 1.00 42.42 341 ASP B C 1
ATOM 6391 O O . ASP B 1 329 ? -39.809 -8.110 49.233 1.00 40.65 341 ASP B O 1
ATOM 6396 N N . TYR B 1 330 ? -39.149 -8.978 47.270 1.00 39.72 342 TYR B N 1
ATOM 6397 C CA . TYR B 1 330 ? -39.614 -10.312 47.599 1.00 37.81 342 TYR B CA 1
ATOM 6398 C C . TYR B 1 330 ? -38.767 -10.918 48.709 1.00 36.55 342 TYR B C 1
ATOM 6399 O O . TYR B 1 330 ? -39.293 -11.570 49.613 1.00 35.86 342 TYR B O 1
ATOM 6408 N N . LEU B 1 331 ? -37.453 -10.714 48.632 1.00 34.59 343 LEU B N 1
ATOM 6409 C CA . LEU B 1 331 ? -36.559 -11.187 49.683 1.00 30.48 343 LEU B CA 1
ATOM 6410 C C . LEU B 1 331 ? -36.859 -10.461 50.998 1.00 35.84 343 LEU B C 1
ATOM 6411 O O . LEU B 1 331 ? -36.819 -11.065 52.070 1.00 35.25 343 LEU B O 1
ATOM 6416 N N . LYS B 1 332 ? -37.182 -9.175 50.906 1.00 32.67 344 LYS B N 1
ATOM 6417 C CA . LYS B 1 332 ? -37.503 -8.387 52.094 1.00 38.71 344 LYS B CA 1
ATOM 6418 C C . LYS B 1 332 ? -38.717 -8.960 52.832 1.00 41.95 344 LYS B C 1
ATOM 6419 O O . LYS B 1 332 ? -38.711 -9.064 54.059 1.00 42.68 344 LYS B O 1
ATOM 6425 N N . GLN B 1 333 ? -39.746 -9.354 52.088 1.00 41.93 345 GLN B N 1
ATOM 6426 C CA . GLN B 1 333 ? -40.934 -9.918 52.725 1.00 48.86 345 GLN B CA 1
ATOM 6427 C C . GLN B 1 333 ? -40.642 -11.299 53.322 1.00 47.73 345 GLN B C 1
ATOM 6428 O O . GLN B 1 333 ? -41.363 -11.768 54.199 1.00 50.26 345 GLN B O 1
ATOM 6434 N N . LYS B 1 334 ? -39.568 -11.932 52.860 1.00 45.87 346 LYS B N 1
ATOM 6435 C CA . LYS B 1 334 ? -39.110 -13.196 53.434 1.00 43.66 346 LYS B CA 1
ATOM 6436 C C . LYS B 1 334 ? -38.096 -12.974 54.565 1.00 43.70 346 LYS B C 1
ATOM 6437 O O . LYS B 1 334 ? -37.558 -13.931 55.121 1.00 49.92 346 LYS B O 1
ATOM 6443 N N . GLY B 1 335 ? -37.840 -11.713 54.901 1.00 41.05 347 GLY B N 1
ATOM 6444 C CA . GLY B 1 335 ? -36.925 -11.380 55.985 1.00 40.30 347 GLY B CA 1
ATOM 6445 C C . GLY B 1 335 ? -35.439 -11.468 55.653 1.00 42.01 347 GLY B C 1
ATOM 6446 O O . GLY B 1 335 ? -34.601 -11.575 56.555 1.00 35.21 347 GLY B O 1
ATOM 6447 N N . ARG B 1 336 ? -35.097 -11.403 54.369 1.00 31.13 348 ARG B N 1
ATOM 6448 C CA . ARG B 1 336 ? -33.696 -11.500 53.963 1.00 30.69 348 ARG B CA 1
ATOM 6449 C C . ARG B 1 336 ? -33.199 -10.207 53.347 1.00 31.32 348 ARG B C 1
ATOM 6450 O O . ARG B 1 336 ? -33.991 -9.372 52.895 1.00 35.07 348 ARG B O 1
ATOM 6458 N N . LYS B 1 337 ? -31.879 -10.050 53.340 1.00 27.84 349 LYS B N 1
ATOM 6459 C CA . LYS B 1 337 ? -31.231 -8.948 52.644 1.00 32.10 349 LYS B CA 1
ATOM 6460 C C . LYS B 1 337 ? -30.795 -9.415 51.262 1.00 28.83 349 LYS B C 1
ATOM 6461 O O . LYS B 1 337 ? -30.432 -10.578 51.083 1.00 28.85 349 LYS B O 1
ATOM 6467 N N . ALA B 1 338 ? -30.844 -8.510 50.287 1.00 27.70 350 ALA B N 1
ATOM 6468 C CA . ALA B 1 338 ? -30.469 -8.837 48.911 1.00 26.09 350 ALA B CA 1
ATOM 6469 C C . ALA B 1 338 ? -29.165 -8.146 48.564 1.00 26.89 350 ALA B C 1
ATOM 6470 O O . ALA B 1 338 ? -29.087 -6.919 48.637 1.00 27.23 350 ALA B O 1
ATOM 6472 N N . ILE B 1 339 ? -28.150 -8.917 48.176 1.00 24.33 351 ILE B N 1
ATOM 6473 C CA . ILE B 1 339 ? -26.904 -8.323 47.714 1.00 24.05 351 ILE B CA 1
ATOM 6474 C C . ILE B 1 339 ? -26.907 -8.240 46.187 1.00 24.83 351 ILE B C 1
ATOM 6475 O O . ILE B 1 339 ? -27.308 -9.192 45.504 1.00 25.34 351 ILE B O 1
ATOM 6480 N N . PHE B 1 340 ? -26.486 -7.094 45.660 1.00 25.80 352 PHE B N 1
ATOM 6481 C CA . PHE B 1 340 ? -26.304 -6.926 44.226 1.00 26.72 352 PHE B CA 1
ATOM 6482 C C . PHE B 1 340 ? -24.881 -6.468 43.952 1.00 32.59 352 PHE B C 1
ATOM 6483 O O . PHE B 1 340 ? -24.300 -5.738 44.760 1.00 26.27 352 PHE B O 1
ATOM 6491 N N . TRP B 1 341 ? -24.342 -6.849 42.797 1.00 26.64 353 TRP B N 1
ATOM 6492 C CA . TRP B 1 341 ? -23.089 -6.254 42.317 1.00 26.95 353 TRP B CA 1
ATOM 6493 C C . TRP B 1 341 ? -23.289 -4.759 42.087 1.00 28.80 353 TRP B C 1
ATOM 6494 O O . TRP B 1 341 ? -24.366 -4.329 41.654 1.00 30.27 353 TRP B O 1
ATOM 6505 N N . GLY B 1 342 ? -22.252 -3.965 42.355 1.00 28.93 354 GLY B N 1
ATOM 6506 C CA . GLY B 1 342 ? -22.375 -2.515 42.348 1.00 30.70 354 GLY B CA 1
ATOM 6507 C C . GLY B 1 342 ? -22.745 -1.831 41.040 1.00 33.01 354 GLY B C 1
ATOM 6508 O O . GLY B 1 342 ? -23.093 -0.645 41.046 1.00 34.78 354 GLY B O 1
ATOM 6509 N N . ASP B 1 343 ? -22.663 -2.554 39.923 1.00 33.20 355 ASP B N 1
ATOM 6510 C CA . ASP B 1 343 ? -23.135 -2.017 38.633 1.00 43.46 355 ASP B CA 1
ATOM 6511 C C . ASP B 1 343 ? -24.488 -1.319 38.735 1.00 42.38 355 ASP B C 1
ATOM 6512 O O . ASP B 1 343 ? -24.725 -0.302 38.078 1.00 52.44 355 ASP B O 1
ATOM 6517 N N . VAL B 1 344 ? -25.380 -1.877 39.552 1.00 43.07 356 VAL B N 1
ATOM 6518 C CA . VAL B 1 344 ? -26.774 -1.425 39.609 1.00 43.54 356 VAL B CA 1
ATOM 6519 C C . VAL B 1 344 ? -26.937 -0.002 40.097 1.00 50.09 356 VAL B C 1
ATOM 6520 O O . VAL B 1 344 ? -28.000 0.596 39.934 1.00 48.91 356 VAL B O 1
ATOM 6524 N N . ILE B 1 345 ? -25.899 0.544 40.716 1.00 39.72 357 ILE B N 1
ATOM 6525 C CA . ILE B 1 345 ? -26.018 1.898 41.241 1.00 40.25 357 ILE B CA 1
ATOM 6526 C C . ILE B 1 345 ? -25.020 2.903 40.661 1.00 42.25 357 ILE B C 1
ATOM 6527 O O . ILE B 1 345 ? -24.815 3.977 41.235 1.00 42.81 357 ILE B O 1
ATOM 6532 N N . TYR B 1 346 ? -24.419 2.563 39.519 1.00 42.58 358 TYR B N 1
ATOM 6533 C CA . TYR B 1 346 ? -23.564 3.512 38.793 1.00 46.21 358 TYR B CA 1
ATOM 6534 C C . TYR B 1 346 ? -24.378 4.740 38.423 1.00 52.90 358 TYR B C 1
ATOM 6535 O O . TYR B 1 346 ? -23.913 5.877 38.531 1.00 52.73 358 TYR B O 1
ATOM 6544 N N . LYS B 1 347 ? -25.602 4.492 37.974 1.00 52.97 359 LYS B N 1
ATOM 6545 C CA . LYS B 1 347 ? -26.512 5.563 37.599 1.00 60.36 359 LYS B CA 1
ATOM 6546 C C . LYS B 1 347 ? -27.784 5.449 38.424 1.00 67.88 359 LYS B C 1
ATOM 6547 O O . LYS B 1 347 ? -28.242 4.343 38.724 1.00 67.56 359 LYS B O 1
ATOM 6549 N N . ASP B 1 348 ? -28.349 6.592 38.796 1.00 84.13 360 ASP B N 1
ATOM 6550 C CA . ASP B 1 348 ? -29.603 6.610 39.537 1.00 97.32 360 ASP B CA 1
ATOM 6551 C C . ASP B 1 348 ? -30.731 6.064 38.668 1.00 100.68 360 ASP B C 1
ATOM 6552 O O . ASP B 1 348 ? -30.540 5.790 37.483 1.00 102.58 360 ASP B O 1
ATOM 6557 N N . TYR B 1 350 ? -33.396 5.540 39.967 1.00 87.75 362 TYR B N 1
ATOM 6558 C CA . TYR B 1 350 ? -33.664 4.145 40.283 1.00 87.12 362 TYR B CA 1
ATOM 6559 C C . TYR B 1 350 ? -33.477 3.886 41.768 1.00 89.20 362 TYR B C 1
ATOM 6560 O O . TYR B 1 350 ? -32.352 3.894 42.273 1.00 92.47 362 TYR B O 1
ATOM 6562 N N . SER B 1 351 ? -34.577 3.657 42.475 1.00 82.18 363 SER B N 1
ATOM 6563 C CA . SER B 1 351 ? -34.468 3.330 43.887 1.00 76.20 363 SER B CA 1
ATOM 6564 C C . SER B 1 351 ? -34.666 1.850 44.164 1.00 68.16 363 SER B C 1
ATOM 6565 O O . SER B 1 351 ? -35.552 1.206 43.605 1.00 69.41 363 SER B O 1
ATOM 6568 N N . LEU B 1 352 ? -33.800 1.329 45.023 1.00 58.33 364 LEU B N 1
ATOM 6569 C CA . LEU B 1 352 ? -33.855 -0.046 45.478 1.00 44.20 364 LEU B CA 1
ATOM 6570 C C . LEU B 1 352 ? -34.324 -0.028 46.922 1.00 47.29 364 LEU B C 1
ATOM 6571 O O . LEU B 1 352 ? -34.099 0.954 47.628 1.00 48.20 364 LEU B O 1
ATOM 6576 N N . PRO B 1 353 ? -35.004 -1.099 47.363 1.00 45.38 365 PRO B N 1
ATOM 6577 C CA . PRO B 1 353 ? -35.544 -1.104 48.726 1.00 43.64 365 PRO B CA 1
ATOM 6578 C C . PRO B 1 353 ? -34.459 -1.185 49.789 1.00 43.58 365 PRO B C 1
ATOM 6579 O O . PRO B 1 353 ? -33.286 -1.416 49.470 1.00 43.33 365 PRO B O 1
ATOM 6583 N N . ASP B 1 354 ? -34.853 -1.005 51.046 1.00 42.59 366 ASP B N 1
ATOM 6584 C CA . ASP B 1 354 ? -33.888 -0.799 52.126 1.00 42.27 366 ASP B CA 1
ATOM 6585 C C . ASP B 1 354 ? -33.236 -2.067 52.664 1.00 41.91 366 ASP B C 1
ATOM 6586 O O . ASP B 1 354 ? -32.457 -2.002 53.615 1.00 40.72 366 ASP B O 1
ATOM 6591 N N . ASN B 1 355 ? -33.548 -3.217 52.067 1.00 39.05 367 ASN B N 1
ATOM 6592 C CA . ASN B 1 355 ? -32.855 -4.451 52.430 1.00 32.76 367 ASN B CA 1
ATOM 6593 C C . ASN B 1 355 ? -31.681 -4.756 51.497 1.00 30.51 367 ASN B C 1
ATOM 6594 O O . ASN B 1 355 ? -31.076 -5.824 51.585 1.00 32.74 367 ASN B O 1
ATOM 6599 N N . VAL B 1 356 ? -31.366 -3.814 50.607 1.00 32.37 368 VAL B N 1
ATOM 6600 C CA . VAL B 1 356 ? -30.314 -4.006 49.597 1.00 27.43 368 VAL B CA 1
ATOM 6601 C C . VAL B 1 356 ? -28.917 -3.677 50.117 1.00 30.80 368 VAL B C 1
ATOM 6602 O O . VAL B 1 356 ? -28.726 -2.665 50.792 1.00 28.19 368 VAL B O 1
ATOM 6606 N N . VAL B 1 357 ? -27.957 -4.551 49.800 1.00 25.46 369 VAL B N 1
ATOM 6607 C CA . VAL B 1 357 ? -26.536 -4.361 50.098 1.00 23.50 369 VAL B CA 1
ATOM 6608 C C . VAL B 1 357 ? -25.806 -4.341 48.760 1.00 23.22 369 VAL B C 1
ATOM 6609 O O . VAL B 1 357 ? -26.167 -5.093 47.853 1.00 23.75 369 VAL B O 1
ATOM 6613 N N . ILE B 1 358 ? -24.799 -3.477 48.623 1.00 22.45 370 ILE B N 1
ATOM 6614 C CA . ILE B 1 358 ? -24.084 -3.341 47.357 1.00 22.11 370 ILE B CA 1
ATOM 6615 C C . ILE B 1 358 ? -22.705 -3.975 47.480 1.00 25.98 370 ILE B C 1
ATOM 6616 O O . ILE B 1 358 ? -21.959 -3.638 48.402 1.00 23.95 370 ILE B O 1
ATOM 6621 N N . GLN B 1 359 ? -22.363 -4.891 46.572 1.00 19.84 371 GLN B N 1
ATOM 6622 C CA . GLN B 1 359 ? -21.011 -5.458 46.559 1.00 17.24 371 GLN B CA 1
ATOM 6623 C C . GLN B 1 359 ? -20.182 -4.717 45.516 1.00 23.39 371 GLN B C 1
ATOM 6624 O O . GLN B 1 359 ? -20.379 -4.887 44.315 1.00 23.51 371 GLN B O 1
ATOM 6630 N N . TRP B 1 360 ? -19.299 -3.851 46.005 1.00 19.80 372 TRP B N 1
ATOM 6631 C CA . TRP B 1 360 ? -18.448 -2.993 45.194 1.00 24.34 372 TRP B CA 1
ATOM 6632 C C . TRP B 1 360 ? -17.319 -3.837 44.608 1.00 24.35 372 TRP B C 1
ATOM 6633 O O . TRP B 1 360 ? -16.542 -4.439 45.366 1.00 23.59 372 TRP B O 1
ATOM 6644 N N . TRP B 1 361 ? -17.205 -3.889 43.277 1.00 21.99 373 TRP B N 1
ATOM 6645 C CA . TRP B 1 361 ? -16.213 -4.797 42.666 1.00 20.34 373 TRP B CA 1
ATOM 6646 C C . TRP B 1 361 ? -15.337 -4.244 41.542 1.00 22.32 373 TRP B C 1
ATOM 6647 O O . TRP B 1 361 ? -14.177 -4.650 41.402 1.00 24.02 373 TRP B O 1
ATOM 6658 N N . ASN B 1 362 ? -15.866 -3.350 40.716 1.00 22.71 374 ASN B N 1
ATOM 6659 C CA . ASN B 1 362 ? -15.099 -2.940 39.532 1.00 23.68 374 ASN B CA 1
ATOM 6660 C C . ASN B 1 362 ? -14.254 -1.687 39.733 1.00 24.39 374 ASN B C 1
ATOM 6661 O O . ASN B 1 362 ? -14.542 -0.622 39.171 1.00 25.18 374 ASN B O 1
ATOM 6666 N N . TRP B 1 363 ? -13.190 -1.819 40.516 1.00 23.41 375 TRP B N 1
ATOM 6667 C CA . TRP B 1 363 ? -12.299 -0.693 40.776 1.00 20.01 375 TRP B CA 1
ATOM 6668 C C . TRP B 1 363 ? -11.462 -0.404 39.548 1.00 24.53 375 TRP B C 1
ATOM 6669 O O . TRP B 1 363 ? -11.189 0.760 39.224 1.00 25.97 375 TRP B O 1
ATOM 6680 N N . ARG B 1 364 ? -11.038 -1.467 38.866 1.00 25.27 376 ARG B N 1
ATOM 6681 C CA . ARG B 1 364 ? -10.224 -1.298 37.670 1.00 29.20 376 ARG B CA 1
ATOM 6682 C C . ARG B 1 364 ? -10.933 -0.417 36.662 1.00 32.29 376 ARG B C 1
ATOM 6683 O O . ARG B 1 364 ? -10.305 0.416 36.005 1.00 32.03 376 ARG B O 1
ATOM 6691 N N . GLY B 1 365 ? -12.247 -0.592 36.548 1.00 27.23 377 GLY B N 1
ATOM 6692 C CA . GLY B 1 365 ? -13.012 0.138 35.558 1.00 31.83 377 GLY B CA 1
ATOM 6693 C C . GLY B 1 365 ? -13.602 1.453 36.032 1.00 36.13 377 GLY B C 1
ATOM 6694 O O . GLY B 1 365 ? -13.751 2.400 35.250 1.00 33.15 377 GLY B O 1
ATOM 6695 N N . HIS B 1 366 ? -13.959 1.520 37.310 1.00 29.28 378 HIS B N 1
ATOM 6696 C CA . HIS B 1 366 ? -14.718 2.662 37.797 1.00 30.84 378 HIS B CA 1
ATOM 6697 C C . HIS B 1 366 ? -14.269 3.147 39.163 1.00 30.11 378 HIS B C 1
ATOM 6698 O O . HIS B 1 366 ? -14.958 3.956 39.789 1.00 31.66 378 HIS B O 1
ATOM 6705 N N . ARG B 1 367 ? -13.112 2.665 39.615 1.00 26.90 379 ARG B N 1
ATOM 6706 C CA . ARG B 1 367 ? -12.567 3.059 40.911 1.00 22.61 379 ARG B CA 1
ATOM 6707 C C . ARG B 1 367 ? -13.607 2.889 42.025 1.00 27.27 379 ARG B C 1
ATOM 6708 O O . ARG B 1 367 ? -14.229 1.826 42.134 1.00 24.69 379 ARG B O 1
ATOM 6716 N N . ASP B 1 368 ? -13.810 3.930 42.829 1.00 27.09 380 ASP B N 1
ATOM 6717 C CA . ASP B 1 368 ? -14.694 3.841 43.996 1.00 25.66 380 ASP B CA 1
ATOM 6718 C C . ASP B 1 368 ? -16.107 4.362 43.724 1.00 32.10 380 ASP B C 1
ATOM 6719 O O . ASP B 1 368 ? -16.837 4.701 44.662 1.00 32.35 380 ASP B O 1
ATOM 6724 N N . LEU B 1 369 ? -16.495 4.419 42.450 1.00 27.86 381 LEU B N 1
ATOM 6725 C CA . LEU B 1 369 ? -17.830 4.914 42.073 1.00 30.06 381 LEU B CA 1
ATOM 6726 C C . LEU B 1 369 ? -18.993 4.239 42.825 1.00 32.66 381 LEU B C 1
ATOM 6727 O O . LEU B 1 369 ? -19.874 4.916 43.368 1.00 31.40 381 LEU B O 1
ATOM 6732 N N . ALA B 1 370 ? -19.006 2.912 42.841 1.00 27.03 382 ALA B N 1
ATOM 6733 C CA . ALA B 1 370 ? -20.102 2.185 43.485 1.00 28.67 382 ALA B CA 1
ATOM 6734 C C . ALA B 1 370 ? -20.144 2.423 44.990 1.00 28.07 382 ALA B C 1
ATOM 6735 O O . ALA B 1 370 ? -21.225 2.508 45.573 1.00 30.98 382 ALA B O 1
ATOM 6737 N N . LEU B 1 371 ? -18.975 2.502 45.622 1.00 25.21 383 LEU B N 1
ATOM 6738 C CA . LEU B 1 371 ? -18.934 2.788 47.055 1.00 24.02 383 LEU B CA 1
ATOM 6739 C C . LEU B 1 371 ? -19.509 4.173 47.335 1.00 30.39 383 LEU B C 1
ATOM 6740 O O . LEU B 1 371 ? -20.352 4.335 48.217 1.00 29.05 383 LEU B O 1
ATOM 6745 N N . LYS B 1 372 ? -19.052 5.175 46.587 1.00 30.05 384 LYS B N 1
ATOM 6746 C CA . LYS B 1 372 ? -19.506 6.539 46.833 1.00 26.90 384 LYS B CA 1
ATOM 6747 C C . LYS B 1 372 ? -21.005 6.711 46.585 1.00 32.35 384 LYS B C 1
ATOM 6748 O O . LYS B 1 372 ? -21.685 7.410 47.341 1.00 38.05 384 LYS B O 1
ATOM 6754 N N . ASN B 1 373 ? -21.523 6.055 45.550 1.00 31.98 385 ASN B N 1
ATOM 6755 C CA . ASN B 1 373 ? -22.953 6.129 45.233 1.00 32.89 385 ASN B CA 1
ATOM 6756 C C . ASN B 1 373 ? -23.820 5.346 46.218 1.00 32.37 385 ASN B C 1
ATOM 6757 O O . ASN B 1 373 ? -24.909 5.776 46.582 1.00 35.97 385 ASN B O 1
ATOM 6762 N N . ALA B 1 374 ? -23.341 4.184 46.635 1.00 28.66 386 ALA B N 1
ATOM 6763 C CA . ALA B 1 374 ? -24.056 3.402 47.643 1.00 27.51 386 ALA B CA 1
ATOM 6764 C C . ALA B 1 374 ? -24.182 4.197 48.945 1.00 29.97 386 ALA B C 1
ATOM 6765 O O . ALA B 1 374 ? -25.274 4.336 49.504 1.00 36.56 386 ALA B O 1
ATOM 6767 N N . VAL B 1 375 ? -23.054 4.718 49.420 1.00 27.80 387 VAL B N 1
ATOM 6768 C CA . VAL B 1 375 ? -23.014 5.485 50.665 1.00 29.25 387 VAL B CA 1
ATOM 6769 C C . VAL B 1 375 ? -23.960 6.683 50.627 1.00 35.52 387 VAL B C 1
ATOM 6770 O O . VAL B 1 375 ? -24.704 6.937 51.579 1.00 38.42 387 VAL B O 1
ATOM 6774 N N . ARG B 1 376 ? -23.938 7.409 49.515 1.00 37.74 388 ARG B N 1
ATOM 6775 C CA A ARG B 1 376 ? -24.777 8.589 49.346 0.43 40.39 388 ARG B CA 1
ATOM 6776 C CA B ARG B 1 376 ? -24.776 8.595 49.373 0.57 38.92 388 ARG B CA 1
ATOM 6777 C C . ARG B 1 376 ? -26.256 8.235 49.451 1.00 42.98 388 ARG B C 1
ATOM 6778 O O . ARG B 1 376 ? -27.066 9.028 49.923 1.00 43.93 388 ARG B O 1
ATOM 6793 N N . HIS B 1 377 ? -26.601 7.030 49.009 1.00 43.07 389 HIS B N 1
ATOM 6794 C CA . HIS B 1 377 ? -27.989 6.585 49.025 1.00 41.87 389 HIS B CA 1
ATOM 6795 C C . HIS B 1 377 ? -28.297 5.635 50.177 1.00 38.28 389 HIS B C 1
ATOM 6796 O O . HIS B 1 377 ? -29.340 4.983 50.185 1.00 35.38 389 HIS B O 1
ATOM 6803 N N . ASN B 1 378 ? -27.375 5.560 51.135 1.00 36.52 390 ASN B N 1
ATOM 6804 C CA . ASN B 1 378 ? -27.576 4.817 52.376 1.00 38.12 390 ASN B CA 1
ATOM 6805 C C . ASN B 1 378 ? -27.684 3.294 52.227 1.00 37.70 390 ASN B C 1
ATOM 6806 O O . ASN B 1 378 ? -28.363 2.641 53.019 1.00 31.17 390 ASN B O 1
ATOM 6811 N N . TYR B 1 379 ? -27.013 2.735 51.218 1.00 28.94 391 TYR B N 1
ATOM 6812 C CA . TYR B 1 379 ? -26.925 1.285 51.065 1.00 28.81 391 TYR B CA 1
ATOM 6813 C C . TYR B 1 379 ? -25.646 0.783 51.707 1.00 27.36 391 TYR B C 1
ATOM 6814 O O . TYR B 1 379 ? -24.569 1.332 51.459 1.00 26.74 391 TYR B O 1
ATOM 6823 N N . PRO B 1 380 ? -25.746 -0.274 52.526 1.00 24.32 392 PRO B N 1
ATOM 6824 C CA . PRO B 1 380 ? -24.521 -0.879 53.058 1.00 23.42 392 PRO B CA 1
ATOM 6825 C C . PRO B 1 380 ? -23.697 -1.451 51.915 1.00 25.30 392 PRO B C 1
ATOM 6826 O O . PRO B 1 380 ? -24.261 -1.764 50.861 1.00 26.49 392 PRO B O 1
ATOM 6830 N N . VAL B 1 381 ? -22.391 -1.592 52.128 1.00 22.06 393 VAL B N 1
ATOM 6831 C CA . VAL B 1 381 ? -21.448 -1.942 51.070 1.00 22.21 393 VAL B CA 1
ATOM 6832 C C . VAL B 1 381 ? -20.500 -3.051 51.517 1.00 21.94 393 VAL B C 1
ATOM 6833 O O . VAL B 1 381 ? -19.963 -3.009 52.628 1.00 24.49 393 VAL B O 1
ATOM 6837 N N . ILE B 1 382 ? -20.291 -4.041 50.650 1.00 17.89 394 ILE B N 1
ATOM 6838 C CA . ILE B 1 382 ? -19.237 -5.027 50.854 1.00 17.46 394 ILE B CA 1
ATOM 6839 C C . ILE B 1 382 ? -18.113 -4.668 49.895 1.00 20.19 394 ILE B C 1
ATOM 6840 O O . ILE B 1 382 ? -18.352 -4.477 48.704 1.00 19.51 394 ILE B O 1
ATOM 6845 N N . CYS B 1 383 ? -16.893 -4.560 50.407 1.00 17.04 395 CYS B N 1
ATOM 6846 C CA . CYS B 1 383 ? -15.758 -4.156 49.573 1.00 17.58 395 CYS B CA 1
ATOM 6847 C C . CYS B 1 383 ? -15.113 -5.391 48.973 1.00 20.33 395 CYS B C 1
ATOM 6848 O O . CYS B 1 383 ? -14.418 -6.127 49.668 1.00 20.34 395 CYS B O 1
ATOM 6851 N N . GLY B 1 384 ? -15.344 -5.617 47.683 1.00 21.69 396 GLY B N 1
ATOM 6852 C CA . GLY B 1 384 ? -14.805 -6.793 47.015 1.00 22.67 396 GLY B CA 1
ATOM 6853 C C . GLY B 1 384 ? -14.227 -6.459 45.663 1.00 19.33 396 GLY B C 1
ATOM 6854 O O . GLY B 1 384 ? -14.592 -7.068 44.644 1.00 20.24 396 GLY B O 1
ATOM 6855 N N . THR B 1 385 ? -13.307 -5.500 45.656 1.00 19.27 397 THR B N 1
ATOM 6856 C CA . THR B 1 385 ? -12.832 -4.920 44.409 1.00 19.17 397 THR B CA 1
ATOM 6857 C C . THR B 1 385 ? -11.896 -5.865 43.675 1.00 21.93 397 THR B C 1
ATOM 6858 O O . THR B 1 385 ? -11.098 -6.560 44.306 1.00 18.74 397 THR B O 1
ATOM 6862 N N . ASN B 1 386 ? -11.990 -5.884 42.346 1.00 21.44 398 ASN B N 1
ATOM 6863 C CA . ASN B 1 386 ? -11.156 -6.785 41.552 1.00 21.75 398 ASN B CA 1
ATOM 6864 C C . ASN B 1 386 ? -9.669 -6.587 41.833 1.00 20.80 398 ASN B C 1
ATOM 6865 O O . ASN B 1 386 ? -8.954 -7.546 42.136 1.00 21.16 398 ASN B O 1
ATOM 6870 N N . TYR B 1 387 ? -9.202 -5.349 41.741 1.00 20.31 399 TYR B N 1
ATOM 6871 C CA . TYR B 1 387 ? -7.952 -4.993 42.397 1.00 19.09 399 TYR B CA 1
ATOM 6872 C C . TYR B 1 387 ? -8.336 -4.768 43.862 1.00 22.27 399 TYR B C 1
ATOM 6873 O O . TYR B 1 387 ? -9.109 -3.852 44.136 1.00 21.61 399 TYR B O 1
ATOM 6882 N N . TYR B 1 388 ? -7.837 -5.552 44.822 1.00 19.40 400 TYR B N 1
ATOM 6883 C CA . TYR B 1 388 ? -6.969 -6.706 44.617 1.00 18.12 400 TYR B CA 1
ATOM 6884 C C . TYR B 1 388 ? -7.527 -7.867 45.442 1.00 21.49 400 TYR B C 1
ATOM 6885 O O . TYR B 1 388 ? -6.795 -8.506 46.200 1.00 19.20 400 TYR B O 1
ATOM 6894 N N . THR B 1 389 ? -8.822 -8.139 45.292 1.00 19.87 401 THR B N 1
ATOM 6895 C CA . THR B 1 389 ? -9.456 -9.264 45.988 1.00 18.11 401 THR B CA 1
ATOM 6896 C C . THR B 1 389 ? -9.825 -10.414 45.052 1.00 19.32 401 THR B C 1
ATOM 6897 O O . THR B 1 389 ? -10.293 -11.446 45.514 1.00 18.02 401 THR B O 1
ATOM 6901 N N . TYR B 1 390 ? -9.631 -10.234 43.745 1.00 19.82 402 TYR B N 1
ATOM 6902 C CA . TYR B 1 390 ? -9.972 -11.283 42.786 1.00 19.80 402 TYR B CA 1
ATOM 6903 C C . TYR B 1 390 ? -8.762 -12.197 42.603 1.00 21.43 402 TYR B C 1
ATOM 6904 O O . TYR B 1 390 ? -7.896 -11.930 41.775 1.00 20.91 402 TYR B O 1
ATOM 6913 N N . LEU B 1 391 ? -8.729 -13.287 43.370 1.00 18.62 403 LEU B N 1
ATOM 6914 C CA . LEU B 1 391 ? -7.579 -14.188 43.417 1.00 19.33 403 LEU B CA 1
ATOM 6915 C C . LEU B 1 391 ? -7.435 -15.023 42.143 1.00 21.54 403 LEU B C 1
ATOM 6916 O O . LEU B 1 391 ? -6.403 -15.670 41.912 1.00 22.12 403 LEU B O 1
ATOM 6921 N N . ASN B 1 392 ? -8.465 -15.011 41.303 1.00 20.66 404 ASN B N 1
ATOM 6922 C CA . ASN B 1 392 ? -8.321 -15.580 39.973 1.00 19.92 404 ASN B CA 1
ATOM 6923 C C . ASN B 1 392 ? -7.334 -14.805 39.092 1.00 22.67 404 ASN B C 1
ATOM 6924 O O . ASN B 1 392 ? -6.852 -15.339 38.087 1.00 24.38 404 ASN B O 1
ATOM 6929 N N . PHE B 1 393 ? -7.058 -13.545 39.421 1.00 23.20 405 PHE B N 1
ATOM 6930 C CA . PHE B 1 393 ? -6.035 -12.807 38.661 1.00 22.73 405 PHE B CA 1
ATOM 6931 C C . PHE B 1 393 ? -4.709 -13.431 39.042 1.00 24.62 405 PHE B C 1
ATOM 6932 O O . PHE B 1 393 ? -4.356 -13.426 40.217 1.00 25.41 405 PHE B O 1
ATOM 6940 N N . PRO B 1 394 ? -3.978 -13.986 38.068 1.00 24.79 406 PRO B N 1
ATOM 6941 C CA . PRO B 1 394 ? -2.684 -14.607 38.372 1.00 25.97 406 PRO B CA 1
ATOM 6942 C C . PRO B 1 394 ? -1.606 -13.542 38.577 1.00 30.04 406 PRO B C 1
ATOM 6943 O O . PRO B 1 394 ? -1.887 -12.358 38.422 1.00 27.55 406 PRO B O 1
ATOM 6947 N N . LEU B 1 395 ? -0.399 -13.950 38.947 1.00 27.87 407 LEU B N 1
ATOM 6948 C CA . LEU B 1 395 ? 0.698 -12.989 39.121 1.00 29.67 407 LEU B CA 1
ATOM 6949 C C . LEU B 1 395 ? 1.350 -12.589 37.799 1.00 33.03 407 LEU B C 1
ATOM 6950 O O . LEU B 1 395 ? 1.969 -11.519 37.693 1.00 29.68 407 LEU B O 1
ATOM 6955 N N . THR B 1 396 ? 1.213 -13.453 36.793 1.00 28.46 408 THR B N 1
ATOM 6956 C CA . THR B 1 396 ? 1.763 -13.208 35.464 1.00 29.12 408 THR B CA 1
ATOM 6957 C C . THR B 1 396 ? 0.683 -13.624 34.455 1.00 33.87 408 THR B C 1
ATOM 6958 O O . THR B 1 396 ? -0.187 -14.424 34.795 1.00 32.99 408 THR B O 1
ATOM 6962 N N . PRO B 1 397 ? 0.714 -13.066 33.229 1.00 35.55 409 PRO B N 1
ATOM 6963 C CA . PRO B 1 397 ? -0.389 -13.306 32.286 1.00 32.32 409 PRO B CA 1
ATOM 6964 C C . PRO B 1 397 ? -0.666 -14.779 32.006 1.00 35.85 409 PRO B C 1
ATOM 6965 O O . PRO B 1 397 ? 0.264 -15.586 31.931 1.00 34.66 409 PRO B O 1
ATOM 6969 N N . TRP B 1 398 ? -1.946 -15.111 31.852 1.00 37.73 410 TRP B N 1
ATOM 6970 C CA . TRP B 1 398 ? -2.367 -16.473 31.558 1.00 36.63 410 TRP B CA 1
ATOM 6971 C C . TRP B 1 398 ? -3.727 -16.421 30.871 1.00 30.60 410 TRP B C 1
ATOM 6972 O O . TRP B 1 398 ? -4.675 -15.859 31.418 1.00 32.78 410 TRP B O 1
ATOM 6983 N N . LYS B 1 399 ? -3.808 -16.998 29.674 1.00 33.76 411 LYS B N 1
ATOM 6984 C CA . LYS B 1 399 ? -5.031 -16.983 28.860 1.00 38.57 411 LYS B CA 1
ATOM 6985 C C . LYS B 1 399 ? -5.695 -15.612 28.731 1.00 35.87 411 LYS B C 1
ATOM 6986 O O . LYS B 1 399 ? -5.105 -14.676 28.190 1.00 40.44 411 LYS B O 1
ATOM 6992 N N . GLY B 1 400 ? -6.915 -15.497 29.246 1.00 35.44 412 GLY B N 1
ATOM 6993 C CA . GLY B 1 400 ? -7.671 -14.262 29.133 1.00 37.45 412 GLY B CA 1
ATOM 6994 C C . GLY B 1 400 ? -7.183 -13.154 30.049 1.00 35.26 412 GLY B C 1
ATOM 6995 O O . GLY B 1 400 ? -7.592 -11.996 29.917 1.00 36.53 412 GLY B O 1
ATOM 6996 N N . TYR B 1 401 ? -6.316 -13.501 30.993 1.00 30.79 413 TYR B N 1
ATOM 6997 C CA . TYR B 1 401 ? -5.802 -12.514 31.927 1.00 30.86 413 TYR B CA 1
ATOM 6998 C C . TYR B 1 401 ? -4.524 -11.894 31.371 1.00 34.05 413 TYR B C 1
ATOM 6999 O O . TYR B 1 401 ? -3.483 -12.552 31.295 1.00 33.72 413 TYR B O 1
ATOM 7008 N N . THR B 1 402 ? -4.617 -10.639 30.937 1.00 34.30 414 THR B N 1
ATOM 7009 C CA . THR B 1 402 ? -3.436 -9.925 30.455 1.00 34.70 414 THR B CA 1
ATOM 7010 C C . THR B 1 402 ? -2.722 -9.337 31.658 1.00 35.20 414 THR B C 1
ATOM 7011 O O . THR B 1 402 ? -3.135 -9.560 32.793 1.00 31.67 414 THR B O 1
ATOM 7015 N N . GLN B 1 403 ? -1.652 -8.587 31.416 1.00 36.06 415 GLN B N 1
ATOM 7016 C CA . GLN B 1 403 ? -0.936 -7.927 32.508 1.00 36.54 415 GLN B CA 1
ATOM 7017 C C . GLN B 1 403 ? -1.868 -7.042 33.339 1.00 33.80 415 GLN B C 1
ATOM 7018 O O . GLN B 1 403 ? -1.682 -6.889 34.551 1.00 34.04 415 GLN B O 1
ATOM 7024 N N . ALA B 1 404 ? -2.884 -6.485 32.685 1.00 33.83 416 ALA B N 1
ATOM 7025 C CA . ALA B 1 404 ? -3.860 -5.615 33.341 1.00 37.75 416 ALA B CA 1
ATOM 7026 C C . ALA B 1 404 ? -4.625 -6.308 34.471 1.00 32.07 416 ALA B C 1
ATOM 7027 O O . ALA B 1 404 ? -5.076 -5.661 35.422 1.00 32.51 416 ALA B O 1
ATOM 7029 N N . ARG B 1 405 ? -4.803 -7.618 34.349 1.00 28.83 417 ARG B N 1
ATOM 7030 C CA . ARG B 1 405 ? -5.505 -8.363 35.385 1.00 26.73 417 ARG B CA 1
ATOM 7031 C C . ARG B 1 405 ? -4.560 -9.341 36.073 1.00 31.39 417 ARG B C 1
ATOM 7032 O O . ARG B 1 405 ? -4.789 -10.555 36.080 1.00 26.77 417 ARG B O 1
ATOM 7040 N N . THR B 1 406 ? -3.493 -8.789 36.644 1.00 27.79 418 THR B N 1
ATOM 7041 C CA . THR B 1 406 ? -2.557 -9.543 37.471 1.00 26.59 418 THR B CA 1
ATOM 7042 C C . THR B 1 406 ? -2.209 -8.702 38.695 1.00 26.84 418 THR B C 1
ATOM 7043 O O . THR B 1 406 ? -2.252 -7.473 38.636 1.00 27.47 418 THR B O 1
ATOM 7047 N N . PHE B 1 407 ? -1.857 -9.356 39.794 1.00 25.75 419 PHE B N 1
ATOM 7048 C CA . PHE B 1 407 ? -1.294 -8.643 40.945 1.00 26.24 419 PHE B CA 1
ATOM 7049 C C . PHE B 1 407 ? -0.614 -9.624 41.878 1.00 27.74 419 PHE B C 1
ATOM 7050 O O . PHE B 1 407 ? -0.878 -10.826 41.802 1.00 25.13 419 PHE B O 1
ATOM 7058 N N . ASP B 1 408 ? 0.258 -9.128 42.755 1.00 25.14 420 ASP B N 1
ATOM 7059 C CA . ASP B 1 408 ? 0.948 -10.029 43.685 1.00 19.93 420 ASP B CA 1
ATOM 7060 C C . ASP B 1 408 ? 0.710 -9.661 45.148 1.00 23.13 420 ASP B C 1
ATOM 7061 O O . ASP B 1 408 ? -0.167 -8.845 45.456 1.00 21.55 420 ASP B O 1
ATOM 7066 N N . LEU B 1 409 ? 1.479 -10.265 46.048 1.00 22.94 421 LEU B N 1
ATOM 7067 C CA . LEU B 1 409 ? 1.229 -10.095 47.482 1.00 21.79 421 LEU B CA 1
ATOM 7068 C C . LEU B 1 409 ? 1.461 -8.655 47.938 1.00 22.42 421 LEU B C 1
ATOM 7069 O O . LEU B 1 409 ? 0.783 -8.180 48.849 1.00 21.91 421 LEU B O 1
ATOM 7074 N N . GLU B 1 410 ? 2.430 -7.973 47.326 1.00 24.11 422 GLU B N 1
ATOM 7075 C CA A GLU B 1 410 ? 2.704 -6.585 47.690 0.58 23.99 422 GLU B CA 1
ATOM 7076 C CA B GLU B 1 410 ? 2.718 -6.575 47.645 0.42 24.69 422 GLU B CA 1
ATOM 7077 C C . GLU B 1 410 ? 1.530 -5.694 47.308 1.00 22.08 422 GLU B C 1
ATOM 7078 O O . GLU B 1 410 ? 1.131 -4.826 48.090 1.00 24.15 422 GLU B O 1
ATOM 7089 N N . ASP B 1 411 ? 0.960 -5.918 46.123 1.00 19.38 423 ASP B N 1
ATOM 7090 C CA . ASP B 1 411 ? -0.167 -5.116 45.678 1.00 23.04 423 ASP B CA 1
ATOM 7091 C C . ASP B 1 411 ? -1.329 -5.284 46.637 1.00 24.03 423 ASP B C 1
ATOM 7092 O O . ASP B 1 411 ? -1.928 -4.305 47.091 1.00 23.12 423 ASP B O 1
ATOM 7097 N N . VAL B 1 412 ? -1.670 -6.526 46.955 1.00 18.92 424 VAL B N 1
ATOM 7098 C CA . VAL B 1 412 ? -2.839 -6.717 47.815 1.00 18.59 424 VAL B CA 1
ATOM 7099 C C . VAL B 1 412 ? -2.577 -6.209 49.228 1.00 17.47 424 VAL B C 1
ATOM 7100 O O . VAL B 1 412 ? -3.441 -5.569 49.820 1.00 21.15 424 VAL B O 1
ATOM 7104 N N . TYR B 1 413 ? -1.378 -6.439 49.770 1.00 16.31 425 TYR B N 1
ATOM 7105 C CA . TYR B 1 413 ? -1.139 -6.006 51.142 1.00 16.31 425 TYR B CA 1
ATOM 7106 C C . TYR B 1 413 ? -1.074 -4.482 51.268 1.00 21.24 425 TYR B C 1
ATOM 7107 O O . TYR B 1 413 ? -1.672 -3.906 52.175 1.00 20.51 425 TYR B O 1
ATOM 7116 N N . LEU B 1 414 ? -0.364 -3.832 50.353 1.00 18.78 426 LEU B N 1
ATOM 7117 C CA . LEU B 1 414 ? -0.085 -2.396 50.502 1.00 18.58 426 LEU B CA 1
ATOM 7118 C C . LEU B 1 414 ? -1.117 -1.460 49.868 1.00 20.16 426 LEU B C 1
ATOM 7119 O O . LEU B 1 414 ? -1.252 -0.318 50.315 1.00 22.88 426 LEU B O 1
ATOM 7124 N N . ARG B 1 415 ? -1.815 -1.909 48.825 1.00 20.21 427 ARG B N 1
ATOM 7125 C CA . ARG B 1 415 ? -2.632 -0.975 48.023 1.00 21.45 427 ARG B CA 1
ATOM 7126 C C . ARG B 1 415 ? -4.010 -1.484 47.641 1.00 22.12 427 ARG B C 1
ATOM 7127 O O . ARG B 1 415 ? -4.563 -1.101 46.604 1.00 20.86 427 ARG B O 1
ATOM 7135 N N . ASN B 1 416 ? -4.593 -2.314 48.496 1.00 20.79 428 ASN B N 1
ATOM 7136 C CA . ASN B 1 416 ? -5.920 -2.863 48.226 1.00 18.54 428 ASN B CA 1
ATOM 7137 C C . ASN B 1 416 ? -7.011 -1.817 48.466 1.00 19.83 428 ASN B C 1
ATOM 7138 O O . ASN B 1 416 ? -7.164 -1.334 49.580 1.00 19.07 428 ASN B O 1
ATOM 7143 N N . PRO B 1 417 ? -7.777 -1.462 47.427 1.00 19.01 429 PRO B N 1
ATOM 7144 C CA . PRO B 1 417 ? -8.847 -0.472 47.627 1.00 17.37 429 PRO B CA 1
ATOM 7145 C C . PRO B 1 417 ? -9.874 -0.938 48.660 1.00 18.50 429 PRO B C 1
ATOM 7146 O O . PRO B 1 417 ? -10.520 -0.110 49.313 1.00 19.86 429 PRO B O 1
ATOM 7150 N N . SER B 1 418 ? -10.010 -2.253 48.815 1.00 18.33 430 SER B N 1
ATOM 7151 C CA . SER B 1 418 ? -11.023 -2.796 49.713 1.00 17.56 430 SER B CA 1
ATOM 7152 C C . SER B 1 418 ? -10.605 -2.770 51.177 1.00 20.67 430 SER B C 1
ATOM 7153 O O . SER B 1 418 ? -11.438 -2.979 52.065 1.00 20.68 430 SER B O 1
ATOM 7156 N N . TYR B 1 419 ? -9.326 -2.511 51.428 1.00 20.54 431 TYR B N 1
ATOM 7157 C CA . TYR B 1 419 ? -8.840 -2.381 52.795 1.00 18.82 431 TYR B CA 1
ATOM 7158 C C . TYR B 1 419 ? -8.825 -0.913 53.166 1.00 17.14 431 TYR B C 1
ATOM 7159 O O . TYR B 1 419 ? -7.992 -0.141 52.671 1.00 20.24 431 TYR B O 1
ATOM 7168 N N . ARG B 1 420 ? -9.746 -0.525 54.043 1.00 18.83 432 ARG B N 1
ATOM 7169 C CA . ARG B 1 420 ? -9.903 0.873 54.422 1.00 20.67 432 ARG B CA 1
ATOM 7170 C C . ARG B 1 420 ? -9.868 0.954 55.939 1.00 21.83 432 ARG B C 1
ATOM 7171 O O . ARG B 1 420 ? -10.908 1.088 56.589 1.00 23.24 432 ARG B O 1
ATOM 7179 N N . PRO B 1 421 ? -8.663 0.858 56.516 1.00 25.52 433 PRO B N 1
ATOM 7180 C CA . PRO B 1 421 ? -8.557 0.739 57.975 1.00 25.90 433 PRO B CA 1
ATOM 7181 C C . PRO B 1 421 ? -8.985 2.001 58.711 1.00 31.35 433 PRO B C 1
ATOM 7182 O O . PRO B 1 421 ? -9.296 1.937 59.903 1.00 30.75 433 PRO B O 1
ATOM 7186 N N . ARG B 1 422 ? -9.000 3.138 58.023 1.00 25.50 434 ARG B N 1
ATOM 7187 C CA . ARG B 1 422 ? -9.384 4.380 58.680 1.00 31.28 434 ARG B CA 1
ATOM 7188 C C . ARG B 1 422 ? -10.863 4.736 58.441 1.00 34.40 434 ARG B C 1
ATOM 7189 O O . ARG B 1 422 ? -11.324 5.813 58.813 1.00 34.67 434 ARG B O 1
ATOM 7197 N N . GLU B 1 423 ? -11.605 3.794 57.855 1.00 28.12 435 GLU B N 1
ATOM 7198 C CA . GLU B 1 423 ? -13.047 3.956 57.610 1.00 27.70 435 GLU B CA 1
ATOM 7199 C C . GLU B 1 423 ? -13.861 4.207 58.879 1.00 33.05 435 GLU B C 1
ATOM 7200 O O . GLU B 1 423 ? -13.726 3.489 59.869 1.00 35.80 435 GLU B O 1
ATOM 7206 N N . GLU B 1 424 ? -14.729 5.214 58.830 1.00 33.58 436 GLU B N 1
ATOM 7207 C CA . GLU B 1 424 ? -15.597 5.547 59.958 1.00 39.85 436 GLU B CA 1
ATOM 7208 C C . GLU B 1 424 ? -17.085 5.376 59.648 1.00 39.69 436 GLU B C 1
ATOM 7209 O O . GLU B 1 424 ? -17.919 5.454 60.555 1.00 37.49 436 GLU B O 1
ATOM 7215 N N . ASN B 1 425 ? -17.428 5.163 58.379 1.00 37.07 437 ASN B N 1
ATOM 7216 C CA . ASN B 1 425 ? -18.839 5.023 58.009 1.00 33.05 437 ASN B CA 1
ATOM 7217 C C . ASN B 1 425 ? -19.321 3.595 58.253 1.00 30.60 437 ASN B C 1
ATOM 7218 O O . ASN B 1 425 ? -18.778 2.651 57.675 1.00 31.59 437 ASN B O 1
ATOM 7223 N N . PRO B 1 426 ? -20.336 3.428 59.119 1.00 30.16 438 PRO B N 1
ATOM 7224 C CA . PRO B 1 426 ? -20.852 2.096 59.461 1.00 31.18 438 PRO B CA 1
ATOM 7225 C C . PRO B 1 426 ? -21.520 1.389 58.282 1.00 32.72 438 PRO B C 1
ATOM 7226 O O . PRO B 1 426 ? -21.759 0.186 58.367 1.00 32.64 438 PRO B O 1
ATOM 7230 N N . LEU B 1 427 ? -21.819 2.111 57.205 1.00 28.76 439 LEU B N 1
ATOM 7231 C CA . LEU B 1 427 ? -22.361 1.468 56.004 1.00 26.66 439 LEU B CA 1
ATOM 7232 C C . LEU B 1 427 ? -21.382 0.479 55.377 1.00 24.53 439 LEU B C 1
ATOM 7233 O O . LEU B 1 427 ? -21.796 -0.451 54.668 1.00 25.72 439 LEU B O 1
ATOM 7238 N N . ILE B 1 428 ? -20.087 0.672 55.615 1.00 22.59 440 ILE B N 1
ATOM 7239 C CA . ILE B 1 428 ? -19.097 -0.280 55.097 1.00 22.42 440 ILE B CA 1
ATOM 7240 C C . ILE B 1 428 ? -19.101 -1.529 55.998 1.00 26.74 440 ILE B C 1
ATOM 7241 O O . ILE B 1 428 ? -18.662 -1.462 57.152 1.00 24.72 440 ILE B O 1
ATOM 7246 N N . LEU B 1 429 ? -19.581 -2.661 55.476 1.00 20.98 441 LEU B N 1
ATOM 7247 C CA . LEU B 1 429 ? -19.779 -3.866 56.290 1.00 19.02 441 LEU B CA 1
ATOM 7248 C C . LEU B 1 429 ? -18.502 -4.676 56.463 1.00 20.22 441 LEU B C 1
ATOM 7249 O O . LEU B 1 429 ? -18.287 -5.307 57.494 1.00 20.67 441 LEU B O 1
ATOM 7254 N N . GLY B 1 430 ? -17.674 -4.694 55.432 1.00 21.28 442 GLY B N 1
ATOM 7255 C CA . GLY B 1 430 ? -16.454 -5.474 55.490 1.00 17.74 442 GLY B CA 1
ATOM 7256 C C . GLY B 1 430 ? -15.920 -5.747 54.110 1.00 20.04 442 GLY B C 1
ATOM 7257 O O . GLY B 1 430 ? -16.090 -4.923 53.204 1.00 19.31 442 GLY B O 1
ATOM 7266 N N . SER B 1 432 ? -14.657 -8.725 50.910 1.00 16.00 444 SER B N 1
ATOM 7267 C CA . SER B 1 432 ? -14.772 -10.051 50.332 1.00 16.92 444 SER B CA 1
ATOM 7268 C C . SER B 1 432 ? -13.511 -10.427 49.553 1.00 18.77 444 SER B C 1
ATOM 7269 O O . SER B 1 432 ? -12.686 -9.565 49.217 1.00 23.09 444 SER B O 1
ATOM 7272 N N . SER B 1 433 ? -13.350 -11.728 49.318 1.00 18.48 445 SER B N 1
ATOM 7273 C CA . SER B 1 433 ? -12.291 -12.253 48.457 1.00 17.22 445 SER B CA 1
ATOM 7274 C C . SER B 1 433 ? -12.970 -13.249 47.520 1.00 18.85 445 SER B C 1
ATOM 7275 O O . SER B 1 433 ? -13.986 -13.841 47.884 1.00 18.59 445 SER B O 1
ATOM 7278 N N . ALA B 1 434 ? -12.425 -13.438 46.322 1.00 18.43 446 ALA B N 1
ATOM 7279 C CA . ALA B 1 434 ? -13.133 -14.221 45.321 1.00 19.94 446 ALA B CA 1
ATOM 7280 C C . ALA B 1 434 ? -12.190 -15.062 44.477 1.00 22.79 446 ALA B C 1
ATOM 7281 O O . ALA B 1 434 ? -11.063 -14.662 44.189 1.00 19.23 446 ALA B O 1
ATOM 7283 N N . LEU B 1 435 ? -12.674 -16.232 44.075 1.00 18.61 447 LEU B N 1
ATOM 7284 C CA . LEU B 1 435 ? -11.944 -17.061 43.127 1.00 21.41 447 LEU B CA 1
ATOM 7285 C C . LEU B 1 435 ? -12.910 -17.415 42.011 1.00 20.71 447 LEU B C 1
ATOM 7286 O O . LEU B 1 435 ? -13.696 -18.356 42.139 1.00 20.64 447 LEU B O 1
ATOM 7291 N N . TRP B 1 436 ? -12.851 -16.658 40.918 1.00 21.94 448 TRP B N 1
ATOM 7292 C CA . TRP B 1 436 ? -13.661 -16.930 39.734 1.00 21.64 448 TRP B CA 1
ATOM 7293 C C . TRP B 1 436 ? -12.960 -17.994 38.902 1.00 21.18 448 TRP B C 1
ATOM 7294 O O . TRP B 1 436 ? -11.740 -18.001 38.816 1.00 23.38 448 TRP B O 1
ATOM 7305 N N . THR B 1 437 ? -13.721 -18.892 38.284 1.00 21.07 449 THR B N 1
ATOM 7306 C CA . THR B 1 437 ? -13.106 -20.021 37.593 1.00 22.56 449 THR B CA 1
ATOM 7307 C C . THR B 1 437 ? -13.142 -19.927 36.068 1.00 24.95 449 THR B C 1
ATOM 7308 O O . THR B 1 437 ? -13.012 -20.945 35.373 1.00 26.08 449 THR B O 1
ATOM 7312 N N . ASP B 1 438 ? -13.261 -18.696 35.561 1.00 26.45 450 ASP B N 1
ATOM 7313 C CA . ASP B 1 438 ? -13.139 -18.414 34.123 1.00 30.25 450 ASP B CA 1
ATOM 7314 C C . ASP B 1 438 ? -11.899 -19.083 33.533 1.00 30.23 450 ASP B C 1
ATOM 7315 O O . ASP B 1 438 ? -10.878 -19.235 34.221 1.00 28.01 450 ASP B O 1
ATOM 7320 N N . ASP B 1 439 ? -11.991 -19.457 32.259 1.00 28.42 451 ASP B N 1
ATOM 7321 C CA . ASP B 1 439 ? -10.849 -19.996 31.505 1.00 31.89 451 ASP B CA 1
ATOM 7322 C C . ASP B 1 439 ? -10.434 -21.401 31.965 1.00 38.93 451 ASP B C 1
ATOM 7323 O O . ASP B 1 439 ? -9.284 -21.806 31.784 1.00 33.73 451 ASP B O 1
ATOM 7328 N N . GLY B 1 440 ? -11.378 -22.136 32.551 1.00 34.04 452 GLY B N 1
ATOM 7329 C CA . GLY B 1 440 ? -11.178 -23.540 32.875 1.00 32.67 452 GLY B CA 1
ATOM 7330 C C . GLY B 1 440 ? -10.297 -23.820 34.082 1.00 31.55 452 GLY B C 1
ATOM 7331 O O . GLY B 1 440 ? -9.451 -24.720 34.043 1.00 31.38 452 GLY B O 1
ATOM 7332 N N . VAL B 1 441 ? -10.499 -23.066 35.155 1.00 27.18 453 VAL B N 1
ATOM 7333 C CA . VAL B 1 441 ? -9.755 -23.296 36.394 1.00 27.56 453 VAL B CA 1
ATOM 7334 C C . VAL B 1 441 ? -10.339 -24.529 37.097 1.00 28.89 453 VAL B C 1
ATOM 7335 O O . VAL B 1 441 ? -11.419 -24.465 37.684 1.00 29.07 453 VAL B O 1
ATOM 7339 N N . THR B 1 442 ? -9.639 -25.657 36.995 1.00 27.62 454 THR B N 1
ATOM 7340 C CA . THR B 1 442 ? -10.094 -26.906 37.604 1.00 28.28 454 THR B CA 1
ATOM 7341 C C . THR B 1 442 ? -9.684 -26.962 39.070 1.00 27.01 454 THR B C 1
ATOM 7342 O O . THR B 1 442 ? -8.989 -26.061 39.546 1.00 24.56 454 THR B O 1
ATOM 7346 N N . GLU B 1 443 ? -10.097 -28.013 39.782 1.00 24.98 455 GLU B N 1
ATOM 7347 C CA . GLU B 1 443 ? -9.865 -28.066 41.234 1.00 23.92 455 GLU B CA 1
ATOM 7348 C C . GLU B 1 443 ? -8.374 -28.015 41.553 1.00 23.97 455 GLU B C 1
ATOM 7349 O O . GLU B 1 443 ? -7.962 -27.430 42.550 1.00 25.63 455 GLU B O 1
ATOM 7355 N N . SER B 1 444 ? -7.572 -28.644 40.703 1.00 28.43 456 SER B N 1
ATOM 7356 C CA . SER B 1 444 ? -6.128 -28.720 40.951 1.00 32.24 456 SER B CA 1
ATOM 7357 C C . SER B 1 444 ? -5.401 -27.387 40.747 1.00 34.59 456 SER B C 1
ATOM 7358 O O . SER B 1 444 ? -4.216 -27.263 41.084 1.00 30.79 456 SER B O 1
ATOM 7369 N N . ILE B 1 446 ? -6.752 -24.334 41.837 1.00 23.52 458 ILE B N 1
ATOM 7370 C CA . ILE B 1 446 ? -7.267 -23.315 42.740 1.00 22.87 458 ILE B CA 1
ATOM 7371 C C . ILE B 1 446 ? -6.249 -22.802 43.758 1.00 22.32 458 ILE B C 1
ATOM 7372 O O . ILE B 1 446 ? -6.091 -21.580 43.911 1.00 22.36 458 ILE B O 1
ATOM 7377 N N . ASP B 1 447 ? -5.571 -23.716 44.455 1.00 21.52 459 ASP B N 1
ATOM 7378 C CA . ASP B 1 447 ? -4.711 -23.306 45.582 1.00 23.65 459 ASP B CA 1
ATOM 7379 C C . ASP B 1 447 ? -3.592 -22.345 45.172 1.00 21.48 459 ASP B C 1
ATOM 7380 O O . ASP B 1 447 ? -3.289 -21.397 45.909 1.00 22.26 459 ASP B O 1
ATOM 7385 N N . ARG B 1 448 ? -2.988 -22.577 44.006 1.00 22.54 460 ARG B N 1
ATOM 7386 C CA . ARG B 1 448 ? -1.850 -21.758 43.579 1.00 22.86 460 ARG B CA 1
ATOM 7387 C C . ARG B 1 448 ? -2.252 -20.305 43.306 1.00 24.99 460 ARG B C 1
ATOM 7388 O O . ARG B 1 448 ? -1.404 -19.419 43.295 1.00 25.50 460 ARG B O 1
ATOM 7396 N N . ARG B 1 449 ? -3.549 -20.071 43.100 1.00 22.45 461 ARG B N 1
ATOM 7397 C CA . ARG B 1 449 ? -4.090 -18.718 42.958 1.00 20.89 461 ARG B CA 1
ATOM 7398 C C . ARG B 1 449 ? -4.491 -18.146 44.307 1.00 21.53 461 ARG B C 1
ATOM 7399 O O . ARG B 1 449 ? -4.329 -16.944 44.576 1.00 20.18 461 ARG B O 1
ATOM 7407 N N . VAL B 1 450 ? -5.024 -19.005 45.168 1.00 20.05 462 VAL B N 1
ATOM 7408 C CA . VAL B 1 450 ? -5.573 -18.535 46.431 1.00 17.13 462 VAL B CA 1
ATOM 7409 C C . VAL B 1 450 ? -4.491 -18.181 47.452 1.00 21.97 462 VAL B C 1
ATOM 7410 O O . VAL B 1 450 ? -4.562 -17.136 48.100 1.00 19.17 462 VAL B O 1
ATOM 7414 N N . PHE B 1 451 ? -3.490 -19.046 47.590 1.00 20.14 463 PHE B N 1
ATOM 7415 C CA . PHE B 1 451 ? -2.390 -18.808 48.529 1.00 20.82 463 PHE B CA 1
ATOM 7416 C C . PHE B 1 451 ? -1.145 -18.353 47.797 1.00 21.03 463 PHE B C 1
ATOM 7417 O O . PHE B 1 451 ? -0.827 -18.870 46.723 1.00 21.81 463 PHE B O 1
ATOM 7425 N N . PRO B 1 452 ? -0.390 -17.415 48.391 1.00 17.93 464 PRO B N 1
ATOM 7426 C CA . PRO B 1 452 ? -0.560 -16.801 49.711 1.00 18.17 464 PRO B CA 1
ATOM 7427 C C . PRO B 1 452 ? -1.402 -15.529 49.746 1.00 21.11 464 PRO B C 1
ATOM 7428 O O . PRO B 1 452 ? -1.551 -14.984 50.835 1.00 18.83 464 PRO B O 1
ATOM 7432 N N . ARG B 1 453 ? -1.917 -15.039 48.619 1.00 18.51 465 ARG B N 1
ATOM 7433 C CA . ARG B 1 453 ? -2.561 -13.716 48.649 1.00 20.54 465 ARG B CA 1
ATOM 7434 C C . ARG B 1 453 ? -3.783 -13.632 49.569 1.00 19.52 465 ARG B C 1
ATOM 7435 O O . ARG B 1 453 ? -4.075 -12.572 50.137 1.00 19.83 465 ARG B O 1
ATOM 7443 N N . ILE B 1 454 ? -4.484 -14.743 49.763 1.00 17.83 466 ILE B N 1
ATOM 7444 C CA . ILE B 1 454 ? -5.642 -14.711 50.664 1.00 17.02 466 ILE B CA 1
ATOM 7445 C C . ILE B 1 454 ? -5.237 -14.399 52.105 1.00 16.69 466 ILE B C 1
ATOM 7446 O O . ILE B 1 454 ? -6.060 -13.927 52.899 1.00 18.45 466 ILE B O 1
ATOM 7451 N N . LEU B 1 455 ? -3.971 -14.646 52.450 1.00 16.70 467 LEU B N 1
ATOM 7452 C CA . LEU B 1 455 ? -3.511 -14.332 53.807 1.00 16.82 467 LEU B CA 1
ATOM 7453 C C . LEU B 1 455 ? -3.482 -12.829 54.031 1.00 18.40 467 LEU B C 1
ATOM 7454 O O . LEU B 1 455 ? -3.723 -12.357 55.152 1.00 17.83 467 LEU B O 1
ATOM 7459 N N . ALA B 1 456 ? -3.174 -12.068 52.981 1.00 17.92 468 ALA B N 1
ATOM 7460 C CA . ALA B 1 456 ? -3.208 -10.613 53.107 1.00 18.33 468 ALA B CA 1
ATOM 7461 C C . ALA B 1 456 ? -4.650 -10.157 53.285 1.00 16.48 468 ALA B C 1
ATOM 7462 O O . ALA B 1 456 ? -4.934 -9.271 54.096 1.00 18.08 468 ALA B O 1
ATOM 7464 N N . LEU B 1 457 ? -5.556 -10.754 52.513 1.00 16.91 469 LEU B N 1
ATOM 7465 C CA . LEU B 1 457 ? -6.969 -10.413 52.625 1.00 14.29 469 LEU B CA 1
ATOM 7466 C C . LEU B 1 457 ? -7.524 -10.757 54.002 1.00 15.94 469 LEU B C 1
ATOM 7467 O O . LEU B 1 457 ? -8.239 -9.946 54.600 1.00 15.00 469 LEU B O 1
ATOM 7472 N N . ALA B 1 458 ? -7.193 -11.939 54.520 1.00 15.60 470 ALA B N 1
ATOM 7473 C CA . ALA B 1 458 ? -7.657 -12.342 55.860 1.00 16.87 470 ALA B CA 1
ATOM 7474 C C . ALA B 1 458 ? -7.109 -11.422 56.939 1.00 17.34 470 ALA B C 1
ATOM 7475 O O . ALA B 1 458 ? -7.808 -11.106 57.909 1.00 16.55 470 ALA B O 1
ATOM 7477 N N . GLU B 1 459 ? -5.852 -11.005 56.785 1.00 17.09 471 GLU B N 1
ATOM 7478 C CA . GLU B 1 459 ? -5.230 -10.079 57.736 1.00 17.74 471 GLU B CA 1
ATOM 7479 C C . GLU B 1 459 ? -5.973 -8.746 57.758 1.00 18.50 471 GLU B C 1
ATOM 7480 O O . GLU B 1 459 ? -6.215 -8.161 58.818 1.00 17.92 471 GLU B O 1
ATOM 7486 N N . GLN B 1 460 ? -6.309 -8.252 56.573 1.00 16.22 472 GLN B N 1
ATOM 7487 C CA . GLN B 1 460 ? -7.032 -6.997 56.434 1.00 14.53 472 GLN B CA 1
ATOM 7488 C C . GLN B 1 460 ? -8.456 -7.080 56.987 1.00 15.22 472 GLN B C 1
ATOM 7489 O O . GLN B 1 460 ? -8.983 -6.104 57.516 1.00 18.22 472 GLN B O 1
ATOM 7503 N N . TRP B 1 462 ? -9.503 -9.244 59.425 1.00 16.85 474 TRP B N 1
ATOM 7504 C CA . TRP B 1 462 ? -9.583 -9.563 60.848 1.00 15.85 474 TRP B CA 1
ATOM 7505 C C . TRP B 1 462 ? -8.823 -8.604 61.767 1.00 17.38 474 TRP B C 1
ATOM 7506 O O . TRP B 1 462 ? -9.344 -8.158 62.780 1.00 17.51 474 TRP B O 1
ATOM 7517 N N . HIS B 1 463 ? -7.569 -8.331 61.438 1.00 19.30 475 HIS B N 1
ATOM 7518 C CA . HIS B 1 463 ? -6.687 -7.659 62.389 1.00 16.64 475 HIS B CA 1
ATOM 7519 C C . HIS B 1 463 ? -6.973 -6.169 62.566 1.00 23.00 475 HIS B C 1
ATOM 7520 O O . HIS B 1 463 ? -7.023 -5.422 61.593 1.00 24.28 475 HIS B O 1
ATOM 7527 N N . SER B 1 464 ? -7.154 -5.739 63.807 1.00 25.67 476 SER B N 1
ATOM 7528 C CA . SER B 1 464 ? -7.230 -4.311 64.086 1.00 31.01 476 SER B CA 1
ATOM 7529 C C . SER B 1 464 ? -6.002 -3.889 64.879 1.00 28.50 476 SER B C 1
ATOM 7530 O O . SER B 1 464 ? -5.556 -4.607 65.781 1.00 31.73 476 SER B O 1
ATOM 7533 N N . GLY B 1 465 ? -5.439 -2.737 64.538 1.00 36.34 477 GLY B N 1
ATOM 7534 C CA . GLY B 1 465 ? -4.271 -2.250 65.244 1.00 38.66 477 GLY B CA 1
ATOM 7535 C C . GLY B 1 465 ? -3.406 -1.336 64.394 1.00 37.98 477 GLY B C 1
ATOM 7536 O O . GLY B 1 465 ? -3.786 -0.952 63.289 1.00 38.98 477 GLY B O 1
ATOM 7537 N N . ASN B 1 466 ? -2.238 -0.994 64.928 1.00 44.19 478 ASN B N 1
ATOM 7538 C CA . ASN B 1 466 ? -1.292 -0.111 64.250 1.00 46.65 478 ASN B CA 1
ATOM 7539 C C . ASN B 1 466 ? -0.864 -0.668 62.901 1.00 46.33 478 ASN B C 1
ATOM 7540 O O . ASN B 1 466 ? -0.919 -1.889 62.687 1.00 33.68 478 ASN B O 1
ATOM 7545 N N . PRO B 1 467 ? -0.465 0.227 61.978 1.00 49.39 479 PRO B N 1
ATOM 7546 C CA . PRO B 1 467 ? -0.061 -0.243 60.650 1.00 43.55 479 PRO B CA 1
ATOM 7547 C C . PRO B 1 467 ? 1.196 -1.086 60.755 1.00 41.19 479 PRO B C 1
ATOM 7548 O O . PRO B 1 467 ? 2.094 -0.789 61.560 1.00 42.46 479 PRO B O 1
ATOM 7552 N N . GLU B 1 468 ? 1.250 -2.146 59.965 1.00 36.02 480 GLU B N 1
ATOM 7553 C CA . GLU B 1 468 ? 2.422 -3.015 59.939 1.00 38.64 480 GLU B CA 1
ATOM 7554 C C . GLU B 1 468 ? 3.038 -2.967 58.553 1.00 31.32 480 GLU B C 1
ATOM 7555 O O . GLU B 1 468 ? 2.306 -3.045 57.568 1.00 33.23 480 GLU B O 1
ATOM 7561 N N . ASN B 1 469 ? 4.356 -2.848 58.446 1.00 29.23 481 ASN B N 1
ATOM 7562 C CA . ASN B 1 469 ? 4.931 -2.745 57.110 1.00 32.18 481 ASN B CA 1
ATOM 7563 C C . ASN B 1 469 ? 4.912 -4.069 56.346 1.00 30.01 481 ASN B C 1
ATOM 7564 O O . ASN B 1 469 ? 4.652 -5.131 56.927 1.00 28.90 481 ASN B O 1
ATOM 7569 N N . PHE B 1 470 ? 5.139 -4.001 55.041 1.00 28.60 482 PHE B N 1
ATOM 7570 C CA . PHE B 1 470 ? 5.019 -5.199 54.224 1.00 25.80 482 PHE B CA 1
ATOM 7571 C C . PHE B 1 470 ? 6.068 -6.231 54.619 1.00 26.45 482 PHE B C 1
ATOM 7572 O O . PHE B 1 470 ? 5.796 -7.424 54.613 1.00 25.08 482 PHE B O 1
ATOM 7580 N N . ASP B 1 471 ? 7.265 -5.765 54.964 1.00 30.50 483 ASP B N 1
ATOM 7581 C CA . ASP B 1 471 ? 8.339 -6.674 55.364 1.00 31.53 483 ASP B CA 1
ATOM 7582 C C . ASP B 1 471 ? 7.941 -7.556 56.546 1.00 29.36 483 ASP B C 1
ATOM 7583 O O . ASP B 1 471 ? 8.190 -8.768 56.545 1.00 28.05 483 ASP B O 1
ATOM 7588 N N . GLU B 1 472 ? 7.321 -6.941 57.550 1.00 27.30 484 GLU B N 1
ATOM 7589 C CA . GLU B 1 472 ? 6.855 -7.658 58.734 1.00 31.99 484 GLU B CA 1
ATOM 7590 C C . GLU B 1 472 ? 5.774 -8.670 58.388 1.00 31.08 484 GLU B C 1
ATOM 7591 O O . GLU B 1 472 ? 5.802 -9.813 58.863 1.00 26.49 484 GLU B O 1
ATOM 7597 N N . PHE B 1 473 ? 4.799 -8.235 57.597 1.00 23.44 485 PHE B N 1
ATOM 7598 C CA . PHE B 1 473 ? 3.720 -9.120 57.183 1.00 21.02 485 PHE B CA 1
ATOM 7599 C C . PHE B 1 473 ? 4.254 -10.291 56.357 1.00 23.95 485 PHE B C 1
ATOM 7600 O O . PHE B 1 473 ? 3.883 -11.446 56.576 1.00 22.48 485 PHE B O 1
ATOM 7608 N N . TYR B 1 474 ? 5.120 -9.992 55.395 1.00 23.51 486 TYR B N 1
ATOM 7609 C CA . TYR B 1 474 ? 5.666 -11.041 54.540 1.00 25.46 486 TYR B CA 1
ATOM 7610 C C . TYR B 1 474 ? 6.443 -12.058 55.372 1.00 24.27 486 TYR B C 1
ATOM 7611 O O . TYR B 1 474 ? 6.361 -13.261 55.128 1.00 24.47 486 TYR B O 1
ATOM 7620 N N . GLY B 1 475 ? 7.189 -11.582 56.363 1.00 24.50 487 GLY B N 1
ATOM 7621 C CA . GLY B 1 475 ? 7.902 -12.481 57.256 1.00 30.52 487 GLY B CA 1
ATOM 7622 C C . GLY B 1 475 ? 6.964 -13.439 57.980 1.00 29.78 487 GLY B C 1
ATOM 7623 O O . GLY B 1 475 ? 7.301 -14.611 58.194 1.00 26.98 487 GLY B O 1
ATOM 7624 N N . LYS B 1 476 ? 5.787 -12.950 58.368 1.00 22.30 488 LYS B N 1
ATOM 7625 C CA . LYS B 1 476 ? 4.790 -13.806 59.000 1.00 23.23 488 LYS B CA 1
ATOM 7626 C C . LYS B 1 476 ? 4.321 -14.888 58.035 1.00 22.67 488 LYS B C 1
ATOM 7627 O O . LYS B 1 476 ? 4.234 -16.057 58.404 1.00 23.39 488 LYS B O 1
ATOM 7633 N N . VAL B 1 477 ? 4.024 -14.492 56.803 1.00 19.87 489 VAL B N 1
ATOM 7634 C CA . VAL B 1 477 ? 3.559 -15.441 55.790 1.00 19.23 489 VAL B CA 1
ATOM 7635 C C . VAL B 1 477 ? 4.592 -16.557 55.631 1.00 22.98 489 VAL B C 1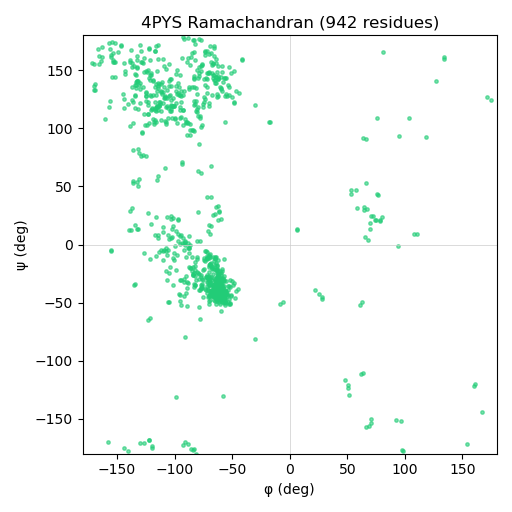
ATOM 7636 O O . VAL B 1 477 ? 4.261 -17.748 55.677 1.00 24.08 489 VAL B O 1
ATOM 7640 N N . LEU B 1 478 ? 5.849 -16.172 55.480 1.00 21.98 490 LEU B N 1
ATOM 7641 C CA . LEU B 1 478 ? 6.900 -17.167 55.288 1.00 22.89 490 LEU B CA 1
ATOM 7642 C C . LEU B 1 478 ? 7.053 -18.095 56.492 1.00 26.15 490 LEU B C 1
ATOM 7643 O O . LEU B 1 478 ? 7.389 -19.274 56.333 1.00 26.59 490 LEU B O 1
ATOM 7648 N N . SER B 1 479 ? 6.820 -17.569 57.694 1.00 23.95 491 SER B N 1
ATOM 7649 C CA A SER B 1 479 ? 7.025 -18.321 58.934 0.60 27.31 491 SER B CA 1
ATOM 7650 C CA B SER B 1 479 ? 7.058 -18.357 58.899 0.40 26.69 491 SER B CA 1
ATOM 7651 C C . SER B 1 479 ? 5.920 -19.334 59.178 1.00 24.10 491 SER B C 1
ATOM 7652 O O . SER B 1 479 ? 6.134 -20.351 59.842 1.00 24.56 491 SER B O 1
ATOM 7657 N N . LYS B 1 480 ? 4.728 -19.027 58.668 1.00 21.98 492 LYS B N 1
ATOM 7658 C CA . LYS B 1 480 ? 3.553 -19.890 58.858 1.00 23.66 492 LYS B CA 1
ATOM 7659 C C . LYS B 1 480 ? 3.250 -20.764 57.631 1.00 23.91 492 LYS B C 1
ATOM 7660 O O . LYS B 1 480 ? 2.391 -21.646 57.688 1.00 22.36 492 LYS B O 1
ATOM 7666 N N . GLN B 1 481 ? 3.962 -20.527 56.532 1.00 25.28 493 GLN B N 1
ATOM 7667 C CA . GLN B 1 481 ? 3.682 -21.209 55.265 1.00 24.44 493 GLN B CA 1
ATOM 7668 C C . GLN B 1 481 ? 3.621 -22.735 55.367 1.00 22.30 493 GLN B C 1
ATOM 7669 O O . GLN B 1 481 ? 2.650 -23.348 54.911 1.00 22.55 493 GLN B O 1
ATOM 7675 N N . LEU B 1 482 ? 4.641 -23.349 55.959 1.00 23.68 494 LEU B N 1
ATOM 7676 C CA . LEU B 1 482 ? 4.670 -24.810 56.026 1.00 27.30 494 LEU B CA 1
ATOM 7677 C C . LEU B 1 482 ? 3.498 -25.351 56.859 1.00 27.37 494 LEU B C 1
ATOM 7678 O O . LEU B 1 482 ? 2.912 -26.376 56.506 1.00 27.90 494 LEU B O 1
ATOM 7683 N N . TRP B 1 483 ? 3.136 -24.662 57.941 1.00 26.98 495 TRP B N 1
ATOM 7684 C CA . TRP B 1 483 ? 1.944 -25.064 58.705 1.00 23.42 495 TRP B CA 1
ATOM 7685 C C . TRP B 1 483 ? 0.689 -25.062 57.828 1.00 24.29 495 TRP B C 1
ATOM 7686 O O . TRP B 1 483 ? -0.086 -26.021 57.828 1.00 23.66 495 TRP B O 1
ATOM 7697 N N . PHE B 1 484 ? 0.496 -23.997 57.060 1.00 23.19 496 PHE B N 1
ATOM 7698 C CA . PHE B 1 484 ? -0.643 -23.956 56.154 1.00 21.10 496 PHE B CA 1
ATOM 7699 C C . PHE B 1 484 ? -0.575 -25.076 55.115 1.00 23.78 496 PHE B C 1
ATOM 7700 O O . PHE B 1 484 ? -1.584 -25.735 54.836 1.00 24.65 496 PHE B O 1
ATOM 7708 N N . GLU B 1 485 ? 0.601 -25.315 54.547 1.00 24.18 497 GLU B N 1
ATOM 7709 C CA . GLU B 1 485 ? 0.726 -26.409 53.585 1.00 22.57 497 GLU B CA 1
ATOM 7710 C C . GLU B 1 485 ? 0.365 -27.762 54.206 1.00 28.61 497 GLU B C 1
ATOM 7711 O O . GLU B 1 485 ? -0.241 -28.610 53.551 1.00 28.21 497 GLU B O 1
ATOM 7717 N N . GLN B 1 486 ? 0.719 -27.958 55.474 1.00 25.32 498 GLN B N 1
ATOM 7718 C CA . GLN B 1 486 ? 0.393 -29.209 56.161 1.00 25.79 498 GLN B CA 1
ATOM 7719 C C . GLN B 1 486 ? -1.107 -29.380 56.4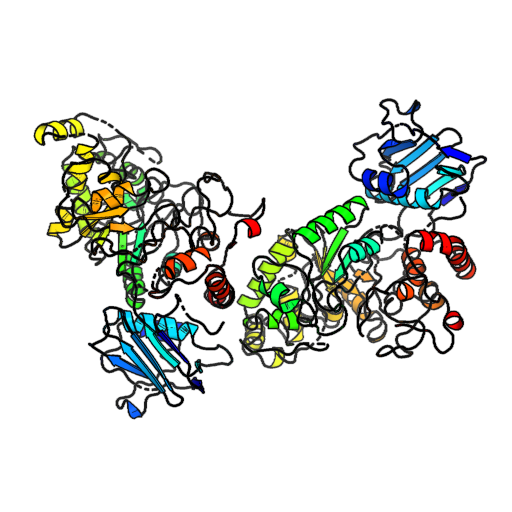02 1.00 27.67 498 GLN B C 1
ATOM 7720 O O . GLN B 1 486 ? -1.552 -30.490 56.703 1.00 27.99 498 GLN B O 1
ATOM 7726 N N . GLN B 1 487 ? -1.877 -28.296 56.282 1.00 26.29 499 GLN B N 1
ATOM 7727 C CA . GLN B 1 487 ? -3.336 -28.381 56.405 1.00 25.54 499 GLN B CA 1
ATOM 7728 C C . GLN B 1 487 ? -3.987 -28.708 55.069 1.00 28.08 499 GLN B C 1
ATOM 7729 O O . GLN B 1 487 ? -5.207 -28.863 54.999 1.00 28.94 499 GLN B O 1
ATOM 7735 N N . GLY B 1 488 ? -3.183 -28.796 54.012 1.00 28.49 500 GLY B N 1
ATOM 7736 C CA . GLY B 1 488 ? -3.678 -29.236 52.717 1.00 31.17 500 GLY B CA 1
ATOM 7737 C C . GLY B 1 488 ? -3.723 -28.147 51.660 1.00 31.56 500 GLY B C 1
ATOM 7738 O O . GLY B 1 488 ? -4.256 -28.353 50.568 1.00 33.97 500 GLY B O 1
ATOM 7739 N N . TYR B 1 489 ? -3.145 -26.995 51.975 1.00 25.16 501 TYR B N 1
ATOM 7740 C CA . TYR B 1 489 ? -3.203 -25.837 51.083 1.00 25.69 501 TYR B CA 1
ATOM 7741 C C . TYR B 1 489 ? -1.868 -25.581 50.385 1.00 35.03 501 TYR B C 1
ATOM 7742 O O . TYR B 1 489 ? -0.906 -25.150 51.016 1.00 37.86 501 TYR B O 1
ATOM 7751 N N . SER B 1 490 ? -1.819 -25.854 49.084 1.00 28.63 502 SER B N 1
ATOM 7752 C CA . SER B 1 490 ? -0.624 -25.550 48.292 1.00 30.50 502 SER B CA 1
ATOM 7753 C C . SER B 1 490 ? -0.479 -24.040 48.097 1.00 26.84 502 SER B C 1
ATOM 7754 O O . SER B 1 490 ? -1.474 -23.317 48.003 1.00 32.41 502 SER B O 1
ATOM 7757 N N . PHE B 1 491 ? 0.757 -23.563 48.032 1.00 24.83 503 PHE B N 1
ATOM 7758 C CA . PHE B 1 491 ? 1.014 -22.138 47.821 1.00 28.02 503 PHE B CA 1
ATOM 7759 C C . PHE B 1 491 ? 1.478 -21.853 46.392 1.00 27.76 503 PHE B C 1
ATOM 7760 O O . PHE B 1 491 ? 2.314 -22.578 45.840 1.00 27.99 503 PHE B O 1
ATOM 7768 N N . GLY B 1 492 ? 0.945 -20.793 45.792 1.00 23.29 504 GLY B N 1
ATOM 7769 C CA . GLY B 1 492 ? 1.505 -20.310 44.541 1.00 24.62 504 GLY B CA 1
ATOM 7770 C C . GLY B 1 492 ? 2.606 -19.312 44.853 1.00 27.06 504 GLY B C 1
ATOM 7771 O O . GLY B 1 492 ? 2.991 -19.152 46.014 1.00 25.68 504 GLY B O 1
ATOM 7772 N N . PRO B 1 493 ? 3.124 -18.637 43.818 1.00 27.15 505 PRO B N 1
ATOM 7773 C CA . PRO B 1 493 ? 4.174 -17.631 44.011 1.00 27.15 505 PRO B CA 1
ATOM 7774 C C . PRO B 1 493 ? 3.624 -16.429 44.771 1.00 30.09 505 PRO B C 1
ATOM 7775 O O . PRO B 1 493 ? 2.435 -16.109 44.648 1.00 25.16 505 PRO B O 1
ATOM 7779 N N . ALA B 1 494 ? 4.468 -15.797 45.582 1.00 25.66 506 ALA B N 1
ATOM 7780 C CA . ALA B 1 494 ? 4.030 -14.671 46.397 1.00 26.85 506 ALA B CA 1
ATOM 7781 C C . ALA B 1 494 ? 4.256 -13.364 45.661 1.00 28.01 506 ALA B C 1
ATOM 7782 O O . ALA B 1 494 ? 3.402 -12.480 45.660 1.00 27.43 506 ALA B O 1
ATOM 7784 N N . LEU B 1 495 ? 5.431 -13.248 45.059 1.00 26.28 507 LEU B N 1
ATOM 7785 C CA . LEU B 1 495 ? 5.848 -12.014 44.409 1.00 27.62 507 LEU B CA 1
ATOM 7786 C C . LEU B 1 495 ? 6.003 -12.241 42.914 1.00 28.89 507 LEU B C 1
ATOM 7787 O O . LEU B 1 495 ? 6.372 -13.337 42.479 1.00 32.20 507 LEU B O 1
ATOM 7792 N N . LYS B 1 496 ? 5.746 -11.193 42.138 1.00 27.55 508 LYS B N 1
ATOM 7793 C CA . LYS B 1 496 ? 5.765 -11.286 40.683 1.00 32.03 508 LYS B CA 1
ATOM 7794 C C . LYS B 1 496 ? 7.088 -11.877 40.204 1.00 37.98 508 LYS B C 1
ATOM 7795 O O . LYS B 1 496 ? 7.113 -12.705 39.290 1.00 34.17 508 LYS B O 1
ATOM 7801 N N . GLU B 1 497 ? 8.178 -11.480 40.857 1.00 36.44 509 GLU B N 1
ATOM 7802 C CA . GLU B 1 497 ? 9.513 -11.962 40.506 1.00 39.52 509 GLU B CA 1
ATOM 7803 C C . GLU B 1 497 ? 9.680 -13.466 40.737 1.00 40.67 509 GLU B C 1
ATOM 7804 O O . GLU B 1 497 ? 10.457 -14.124 40.033 1.00 42.79 509 GLU B O 1
ATOM 7806 N N . ASP B 1 498 ? 8.955 -14.001 41.716 1.00 40.49 510 ASP B N 1
ATOM 7807 C CA . ASP B 1 498 ? 9.010 -15.426 42.054 1.00 46.74 510 ASP B CA 1
ATOM 7808 C C . ASP B 1 498 ? 8.375 -16.297 40.971 1.00 47.13 510 ASP B C 1
ATOM 7809 O O . ASP B 1 498 ? 8.669 -17.482 40.869 1.00 49.11 510 ASP B O 1
ATOM 7814 N N . ALA B 1 499 ? 7.482 -15.709 40.182 1.00 41.45 511 ALA B N 1
ATOM 7815 C CA . ALA B 1 499 ? 6.784 -16.454 39.137 1.00 41.45 511 ALA B CA 1
ATOM 7816 C C . ALA B 1 499 ? 7.584 -16.551 37.840 1.00 46.21 511 ALA B C 1
ATOM 7817 O O . ALA B 1 499 ? 7.394 -17.483 37.066 1.00 53.42 511 ALA B O 1
ATOM 7819 N N . GLY B 1 500 ? 8.464 -15.586 37.592 1.00 53.17 512 GLY B N 1
ATOM 7820 C CA . GLY B 1 500 ? 9.275 -15.611 36.382 1.00 54.28 512 GLY B CA 1
ATOM 7821 C C . GLY B 1 500 ? 8.503 -15.343 35.097 1.00 57.13 512 GLY B C 1
ATOM 7822 O O . GLY B 1 500 ? 7.507 -14.617 35.097 1.00 52.82 512 GLY B O 1
ATOM 7823 N N . THR B 1 501 ? 8.967 -15.929 33.993 1.00 55.58 513 THR B N 1
ATOM 7824 C CA . THR B 1 501 ? 8.351 -15.698 32.687 1.00 61.09 513 THR B CA 1
ATOM 7825 C C . THR B 1 501 ? 7.557 -16.898 32.176 1.00 64.81 513 THR B C 1
ATOM 7826 O O . THR B 1 501 ? 6.886 -16.818 31.143 1.00 76.33 513 THR B O 1
ATOM 7830 N N . ASN B 1 502 ? 7.629 -18.003 32.910 1.00 57.75 514 ASN B N 1
ATOM 7831 C CA . ASN B 1 502 ? 7.108 -19.276 32.432 1.00 59.78 514 ASN B CA 1
ATOM 7832 C C . ASN B 1 502 ? 6.285 -20.050 33.459 1.00 54.28 514 ASN B C 1
ATOM 7833 O O . ASN B 1 502 ? 6.090 -21.256 33.290 1.00 52.54 514 ASN B O 1
ATOM 7838 N N . TYR B 1 503 ? 5.828 -19.389 34.522 1.00 51.40 515 TYR B N 1
ATOM 7839 C CA . TYR B 1 503 ? 5.153 -20.107 35.605 1.00 46.93 515 TYR B CA 1
ATOM 7840 C C . TYR B 1 503 ? 3.946 -20.865 35.076 1.00 39.48 515 TYR B C 1
ATOM 7841 O O . TYR B 1 503 ? 3.218 -20.371 34.214 1.00 43.10 515 TYR B O 1
ATOM 7850 N N . LYS B 1 504 ? 3.754 -22.078 35.579 1.00 39.44 516 LYS B N 1
ATOM 7851 C CA . LYS B 1 504 ? 2.679 -22.941 35.103 1.00 35.45 516 LYS B CA 1
ATOM 7852 C C . LYS B 1 504 ? 1.383 -22.686 35.883 1.00 30.91 516 LYS B C 1
ATOM 7853 O O . LYS B 1 504 ? 1.252 -23.104 37.033 1.00 32.93 516 LYS B O 1
ATOM 7859 N N . TRP B 1 505 ? 0.433 -21.996 35.259 1.00 30.18 517 TRP B N 1
ATOM 7860 C CA . TRP B 1 505 ? -0.827 -21.667 35.930 1.00 29.97 517 TRP B CA 1
ATOM 7861 C C . TRP B 1 505 ? -1.901 -22.727 35.722 1.00 32.26 517 TRP B C 1
ATOM 7862 O O . TRP B 1 505 ? -2.937 -22.699 36.387 1.00 32.53 517 TRP B O 1
ATOM 7873 N N . ASP B 1 506 ? -1.654 -23.659 34.807 1.00 34.63 518 ASP B N 1
ATOM 7874 C CA . ASP B 1 506 ? -2.599 -24.745 34.560 1.00 34.82 518 ASP B CA 1
ATOM 7875 C C . ASP B 1 506 ? -1.981 -26.120 34.776 1.00 43.45 518 ASP B C 1
ATOM 7876 O O . ASP B 1 506 ? -2.431 -27.101 34.181 1.00 47.95 518 ASP B O 1
#